Protein AF-0000000066298354 (afdb_homodimer)

Secondary structure (DSSP, 8-state):
-HHHHHHHHHHHHHHHHHTSS-HHHHHHHHHHHHHHTTSS-HHHHHH-TTTS--HHHHHHHHHHHHHHHHHHTTTHHHHHHHHHHHHTTT-HHHHHHHHHHHHHHHHHHH-HHHHHHHHHHHHHHHHHHHT--HHHHHHHHHHHHHHHHTTSSSSSHHHHHHHHHHT--HHHHHHHHHHHHHHHHHHHHHHHHHHH------HHHHHHHHT--GGGG-S-HHHHHHHHHHHHHHHHHHHTHHHH---HHHHHHHHHHHHHHHH---HHHHHTTS-HHHHHHHHHHHHHHHHHHHHTHHHHHHHHHHHHHTT-HHHHHHHHHHHHHHHHHHH-HHHHHHHHHHHHHHHHHHTTT-TTTTHHHHHHHHHHHHHTTSSTTSSHHHHHHHHHHHHTT----HHHHHHHHHHHHHHHHHHHHHHHIIIIIII--/-HHHHHHHHHHHHHHHHHTSS-HHHHHHHHHHHHHHTTSS-HHHHHH-TTTS--HHHHHHHHHHHHHHHHHHTTTHHHHHHHHHHHHTTT-HHHHHHHHHHHHHHHHHHH-HHHHHHHHHHHHHHHHHHHT--HHHHHHHHHHHHHHHHTTSSSSSHHHHHHHHHHT--HHHHHHHHHHHHHHHHHHHHHHHHHHH------HHHHHHHHT--GGGG-S-HHHHHHHHHHHHHHHHHHHTHHHH---HHHHHHHHHHHHHHHH---HHHHHTTS-HHHHHHHHHHHHHHHHHHHHTHHHHHHHHHHHHHTT-HHHHHHHHHHHHHHHHHHH-HHHHHHHHHHHHHHHHHHTTT-TTTTHHHHHHHHHHHHHTTSSTTSSHHHHHHHHHHHHTT----HHHHHHHHHHHHHHHHHHHHHHHIIIIIII--

Nearest PDB structures (foldseek):
  6ol1-assembly1_B  TM=8.106E-01  e=1.233E-12  Vibrio cholerae O1 biovar El Tor str. N16961
  5uld-assembly2_D  TM=7.979E-01  e=2.357E-11  Vibrio cholerae O1 biovar El Tor str. N16961
  8w6t-assembly1_B  TM=8.485E-01  e=2.852E-10  Homo sapiens
  4f35-assembly2_B  TM=8.113E-01  e=1.662E-10  Vibrio cholerae
  8r34-assembly1_A  TM=6.588E-01  e=2.475E-09  Saccharomyces cerevisiae

InterPro domains:
  IPR000802 Arsenical pump membrane protein, ArsB [PR00758] (102-126)
  IPR000802 Arsenical pump membrane protein, ArsB [PR00758] (217-242)
  IPR000802 Arsenical pump membrane protein, ArsB [PR00758] (274-298)
  IPR000802 Arsenical pump membrane protein, ArsB [PR00758] (363-388)
  IPR000802 Arsenical pump membrane protein, ArsB [PR00758] (396-420)
  IPR004680 Citrate transporter-like domain [PF03600] (13-367)
  IPR051475 Diverse Ion Transporter [PTHR43568] (207-427)

Organism: Mycobacterium tuberculosis (strain ATCC 25618 / H37Rv) (NCBI:txid83332)

Structure (mmCIF, N/CA/C/O backbone):
data_AF-0000000066298354-model_v1
#
loop_
_entity.id
_entity.type
_entity.pdbx_description
1 polymer 'Uncharacterized transporter Rv2684'
#
loop_
_atom_site.group_PDB
_atom_site.id
_atom_site.type_symbol
_atom_site.label_atom_id
_atom_site.label_alt_id
_atom_site.label_comp_id
_atom_site.label_asym_id
_atom_site.label_entity_id
_atom_site.label_seq_id
_atom_site.pdbx_PDB_ins_code
_atom_site.Cartn_x
_atom_site.Cartn_y
_atom_site.Cartn_z
_atom_site.occupancy
_atom_site.B_iso_or_equiv
_atom_site.auth_seq_id
_atom_site.auth_comp_id
_atom_site.auth_asym_id
_atom_site.auth_atom_id
_atom_site.pdbx_PDB_model_num
ATOM 1 N N . MET A 1 1 ? -21.062 2.848 -21.406 1 88.94 1 MET A N 1
ATOM 2 C CA . MET A 1 1 ? -20.062 2.617 -20.359 1 88.94 1 MET A CA 1
ATOM 3 C C . MET A 1 1 ? -19.547 1.182 -20.406 1 88.94 1 MET A C 1
ATOM 5 O O . MET A 1 1 ? -18.344 0.944 -20.25 1 88.94 1 MET A O 1
ATOM 9 N N . SER A 1 2 ? -20.438 0.312 -20.906 1 93.31 2 SER A N 1
ATOM 10 C CA . SER A 1 2 ? -20 -1.077 -21 1 93.31 2 SER A CA 1
ATOM 11 C C . SER A 1 2 ? -19.031 -1.268 -22.156 1 93.31 2 SER A C 1
ATOM 13 O O . SER A 1 2 ? -18.016 -1.954 -22.016 1 93.31 2 SER A O 1
ATOM 15 N N . VAL A 1 3 ? -19.281 -0.637 -23.25 1 95.12 3 VAL A N 1
ATOM 16 C CA . VAL A 1 3 ? -18.422 -0.754 -24.422 1 95.12 3 VAL A CA 1
ATOM 17 C C . VAL A 1 3 ? -17.031 -0.198 -24.109 1 95.12 3 VAL A C 1
ATOM 19 O O . VAL A 1 3 ? -16.016 -0.778 -24.516 1 95.12 3 VAL A O 1
ATOM 22 N N . VAL A 1 4 ? -17.016 0.856 -23.422 1 95.44 4 VAL A N 1
ATOM 23 C CA . VAL A 1 4 ? -15.742 1.479 -23.031 1 95.44 4 VAL A CA 1
ATOM 24 C C . VAL A 1 4 ? -14.953 0.533 -22.141 1 95.44 4 VAL A C 1
ATOM 26 O O . VAL A 1 4 ? -13.766 0.295 -22.375 1 95.44 4 VAL A O 1
ATOM 29 N N . ALA A 1 5 ? -15.648 0.033 -21.141 1 95.88 5 ALA A N 1
ATOM 30 C CA . ALA A 1 5 ? -15 -0.884 -20.219 1 95.88 5 ALA A CA 1
ATOM 31 C C . ALA A 1 5 ? -14.461 -2.113 -20.938 1 95.88 5 ALA A C 1
ATOM 33 O O . ALA A 1 5 ? -13.32 -2.525 -20.703 1 95.88 5 ALA A O 1
ATOM 34 N N . VAL A 1 6 ? -15.242 -2.637 -21.844 1 96.38 6 VAL A N 1
ATOM 35 C CA . VAL A 1 6 ? -14.852 -3.838 -22.562 1 96.38 6 VAL A CA 1
ATOM 36 C C . VAL A 1 6 ? -13.688 -3.523 -23.5 1 96.38 6 VAL A C 1
ATOM 38 O O . VAL A 1 6 ? -12.727 -4.297 -23.578 1 96.38 6 VAL A O 1
ATOM 41 N N . THR A 1 7 ? -13.742 -2.408 -24.188 1 97.38 7 THR A N 1
ATOM 42 C CA . THR A 1 7 ? -12.688 -2.021 -25.125 1 97.38 7 THR A CA 1
ATOM 43 C C . THR A 1 7 ? -11.359 -1.846 -24.391 1 97.38 7 THR A C 1
ATOM 45 O O . THR A 1 7 ? -10.328 -2.352 -24.844 1 97.38 7 THR A O 1
ATOM 48 N N . ILE A 1 8 ? -11.391 -1.161 -23.297 1 96.69 8 ILE A N 1
ATOM 49 C CA . ILE A 1 8 ? -10.18 -0.929 -22.516 1 96.69 8 ILE A CA 1
ATOM 50 C C . ILE A 1 8 ? -9.633 -2.26 -22 1 96.69 8 ILE A C 1
ATOM 52 O O . ILE A 1 8 ? -8.43 -2.516 -22.078 1 96.69 8 ILE A O 1
ATOM 56 N N . PHE A 1 9 ? -10.531 -3.049 -21.531 1 95.06 9 PHE A N 1
ATOM 57 C CA . PHE A 1 9 ? -10.141 -4.336 -20.969 1 95.06 9 PHE A CA 1
ATOM 58 C C . PHE A 1 9 ? -9.523 -5.23 -22.047 1 95.06 9 PHE A C 1
ATOM 60 O O . PHE A 1 9 ? -8.461 -5.809 -21.828 1 95.06 9 PHE A O 1
ATOM 67 N N . VAL A 1 10 ? -10.141 -5.391 -23.125 1 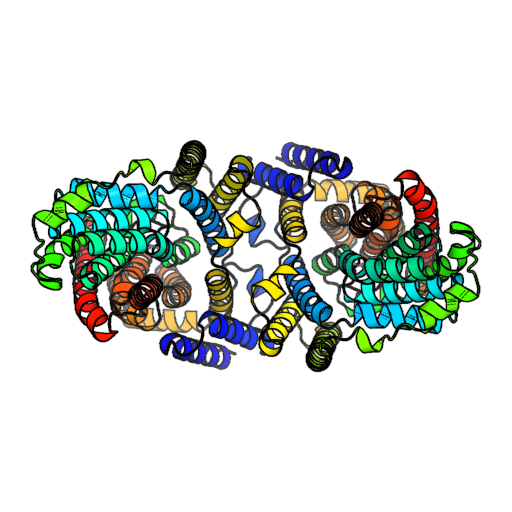95.06 10 VAL A N 1
ATOM 68 C CA . VAL A 1 10 ? -9.672 -6.242 -24.219 1 95.06 10 VAL A CA 1
ATOM 69 C C . VAL A 1 10 ? -8.336 -5.715 -24.75 1 95.06 10 VAL A C 1
ATOM 71 O O . VAL A 1 10 ? -7.41 -6.488 -24.984 1 95.06 10 VAL A O 1
ATOM 74 N N . ALA A 1 11 ? -8.211 -4.438 -24.906 1 96.19 11 ALA A N 1
ATOM 75 C CA . ALA A 1 11 ? -6.957 -3.844 -25.344 1 96.19 11 ALA A CA 1
ATOM 76 C C . ALA A 1 11 ? -5.828 -4.152 -24.375 1 96.19 11 ALA A C 1
ATOM 78 O O . ALA A 1 11 ? -4.719 -4.504 -24.781 1 96.19 11 ALA A O 1
ATOM 79 N N . ALA A 1 12 ? -6.145 -3.979 -23.125 1 94.06 12 ALA A N 1
ATOM 80 C CA . ALA A 1 12 ? -5.148 -4.27 -22.094 1 94.06 12 ALA A CA 1
ATOM 81 C C . ALA A 1 12 ? -4.719 -5.734 -22.141 1 94.06 12 ALA A C 1
ATOM 83 O O . ALA A 1 12 ? -3.527 -6.043 -22.047 1 94.06 12 ALA A O 1
ATOM 84 N N . TYR A 1 13 ? -5.645 -6.578 -22.344 1 90.81 13 TYR A N 1
ATOM 85 C CA . TYR A 1 13 ? -5.348 -8.008 -22.344 1 90.81 13 TYR A CA 1
ATOM 86 C C . TYR A 1 13 ? -4.52 -8.391 -23.562 1 90.81 13 TYR A C 1
ATOM 88 O O . TYR A 1 13 ? -3.623 -9.227 -23.484 1 90.81 13 TYR A O 1
ATOM 96 N N . VAL A 1 14 ? -4.824 -7.844 -24.641 1 92.81 14 VAL A N 1
ATOM 97 C CA . VAL A 1 14 ? -4.047 -8.094 -25.859 1 92.81 14 VAL A CA 1
ATOM 98 C C . VAL A 1 14 ? -2.605 -7.633 -25.656 1 92.81 14 VAL A C 1
ATOM 100 O O . VAL A 1 14 ? -1.665 -8.328 -26.031 1 92.81 14 VAL A O 1
ATOM 103 N N . LEU A 1 15 ? -2.459 -6.547 -25.016 1 92.62 15 LEU A N 1
ATOM 104 C CA . LEU A 1 15 ? -1.121 -6.031 -24.75 1 92.62 15 LEU A CA 1
ATOM 105 C C . LEU A 1 15 ? -0.388 -6.918 -23.75 1 92.62 15 LEU A C 1
ATOM 107 O O . LEU A 1 15 ? 0.814 -7.152 -23.875 1 92.62 15 LEU A O 1
ATOM 111 N N . ILE A 1 16 ? -1.086 -7.395 -22.781 1 87.81 16 ILE A N 1
ATOM 112 C CA . ILE A 1 16 ? -0.49 -8.273 -21.781 1 87.81 16 ILE A CA 1
ATOM 113 C C . ILE A 1 16 ? -0.058 -9.586 -22.438 1 87.81 16 ILE A C 1
ATOM 115 O O . ILE A 1 16 ? 1.053 -10.062 -22.203 1 87.81 16 ILE A O 1
ATOM 119 N N . ALA A 1 17 ? -0.875 -10.109 -23.297 1 85.06 17 ALA A N 1
ATOM 120 C CA . ALA A 1 17 ? -0.606 -11.375 -23.984 1 85.06 17 ALA A CA 1
ATOM 121 C C . ALA A 1 17 ? 0.574 -11.234 -24.938 1 85.06 17 ALA A C 1
ATOM 123 O O . ALA A 1 17 ? 1.323 -12.195 -25.156 1 85.06 17 ALA A O 1
ATOM 124 N N . SER A 1 18 ? 0.758 -10.055 -25.484 1 85.19 18 SER A N 1
ATOM 125 C CA . SER A 1 18 ? 1.836 -9.828 -26.453 1 85.19 18 SER A CA 1
ATOM 126 C C . SER A 1 18 ? 3.191 -9.781 -25.75 1 85.19 18 SER A C 1
ATOM 128 O O . SER A 1 18 ? 4.234 -9.898 -26.391 1 85.19 18 SER A O 1
ATOM 130 N N . ASP A 1 19 ? 3.197 -9.656 -24.484 1 78.94 19 ASP A N 1
ATOM 131 C CA . ASP A 1 19 ? 4.391 -9.594 -23.641 1 78.94 19 ASP A CA 1
ATOM 132 C C . ASP A 1 19 ? 5.379 -8.555 -24.172 1 78.94 19 ASP A C 1
ATOM 134 O O . ASP A 1 19 ? 6.586 -8.688 -23.984 1 78.94 19 ASP A O 1
ATOM 138 N N . ARG A 1 20 ? 4.977 -7.559 -24.938 1 85.19 20 ARG A N 1
ATOM 139 C CA . ARG A 1 20 ? 5.824 -6.512 -25.5 1 85.19 20 ARG A CA 1
ATOM 140 C C . ARG A 1 20 ? 5.926 -5.328 -24.547 1 85.19 20 ARG A C 1
ATOM 142 O O . ARG A 1 20 ? 6.887 -4.555 -24.609 1 85.19 20 ARG A O 1
ATOM 149 N N . VAL A 1 21 ? 4.879 -5.199 -23.75 1 88.12 21 VAL A N 1
ATOM 150 C CA . VAL A 1 21 ? 4.816 -4.094 -22.797 1 88.12 21 VAL A CA 1
ATOM 151 C C . VAL A 1 21 ? 4.707 -4.641 -21.375 1 88.12 21 VAL A C 1
ATOM 153 O O . VAL A 1 21 ? 4.156 -5.723 -21.156 1 88.12 21 VAL A O 1
ATOM 156 N N . ASN A 1 22 ? 5.32 -3.885 -20.484 1 89.06 22 ASN A N 1
ATOM 157 C CA . ASN A 1 22 ? 5.223 -4.277 -19.094 1 89.06 22 ASN A CA 1
ATOM 158 C C . ASN A 1 22 ? 3.77 -4.406 -18.641 1 89.06 22 ASN A C 1
ATOM 160 O O . ASN A 1 22 ? 2.984 -3.471 -18.797 1 89.06 22 ASN A O 1
ATOM 164 N N . LYS A 1 23 ? 3.479 -5.543 -18.141 1 90.44 23 LYS A N 1
ATOM 165 C CA . LYS A 1 23 ? 2.09 -5.836 -17.812 1 90.44 23 LYS A CA 1
ATOM 166 C C . LYS A 1 23 ? 1.571 -4.879 -16.734 1 90.44 23 LYS A C 1
ATOM 168 O O . LYS A 1 23 ? 0.399 -4.496 -16.75 1 90.44 23 LYS A O 1
ATOM 173 N N . THR A 1 24 ? 2.436 -4.5 -15.812 1 91.44 24 THR A N 1
ATOM 174 C CA . THR A 1 24 ? 2.043 -3.572 -14.758 1 91.44 24 THR A CA 1
ATOM 175 C C . THR A 1 24 ? 1.652 -2.219 -15.352 1 91.44 24 THR A C 1
ATOM 177 O O . THR A 1 24 ? 0.625 -1.647 -14.977 1 91.44 24 THR A O 1
ATOM 180 N N . MET A 1 25 ? 2.416 -1.734 -16.266 1 92.62 25 MET A N 1
ATOM 181 C CA . MET A 1 25 ? 2.113 -0.471 -16.922 1 92.62 25 MET A CA 1
ATOM 182 C C . MET A 1 25 ? 0.786 -0.555 -17.672 1 92.62 25 MET A C 1
ATOM 184 O O . MET A 1 25 ? -0.013 0.383 -17.641 1 92.62 25 MET A O 1
ATOM 188 N N . VAL A 1 26 ? 0.585 -1.645 -18.297 1 94.31 26 VAL A N 1
ATOM 189 C CA . VAL A 1 26 ? -0.649 -1.847 -19.047 1 94.31 26 VAL A CA 1
ATOM 190 C C . VAL A 1 26 ? -1.844 -1.816 -18.109 1 94.31 26 VAL A C 1
ATOM 192 O O . VAL A 1 26 ? -2.836 -1.134 -18.359 1 94.31 26 VAL A O 1
ATOM 195 N N . ALA A 1 27 ? -1.735 -2.539 -17.016 1 94.69 27 ALA A N 1
ATOM 196 C CA . ALA A 1 27 ? -2.832 -2.633 -16.062 1 94.69 27 ALA A CA 1
ATOM 197 C C . ALA A 1 27 ? -3.125 -1.273 -15.43 1 94.69 27 ALA A C 1
ATOM 199 O O . ALA A 1 27 ? -4.289 -0.886 -15.289 1 94.69 27 ALA A O 1
ATOM 200 N N . LEU A 1 28 ? -2.113 -0.519 -15.078 1 95 28 LEU A N 1
ATOM 201 C CA . LEU A 1 28 ? -2.297 0.777 -14.438 1 95 28 LEU A CA 1
ATOM 202 C C . LEU A 1 28 ? -2.844 1.803 -15.422 1 95 28 LEU A C 1
ATOM 204 O O . LEU A 1 28 ? -3.66 2.652 -15.055 1 95 28 LEU A O 1
ATOM 208 N N . THR A 1 29 ? -2.371 1.761 -16.656 1 96 29 THR A N 1
ATOM 209 C CA . THR A 1 29 ? -2.893 2.66 -17.672 1 96 29 THR A CA 1
ATOM 210 C C . THR A 1 29 ? -4.359 2.354 -17.969 1 96 29 THR A C 1
ATOM 212 O O . THR A 1 29 ? -5.164 3.268 -18.156 1 96 29 THR A O 1
ATOM 215 N N . GLY A 1 30 ? -4.648 1.074 -18.078 1 96.38 30 GLY A N 1
ATOM 216 C CA . GLY A 1 30 ? -6.043 0.693 -18.219 1 96.38 30 GLY A CA 1
ATOM 217 C C . GLY A 1 30 ? -6.914 1.156 -17.062 1 96.38 30 GLY A C 1
ATOM 218 O O . GLY A 1 30 ? -8.016 1.668 -17.281 1 96.38 30 GLY A O 1
ATOM 219 N N . ALA A 1 31 ? -6.418 0.983 -15.852 1 96.44 31 ALA A N 1
ATOM 220 C CA . ALA A 1 31 ? -7.121 1.463 -14.672 1 96.44 31 ALA A CA 1
ATOM 221 C C . ALA A 1 31 ? -7.328 2.973 -14.727 1 96.44 31 ALA A C 1
ATOM 223 O O . ALA A 1 31 ? -8.414 3.469 -14.422 1 96.44 31 ALA A O 1
ATOM 224 N N . ALA A 1 32 ? -6.293 3.678 -15.102 1 95.75 32 ALA A N 1
ATOM 225 C CA . ALA A 1 32 ? -6.387 5.129 -15.234 1 95.75 32 ALA A CA 1
ATOM 226 C C . ALA A 1 32 ? -7.461 5.516 -16.25 1 95.75 32 ALA A C 1
ATOM 228 O O . ALA A 1 32 ? -8.219 6.465 -16.031 1 95.75 32 ALA A O 1
ATOM 229 N N . ALA A 1 33 ? -7.555 4.809 -17.297 1 96.12 33 ALA A N 1
ATOM 230 C CA . ALA A 1 33 ? -8.508 5.109 -18.375 1 96.12 33 ALA A CA 1
ATOM 231 C C . ALA A 1 33 ? -9.945 4.969 -17.875 1 96.12 33 ALA A C 1
ATOM 233 O O . ALA A 1 33 ? -10.789 5.82 -18.172 1 96.12 33 ALA A O 1
ATOM 234 N N . VAL A 1 34 ? -10.203 3.936 -17.125 1 95.5 34 VAL A N 1
ATOM 235 C CA . VAL A 1 34 ? -11.586 3.709 -16.719 1 95.5 34 VAL A CA 1
ATOM 236 C C . VAL A 1 34 ? -11.961 4.703 -15.617 1 95.5 34 VAL A C 1
ATOM 238 O O . VAL A 1 34 ? -13.148 4.98 -15.398 1 95.5 34 VAL A O 1
ATOM 241 N N . VAL A 1 35 ? -10.969 5.223 -14.922 1 93.06 35 VAL A N 1
ATOM 242 C CA . VAL A 1 35 ? -11.219 6.238 -13.898 1 93.06 35 VAL A CA 1
ATOM 243 C C . VAL A 1 35 ? -11.5 7.582 -14.57 1 93.06 35 VAL A C 1
ATOM 245 O O . VAL A 1 35 ? -12.453 8.273 -14.219 1 93.06 35 VAL A O 1
ATOM 248 N N . VAL A 1 36 ? -10.703 7.957 -15.555 1 91.94 36 VAL A N 1
ATOM 249 C CA . VAL A 1 36 ? -10.789 9.25 -16.219 1 91.94 36 VAL A CA 1
ATOM 250 C C . VAL A 1 36 ? -12.086 9.32 -17.031 1 91.94 36 VAL A C 1
ATOM 252 O O . VAL A 1 36 ? -12.727 10.375 -17.094 1 91.94 36 VAL A O 1
ATOM 255 N N . LEU A 1 37 ? -12.539 8.25 -17.656 1 92.69 37 LEU A N 1
ATOM 256 C CA . LEU A 1 37 ? -13.805 8.18 -18.391 1 92.69 37 LEU A CA 1
ATOM 257 C C . LEU A 1 37 ? -14.953 7.832 -17.453 1 92.69 37 LEU A C 1
ATOM 259 O O . LEU A 1 37 ? -16.062 7.566 -17.906 1 92.69 37 LEU A O 1
ATOM 263 N N . PRO A 1 38 ? -14.883 8.047 -16.422 1 87.81 38 PRO A N 1
ATOM 264 C CA . PRO A 1 38 ? -15.617 7.832 -15.172 1 87.81 38 PRO A CA 1
ATOM 265 C C . PRO A 1 38 ? -16.516 6.605 -15.219 1 87.81 38 PRO A C 1
ATOM 267 O O . PRO A 1 38 ? -17.703 6.688 -14.859 1 87.81 38 PRO A O 1
ATOM 270 N N . VAL A 1 39 ? -16.016 5.48 -15.602 1 91.12 39 VAL A N 1
ATOM 271 C CA . VAL A 1 39 ? -16.734 4.207 -15.586 1 91.12 39 VAL A CA 1
ATOM 272 C C . VAL A 1 39 ? -16.906 3.721 -14.148 1 91.12 39 VAL A C 1
ATOM 274 O O . VAL A 1 39 ? -17.891 3.066 -13.82 1 91.12 39 VAL A O 1
ATOM 277 N N . ILE A 1 40 ? -15.93 3.99 -13.328 1 92.12 40 ILE A N 1
ATOM 278 C CA . ILE A 1 40 ? -15.914 3.564 -11.93 1 92.12 40 ILE A CA 1
ATOM 279 C C . ILE A 1 40 ? -15.484 4.73 -11.039 1 92.12 40 ILE A C 1
ATOM 281 O O . ILE A 1 40 ? -14.758 5.621 -11.484 1 92.12 40 ILE A O 1
ATOM 285 N N . THR A 1 41 ? -15.977 4.75 -9.805 1 90 41 THR A N 1
ATOM 286 C CA . THR A 1 41 ? -15.703 5.824 -8.852 1 90 41 THR A CA 1
ATOM 287 C C . THR A 1 41 ? -14.734 5.352 -7.773 1 90 41 THR A C 1
ATOM 289 O O . THR A 1 41 ? -14.43 4.164 -7.684 1 90 41 THR A O 1
ATOM 292 N N . SER A 1 42 ? -14.258 6.32 -6.977 1 89.75 42 SER A N 1
ATOM 293 C CA . SER A 1 42 ? -13.336 6.004 -5.895 1 89.75 42 SER A CA 1
ATOM 294 C C . SER A 1 42 ? -13.969 5.059 -4.879 1 89.75 42 SER A C 1
ATOM 296 O O . SER A 1 42 ? -13.297 4.176 -4.344 1 89.75 42 SER A O 1
ATOM 298 N N . HIS A 1 43 ? -15.195 5.297 -4.574 1 90.69 43 HIS A N 1
ATOM 299 C CA . HIS A 1 43 ? -15.875 4.422 -3.623 1 90.69 43 HIS A CA 1
ATOM 300 C C . HIS A 1 43 ? -15.898 2.982 -4.121 1 90.69 43 HIS A C 1
ATOM 302 O O . HIS A 1 43 ? -15.68 2.049 -3.346 1 90.69 43 HIS A O 1
ATOM 308 N N . ASP A 1 44 ? -16.141 2.787 -5.441 1 93.69 44 ASP A N 1
ATOM 309 C CA . ASP A 1 44 ? -16.141 1.457 -6.043 1 93.69 44 ASP A CA 1
ATOM 310 C C . ASP A 1 44 ? -14.758 0.81 -5.938 1 93.69 44 ASP A C 1
ATOM 312 O O . ASP A 1 44 ? -14.648 -0.394 -5.695 1 93.69 44 ASP A O 1
ATOM 316 N N . ILE A 1 45 ? -13.781 1.619 -6.117 1 95.12 45 ILE A N 1
ATOM 317 C CA . ILE A 1 45 ? -12.398 1.145 -6.215 1 95.12 45 ILE A CA 1
ATOM 318 C C . ILE A 1 45 ? -11.875 0.787 -4.824 1 95.12 45 ILE A C 1
ATOM 320 O O . ILE A 1 45 ? -11.281 -0.276 -4.633 1 95.12 45 ILE A O 1
ATOM 324 N N . PHE A 1 46 ? -12.164 1.591 -3.816 1 94.25 46 PHE A N 1
ATOM 325 C CA . PHE A 1 46 ? -11.43 1.511 -2.561 1 94.25 46 PHE A CA 1
ATOM 326 C C . PHE A 1 46 ? -12.25 0.801 -1.493 1 94.25 46 PHE A C 1
ATOM 328 O O . PHE A 1 46 ? -11.695 0.222 -0.557 1 94.25 46 PHE A O 1
ATOM 335 N N . TYR A 1 47 ? -13.562 0.808 -1.58 1 93.44 47 TYR A N 1
ATOM 336 C CA . TYR A 1 47 ? -14.344 0.396 -0.418 1 93.44 47 TYR A CA 1
ATOM 337 C C . TYR A 1 47 ? -15.328 -0.706 -0.785 1 93.44 47 TYR A C 1
ATOM 339 O O . TYR A 1 47 ? -16.156 -1.104 0.037 1 93.44 47 TYR A O 1
ATOM 347 N N . SER A 1 48 ? -15.32 -1.144 -2.035 1 93 48 SER A N 1
ATOM 348 C CA . SER A 1 48 ? -16.203 -2.227 -2.459 1 93 48 SER A CA 1
ATOM 349 C C . SER A 1 48 ? -15.422 -3.523 -2.662 1 93 48 SER A C 1
ATOM 351 O O . SER A 1 48 ? -14.484 -3.572 -3.463 1 93 48 SER A O 1
ATOM 353 N N . HIS A 1 49 ? -15.867 -4.488 -1.981 1 89.69 49 HIS A N 1
ATOM 354 C CA . HIS A 1 49 ? -15.242 -5.793 -2.168 1 89.69 49 HIS A CA 1
ATOM 355 C C . HIS A 1 49 ? -15.609 -6.387 -3.525 1 89.69 49 HIS A C 1
ATOM 357 O O . HIS A 1 49 ? -14.82 -7.133 -4.113 1 89.69 49 HIS A O 1
ATOM 363 N N . ASP A 1 50 ? -16.75 -6.016 -4.098 1 88.81 50 ASP A N 1
ATOM 364 C CA . ASP A 1 50 ? -17.266 -6.59 -5.332 1 88.81 50 ASP A CA 1
ATOM 365 C C . ASP A 1 50 ? -16.625 -5.938 -6.559 1 88.81 50 ASP A C 1
ATOM 367 O O . ASP A 1 50 ? -16.359 -6.613 -7.555 1 88.81 50 ASP A O 1
ATOM 371 N N . THR A 1 51 ? -16.375 -4.68 -6.445 1 91.56 51 THR A N 1
ATOM 372 C CA . THR A 1 51 ? -15.93 -3.973 -7.637 1 91.56 51 THR A CA 1
ATOM 373 C C . THR A 1 51 ? -14.523 -3.408 -7.441 1 91.56 51 THR A C 1
ATOM 375 O O . THR A 1 51 ? -13.867 -3.002 -8.406 1 91.56 51 THR A O 1
ATOM 378 N N . GLY A 1 52 ? -14.117 -3.387 -6.348 1 93.19 52 GLY A N 1
ATOM 379 C CA . GLY A 1 52 ? -12.898 -2.65 -6.07 1 93.19 52 GLY A CA 1
ATOM 380 C C . GLY A 1 52 ? -11.68 -3.547 -5.914 1 93.19 52 GLY A C 1
ATOM 381 O O . GLY A 1 52 ? -11.727 -4.727 -6.27 1 93.19 52 GLY A O 1
ATOM 382 N N . ILE A 1 53 ? -10.609 -2.93 -5.492 1 95.88 53 ILE A N 1
ATOM 383 C CA . ILE A 1 53 ? -9.375 -3.643 -5.164 1 95.88 53 ILE A CA 1
ATOM 384 C C . ILE A 1 53 ? -9.633 -4.621 -4.023 1 95.88 53 ILE A C 1
ATOM 386 O O . ILE A 1 53 ? -10.234 -4.258 -3.008 1 95.88 53 ILE A O 1
ATOM 390 N N . ASP A 1 54 ? -9.32 -5.855 -4.223 1 95.88 54 ASP A N 1
ATOM 391 C CA . ASP A 1 54 ? -9.438 -6.84 -3.152 1 95.88 54 ASP A CA 1
ATOM 392 C C . ASP A 1 54 ? -8.281 -6.703 -2.158 1 95.88 54 ASP A C 1
ATOM 394 O O . ASP A 1 54 ? -7.25 -7.363 -2.301 1 95.88 54 ASP A O 1
ATOM 398 N N . TRP A 1 55 ? -8.531 -6 -1.14 1 95.5 55 TRP A N 1
ATOM 399 C CA . TRP A 1 55 ? -7.496 -5.691 -0.162 1 95.5 55 TRP A CA 1
ATOM 400 C C . TRP A 1 55 ? -7.055 -6.949 0.576 1 95.5 55 TRP A C 1
ATOM 402 O O . TRP A 1 55 ? -5.91 -7.039 1.032 1 95.5 55 TRP A O 1
ATOM 412 N N . ASP A 1 56 ? -7.926 -7.914 0.716 1 95 56 ASP A N 1
ATOM 413 C CA . ASP A 1 56 ? -7.543 -9.18 1.327 1 95 56 ASP A CA 1
ATOM 414 C C . ASP A 1 56 ? -6.438 -9.867 0.528 1 95 56 ASP A C 1
ATOM 416 O O . ASP A 1 56 ? -5.504 -10.43 1.104 1 95 56 ASP A O 1
ATOM 420 N N . VAL A 1 57 ? -6.605 -9.797 -0.74 1 94.38 57 VAL A N 1
ATOM 421 C CA . VAL A 1 57 ? -5.613 -10.406 -1.622 1 94.38 57 VAL A CA 1
ATOM 422 C C . VAL A 1 57 ? -4.297 -9.633 -1.527 1 94.38 57 VAL A C 1
ATOM 424 O O . VAL A 1 57 ? -3.236 -10.227 -1.326 1 94.38 57 VAL A O 1
ATOM 427 N N . ILE A 1 58 ? -4.395 -8.32 -1.614 1 95.69 58 ILE A N 1
ATOM 428 C CA . ILE A 1 58 ? -3.217 -7.465 -1.643 1 95.69 58 ILE A CA 1
ATOM 429 C C . ILE A 1 58 ? -2.432 -7.621 -0.343 1 95.69 58 ILE A C 1
ATOM 431 O O . ILE A 1 58 ? -1.218 -7.844 -0.366 1 95.69 58 ILE A O 1
ATOM 435 N N . PHE A 1 59 ? -3.057 -7.605 0.763 1 95.69 59 PHE A N 1
ATOM 436 C CA . PHE A 1 59 ? -2.352 -7.59 2.039 1 95.69 59 PHE A CA 1
ATOM 437 C C . PHE A 1 59 ? -1.915 -8.992 2.438 1 95.69 59 PHE A C 1
ATOM 439 O O . PHE A 1 59 ? -0.931 -9.164 3.16 1 95.69 59 PHE A O 1
ATOM 446 N N . LEU A 1 60 ? -2.688 -9.984 1.969 1 94.62 60 LEU A N 1
ATOM 447 C CA . LEU A 1 60 ? -2.166 -11.336 2.143 1 94.62 60 LEU A CA 1
ATOM 448 C C . LEU A 1 60 ? -0.838 -11.508 1.413 1 94.62 60 LEU A C 1
ATOM 450 O O . LEU A 1 60 ? 0.123 -12.031 1.978 1 94.62 60 LEU A O 1
ATOM 454 N N . LEU A 1 61 ? -0.788 -11.047 0.192 1 93.88 61 LEU A N 1
ATOM 455 C CA . LEU A 1 61 ? 0.422 -11.148 -0.616 1 93.88 61 LEU A CA 1
ATOM 456 C C . LEU A 1 61 ? 1.567 -10.367 0.02 1 93.88 61 LEU A C 1
ATOM 458 O O . LEU A 1 61 ? 2.68 -10.891 0.153 1 93.88 61 LEU A O 1
ATOM 462 N N . VAL A 1 62 ? 1.266 -9.133 0.455 1 94.06 62 VAL A N 1
ATOM 463 C CA . VAL A 1 62 ? 2.293 -8.312 1.088 1 94.06 62 VAL A CA 1
ATOM 464 C C . VAL A 1 62 ? 2.85 -9.031 2.312 1 94.06 62 VAL A C 1
ATOM 466 O O . VAL A 1 62 ? 4.066 -9.148 2.471 1 94.06 62 VAL A O 1
ATOM 469 N N . GLY A 1 63 ? 1.997 -9.484 3.193 1 94.25 63 GLY A N 1
ATOM 470 C CA . GLY A 1 63 ? 2.42 -10.188 4.395 1 94.25 63 GLY A CA 1
ATOM 471 C C . GLY A 1 63 ? 3.283 -11.398 4.105 1 94.25 63 GLY A C 1
ATOM 472 O O . GLY A 1 63 ? 4.355 -11.562 4.695 1 94.25 63 GLY A O 1
ATOM 473 N N . MET A 1 64 ? 2.828 -12.172 3.16 1 92.81 64 MET A N 1
ATOM 474 C CA . MET A 1 64 ? 3.564 -13.391 2.83 1 92.81 64 MET A CA 1
ATOM 475 C C . MET A 1 64 ? 4.902 -13.055 2.182 1 92.81 64 MET A C 1
ATOM 477 O O . MET A 1 64 ? 5.91 -13.711 2.457 1 92.81 64 MET A O 1
ATOM 481 N N . MET A 1 65 ? 4.941 -12.094 1.295 1 91.94 65 MET A N 1
ATOM 482 C CA . MET A 1 65 ? 6.184 -11.703 0.637 1 91.94 65 MET A CA 1
ATOM 483 C C . MET A 1 65 ? 7.215 -11.234 1.658 1 91.94 65 MET A C 1
ATOM 485 O O . MET A 1 65 ? 8.406 -11.523 1.518 1 91.94 65 MET A O 1
ATOM 489 N N . ILE A 1 66 ? 6.75 -10.523 2.672 1 92.94 66 ILE A N 1
ATOM 490 C CA . ILE A 1 66 ? 7.66 -10.062 3.717 1 92.94 66 ILE A CA 1
ATOM 491 C C . ILE A 1 66 ? 8.18 -11.266 4.508 1 92.94 66 ILE A C 1
ATOM 493 O O . ILE A 1 66 ? 9.383 -11.375 4.754 1 92.94 66 ILE A O 1
ATOM 497 N N . ILE A 1 67 ? 7.332 -12.141 4.883 1 93.25 67 ILE A N 1
ATOM 498 C CA . ILE A 1 67 ? 7.719 -13.32 5.656 1 93.25 67 ILE A CA 1
ATOM 499 C C . ILE A 1 67 ? 8.758 -14.133 4.883 1 93.25 67 ILE A C 1
ATOM 501 O O . ILE A 1 67 ? 9.805 -14.484 5.422 1 93.25 67 ILE A O 1
ATOM 505 N N . VAL A 1 68 ? 8.516 -14.359 3.662 1 89.62 68 VAL A N 1
ATOM 506 C CA . VAL A 1 68 ? 9.406 -15.164 2.834 1 89.62 68 VAL A CA 1
ATOM 507 C C . VAL A 1 68 ? 10.711 -14.414 2.598 1 89.62 68 VAL A C 1
ATOM 509 O O . VAL A 1 68 ? 11.781 -15.023 2.531 1 89.62 68 VAL A O 1
ATOM 512 N N . GLY A 1 69 ? 10.578 -13.125 2.438 1 88.75 69 GLY A N 1
ATOM 513 C CA . GLY A 1 69 ? 11.773 -12.32 2.281 1 88.75 69 GLY A CA 1
ATOM 514 C C . GLY A 1 69 ? 12.742 -12.453 3.441 1 88.75 69 GLY A C 1
ATOM 515 O O . GLY A 1 69 ? 13.953 -12.508 3.238 1 88.75 69 GLY A O 1
ATOM 516 N N . VAL A 1 70 ? 12.219 -12.484 4.617 1 91.25 70 VAL A N 1
ATOM 517 C CA . VAL A 1 70 ? 13.055 -12.656 5.797 1 91.25 70 VAL A CA 1
ATOM 518 C C . VAL A 1 70 ? 13.602 -14.078 5.844 1 91.25 70 VAL A C 1
ATOM 520 O O . VAL A 1 70 ? 14.773 -14.289 6.176 1 91.25 70 VAL A O 1
ATOM 523 N N . LEU A 1 71 ? 12.836 -15.008 5.496 1 90.94 71 LEU A N 1
ATOM 524 C CA . LEU A 1 71 ? 13.242 -16.406 5.488 1 90.94 71 LEU A CA 1
ATOM 525 C C . LEU A 1 71 ? 14.383 -16.641 4.504 1 90.94 71 LEU A C 1
ATOM 527 O O . LEU A 1 71 ? 15.289 -17.438 4.773 1 90.94 71 LEU A O 1
ATOM 531 N N . ARG A 1 72 ? 14.312 -15.992 3.438 1 87.88 72 ARG A N 1
ATOM 532 C CA . ARG A 1 72 ? 15.336 -16.125 2.402 1 87.88 72 ARG A CA 1
ATOM 533 C C . ARG A 1 72 ? 16.703 -15.727 2.93 1 87.88 72 ARG A C 1
ATOM 535 O O . ARG A 1 72 ? 17.734 -16.281 2.51 1 87.88 72 ARG A O 1
ATOM 542 N N . GLN A 1 73 ? 16.703 -14.852 3.875 1 88.75 73 GLN A N 1
ATOM 543 C CA . GLN A 1 73 ? 17.953 -14.359 4.426 1 88.75 73 GLN A CA 1
ATOM 544 C C . GLN A 1 73 ? 18.656 -15.43 5.258 1 88.75 73 GLN A C 1
ATOM 546 O O . GLN A 1 73 ? 19.844 -15.32 5.551 1 88.75 73 GLN A O 1
ATOM 551 N N . THR A 1 74 ? 17.984 -16.469 5.566 1 91.69 74 THR A N 1
ATOM 552 C CA . THR A 1 74 ? 18.547 -17.5 6.434 1 91.69 74 THR A CA 1
ATOM 553 C C . THR A 1 74 ? 19.359 -18.5 5.625 1 91.69 74 THR A C 1
ATOM 555 O O . THR A 1 74 ? 20.172 -19.25 6.188 1 91.69 74 THR A O 1
ATOM 558 N N . GLY A 1 75 ? 19.125 -18.656 4.309 1 90.25 75 GLY A N 1
ATOM 559 C CA . GLY A 1 75 ? 19.797 -19.625 3.459 1 90.25 75 GLY A CA 1
ATOM 560 C C . GLY A 1 75 ? 19.125 -20.984 3.455 1 90.25 75 GLY A C 1
ATOM 561 O O . GLY A 1 75 ? 19.688 -21.953 2.949 1 90.25 75 GLY A O 1
ATOM 562 N N . VAL A 1 76 ? 18 -21.062 3.977 1 91.5 76 VAL A N 1
ATOM 563 C CA . VAL A 1 76 ? 17.312 -22.344 4.145 1 91.5 76 VAL A CA 1
ATOM 564 C C . VAL A 1 76 ? 17.016 -22.953 2.775 1 91.5 76 VAL A C 1
ATOM 566 O O . VAL A 1 76 ? 17.047 -24.172 2.609 1 91.5 76 VAL A O 1
ATOM 569 N N . PHE A 1 77 ? 16.797 -22.203 1.795 1 85.75 77 PHE A N 1
ATOM 570 C CA . PHE A 1 77 ? 16.453 -22.719 0.477 1 85.75 77 PHE A CA 1
ATOM 571 C C . PHE A 1 77 ? 17.688 -23.312 -0.209 1 85.75 77 PHE A C 1
ATOM 573 O O . PHE A 1 77 ? 17.609 -24.359 -0.837 1 85.75 77 PHE A O 1
ATOM 580 N N . GLU A 1 78 ? 18.75 -22.594 -0.082 1 87.25 78 GLU A N 1
ATOM 581 C CA . GLU A 1 78 ? 20.016 -23.141 -0.559 1 87.25 78 GLU A CA 1
ATOM 582 C C . GLU A 1 78 ? 20.344 -24.453 0.155 1 87.25 78 GLU A C 1
ATOM 584 O O . GLU A 1 78 ? 20.766 -25.422 -0.48 1 87.25 78 GLU A O 1
ATOM 589 N N . TYR A 1 79 ? 20.156 -24.453 1.439 1 92.25 79 TYR A N 1
ATOM 590 C CA . TYR A 1 79 ? 20.391 -25.656 2.227 1 92.25 79 TYR A CA 1
ATOM 591 C C . TYR A 1 79 ? 19.578 -26.828 1.686 1 92.25 79 TYR A C 1
ATOM 593 O O . TYR A 1 79 ? 20.109 -27.906 1.454 1 92.25 79 TYR A O 1
ATOM 601 N N . THR A 1 80 ? 18.312 -26.625 1.462 1 90.75 80 THR A N 1
ATOM 602 C CA . THR A 1 80 ? 17.406 -27.688 1.064 1 90.75 80 THR A CA 1
ATOM 603 C C . THR A 1 80 ? 17.734 -28.203 -0.336 1 90.75 80 THR A C 1
ATOM 605 O O . THR A 1 80 ? 17.625 -29.391 -0.61 1 90.75 80 THR A O 1
ATOM 608 N N . ALA A 1 81 ? 18.062 -27.328 -1.188 1 84.38 81 ALA A N 1
ATOM 609 C CA . ALA A 1 81 ? 18.422 -27.719 -2.551 1 84.38 81 ALA A CA 1
ATOM 610 C C . ALA A 1 81 ? 19.688 -28.547 -2.572 1 84.38 81 ALA A C 1
ATOM 612 O O . ALA A 1 81 ? 19.766 -29.562 -3.27 1 84.38 81 ALA A O 1
ATOM 613 N N . ILE A 1 82 ? 20.734 -28.156 -1.827 1 86.69 82 ILE A N 1
ATOM 614 C CA . ILE A 1 82 ? 22 -28.891 -1.738 1 86.69 82 ILE A CA 1
ATOM 615 C C . ILE A 1 82 ? 21.75 -30.25 -1.074 1 86.69 82 ILE A C 1
ATOM 617 O O . ILE A 1 82 ? 22.266 -31.266 -1.516 1 86.69 82 ILE A O 1
ATOM 621 N N . TRP A 1 83 ? 20.969 -30.156 -0.028 1 91.81 83 TRP A N 1
ATOM 622 C CA . TRP A 1 83 ? 20.609 -31.391 0.656 1 91.81 83 TRP A CA 1
ATOM 623 C C . TRP A 1 83 ? 19.953 -32.375 -0.311 1 91.81 83 TRP A C 1
ATOM 625 O O . TRP A 1 83 ? 20.297 -33.562 -0.316 1 91.81 83 TRP A O 1
ATOM 635 N N . ALA A 1 84 ? 19.031 -31.922 -1.136 1 89.5 84 ALA A N 1
ATOM 636 C CA . ALA A 1 84 ? 18.344 -32.75 -2.113 1 89.5 84 ALA A CA 1
ATOM 637 C C . ALA A 1 84 ? 19.312 -33.344 -3.135 1 89.5 84 ALA A C 1
ATOM 639 O O . ALA A 1 84 ? 19.219 -34.5 -3.504 1 89.5 84 ALA A O 1
ATOM 640 N N . ALA A 1 85 ? 20.219 -32.562 -3.566 1 85.75 85 ALA A N 1
ATOM 641 C CA . ALA A 1 85 ? 21.219 -33 -4.543 1 85.75 85 ALA A CA 1
ATOM 642 C C . ALA A 1 85 ? 22.109 -34.094 -3.965 1 85.75 85 ALA A C 1
ATOM 644 O O . ALA A 1 85 ? 22.422 -35.062 -4.652 1 85.75 85 ALA A O 1
ATOM 645 N N . LYS A 1 86 ? 22.438 -33.938 -2.754 1 89.19 86 LYS A N 1
ATOM 646 C CA . LYS A 1 86 ? 23.312 -34.906 -2.104 1 89.19 86 LYS A CA 1
ATOM 647 C C . LYS A 1 86 ? 22.562 -36.219 -1.83 1 89.19 86 LYS A C 1
ATOM 649 O O . LYS A 1 86 ? 23.141 -37.312 -1.961 1 89.19 86 LYS A O 1
ATOM 654 N N . ARG A 1 87 ? 21.422 -36.062 -1.487 1 91.19 87 ARG A N 1
ATOM 655 C CA . ARG A 1 87 ? 20.625 -37.25 -1.161 1 91.19 87 ARG A CA 1
ATOM 656 C C . ARG A 1 87 ? 20.391 -38.125 -2.396 1 91.19 87 ARG A C 1
ATOM 658 O O . ARG A 1 87 ? 20.172 -39.312 -2.283 1 91.19 87 ARG A O 1
ATOM 665 N N . ALA A 1 88 ? 20.438 -37.5 -3.572 1 89 88 ALA A N 1
ATOM 666 C CA . ALA A 1 88 ? 20.203 -38.188 -4.836 1 89 88 ALA A CA 1
ATOM 667 C C . ALA A 1 88 ? 21.359 -39.094 -5.207 1 89 88 ALA A C 1
ATOM 669 O O . ALA A 1 88 ? 21.266 -39.938 -6.125 1 89 88 ALA A O 1
ATOM 670 N N . ARG A 1 89 ? 22.438 -39.062 -4.512 1 81.31 89 ARG A N 1
ATOM 671 C CA . ARG A 1 89 ? 23.609 -39.938 -4.633 1 81.31 89 ARG A CA 1
ATOM 672 C C . ARG A 1 89 ? 24.094 -40 -6.078 1 81.31 89 ARG A C 1
ATOM 674 O O . ARG A 1 89 ? 24.328 -41.094 -6.617 1 81.31 89 ARG A O 1
ATOM 681 N N . GLY A 1 90 ? 24.016 -38.938 -6.707 1 75.38 90 GLY A N 1
ATOM 682 C CA . GLY A 1 90 ? 24.703 -38.844 -7.984 1 75.38 90 GLY A CA 1
ATOM 683 C C . GLY A 1 90 ? 23.812 -39.125 -9.172 1 75.38 90 GLY A C 1
ATOM 684 O O . GLY A 1 90 ? 24.203 -38.906 -10.32 1 75.38 90 GLY A O 1
ATOM 685 N N . SER A 1 91 ? 22.703 -39.781 -9.047 1 86.38 91 SER A N 1
ATOM 686 C CA . SER A 1 91 ? 21.797 -40 -10.172 1 86.38 91 SER A CA 1
ATOM 687 C C . SER A 1 91 ? 21.094 -38.719 -10.602 1 86.38 91 SER A C 1
ATOM 689 O O . SER A 1 91 ? 20.359 -38.125 -9.812 1 86.38 91 SER A O 1
ATOM 691 N N . PRO A 1 92 ? 21.312 -38.375 -11.859 1 88.69 92 PRO A N 1
ATOM 692 C CA . PRO A 1 92 ? 20.703 -37.125 -12.328 1 88.69 92 PRO A CA 1
ATOM 693 C C . PRO A 1 92 ? 19.188 -37.125 -12.25 1 88.69 92 PRO A C 1
ATOM 695 O O . PRO A 1 92 ? 18.562 -36.125 -11.883 1 88.69 92 PRO A O 1
ATOM 698 N N . LEU A 1 93 ? 18.641 -38.25 -12.609 1 91.56 93 LEU A N 1
ATOM 699 C CA . LEU A 1 93 ? 17.188 -38.375 -12.547 1 91.56 93 LEU A CA 1
ATOM 700 C C . LEU A 1 93 ? 16.688 -38.219 -11.109 1 91.56 93 LEU A C 1
ATOM 702 O O . LEU A 1 93 ? 15.664 -37.594 -10.859 1 91.56 93 LEU A O 1
ATOM 706 N N . ARG A 1 94 ? 17.328 -38.844 -10.195 1 93.31 94 ARG A N 1
ATOM 707 C CA . ARG A 1 94 ? 16.938 -38.75 -8.789 1 93.31 94 ARG A CA 1
ATOM 708 C C . ARG A 1 94 ? 17.094 -37.312 -8.297 1 93.31 94 ARG A C 1
ATOM 710 O O . ARG A 1 94 ? 16.297 -36.844 -7.488 1 93.31 94 ARG A O 1
ATOM 717 N N . ILE A 1 95 ? 18.156 -36.688 -8.758 1 92.31 95 ILE A N 1
ATOM 718 C CA . ILE A 1 95 ? 18.359 -35.281 -8.398 1 92.31 95 ILE A CA 1
ATOM 719 C C . ILE A 1 95 ? 17.188 -34.438 -8.922 1 92.31 95 ILE A C 1
ATOM 721 O O . ILE A 1 95 ? 16.641 -33.625 -8.188 1 92.31 95 ILE A O 1
ATOM 725 N N . MET A 1 96 ? 16.844 -34.688 -10.172 1 94.5 96 MET A N 1
ATOM 726 C CA . MET A 1 96 ? 15.742 -33.938 -10.773 1 94.5 96 MET A CA 1
ATOM 727 C C . MET A 1 96 ? 14.453 -34.156 -9.984 1 94.5 96 MET A C 1
ATOM 729 O O . MET A 1 96 ? 13.734 -33.219 -9.68 1 94.5 96 MET A O 1
ATOM 733 N N . ILE A 1 97 ? 14.203 -35.406 -9.648 1 96 97 ILE A N 1
ATOM 734 C CA . ILE A 1 97 ? 12.984 -35.75 -8.93 1 96 97 ILE A CA 1
ATOM 735 C C . ILE A 1 97 ? 12.969 -35.094 -7.562 1 96 97 ILE A C 1
ATOM 737 O O . ILE A 1 97 ? 11.953 -34.5 -7.152 1 96 97 ILE A O 1
ATOM 741 N N . LEU A 1 98 ? 14.039 -35.062 -6.883 1 95.44 98 LEU A N 1
ATOM 742 C CA . LEU A 1 98 ? 14.102 -34.469 -5.551 1 95.44 98 LEU A CA 1
ATOM 743 C C . LEU A 1 98 ? 13.953 -32.969 -5.633 1 95.44 98 LEU A C 1
ATOM 745 O O . LEU A 1 98 ? 13.289 -32.344 -4.785 1 95.44 98 LEU A O 1
ATOM 749 N N . LEU A 1 99 ? 14.555 -32.344 -6.617 1 94.75 99 LEU A N 1
ATOM 750 C CA . LEU A 1 99 ? 14.414 -30.922 -6.793 1 94.75 99 LEU A CA 1
ATOM 751 C C . LEU A 1 99 ? 12.977 -30.547 -7.156 1 94.75 99 LEU A C 1
ATOM 753 O O . LEU A 1 99 ? 12.469 -29.516 -6.723 1 94.75 99 LEU A O 1
ATOM 757 N N . VAL A 1 100 ? 12.391 -31.375 -7.957 1 96.81 100 VAL A N 1
ATOM 758 C CA . VAL A 1 100 ? 10.992 -31.203 -8.32 1 96.81 100 VAL A CA 1
ATOM 759 C C . VAL A 1 100 ? 10.117 -31.266 -7.062 1 96.81 100 VAL A C 1
ATOM 761 O O . VAL A 1 100 ? 9.25 -30.422 -6.863 1 96.81 100 VAL A O 1
ATOM 764 N N . LEU A 1 101 ? 10.367 -32.219 -6.219 1 97.12 101 LEU A N 1
ATOM 765 C CA . LEU A 1 101 ? 9.594 -32.375 -4.996 1 97.12 101 LEU A CA 1
ATOM 766 C C . LEU A 1 101 ? 9.812 -31.219 -4.047 1 97.12 101 LEU A C 1
ATOM 768 O O . LEU A 1 101 ? 8.852 -30.688 -3.469 1 97.12 101 LEU A O 1
ATOM 772 N N . VAL A 1 102 ? 11.016 -30.781 -3.934 1 95.75 102 VAL A N 1
ATOM 773 C CA . VAL A 1 102 ? 11.336 -29.641 -3.08 1 95.75 102 VAL A CA 1
ATOM 774 C C . VAL A 1 102 ? 10.656 -28.391 -3.617 1 95.75 102 VAL A C 1
ATOM 776 O O . VAL A 1 102 ? 10.102 -27.594 -2.85 1 95.75 102 VAL A O 1
ATOM 779 N N . SER A 1 103 ? 10.711 -28.219 -4.918 1 96.69 103 SER A N 1
ATOM 780 C CA . SER A 1 103 ? 10.102 -27.047 -5.547 1 96.69 103 SER A CA 1
ATOM 781 C C . SER A 1 103 ? 8.586 -27.047 -5.355 1 96.69 103 SER A C 1
ATOM 783 O O . SER A 1 103 ? 7.992 -26 -5.055 1 96.69 103 SER A O 1
ATOM 785 N N . ALA A 1 104 ? 7.984 -28.203 -5.562 1 97.69 104 ALA A N 1
ATOM 786 C CA . ALA A 1 104 ? 6.539 -28.312 -5.406 1 97.69 104 ALA A CA 1
ATOM 787 C C . ALA A 1 104 ? 6.121 -28.016 -3.967 1 97.69 104 ALA A C 1
ATOM 789 O O . ALA A 1 104 ? 5.152 -27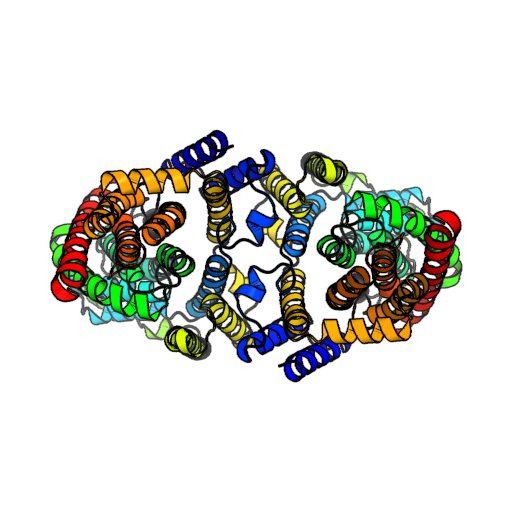.297 -3.73 1 97.69 104 ALA A O 1
ATOM 790 N N . LEU A 1 105 ? 6.82 -28.578 -3.025 1 95.81 105 LEU A N 1
ATOM 791 C CA . LEU A 1 105 ? 6.508 -28.391 -1.615 1 95.81 105 LEU A CA 1
ATOM 792 C C . LEU A 1 105 ? 6.73 -26.938 -1.208 1 95.81 105 LEU A C 1
ATOM 794 O O . LEU A 1 105 ? 5.91 -26.359 -0.494 1 95.81 105 LEU A O 1
ATOM 798 N N . ALA A 1 106 ? 7.848 -26.422 -1.632 1 94.38 106 ALA A N 1
ATOM 799 C CA . ALA A 1 106 ? 8.148 -25.016 -1.334 1 94.38 106 ALA A CA 1
ATOM 800 C C . ALA A 1 106 ? 7.086 -24.094 -1.926 1 94.38 106 ALA A C 1
ATOM 802 O O . ALA A 1 106 ? 6.664 -23.125 -1.281 1 94.38 106 ALA A O 1
ATOM 803 N N . SER A 1 107 ? 6.66 -24.391 -3.123 1 96.5 107 SER A N 1
ATOM 804 C CA . SER A 1 107 ? 5.711 -23.531 -3.828 1 96.5 107 SER A CA 1
ATOM 805 C C . SER A 1 107 ? 4.332 -23.578 -3.174 1 96.5 107 SER A C 1
ATOM 807 O O . SER A 1 107 ? 3.564 -22.625 -3.264 1 96.5 107 SER A O 1
ATOM 809 N N . ALA A 1 108 ? 3.984 -24.672 -2.541 1 95.38 108 ALA A N 1
ATOM 810 C CA . ALA A 1 108 ? 2.723 -24.781 -1.811 1 95.38 108 ALA A CA 1
ATOM 811 C C . ALA A 1 108 ? 2.682 -23.797 -0.642 1 95.38 108 ALA A C 1
ATOM 813 O O . ALA A 1 108 ? 1.604 -23.375 -0.219 1 95.38 108 ALA A O 1
ATOM 814 N N . LEU A 1 109 ? 3.883 -23.359 -0.218 1 88.69 109 LEU A N 1
ATOM 815 C CA . LEU A 1 109 ? 3.955 -22.531 0.976 1 88.69 109 LEU A CA 1
ATOM 816 C C . LEU A 1 109 ? 4.348 -21.094 0.615 1 88.69 109 LEU A C 1
ATOM 818 O O . LEU A 1 109 ? 3.932 -20.141 1.285 1 88.69 109 LEU A O 1
ATOM 822 N N . LEU A 1 110 ? 5.219 -20.797 -0.374 1 86.88 110 LEU A N 1
ATOM 823 C CA . LEU A 1 110 ? 5.84 -19.5 -0.654 1 86.88 110 LEU A CA 1
ATOM 824 C C . LEU A 1 110 ? 5.277 -18.891 -1.934 1 86.88 110 LEU A C 1
ATOM 826 O O . LEU A 1 110 ? 5.547 -17.734 -2.242 1 86.88 110 LEU A O 1
ATOM 830 N N . ASP A 1 111 ? 4.594 -19.453 -2.748 1 87 111 ASP A N 1
ATOM 831 C CA . ASP A 1 111 ? 4.082 -19.172 -4.086 1 87 111 ASP A CA 1
ATOM 832 C C . ASP A 1 111 ? 5.09 -19.578 -5.156 1 87 111 ASP A C 1
ATOM 834 O O . ASP A 1 111 ? 6.258 -19.828 -4.852 1 87 111 ASP A O 1
ATOM 838 N N . ASN A 1 112 ? 4.719 -19.516 -6.371 1 94.25 112 ASN A N 1
ATOM 839 C CA . ASN A 1 112 ? 5.461 -20.141 -7.457 1 94.25 112 ASN A CA 1
ATOM 840 C C . ASN A 1 112 ? 6.648 -19.297 -7.891 1 94.25 112 ASN A C 1
ATOM 842 O O . ASN A 1 112 ? 7.754 -19.812 -8.078 1 94.25 112 ASN A O 1
ATOM 846 N N . VAL A 1 113 ? 6.516 -17.984 -7.969 1 91.62 113 VAL A N 1
ATOM 847 C CA . VAL A 1 113 ? 7.586 -17.109 -8.43 1 91.62 113 VAL A CA 1
ATOM 848 C C . VAL A 1 113 ? 8.727 -17.109 -7.414 1 91.62 113 VAL A C 1
ATOM 850 O O . VAL A 1 113 ? 9.891 -17.281 -7.785 1 91.62 113 VAL A O 1
ATOM 853 N N . THR A 1 114 ? 8.375 -16.984 -6.203 1 89 114 THR A N 1
ATOM 854 C CA . THR A 1 114 ? 9.375 -16.953 -5.145 1 89 114 THR A CA 1
ATOM 855 C C . THR A 1 114 ? 10.156 -18.266 -5.102 1 89 114 THR A C 1
ATOM 857 O O . THR A 1 114 ? 11.375 -18.266 -4.953 1 89 114 THR A O 1
ATOM 860 N N . THR A 1 115 ? 9.484 -19.328 -5.219 1 93.81 115 THR A N 1
ATOM 861 C CA . THR A 1 115 ? 10.109 -20.656 -5.207 1 93.81 115 THR A CA 1
ATOM 862 C C . THR A 1 115 ? 11.133 -20.781 -6.336 1 93.81 115 THR A C 1
ATOM 864 O O . THR A 1 115 ? 12.266 -21.203 -6.109 1 93.81 115 THR A O 1
ATOM 867 N N . VAL A 1 116 ? 10.812 -20.344 -7.504 1 94.5 116 VAL A N 1
ATOM 868 C CA . VAL A 1 116 ? 11.695 -20.438 -8.656 1 94.5 116 VAL A CA 1
ATOM 869 C C . VAL A 1 116 ? 12.906 -19.531 -8.453 1 94.5 116 VAL A C 1
ATOM 871 O O . VAL A 1 116 ? 14.039 -19.922 -8.758 1 94.5 116 VAL A O 1
ATOM 874 N N . LEU A 1 117 ? 12.727 -18.391 -7.918 1 90.38 117 LEU A N 1
ATOM 875 C CA . LEU A 1 117 ? 13.812 -17.438 -7.684 1 90.38 117 LEU A CA 1
ATOM 876 C C . LEU A 1 117 ? 14.82 -18 -6.688 1 90.38 117 LEU A C 1
ATOM 878 O O . LEU A 1 117 ? 16.016 -17.703 -6.777 1 90.38 117 LEU A O 1
ATOM 882 N N . LEU A 1 118 ? 14.336 -18.812 -5.812 1 88.75 118 LEU A N 1
ATOM 883 C CA . LEU A 1 118 ? 15.195 -19.281 -4.727 1 88.75 118 LEU A CA 1
ATOM 884 C C . LEU A 1 118 ? 15.859 -20.609 -5.082 1 88.75 118 LEU A C 1
ATOM 886 O O . LEU A 1 118 ? 17.016 -20.844 -4.727 1 88.75 118 LEU A O 1
ATOM 890 N N . ILE A 1 119 ? 15.18 -21.422 -5.801 1 92.31 119 ILE A N 1
ATOM 891 C CA . ILE A 1 119 ? 15.672 -22.781 -6.031 1 92.31 119 ILE A CA 1
ATOM 892 C C . ILE A 1 119 ? 16.453 -22.828 -7.344 1 92.31 119 ILE A C 1
ATOM 894 O O . ILE A 1 119 ? 17.438 -23.578 -7.461 1 92.31 119 ILE A O 1
ATOM 898 N N . ALA A 1 120 ? 16.125 -21.984 -8.281 1 94.69 120 ALA A N 1
ATOM 899 C CA . ALA A 1 120 ? 16.734 -22.031 -9.609 1 94.69 120 ALA A CA 1
ATOM 900 C C . ALA A 1 120 ? 18.234 -21.797 -9.539 1 94.69 120 ALA A C 1
ATOM 902 O O . ALA A 1 120 ? 19.016 -22.516 -10.18 1 94.69 120 ALA A O 1
ATOM 903 N N . PRO A 1 121 ? 18.688 -20.828 -8.758 1 91.25 121 PRO A N 1
ATOM 904 C CA . PRO A 1 121 ? 20.141 -20.625 -8.688 1 91.25 121 PRO A CA 1
ATOM 905 C C . PRO A 1 121 ? 20.875 -21.844 -8.117 1 91.25 121 PRO A C 1
ATOM 907 O O . PRO A 1 121 ? 21.984 -22.156 -8.555 1 91.25 121 PRO A O 1
ATOM 910 N N . VAL A 1 122 ? 20.328 -22.453 -7.199 1 89.62 122 VAL A N 1
ATOM 911 C CA . VAL A 1 122 ? 20.938 -23.656 -6.621 1 89.62 122 VAL A CA 1
ATOM 912 C C . VAL A 1 122 ? 20.953 -24.781 -7.656 1 89.62 122 VAL A C 1
ATOM 914 O O . VAL A 1 122 ? 21.922 -25.531 -7.746 1 89.62 122 VAL A O 1
ATOM 917 N N . THR A 1 123 ? 19.875 -24.906 -8.375 1 93.44 123 THR A N 1
ATOM 918 C CA . THR A 1 123 ? 19.797 -25.891 -9.445 1 93.44 123 THR A CA 1
ATOM 919 C C . THR A 1 123 ? 20.891 -25.656 -10.484 1 93.44 123 THR A C 1
ATOM 921 O O . THR A 1 123 ? 21.516 -26.609 -10.945 1 93.44 123 THR A O 1
ATOM 924 N N . LEU A 1 124 ? 21.125 -24.406 -10.781 1 94.12 124 LEU A N 1
ATOM 925 C CA . LEU A 1 124 ? 22.203 -24.047 -11.711 1 94.12 124 LEU A CA 1
ATOM 926 C C . LEU A 1 124 ? 23.547 -24.5 -11.18 1 94.12 124 LEU A C 1
ATOM 928 O O . LEU A 1 124 ? 24.359 -25.047 -11.938 1 94.12 124 LEU A O 1
ATOM 932 N N . LEU A 1 125 ? 23.781 -24.312 -9.984 1 88.75 125 LEU A N 1
ATOM 933 C CA . LEU A 1 125 ? 25.047 -24.703 -9.367 1 88.75 125 LEU A CA 1
ATOM 934 C C . LEU A 1 125 ? 25.234 -26.203 -9.414 1 88.75 125 LEU A C 1
ATOM 936 O O . LEU A 1 125 ? 26.312 -26.688 -9.758 1 88.75 125 LEU A O 1
ATOM 940 N N . VAL A 1 126 ? 24.219 -26.891 -9.07 1 87.38 126 VAL A N 1
ATOM 941 C CA . VAL A 1 126 ? 24.281 -28.359 -9.055 1 87.38 126 VAL A CA 1
ATOM 942 C C . VAL A 1 126 ? 24.531 -28.875 -10.469 1 87.38 126 VAL A C 1
ATOM 944 O O . VAL A 1 126 ? 25.359 -29.75 -10.68 1 87.38 126 VAL A O 1
ATOM 947 N N . CYS A 1 127 ? 23.812 -28.344 -11.414 1 91.56 127 CYS A N 1
ATOM 948 C CA . CYS A 1 127 ? 23.969 -28.766 -12.805 1 91.56 127 CYS A CA 1
ATOM 949 C C . CYS A 1 127 ? 25.359 -28.438 -13.32 1 91.56 127 CYS A C 1
ATOM 951 O O . CYS A 1 127 ? 25.938 -29.203 -14.086 1 91.56 127 CYS A O 1
ATOM 953 N N . ASP A 1 128 ? 25.828 -27.328 -12.914 1 90.44 128 ASP A N 1
ATOM 954 C CA . ASP A 1 128 ? 27.188 -26.938 -13.32 1 90.44 128 ASP A CA 1
ATOM 955 C C . ASP A 1 128 ? 28.234 -27.906 -12.773 1 90.44 128 ASP A C 1
ATOM 957 O O . ASP A 1 128 ? 29.125 -28.328 -13.492 1 90.44 128 ASP A O 1
ATOM 961 N N . ARG A 1 129 ? 28.125 -28.266 -11.602 1 86.31 129 ARG A N 1
ATOM 962 C CA . ARG A 1 129 ? 29.078 -29.172 -10.969 1 86.31 129 ARG A CA 1
ATOM 963 C C . ARG A 1 129 ? 29.016 -30.547 -11.602 1 86.31 129 ARG A C 1
ATOM 965 O O . ARG A 1 129 ? 30.031 -31.25 -11.68 1 86.31 129 ARG A O 1
ATOM 972 N N . LEU A 1 130 ? 27.891 -30.906 -12.008 1 88.44 130 LEU A N 1
ATOM 973 C CA . LEU A 1 130 ? 27.703 -32.25 -12.586 1 88.44 130 LEU A CA 1
ATOM 974 C C . LEU A 1 130 ? 27.922 -32.219 -14.094 1 88.44 130 LEU A C 1
ATOM 976 O O . LEU A 1 130 ? 28 -33.25 -14.734 1 88.44 130 LEU A O 1
ATOM 980 N N . ASN A 1 131 ? 27.953 -31.016 -14.609 1 88.69 131 ASN A N 1
ATOM 981 C CA . ASN A 1 131 ? 28.094 -30.812 -16.047 1 88.69 131 ASN A CA 1
ATOM 982 C C . ASN A 1 131 ? 26.969 -31.469 -16.828 1 88.69 131 ASN A C 1
ATOM 984 O O . ASN A 1 131 ? 27.219 -32.25 -17.734 1 88.69 131 ASN A O 1
ATOM 988 N N . ILE A 1 132 ? 25.844 -31.219 -16.406 1 88.56 132 ILE A N 1
ATOM 989 C CA . ILE A 1 132 ? 24.672 -31.734 -17.094 1 88.56 132 ILE A CA 1
ATOM 990 C C . ILE A 1 132 ? 23.812 -30.578 -17.609 1 88.56 132 ILE A C 1
ATOM 992 O O . ILE A 1 132 ? 24.031 -29.422 -17.234 1 88.56 132 ILE A O 1
ATOM 996 N N . ASN A 1 133 ? 22.828 -30.938 -18.453 1 88.44 133 ASN A N 1
ATOM 997 C CA . ASN A 1 133 ? 21.969 -29.938 -19.078 1 88.44 133 ASN A CA 1
ATOM 998 C C . ASN A 1 133 ? 21.047 -29.266 -18.062 1 88.44 133 ASN A C 1
ATOM 1000 O O . ASN A 1 133 ? 20.172 -29.922 -17.484 1 88.44 133 ASN A O 1
ATOM 1004 N N . THR A 1 134 ? 21.172 -28.016 -17.969 1 93.38 134 THR A N 1
ATOM 1005 C CA . THR A 1 134 ? 20.484 -27.234 -16.953 1 93.38 134 THR A CA 1
ATOM 1006 C C . THR A 1 134 ? 19.047 -26.953 -17.375 1 93.38 134 THR A C 1
ATOM 1008 O O . THR A 1 134 ? 18.156 -26.859 -16.531 1 93.38 134 THR A O 1
ATOM 1011 N N . THR A 1 135 ? 18.75 -26.891 -18.656 1 95.44 135 THR A N 1
ATOM 1012 C CA . THR A 1 135 ? 17.453 -26.5 -19.172 1 95.44 135 THR A CA 1
ATOM 1013 C C . THR A 1 135 ? 16.375 -27.484 -18.75 1 95.44 135 THR A C 1
ATOM 1015 O O . THR A 1 135 ? 15.273 -27.094 -18.375 1 95.44 135 THR A O 1
ATOM 1018 N N . SER A 1 136 ? 16.719 -28.766 -18.781 1 96 136 SER A N 1
ATOM 1019 C CA . SER A 1 136 ? 15.766 -29.812 -18.406 1 96 136 SER A CA 1
ATOM 1020 C C . SER A 1 136 ? 15.383 -29.688 -16.922 1 96 136 SER A C 1
ATOM 1022 O O . SER A 1 136 ? 14.211 -29.828 -16.578 1 96 136 SER A O 1
ATOM 1024 N N . PHE A 1 137 ? 16.344 -29.359 -16.078 1 96.19 137 PHE A N 1
ATOM 1025 C CA . PHE A 1 137 ? 16.109 -29.266 -14.641 1 96.19 137 PHE A CA 1
ATOM 1026 C C . PHE A 1 137 ? 15.273 -28.031 -14.312 1 96.19 137 PHE A C 1
ATOM 1028 O O . PHE A 1 137 ? 14.352 -28.094 -13.492 1 96.19 137 PHE A O 1
ATOM 1035 N N . LEU A 1 138 ? 15.578 -26.969 -14.984 1 97.44 138 LEU A N 1
ATOM 1036 C CA . LEU A 1 138 ? 14.852 -25.734 -14.734 1 97.44 138 LEU A CA 1
ATOM 1037 C C . LEU A 1 138 ? 13.398 -25.844 -15.172 1 97.44 138 LEU A C 1
ATOM 1039 O O . LEU A 1 138 ? 12.492 -25.391 -14.477 1 97.44 138 LEU A O 1
ATOM 1043 N N . MET A 1 139 ? 13.164 -26.484 -16.328 1 98 139 MET A N 1
ATOM 1044 C CA . MET A 1 139 ? 11.789 -26.656 -16.797 1 98 139 MET A CA 1
ATOM 1045 C C . MET A 1 139 ? 11.008 -27.578 -15.859 1 98 139 MET A C 1
ATOM 1047 O O . MET A 1 139 ? 9.867 -27.281 -15.5 1 98 139 MET A O 1
ATOM 1051 N N . ALA A 1 140 ? 11.656 -28.656 -15.445 1 97.75 140 ALA A N 1
ATOM 1052 C CA . ALA A 1 140 ? 11.008 -29.578 -14.516 1 97.75 140 ALA A CA 1
ATOM 1053 C C . ALA A 1 140 ? 10.633 -28.859 -13.211 1 97.75 140 ALA A C 1
ATOM 1055 O O . ALA A 1 140 ? 9.555 -29.078 -12.664 1 97.75 140 ALA A O 1
ATOM 1056 N N . GLU A 1 141 ? 11.508 -28.047 -12.789 1 97.12 141 GLU A N 1
ATOM 1057 C CA . GLU A 1 141 ? 11.32 -27.328 -11.531 1 97.12 141 GLU A CA 1
ATOM 1058 C C . GLU A 1 141 ? 10.148 -26.359 -11.625 1 97.12 141 GLU A C 1
ATOM 1060 O O . GLU A 1 141 ? 9.328 -26.281 -10.711 1 97.12 141 GLU A O 1
ATOM 1065 N N . VAL A 1 142 ? 10.062 -25.594 -12.672 1 98.12 142 VAL A N 1
ATOM 1066 C CA . VAL A 1 142 ? 9.008 -24.594 -12.773 1 98.12 142 VAL A CA 1
ATOM 1067 C C . VAL A 1 142 ? 7.656 -25.266 -12.977 1 98.12 142 VAL A C 1
ATOM 1069 O O . VAL A 1 142 ? 6.633 -24.812 -12.469 1 98.12 142 VAL A O 1
ATOM 1072 N N . PHE A 1 143 ? 7.629 -26.422 -13.758 1 98.62 143 PHE A N 1
ATOM 1073 C CA . PHE A 1 143 ? 6.402 -27.203 -13.859 1 98.62 143 PHE A CA 1
ATOM 1074 C C . PHE A 1 143 ? 5.926 -27.641 -12.484 1 98.62 143 PHE A C 1
ATOM 1076 O O . PHE A 1 143 ? 4.742 -27.516 -12.156 1 98.62 143 PHE A O 1
ATOM 1083 N N . ALA A 1 144 ? 6.863 -28.109 -11.719 1 98.31 144 ALA A N 1
ATOM 1084 C CA . ALA A 1 144 ? 6.562 -28.594 -10.375 1 98.31 144 ALA A CA 1
ATOM 1085 C C . ALA A 1 144 ? 6.105 -27.453 -9.469 1 98.31 144 ALA A C 1
ATOM 1087 O O . ALA A 1 144 ? 5.215 -27.641 -8.633 1 98.31 144 ALA A O 1
ATOM 1088 N N . SER A 1 145 ? 6.773 -26.359 -9.586 1 98 145 SER A N 1
ATOM 1089 C CA . SER A 1 145 ? 6.414 -25.188 -8.781 1 98 145 SER A CA 1
ATOM 1090 C C . SER A 1 145 ? 4.977 -24.75 -9.055 1 98 145 SER A C 1
ATOM 1092 O O . SER A 1 145 ? 4.215 -24.5 -8.117 1 98 145 SER A O 1
ATOM 1094 N N . ASN A 1 146 ? 4.574 -24.688 -10.297 1 98.12 146 ASN A N 1
ATOM 1095 C CA . ASN A 1 146 ? 3.213 -24.312 -10.664 1 98.12 146 ASN A CA 1
ATOM 1096 C C . ASN A 1 146 ? 2.197 -25.344 -10.18 1 98.12 146 ASN A C 1
ATOM 1098 O O . ASN A 1 146 ? 1.112 -24.984 -9.719 1 98.12 146 ASN A O 1
ATOM 1102 N N . ILE A 1 147 ? 2.557 -26.594 -10.344 1 98.38 147 ILE A N 1
ATOM 1103 C CA . ILE A 1 147 ? 1.67 -27.656 -9.891 1 98.38 147 ILE A CA 1
ATOM 1104 C C . ILE A 1 147 ? 1.557 -27.641 -8.367 1 98.38 147 ILE A C 1
ATOM 1106 O O . ILE A 1 147 ? 0.451 -27.641 -7.824 1 98.38 147 ILE A O 1
ATOM 1110 N N . GLY A 1 148 ? 2.678 -27.578 -7.691 1 98.06 148 GLY A N 1
ATOM 1111 C CA . GLY A 1 148 ? 2.697 -27.562 -6.238 1 98.06 148 GLY A CA 1
ATOM 1112 C C . GLY A 1 148 ? 1.973 -26.359 -5.652 1 98.06 148 GLY A C 1
ATOM 1113 O O . GLY A 1 148 ? 1.327 -26.469 -4.609 1 98.06 148 GLY A O 1
ATOM 1114 N N . GLY A 1 149 ? 2.098 -25.25 -6.285 1 97.5 149 GLY A N 1
ATOM 1115 C CA . GLY A 1 149 ? 1.448 -24.031 -5.82 1 97.5 149 GLY A CA 1
ATOM 1116 C C . GLY A 1 149 ? -0.066 -24.141 -5.812 1 97.5 149 GLY A C 1
ATOM 1117 O O . GLY A 1 149 ? -0.738 -23.391 -5.102 1 97.5 149 GLY A O 1
ATOM 1118 N N . ALA A 1 150 ? -0.612 -25.031 -6.57 1 97.94 150 ALA A N 1
ATOM 1119 C CA . ALA A 1 150 ? -2.059 -25.203 -6.664 1 97.94 150 ALA A CA 1
ATOM 1120 C C . ALA A 1 150 ? -2.615 -25.875 -5.41 1 97.94 150 ALA A C 1
ATOM 1122 O O . ALA A 1 150 ? -3.824 -25.844 -5.172 1 97.94 150 ALA A O 1
ATOM 1123 N N . ALA A 1 151 ? -1.785 -26.375 -4.574 1 97.88 151 ALA A N 1
ATOM 1124 C CA . ALA A 1 151 ? -2.199 -27.25 -3.48 1 97.88 151 ALA A CA 1
ATOM 1125 C C . ALA A 1 151 ? -2.859 -26.453 -2.357 1 97.88 151 ALA A C 1
ATOM 1127 O O . ALA A 1 151 ? -3.738 -26.969 -1.66 1 97.88 151 ALA A O 1
ATOM 1128 N N . THR A 1 152 ? -2.412 -25.219 -2.182 1 96.62 152 THR A N 1
ATOM 1129 C CA . THR A 1 152 ? -2.896 -24.469 -1.029 1 96.62 152 THR A CA 1
ATOM 1130 C C . THR A 1 152 ? -3.406 -23.094 -1.458 1 96.62 152 THR A C 1
ATOM 1132 O O . THR A 1 152 ? -3.203 -22.672 -2.602 1 96.62 152 THR A O 1
ATOM 1135 N N . LEU A 1 153 ? -4.062 -22.438 -0.48 1 95.25 153 LEU A N 1
ATOM 1136 C CA . LEU A 1 153 ? -4.602 -21.094 -0.688 1 95.25 153 LEU A CA 1
ATOM 1137 C C . LEU A 1 153 ? -3.488 -20.109 -0.999 1 95.25 153 LEU A C 1
ATOM 1139 O O . LEU A 1 153 ? -3.65 -19.234 -1.855 1 95.25 153 LEU A O 1
ATOM 1143 N N . VAL A 1 154 ? -2.289 -20.281 -0.394 1 94.56 154 VAL A N 1
ATOM 1144 C CA . VAL A 1 154 ? -1.252 -19.25 -0.44 1 94.56 154 VAL A CA 1
ATOM 1145 C C . VAL A 1 154 ? -0.215 -19.609 -1.501 1 94.56 154 VAL A C 1
ATOM 1147 O O . VAL A 1 154 ? 0.667 -18.812 -1.814 1 94.56 154 VAL A O 1
ATOM 1150 N N . GLY A 1 155 ? -0.33 -20.781 -2.129 1 95.19 155 GLY A N 1
ATOM 1151 C CA . GLY A 1 155 ? 0.72 -21.297 -2.996 1 95.19 155 GLY A CA 1
ATOM 1152 C C . GLY A 1 155 ? 0.771 -20.609 -4.344 1 95.19 155 GLY A C 1
ATOM 1153 O O . GLY A 1 155 ? 1.793 -20.656 -5.031 1 95.19 155 GLY A O 1
ATOM 1154 N N . ASP A 1 156 ? -0.339 -20.062 -4.688 1 95.5 156 ASP A N 1
ATOM 1155 C CA . ASP A 1 156 ? -0.441 -19.359 -5.969 1 95.5 156 ASP A CA 1
ATOM 1156 C C . ASP A 1 156 ? -1.398 -18.172 -5.871 1 95.5 156 ASP A C 1
ATOM 1158 O O . ASP A 1 156 ? -2.473 -18.281 -5.277 1 95.5 156 ASP A O 1
ATOM 1162 N N . PRO A 1 157 ? -1.03 -17.062 -6.508 1 94 157 PRO A N 1
ATOM 1163 C CA . PRO A 1 157 ? -1.877 -15.875 -6.441 1 94 157 PRO A CA 1
ATOM 1164 C C . PRO A 1 157 ? -3.299 -16.125 -6.941 1 94 157 PRO A C 1
ATOM 1166 O O . PRO A 1 157 ? -4.262 -15.664 -6.328 1 94 157 PRO A O 1
ATOM 1169 N N . PRO A 1 158 ? -3.529 -16.875 -7.992 1 96.38 158 PRO A N 1
ATOM 1170 C CA . PRO A 1 158 ? -4.898 -17.172 -8.422 1 96.38 158 PRO A CA 1
ATOM 1171 C C . PRO A 1 158 ? -5.738 -17.812 -7.312 1 96.38 158 PRO A C 1
ATOM 1173 O O . PRO A 1 158 ? -6.93 -17.516 -7.195 1 96.38 158 PRO A O 1
ATOM 1176 N N . ASN A 1 159 ? -5.113 -18.672 -6.527 1 97.5 159 ASN A N 1
ATOM 1177 C CA . ASN A 1 159 ? -5.836 -19.312 -5.438 1 97.5 159 ASN A CA 1
ATOM 1178 C C . ASN A 1 159 ? -6.273 -18.297 -4.383 1 97.5 159 ASN A C 1
ATOM 1180 O O . ASN A 1 159 ? -7.34 -18.438 -3.785 1 97.5 159 ASN A O 1
ATOM 1184 N N . ILE A 1 160 ? -5.449 -17.312 -4.137 1 95.94 160 ILE A N 1
ATOM 1185 C CA . ILE A 1 160 ? -5.793 -16.266 -3.182 1 95.94 160 ILE A CA 1
ATOM 1186 C C . ILE A 1 160 ? -7.012 -15.492 -3.68 1 95.94 160 ILE A C 1
ATOM 1188 O O . ILE A 1 160 ? -7.934 -15.203 -2.912 1 95.94 160 ILE A O 1
ATOM 1192 N N . ILE A 1 161 ? -7.012 -15.172 -4.93 1 96.44 161 ILE A N 1
ATOM 1193 C CA . ILE A 1 161 ? -8.102 -14.422 -5.539 1 96.44 161 ILE A CA 1
ATOM 1194 C C . ILE A 1 161 ? -9.398 -15.227 -5.453 1 96.44 161 ILE A C 1
ATOM 1196 O O . ILE A 1 161 ? -10.43 -14.711 -5.035 1 96.44 161 ILE A O 1
ATOM 1200 N N . VAL A 1 162 ? -9.336 -16.5 -5.801 1 97.25 162 VAL A N 1
ATOM 1201 C CA . VAL A 1 162 ? -10.492 -17.391 -5.75 1 97.25 162 VAL A CA 1
ATOM 1202 C C . VAL A 1 162 ? -11 -17.484 -4.312 1 97.25 162 VAL A C 1
ATOM 1204 O O . VAL A 1 162 ? -12.203 -17.359 -4.062 1 97.25 162 VAL A O 1
ATOM 1207 N N . ALA A 1 163 ? -10.078 -17.734 -3.4 1 95.94 163 ALA A N 1
ATOM 1208 C CA . ALA A 1 163 ? -10.445 -17.891 -1.995 1 95.94 163 ALA A CA 1
ATOM 1209 C C . ALA A 1 163 ? -11.148 -16.641 -1.466 1 95.94 163 ALA A C 1
ATOM 1211 O O . ALA A 1 163 ? -12.156 -16.75 -0.764 1 95.94 163 ALA A O 1
ATOM 1212 N N . SER A 1 164 ? -10.586 -15.539 -1.771 1 94.38 164 SER A N 1
ATOM 1213 C CA . SER A 1 164 ? -11.133 -14.273 -1.289 1 94.38 164 SER A CA 1
ATOM 1214 C C . SER A 1 164 ? -12.547 -14.039 -1.816 1 94.38 164 SER A C 1
ATOM 1216 O O . SER A 1 164 ? -13.438 -13.648 -1.062 1 94.38 164 SER A O 1
ATOM 1218 N N . ARG A 1 165 ? -12.805 -14.336 -3.041 1 93.69 165 ARG A N 1
ATOM 1219 C CA . ARG A 1 165 ? -14.102 -14.078 -3.666 1 93.69 165 ARG A CA 1
ATOM 1220 C C . ARG A 1 165 ? -15.125 -15.125 -3.256 1 93.69 165 ARG A C 1
ATOM 1222 O O . ARG A 1 165 ? -16.297 -14.797 -3.029 1 93.69 165 ARG A O 1
ATOM 1229 N N . ALA A 1 166 ? -14.703 -16.328 -3.189 1 94.38 166 ALA A N 1
ATOM 1230 C CA . ALA A 1 166 ? -15.617 -17.438 -2.939 1 94.38 166 ALA A CA 1
ATOM 1231 C C . ALA A 1 166 ? -15.836 -17.641 -1.443 1 94.38 166 ALA A C 1
ATOM 1233 O O . ALA A 1 166 ? -16.75 -18.375 -1.038 1 94.38 166 ALA A O 1
ATOM 1234 N N . GLY A 1 167 ? -15.039 -17.016 -0.624 1 91.81 167 GLY A N 1
ATOM 1235 C CA . GLY A 1 167 ? -15.125 -17.219 0.812 1 91.81 167 GLY A CA 1
ATOM 1236 C C . GLY A 1 167 ? -14.617 -18.594 1.246 1 91.81 167 GLY A C 1
ATOM 1237 O O . GLY A 1 167 ? -15.172 -19.203 2.158 1 91.81 167 GLY A O 1
ATOM 1238 N N . LEU A 1 168 ? -13.672 -19.062 0.523 1 93.88 168 LEU A N 1
ATOM 1239 C CA . LEU A 1 168 ? -13.109 -20.375 0.838 1 93.88 168 LEU A CA 1
ATOM 1240 C C . LEU A 1 168 ? -11.93 -20.234 1.802 1 93.88 168 LEU A C 1
ATOM 1242 O O . LEU A 1 168 ? -11.203 -19.234 1.763 1 93.88 168 LEU A O 1
ATOM 1246 N N . THR A 1 169 ? -11.719 -21.219 2.602 1 94.81 169 THR A N 1
ATOM 1247 C CA . THR A 1 169 ? -10.695 -21.172 3.635 1 94.81 169 THR A CA 1
ATOM 1248 C C . THR A 1 169 ? -9.445 -21.938 3.191 1 94.81 169 THR A C 1
ATOM 1250 O O . THR A 1 169 ? -9.469 -22.625 2.166 1 94.81 169 THR A O 1
ATOM 1253 N N . PHE A 1 170 ? -8.391 -21.766 3.977 1 95.56 170 PHE A N 1
ATOM 1254 C CA . PHE A 1 170 ? -7.156 -22.5 3.752 1 95.56 170 PHE A CA 1
ATOM 1255 C C . PHE A 1 170 ? -7.406 -24 3.787 1 95.56 170 PHE A C 1
ATOM 1257 O O . PHE A 1 170 ? -6.906 -24.75 2.939 1 95.56 170 PHE A O 1
ATOM 1264 N N . ASN A 1 171 ? -8.188 -24.453 4.711 1 95.88 171 ASN A N 1
ATOM 1265 C CA . ASN A 1 171 ? -8.516 -25.875 4.859 1 95.88 171 ASN A CA 1
ATOM 1266 C C . ASN A 1 171 ? -9.273 -26.406 3.646 1 95.88 171 ASN A C 1
ATOM 1268 O O . ASN A 1 171 ? -9.102 -27.562 3.256 1 95.88 171 ASN A O 1
ATOM 1272 N N . ASP A 1 172 ? -10.117 -25.594 3.121 1 95.31 172 ASP A N 1
ATOM 1273 C CA . ASP A 1 172 ? -10.836 -26 1.918 1 95.31 172 ASP A CA 1
ATOM 1274 C C . ASP A 1 172 ? -9.875 -26.328 0.784 1 95.31 172 ASP A C 1
ATOM 1276 O O . ASP A 1 172 ? -10.016 -27.359 0.117 1 95.31 172 ASP A O 1
ATOM 1280 N N . PHE A 1 173 ? -8.961 -25.5 0.58 1 96.56 173 PHE A N 1
ATOM 1281 C CA . PHE A 1 173 ? -7.988 -25.75 -0.478 1 96.56 173 PHE A CA 1
ATOM 1282 C C . PHE A 1 173 ? -7.184 -27 -0.196 1 96.56 173 PHE A C 1
ATOM 1284 O O . PHE A 1 173 ? -6.98 -27.828 -1.089 1 96.56 173 PHE A O 1
ATOM 1291 N N . MET A 1 174 ? -6.746 -27.125 1.011 1 95.88 174 MET A N 1
ATOM 1292 C CA . MET A 1 174 ? -5.949 -28.297 1.367 1 95.88 174 MET A CA 1
ATOM 1293 C C . MET A 1 174 ? -6.734 -29.578 1.13 1 95.88 174 MET A C 1
ATOM 1295 O O . MET A 1 174 ? -6.203 -30.547 0.576 1 95.88 174 MET A O 1
ATOM 1299 N N . LEU A 1 175 ? -7.949 -29.562 1.503 1 95.69 175 LEU A N 1
ATOM 1300 C CA . LEU A 1 175 ? -8.781 -30.766 1.42 1 95.69 175 LEU A CA 1
ATOM 1301 C C . LEU A 1 175 ? -9.156 -31.062 -0.028 1 95.69 175 LEU A C 1
ATOM 1303 O O . LEU A 1 175 ? -9.242 -32.219 -0.42 1 95.69 175 LEU A O 1
ATOM 1307 N N . HIS A 1 176 ? -9.328 -30.047 -0.815 1 96.06 176 HIS A N 1
ATOM 1308 C CA . HIS A 1 176 ? -9.938 -30.266 -2.121 1 96.06 176 HIS A CA 1
ATOM 1309 C C . HIS A 1 176 ? -8.891 -30.281 -3.227 1 96.06 176 HIS A C 1
ATOM 1311 O O . HIS A 1 176 ? -9.094 -30.875 -4.281 1 96.06 176 HIS A O 1
ATOM 1317 N N . LEU A 1 177 ? -7.73 -29.625 -2.988 1 97.94 177 LEU A N 1
ATOM 1318 C CA 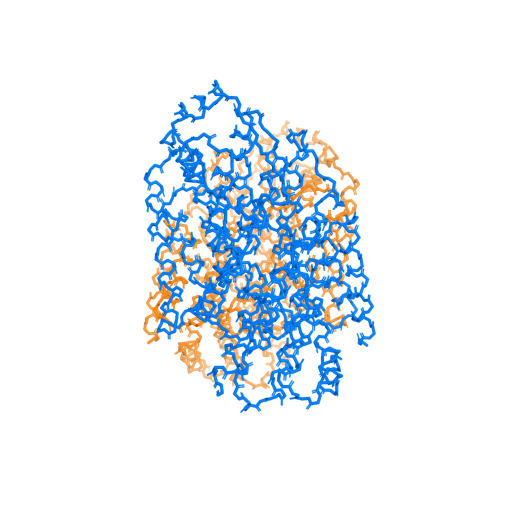. LEU A 1 177 ? -6.793 -29.5 -4.098 1 97.94 177 LEU A CA 1
ATOM 1319 C C . LEU A 1 177 ? -5.52 -30.297 -3.824 1 97.94 177 LEU A C 1
ATOM 1321 O O . LEU A 1 177 ? -4.891 -30.812 -4.75 1 97.94 177 LEU A O 1
ATOM 1325 N N . THR A 1 178 ? -5.109 -30.406 -2.588 1 98 178 THR A N 1
ATOM 1326 C CA . THR A 1 178 ? -3.836 -31.031 -2.254 1 98 178 THR A CA 1
ATOM 1327 C C . THR A 1 178 ? -3.811 -32.469 -2.736 1 98 178 THR A C 1
ATOM 1329 O O . THR A 1 178 ? -2.82 -32.938 -3.318 1 98 178 THR A O 1
ATOM 1332 N N . PRO A 1 179 ? -4.863 -33.281 -2.475 1 98.12 179 PRO A N 1
ATOM 1333 C CA . PRO A 1 179 ? -4.82 -34.688 -2.939 1 98.12 179 PRO A CA 1
ATOM 1334 C C . PRO A 1 179 ? -4.594 -34.781 -4.445 1 98.12 179 PRO A C 1
ATOM 1336 O O . PRO A 1 179 ? -3.809 -35.625 -4.895 1 98.12 179 PRO A O 1
ATOM 1339 N N . LEU A 1 180 ? -5.293 -33.969 -5.191 1 98.44 180 LEU A N 1
ATOM 1340 C CA . LEU A 1 180 ? -5.109 -34 -6.637 1 98.44 180 LEU A CA 1
ATOM 1341 C C . LEU A 1 180 ? -3.691 -33.562 -7.012 1 98.44 180 LEU A C 1
ATOM 1343 O O . LEU A 1 180 ? -3.094 -34.125 -7.93 1 98.44 180 LEU A O 1
ATOM 1347 N N . VAL A 1 181 ? -3.166 -32.531 -6.363 1 98.62 181 VAL A N 1
ATOM 1348 C CA . VAL A 1 181 ? -1.825 -32.031 -6.652 1 98.62 181 VAL A CA 1
ATOM 1349 C C . VAL A 1 181 ? -0.806 -33.156 -6.453 1 98.62 181 VAL A C 1
ATOM 1351 O O . VAL A 1 181 ? 0.132 -33.312 -7.242 1 98.62 181 VAL A O 1
ATOM 1354 N N . VAL A 1 182 ? -1.011 -33.969 -5.406 1 98.56 182 VAL A N 1
ATOM 1355 C CA . VAL A 1 182 ? -0.127 -35.094 -5.164 1 98.56 182 VAL A CA 1
ATOM 1356 C C . VAL A 1 182 ? -0.199 -36.062 -6.34 1 98.56 182 VAL A C 1
ATOM 1358 O O . VAL A 1 182 ? 0.832 -36.531 -6.832 1 98.56 182 VAL A O 1
ATOM 1361 N N . ILE A 1 183 ? -1.369 -36.344 -6.809 1 98.69 183 ILE A N 1
ATOM 1362 C CA . ILE A 1 183 ? -1.568 -37.25 -7.934 1 98.69 183 ILE A CA 1
ATOM 1363 C C . ILE A 1 183 ? -0.886 -36.688 -9.18 1 98.69 183 ILE A C 1
ATOM 1365 O O . ILE A 1 183 ? -0.189 -37.406 -9.891 1 98.69 183 ILE A O 1
ATOM 1369 N N . VAL A 1 184 ? -1.063 -35.406 -9.414 1 98.81 184 VAL A N 1
ATOM 1370 C CA . VAL A 1 184 ? -0.509 -34.781 -10.594 1 98.81 184 VAL A CA 1
ATOM 1371 C C . VAL A 1 184 ? 1.015 -34.719 -10.5 1 98.81 184 VAL A C 1
ATOM 1373 O O . VAL A 1 184 ? 1.711 -34.875 -11.508 1 98.81 184 VAL A O 1
ATOM 1376 N N . LEU A 1 185 ? 1.522 -34.469 -9.297 1 98.62 185 LEU A N 1
ATOM 1377 C CA . LEU A 1 185 ? 2.969 -34.5 -9.102 1 98.62 185 LEU A CA 1
ATOM 1378 C C . LEU A 1 185 ? 3.549 -35.875 -9.406 1 98.62 185 LEU A C 1
ATOM 1380 O O . LEU A 1 185 ? 4.621 -35.969 -10.008 1 98.62 185 LEU A O 1
ATOM 1384 N N . ILE A 1 186 ? 2.898 -36.906 -8.953 1 98.62 186 ILE A N 1
ATOM 1385 C CA . ILE A 1 186 ? 3.328 -38.25 -9.258 1 98.62 186 ILE A CA 1
ATOM 1386 C C . ILE A 1 186 ? 3.326 -38.469 -10.773 1 98.62 186 ILE A C 1
ATOM 1388 O O . ILE A 1 186 ? 4.27 -39.062 -11.328 1 98.62 186 ILE A O 1
ATOM 1392 N N . ALA A 1 187 ? 2.289 -38.031 -11.422 1 98.62 187 ALA A N 1
ATOM 1393 C CA . ALA A 1 187 ? 2.209 -38.125 -12.875 1 98.62 187 ALA A CA 1
ATOM 1394 C C . ALA A 1 187 ? 3.34 -37.344 -13.547 1 98.62 187 ALA A C 1
ATOM 1396 O O . ALA A 1 187 ? 3.914 -37.812 -14.539 1 98.62 187 ALA A O 1
ATOM 1397 N N . LEU A 1 188 ? 3.621 -36.156 -13.039 1 98.5 188 LEU A N 1
ATOM 1398 C CA . LEU A 1 188 ? 4.723 -35.375 -13.586 1 98.5 188 LEU A CA 1
ATOM 1399 C C . LEU A 1 188 ? 6.043 -36.125 -13.469 1 98.5 188 LEU A C 1
ATOM 1401 O O . LEU A 1 188 ? 6.801 -36.219 -14.43 1 98.5 188 LEU A O 1
ATOM 1405 N N . ILE A 1 189 ? 6.301 -36.625 -12.281 1 97.81 189 ILE A N 1
ATOM 1406 C CA . ILE A 1 189 ? 7.527 -37.375 -12.031 1 97.81 189 ILE A CA 1
ATOM 1407 C C . ILE A 1 189 ? 7.621 -38.562 -13 1 97.81 189 ILE A C 1
ATOM 1409 O O . ILE A 1 189 ? 8.688 -38.844 -13.539 1 97.81 189 ILE A O 1
ATOM 1413 N N . ALA A 1 190 ? 6.496 -39.219 -13.242 1 97.44 190 ALA A N 1
ATOM 1414 C CA . ALA A 1 190 ? 6.457 -40.375 -14.125 1 97.44 190 ALA A CA 1
ATOM 1415 C C . ALA A 1 190 ? 6.758 -39.969 -15.57 1 97.44 190 ALA A C 1
ATOM 1417 O O . ALA A 1 190 ? 7.309 -40.781 -16.344 1 97.44 190 ALA A O 1
ATOM 1418 N N . VAL A 1 191 ? 6.441 -38.781 -15.953 1 96.88 191 VAL A N 1
ATOM 1419 C CA . VAL A 1 191 ? 6.57 -38.375 -17.344 1 96.88 191 VAL A CA 1
ATOM 1420 C C . VAL A 1 191 ? 7.93 -37.719 -17.562 1 96.88 191 VAL A C 1
ATOM 1422 O O . VAL A 1 191 ? 8.383 -37.562 -18.703 1 96.88 191 VAL A O 1
ATOM 1425 N N . LEU A 1 192 ? 8.703 -37.344 -16.547 1 96.25 192 LEU A N 1
ATOM 1426 C CA . LEU A 1 192 ? 9.953 -36.594 -16.641 1 96.25 192 LEU A CA 1
ATOM 1427 C C . LEU A 1 192 ? 10.945 -37.312 -17.547 1 96.25 192 LEU A C 1
ATOM 1429 O O . LEU A 1 192 ? 11.531 -36.688 -18.438 1 96.25 192 LEU A O 1
ATOM 1433 N N . PRO A 1 193 ? 11.141 -38.688 -17.391 1 94 193 PRO A N 1
ATOM 1434 C CA . PRO A 1 193 ? 12.117 -39.375 -18.266 1 94 193 PRO A CA 1
ATOM 1435 C C . PRO A 1 193 ? 11.734 -39.281 -19.734 1 94 193 PRO A C 1
ATOM 1437 O O . PRO A 1 193 ? 12.609 -39.25 -20.609 1 94 193 PRO A O 1
ATOM 1440 N N . ARG A 1 194 ? 10.477 -39.312 -19.984 1 94.69 194 ARG A N 1
ATOM 1441 C CA . ARG A 1 194 ? 10.023 -39.219 -21.359 1 94.69 194 ARG A CA 1
ATOM 1442 C C . ARG A 1 194 ? 10.164 -37.781 -21.891 1 94.69 194 ARG A C 1
ATOM 1444 O O . ARG A 1 194 ? 10.445 -37.594 -23.078 1 94.69 194 ARG A O 1
ATOM 1451 N N . LEU A 1 195 ? 9.984 -36.781 -21.078 1 95.06 195 LEU A N 1
ATOM 1452 C CA . LEU A 1 195 ? 10.039 -35.375 -21.484 1 95.06 195 LEU A CA 1
ATOM 1453 C C . LEU A 1 195 ? 11.484 -34.969 -21.75 1 95.06 195 LEU A C 1
ATOM 1455 O O . LEU A 1 195 ? 11.742 -34.156 -22.641 1 95.06 195 LEU A O 1
ATOM 1459 N N . PHE A 1 196 ? 12.43 -35.438 -20.891 1 93.88 196 PHE A N 1
ATOM 1460 C CA . PHE A 1 196 ? 13.758 -34.844 -20.938 1 93.88 196 PHE A CA 1
ATOM 1461 C C . PHE A 1 196 ? 14.805 -35.875 -21.312 1 93.88 196 PHE A C 1
ATOM 1463 O O . PHE A 1 196 ? 15.969 -35.562 -21.531 1 93.88 196 PHE A O 1
ATOM 1470 N N . GLY A 1 197 ? 14.414 -37.125 -21.438 1 89 197 GLY A N 1
ATOM 1471 C CA . GLY A 1 197 ? 15.328 -38.188 -21.844 1 89 197 GLY A CA 1
ATOM 1472 C C . GLY A 1 197 ? 16.297 -38.594 -20.75 1 89 197 GLY A C 1
ATOM 1473 O O . GLY A 1 197 ? 16.172 -38.156 -19.609 1 89 197 GLY A O 1
ATOM 1474 N N . SER A 1 198 ? 17.266 -39.406 -21.125 1 84.81 198 SER A N 1
ATOM 1475 C CA . SER A 1 198 ? 18.266 -39.906 -20.172 1 84.81 198 SER A CA 1
ATOM 1476 C C . SER A 1 198 ? 19.422 -38.906 -20.031 1 84.81 198 SER A C 1
ATOM 1478 O O . SER A 1 198 ? 19.906 -38.375 -21.016 1 84.81 198 SER A O 1
ATOM 1480 N N . ILE A 1 199 ? 19.656 -38.594 -18.781 1 85 199 ILE A N 1
ATOM 1481 C CA . ILE A 1 199 ? 20.766 -37.719 -18.484 1 85 199 ILE A CA 1
ATOM 1482 C C . ILE A 1 199 ? 21.891 -38.5 -17.797 1 85 199 ILE A C 1
ATOM 1484 O O . ILE A 1 199 ? 21.641 -39.219 -16.812 1 85 199 ILE A O 1
ATOM 1488 N N . THR A 1 200 ? 23.047 -38.438 -18.328 1 79.56 200 THR A N 1
ATOM 1489 C CA . THR A 1 200 ? 24.172 -39.156 -17.781 1 79.56 200 THR A CA 1
ATOM 1490 C C . THR A 1 200 ? 25.203 -38.219 -17.172 1 79.56 200 THR A C 1
ATOM 1492 O O . THR A 1 200 ? 25.328 -37.062 -17.625 1 79.56 200 THR A O 1
ATOM 1495 N N . VAL A 1 201 ? 25.781 -38.688 -16.109 1 83.38 201 VAL A N 1
ATOM 1496 C CA . VAL A 1 201 ? 26.797 -37.906 -15.438 1 83.38 201 VAL A CA 1
ATOM 1497 C C . VAL A 1 201 ? 28.078 -38.75 -15.297 1 83.38 201 VAL A C 1
ATOM 1499 O O . VAL A 1 201 ? 28.016 -39.969 -15.148 1 83.38 201 VAL A O 1
ATOM 1502 N N . GLU A 1 202 ? 29.172 -38.031 -15.461 1 79.5 202 GLU A N 1
ATOM 1503 C CA . GLU A 1 202 ? 30.453 -38.688 -15.219 1 79.5 202 GLU A CA 1
ATOM 1504 C C . GLU A 1 202 ? 30.688 -38.906 -13.727 1 79.5 202 GLU A C 1
ATOM 1506 O O . GLU A 1 202 ? 30.297 -38.094 -12.898 1 79.5 202 GLU A O 1
ATOM 1511 N N . ALA A 1 203 ? 31.281 -40.031 -13.391 1 78.38 203 ALA A N 1
ATOM 1512 C CA . ALA A 1 203 ? 31.469 -40.469 -12 1 78.38 203 ALA A CA 1
ATOM 1513 C C . ALA A 1 203 ? 32.281 -39.438 -11.219 1 78.38 203 ALA A C 1
ATOM 1515 O O . ALA A 1 203 ? 32.031 -39.219 -10.031 1 78.38 203 ALA A O 1
ATOM 1516 N N . ASP A 1 204 ? 33.219 -38.781 -11.859 1 78.94 204 ASP A N 1
ATOM 1517 C CA . ASP A 1 204 ? 34.125 -37.875 -11.172 1 78.94 204 ASP A CA 1
ATOM 1518 C C . ASP A 1 204 ? 33.375 -36.594 -10.758 1 78.94 204 ASP A C 1
ATOM 1520 O O . ASP A 1 204 ? 33.719 -35.969 -9.758 1 78.94 204 ASP A O 1
ATOM 1524 N N . ARG A 1 205 ? 32.375 -36.344 -11.438 1 83.88 205 ARG A N 1
ATOM 1525 C CA . ARG A 1 205 ? 31.625 -35.125 -11.156 1 83.88 205 ARG A CA 1
ATOM 1526 C C . ARG A 1 205 ? 30.656 -35.344 -9.992 1 83.88 205 ARG A C 1
ATOM 1528 O O . ARG A 1 205 ? 30.297 -34.375 -9.305 1 83.88 205 ARG A O 1
ATOM 1535 N N . ILE A 1 206 ? 30.281 -36.531 -9.797 1 84 206 ILE A N 1
ATOM 1536 C CA . ILE A 1 206 ? 29.406 -36.844 -8.68 1 84 206 ILE A CA 1
ATOM 1537 C C . ILE A 1 206 ? 30.094 -36.531 -7.359 1 84 206 ILE A C 1
ATOM 1539 O O . ILE A 1 206 ? 29.453 -36.062 -6.422 1 84 206 ILE A O 1
ATOM 1543 N N . ALA A 1 207 ? 31.312 -36.688 -7.285 1 82.19 207 ALA A N 1
ATOM 1544 C CA . ALA A 1 207 ? 32.094 -36.406 -6.082 1 82.19 207 ALA A CA 1
ATOM 1545 C C . ALA A 1 207 ? 32.062 -34.938 -5.73 1 82.19 207 ALA A C 1
ATOM 1547 O O . ALA A 1 207 ? 32.094 -34.562 -4.551 1 82.19 207 ALA A O 1
ATOM 1548 N N . ASP A 1 208 ? 32 -34.156 -6.656 1 82.38 208 ASP A N 1
ATOM 1549 C CA . ASP A 1 208 ? 32 -32.719 -6.438 1 82.38 208 ASP A CA 1
ATOM 1550 C C . ASP A 1 208 ? 30.703 -32.281 -5.738 1 82.38 208 ASP A C 1
ATOM 1552 O O . ASP A 1 208 ? 30.734 -31.406 -4.883 1 82.38 208 ASP A O 1
ATOM 1556 N N . VAL A 1 209 ? 29.656 -32.844 -6.109 1 81.88 209 VAL A N 1
ATOM 1557 C CA . VAL A 1 209 ? 28.359 -32.5 -5.504 1 81.88 209 VAL A CA 1
ATOM 1558 C C . VAL A 1 209 ? 28.312 -33.062 -4.082 1 81.88 209 VAL A C 1
ATOM 1560 O O . VAL A 1 209 ? 27.781 -32.406 -3.18 1 81.88 209 VAL A O 1
ATOM 1563 N N . MET A 1 210 ? 28.891 -34.188 -3.934 1 83.62 210 MET A N 1
ATOM 1564 C CA . MET A 1 210 ? 28.906 -34.812 -2.611 1 83.62 210 MET A CA 1
ATOM 1565 C C . MET A 1 210 ? 29.797 -34.031 -1.653 1 83.62 210 MET A C 1
ATOM 1567 O O . MET A 1 210 ? 29.625 -34.094 -0.436 1 83.62 210 MET A O 1
ATOM 1571 N N . ALA A 1 211 ? 30.625 -33.219 -2.229 1 82.88 211 ALA A N 1
ATOM 1572 C CA . ALA A 1 211 ? 31.578 -32.469 -1.42 1 82.88 211 ALA A CA 1
ATOM 1573 C C . ALA A 1 211 ? 30.953 -31.172 -0.916 1 82.88 211 ALA A C 1
ATOM 1575 O O . ALA A 1 211 ? 31.484 -30.547 0.008 1 82.88 211 ALA A O 1
ATOM 1576 N N . LEU A 1 212 ? 29.844 -30.828 -1.468 1 83.12 212 LEU A N 1
ATOM 1577 C CA . LEU A 1 212 ? 29.172 -29.625 -0.992 1 83.12 212 LEU A CA 1
ATOM 1578 C C . LEU A 1 212 ? 28.688 -29.812 0.446 1 83.12 212 LEU A C 1
ATOM 1580 O O . LEU A 1 212 ? 28.359 -30.922 0.86 1 83.12 212 LEU A O 1
ATOM 1584 N N . ASP A 1 213 ? 28.812 -28.781 1.26 1 87.69 213 ASP A N 1
ATOM 1585 C CA . ASP A 1 213 ? 28.312 -28.797 2.633 1 87.69 213 ASP A CA 1
ATOM 1586 C C . ASP A 1 213 ? 27.016 -27.984 2.754 1 87.69 213 ASP A C 1
ATOM 1588 O O . ASP A 1 213 ? 27.047 -26.75 2.777 1 87.69 213 ASP A O 1
ATOM 1592 N N . GLU A 1 214 ? 25.906 -28.703 2.887 1 89.25 214 GLU A N 1
ATOM 1593 C CA . GLU A 1 214 ? 24.609 -28.031 2.971 1 89.25 214 GLU A CA 1
ATOM 1594 C C . GLU A 1 214 ? 24.516 -27.172 4.23 1 89.25 214 GLU A C 1
ATOM 1596 O O . GLU A 1 214 ? 23.812 -26.156 4.246 1 89.25 214 GLU A O 1
ATOM 1601 N N . GLY A 1 215 ? 25.156 -27.484 5.297 1 90.06 215 GLY A N 1
ATOM 1602 C CA . GLY A 1 215 ? 25.156 -26.703 6.523 1 90.06 215 GLY A CA 1
ATOM 1603 C C . GLY A 1 215 ? 25.734 -25.312 6.344 1 90.06 215 GLY A C 1
ATOM 1604 O O . GLY A 1 215 ? 25.328 -24.359 7.02 1 90.06 215 GLY A O 1
ATOM 1605 N N . GLU A 1 216 ? 26.672 -25.203 5.41 1 89.38 216 GLU A N 1
ATOM 1606 C CA . GLU A 1 216 ? 27.312 -23.922 5.152 1 89.38 216 GLU A CA 1
ATOM 1607 C C . GLU A 1 216 ? 26.359 -22.953 4.465 1 89.38 216 GLU A C 1
ATOM 1609 O O . GLU A 1 216 ? 26.594 -21.75 4.465 1 89.38 216 GLU A O 1
ATOM 1614 N N . ALA A 1 217 ? 25.328 -23.516 3.963 1 89 217 ALA A N 1
ATOM 1615 C CA . ALA A 1 217 ? 24.359 -22.672 3.26 1 89 217 ALA A CA 1
ATOM 1616 C C . ALA A 1 217 ? 23.5 -21.891 4.242 1 89 217 ALA A C 1
ATOM 1618 O O . ALA A 1 217 ? 22.984 -20.812 3.91 1 89 217 ALA A O 1
ATOM 1619 N N . ILE A 1 218 ? 23.391 -22.328 5.488 1 92.94 218 ILE A N 1
ATOM 1620 C CA . ILE A 1 218 ? 22.609 -21.625 6.504 1 92.94 218 ILE A CA 1
ATOM 1621 C C . ILE A 1 218 ? 23.422 -20.453 7.062 1 92.94 218 ILE A C 1
ATOM 1623 O O . ILE A 1 218 ? 24.438 -20.656 7.723 1 92.94 218 ILE A O 1
ATOM 1627 N N . ARG A 1 219 ? 23.047 -19.234 6.91 1 91.19 219 ARG A N 1
ATOM 1628 C CA . ARG A 1 219 ? 23.781 -18.016 7.246 1 91.19 219 ARG A CA 1
ATOM 1629 C C . ARG A 1 219 ? 23.5 -17.594 8.68 1 91.19 219 ARG A C 1
ATOM 1631 O O . ARG A 1 219 ? 24.328 -16.953 9.32 1 91.19 219 ARG A O 1
ATOM 1638 N N . ASP A 1 220 ? 22.266 -17.812 9.141 1 92.31 220 ASP A N 1
ATOM 1639 C CA . ASP A 1 220 ? 21.828 -17.391 10.469 1 92.31 220 ASP A CA 1
ATOM 1640 C C . ASP A 1 220 ? 20.859 -18.391 11.078 1 92.31 220 ASP A C 1
ATOM 1642 O O . ASP A 1 220 ? 19.641 -18.312 10.852 1 92.31 220 ASP A O 1
ATOM 1646 N N . ARG A 1 221 ? 21.281 -19.219 11.914 1 93.88 221 ARG A N 1
ATOM 1647 C CA . ARG A 1 221 ? 20.469 -20.266 12.508 1 93.88 221 ARG A CA 1
ATOM 1648 C C . ARG A 1 221 ? 19.422 -19.688 13.445 1 93.88 221 ARG A C 1
ATOM 1650 O O . ARG A 1 221 ? 18.312 -20.219 13.547 1 93.88 221 ARG A O 1
ATOM 1657 N N . GLY A 1 222 ? 19.844 -18.672 14.164 1 94.44 222 GLY A N 1
ATOM 1658 C CA . GLY A 1 222 ? 18.875 -18.016 15.031 1 94.44 222 GLY A CA 1
ATOM 1659 C C . GLY A 1 222 ? 17.688 -17.438 14.281 1 94.44 222 GLY A C 1
ATOM 1660 O O . GLY A 1 222 ? 16.547 -17.625 14.688 1 94.44 222 GLY A O 1
ATOM 1661 N N . LEU A 1 223 ? 18.016 -16.734 13.25 1 94.19 223 LEU A N 1
ATOM 1662 C CA . LEU A 1 223 ? 16.969 -16.156 12.414 1 94.19 223 LEU A CA 1
ATOM 1663 C C . LEU A 1 223 ? 16.109 -17.25 11.797 1 94.19 223 LEU A C 1
ATOM 1665 O O . LEU A 1 223 ? 14.898 -17.094 11.641 1 94.19 223 LEU A O 1
ATOM 1669 N N . LEU A 1 224 ? 16.766 -18.328 11.414 1 95.5 224 LEU A N 1
ATOM 1670 C CA . LEU A 1 224 ? 16.031 -19.453 10.836 1 95.5 224 LEU A CA 1
ATOM 1671 C C . LEU A 1 224 ? 14.992 -20 11.812 1 95.5 224 LEU A C 1
ATOM 1673 O O . LEU A 1 224 ? 13.852 -20.25 11.43 1 95.5 224 LEU A O 1
ATOM 1677 N N . VAL A 1 225 ? 15.336 -20.156 13.016 1 96.12 225 VAL A N 1
ATOM 1678 C CA . VAL A 1 225 ? 14.43 -20.672 14.039 1 96.12 225 VAL A CA 1
ATOM 1679 C C . VAL A 1 225 ? 13.289 -19.688 14.258 1 96.12 225 VAL A C 1
ATOM 1681 O O . VAL A 1 225 ? 12.125 -20.094 14.375 1 96.12 225 VAL A O 1
ATOM 1684 N N . LYS A 1 226 ? 13.609 -18.453 14.367 1 95.5 226 LYS A N 1
ATOM 1685 C CA . LYS A 1 226 ? 12.586 -17.438 14.547 1 95.5 226 LYS A CA 1
ATOM 1686 C C . LYS A 1 226 ? 11.609 -17.422 13.375 1 95.5 226 LYS A C 1
ATOM 1688 O O . LYS A 1 226 ? 10.391 -17.359 13.578 1 95.5 226 LYS A O 1
ATOM 1693 N N . CYS A 1 227 ? 12.148 -17.453 12.164 1 94.69 227 C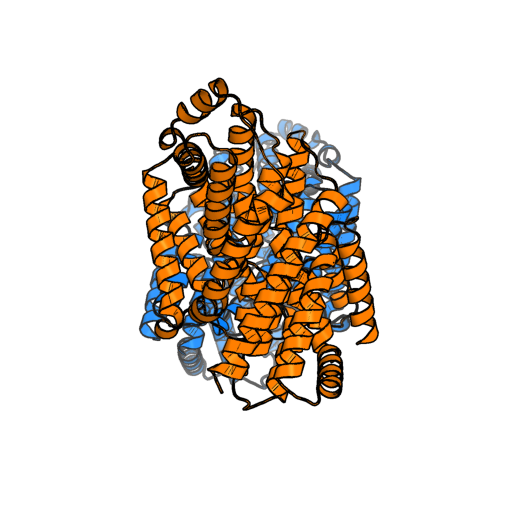YS A N 1
ATOM 1694 C CA . CYS A 1 227 ? 11.305 -17.484 10.969 1 94.69 227 CYS A CA 1
ATOM 1695 C C . CYS A 1 227 ? 10.438 -18.734 10.953 1 94.69 227 CYS A C 1
ATOM 1697 O O . CYS A 1 227 ? 9.258 -18.672 10.617 1 94.69 227 CYS A O 1
ATOM 1699 N N . GLY A 1 228 ? 11.109 -19.828 11.273 1 95.06 228 GLY A N 1
ATOM 1700 C CA . GLY A 1 228 ? 10.367 -21.078 11.336 1 95.06 228 GLY A CA 1
ATOM 1701 C C . GLY A 1 228 ? 9.219 -21.047 12.328 1 95.06 228 GLY A C 1
ATOM 1702 O O . GLY A 1 228 ? 8.117 -21.5 12.031 1 95.06 228 GLY A O 1
ATOM 1703 N N . ALA A 1 229 ? 9.445 -20.5 13.469 1 96.56 229 ALA A N 1
ATOM 1704 C CA . ALA A 1 229 ? 8.414 -20.391 14.5 1 96.56 229 ALA A CA 1
ATOM 1705 C C . ALA A 1 229 ? 7.25 -19.531 14.023 1 96.56 229 ALA A C 1
ATOM 1707 O O . ALA A 1 229 ? 6.086 -19.891 14.203 1 96.56 229 ALA A O 1
ATOM 1708 N N . VAL A 1 230 ? 7.555 -18.406 13.461 1 95.81 230 VAL A N 1
ATOM 1709 C CA . VAL A 1 230 ? 6.52 -17.5 12.984 1 95.81 230 VAL A CA 1
ATOM 1710 C C . VAL A 1 230 ? 5.73 -18.156 11.852 1 95.81 230 VAL A C 1
ATOM 1712 O O . VAL A 1 230 ? 4.508 -18.031 11.781 1 95.81 230 VAL A O 1
ATOM 1715 N N . LEU A 1 231 ? 6.449 -18.828 10.961 1 94.81 231 LEU A N 1
ATOM 1716 C CA . LEU A 1 231 ? 5.781 -19.516 9.859 1 94.81 231 LEU A CA 1
ATOM 1717 C C . LEU A 1 231 ? 4.816 -20.578 10.383 1 94.81 231 LEU A C 1
ATOM 1719 O O . LEU A 1 231 ? 3.691 -20.688 9.898 1 94.81 231 LEU A O 1
ATOM 1723 N N . VAL A 1 232 ? 5.254 -21.312 11.344 1 95.56 232 VAL A N 1
ATOM 1724 C CA . VAL A 1 232 ? 4.398 -22.344 11.938 1 95.56 232 VAL A CA 1
ATOM 1725 C C . VAL A 1 232 ? 3.172 -21.672 12.57 1 95.56 232 VAL A C 1
ATOM 1727 O O . VAL A 1 232 ? 2.053 -22.172 12.422 1 95.56 232 VAL A O 1
ATOM 1730 N N . LEU A 1 233 ? 3.365 -20.594 13.273 1 95.81 233 LEU A N 1
ATOM 1731 C CA . LEU A 1 233 ? 2.26 -19.875 13.891 1 95.81 233 LEU A CA 1
ATOM 1732 C C . LEU A 1 233 ? 1.282 -19.359 12.836 1 95.81 233 LEU A C 1
ATOM 1734 O O . LEU A 1 233 ? 0.066 -19.453 13.023 1 95.81 233 LEU A O 1
ATOM 1738 N N . VAL A 1 234 ? 1.785 -18.828 11.773 1 95.75 234 VAL A N 1
ATOM 1739 C CA . VAL A 1 234 ? 0.956 -18.297 10.688 1 95.75 234 VAL A CA 1
ATOM 1740 C C . VAL A 1 234 ? 0.13 -19.438 10.078 1 95.75 234 VAL A C 1
ATOM 1742 O O . VAL A 1 234 ? -1.081 -19.297 9.891 1 95.75 234 VAL A O 1
ATOM 1745 N N . PHE A 1 235 ? 0.748 -20.578 9.805 1 94.44 235 PHE A N 1
ATOM 1746 C CA . PHE A 1 235 ? 0.034 -21.703 9.219 1 94.44 235 PHE A CA 1
ATOM 1747 C C . PHE A 1 235 ? -0.974 -22.281 10.203 1 94.44 235 PHE A C 1
ATOM 1749 O O . PHE A 1 235 ? -2.062 -22.703 9.805 1 94.44 235 PHE A O 1
ATOM 1756 N N . ALA A 1 236 ? -0.583 -22.328 11.422 1 95.62 236 ALA A N 1
ATOM 1757 C CA . ALA A 1 236 ? -1.533 -22.766 12.445 1 95.62 236 ALA A CA 1
ATOM 1758 C C . ALA A 1 236 ? -2.756 -21.844 12.477 1 95.62 236 ALA A C 1
ATOM 1760 O O . ALA A 1 236 ? -3.887 -22.312 12.617 1 95.62 236 ALA A O 1
ATOM 1761 N N . ALA A 1 237 ? -2.482 -20.609 12.352 1 94.69 237 ALA A N 1
ATOM 1762 C CA . ALA A 1 237 ? -3.582 -19.641 12.336 1 94.69 237 ALA A CA 1
ATOM 1763 C C . ALA A 1 237 ? -4.438 -19.812 11.086 1 94.69 237 ALA A C 1
ATOM 1765 O O . ALA A 1 237 ? -5.656 -19.625 11.125 1 94.69 237 ALA A O 1
ATOM 1766 N N . PHE A 1 238 ? -3.82 -20.094 9.961 1 94.12 238 PHE A N 1
ATOM 1767 C CA . PHE A 1 238 ? -4.57 -20.375 8.742 1 94.12 238 PHE A CA 1
ATOM 1768 C C . PHE A 1 238 ? -5.516 -21.547 8.938 1 94.12 238 PHE A C 1
ATOM 1770 O O . PHE A 1 238 ? -6.68 -21.484 8.539 1 94.12 238 PHE A O 1
ATOM 1777 N N . VAL A 1 239 ? -5.016 -22.531 9.539 1 93.19 239 VAL A N 1
ATOM 1778 C CA . VAL A 1 239 ? -5.801 -23.75 9.766 1 93.19 239 VAL A CA 1
ATOM 1779 C C . VAL A 1 239 ? -6.914 -23.453 10.773 1 93.19 239 VAL A C 1
ATOM 1781 O O . VAL A 1 239 ? -8.031 -23.953 10.625 1 93.19 239 VAL A O 1
ATOM 1784 N N . ALA A 1 240 ? -6.637 -22.641 11.742 1 92.69 240 ALA A N 1
ATOM 1785 C CA . ALA A 1 240 ? -7.582 -22.359 12.812 1 92.69 240 ALA A CA 1
ATOM 1786 C C . ALA A 1 240 ? -8.516 -21.219 12.43 1 92.69 240 ALA A C 1
ATOM 1788 O O . ALA A 1 240 ? -9.352 -20.781 13.234 1 92.69 240 ALA A O 1
ATOM 1789 N N . HIS A 1 241 ? -8.352 -20.734 11.273 1 85.69 241 HIS A N 1
ATOM 1790 C CA . HIS A 1 241 ? -9.094 -19.594 10.75 1 85.69 241 HIS A CA 1
ATOM 1791 C C . HIS A 1 241 ? -10.578 -19.703 11.086 1 85.69 241 HIS A C 1
ATOM 1793 O O . HIS A 1 241 ? -11.203 -18.734 11.508 1 85.69 241 HIS A O 1
ATOM 1799 N N . PRO A 1 242 ? -11.211 -20.859 10.891 1 79.25 242 PRO A N 1
ATOM 1800 C CA . PRO A 1 242 ? -12.648 -20.953 11.148 1 79.25 242 PRO A CA 1
ATOM 1801 C C . PRO A 1 242 ? -13 -20.719 12.617 1 79.25 242 PRO A C 1
ATOM 1803 O O . PRO A 1 242 ? -14.102 -20.266 12.93 1 79.25 242 PRO A O 1
ATOM 1806 N N . VAL A 1 243 ? -12.07 -20.922 13.469 1 84.75 243 VAL A N 1
ATOM 1807 C CA . VAL A 1 243 ? -12.305 -20.781 14.906 1 84.75 243 VAL A CA 1
ATOM 1808 C C . VAL A 1 243 ? -11.867 -19.391 15.367 1 84.75 243 VAL A C 1
ATOM 1810 O O . VAL A 1 243 ? -12.57 -18.75 16.141 1 84.75 243 VAL A O 1
ATOM 1813 N N . LEU A 1 244 ? -10.828 -18.891 14.82 1 85.75 244 LEU A N 1
ATOM 1814 C CA . LEU A 1 244 ? -10.273 -17.609 15.242 1 85.75 244 LEU A CA 1
ATOM 1815 C C . LEU A 1 244 ? -10.984 -16.453 14.555 1 85.75 244 LEU A C 1
ATOM 1817 O O . LEU A 1 244 ? -10.945 -15.32 15.031 1 85.75 244 LEU A O 1
ATOM 1821 N N . HIS A 1 245 ? -11.602 -16.75 13.422 1 84.5 245 HIS A N 1
ATOM 1822 C CA . HIS A 1 245 ? -12.336 -15.766 12.625 1 84.5 245 HIS A CA 1
ATOM 1823 C C . HIS A 1 245 ? -11.43 -14.617 12.195 1 84.5 245 HIS A C 1
ATOM 1825 O O . HIS A 1 245 ? -11.852 -13.453 12.195 1 84.5 245 HIS A O 1
ATOM 1831 N N . ILE A 1 246 ? -10.203 -14.844 12.062 1 89.38 246 ILE A N 1
ATOM 1832 C CA . ILE A 1 246 ? -9.25 -13.883 11.523 1 89.38 246 ILE A CA 1
ATOM 1833 C C . ILE A 1 246 ? -8.922 -14.234 10.078 1 89.38 246 ILE A C 1
ATOM 1835 O O . ILE A 1 246 ? -8.539 -15.367 9.781 1 89.38 246 ILE A O 1
ATOM 1839 N N . GLN A 1 247 ? -9.125 -13.281 9.258 1 92.62 247 GLN A N 1
ATOM 1840 C CA . GLN A 1 247 ? -8.875 -13.523 7.84 1 92.62 247 GLN A CA 1
ATOM 1841 C C . GLN A 1 247 ? -7.391 -13.789 7.582 1 92.62 247 GLN A C 1
ATOM 1843 O O . GLN A 1 247 ? -6.531 -13.258 8.289 1 92.62 247 GLN A O 1
ATOM 1848 N N . PRO A 1 248 ? -7.109 -14.562 6.559 1 93.06 248 PRO A N 1
ATOM 1849 C CA . PRO A 1 248 ? -5.723 -14.898 6.227 1 93.06 248 PRO A CA 1
ATOM 1850 C C . PRO A 1 248 ? -4.855 -13.664 5.992 1 93.06 248 PRO A C 1
ATOM 1852 O O . PRO A 1 248 ? -3.67 -13.664 6.34 1 93.06 248 PRO A O 1
ATOM 1855 N N . SER A 1 249 ? -5.426 -12.664 5.402 1 94.69 249 SER A N 1
ATOM 1856 C CA . SER A 1 249 ? -4.66 -11.453 5.137 1 94.69 249 SER A CA 1
ATOM 1857 C C . SER A 1 249 ? -4.137 -10.836 6.43 1 94.69 249 SER A C 1
ATOM 1859 O O . SER A 1 249 ? -2.965 -10.469 6.52 1 94.69 249 SER A O 1
ATOM 1861 N N . LEU A 1 250 ? -4.93 -10.719 7.453 1 95.06 250 LEU A N 1
ATOM 1862 C CA . LEU A 1 250 ? -4.52 -10.148 8.734 1 95.06 250 LEU A CA 1
ATOM 1863 C C . LEU A 1 250 ? -3.508 -11.055 9.43 1 95.06 250 LEU A C 1
ATOM 1865 O O . LEU A 1 250 ? -2.578 -10.57 10.078 1 95.06 250 LEU A O 1
ATOM 1869 N N . VAL A 1 251 ? -3.707 -12.367 9.312 1 95.19 251 VAL A N 1
ATOM 1870 C CA . VAL A 1 251 ? -2.766 -13.328 9.883 1 95.19 251 VAL A CA 1
ATOM 1871 C C . VAL A 1 251 ? -1.386 -13.133 9.258 1 95.19 251 VAL A C 1
ATOM 1873 O O . VAL A 1 251 ? -0.377 -13.086 9.969 1 95.19 251 VAL A O 1
ATOM 1876 N N . ALA A 1 252 ? -1.39 -13.047 7.977 1 95.19 252 ALA A N 1
ATOM 1877 C CA . ALA A 1 252 ? -0.132 -12.852 7.258 1 95.19 252 ALA A CA 1
ATOM 1878 C C . ALA A 1 252 ? 0.544 -11.547 7.668 1 95.19 252 ALA A C 1
ATOM 1880 O O . ALA A 1 252 ? 1.759 -11.516 7.879 1 95.19 252 ALA A O 1
ATOM 1881 N N . LEU A 1 253 ? -0.226 -10.508 7.789 1 95.19 253 LEU A N 1
ATOM 1882 C CA . LEU A 1 253 ? 0.324 -9.219 8.188 1 95.19 253 LEU A CA 1
ATOM 1883 C C . LEU A 1 253 ? 0.875 -9.273 9.609 1 95.19 253 LEU A C 1
ATOM 1885 O O . LEU A 1 253 ? 1.933 -8.703 9.891 1 95.19 253 LEU A O 1
ATOM 1889 N N . LEU A 1 254 ? 0.166 -9.875 10.5 1 95.62 254 LEU A N 1
ATOM 1890 C CA . LEU A 1 254 ? 0.622 -10.031 11.875 1 95.62 254 LEU A CA 1
ATOM 1891 C C . LEU A 1 254 ? 1.928 -10.812 11.93 1 95.62 254 LEU A C 1
ATOM 1893 O O . LEU A 1 254 ? 2.85 -10.445 12.664 1 95.62 254 LEU A O 1
ATOM 1897 N N . GLY A 1 255 ? 1.955 -11.883 11.188 1 96 255 GLY A N 1
ATOM 1898 C CA . GLY A 1 255 ? 3.188 -12.648 11.102 1 96 255 GLY A CA 1
ATOM 1899 C C . GLY A 1 255 ? 4.355 -11.844 10.562 1 96 255 GLY A C 1
ATOM 1900 O O . GLY A 1 255 ? 5.461 -11.906 11.102 1 96 255 GLY A O 1
ATOM 1901 N N . ALA A 1 256 ? 4.113 -11.148 9.492 1 95 256 ALA A N 1
ATOM 1902 C CA . ALA A 1 256 ? 5.141 -10.273 8.922 1 95 256 ALA A CA 1
ATOM 1903 C C . ALA A 1 256 ? 5.617 -9.25 9.945 1 95 256 ALA A C 1
ATOM 1905 O O . ALA A 1 256 ? 6.82 -9.031 10.102 1 95 256 ALA A O 1
ATOM 1906 N N . GLY A 1 257 ? 4.656 -8.594 10.594 1 93.62 257 GLY A N 1
ATOM 1907 C CA . GLY A 1 257 ? 5.008 -7.641 11.633 1 93.62 257 GLY A CA 1
ATOM 1908 C C . GLY A 1 257 ? 5.863 -8.242 12.734 1 93.62 257 GLY A C 1
ATOM 1909 O O . GLY A 1 257 ? 6.84 -7.629 13.172 1 93.62 257 GLY A O 1
ATOM 1910 N N . MET A 1 258 ? 5.492 -9.398 13.172 1 94.69 258 MET A N 1
ATOM 1911 C CA . MET A 1 258 ? 6.25 -10.094 14.211 1 94.69 258 MET A CA 1
ATOM 1912 C C . MET A 1 258 ? 7.684 -10.344 13.758 1 94.69 258 MET A C 1
ATOM 1914 O O . MET A 1 258 ? 8.625 -10.133 14.516 1 94.69 258 MET A O 1
ATOM 1918 N N . LEU A 1 259 ? 7.852 -10.742 12.555 1 93.44 259 LEU A N 1
ATOM 1919 C CA . LEU A 1 259 ? 9.188 -11.047 12.047 1 93.44 259 LEU A CA 1
ATOM 1920 C C . LEU A 1 259 ? 10.016 -9.781 11.898 1 93.44 259 LEU A C 1
ATOM 1922 O O . LEU A 1 259 ? 11.234 -9.805 12.109 1 93.44 259 LEU A O 1
ATOM 1926 N N . ILE A 1 260 ? 9.383 -8.789 11.492 1 89.75 260 ILE A N 1
ATOM 1927 C CA . ILE A 1 260 ? 10.094 -7.523 11.359 1 89.75 260 ILE A CA 1
ATOM 1928 C C . ILE A 1 260 ? 10.664 -7.105 12.719 1 89.75 260 ILE A C 1
ATOM 1930 O O . ILE A 1 260 ? 11.82 -6.695 12.812 1 89.75 260 ILE A O 1
ATOM 1934 N N . VAL A 1 261 ? 9.922 -7.234 13.742 1 88.31 261 VAL A N 1
ATOM 1935 C CA . VAL A 1 261 ? 10.328 -6.816 15.078 1 88.31 261 VAL A CA 1
ATOM 1936 C C . VAL A 1 261 ? 11.43 -7.742 15.602 1 88.31 261 VAL A C 1
ATOM 1938 O O . VAL A 1 261 ? 12.445 -7.281 16.125 1 88.31 261 VAL A O 1
ATOM 1941 N N . VAL A 1 262 ? 11.305 -9.008 15.328 1 89.94 262 VAL A N 1
ATOM 1942 C CA . VAL A 1 262 ? 12.195 -9.992 15.93 1 89.94 262 VAL A CA 1
ATOM 1943 C C . VAL A 1 262 ? 13.484 -10.086 15.117 1 89.94 262 VAL A C 1
ATOM 1945 O O . VAL A 1 262 ? 14.555 -10.352 15.664 1 89.94 262 VAL A O 1
ATOM 1948 N N . SER A 1 263 ? 13.391 -9.945 13.82 1 88 263 SER A N 1
ATOM 1949 C CA . SER A 1 263 ? 14.562 -10.102 12.969 1 88 263 SER A CA 1
ATOM 1950 C C . SER A 1 263 ? 15.516 -8.93 13.109 1 88 263 SER A C 1
ATOM 1952 O O . SER A 1 263 ? 16.719 -9.07 12.883 1 88 263 SER A O 1
ATOM 1954 N N . GLY A 1 264 ? 15.016 -7.758 13.422 1 82.94 264 GLY A N 1
ATOM 1955 C CA . GLY A 1 264 ? 15.844 -6.566 13.531 1 82.94 264 GLY A CA 1
ATOM 1956 C C . GLY A 1 264 ? 16.359 -6.074 12.195 1 82.94 264 GLY A C 1
ATOM 1957 O O . GLY A 1 264 ? 17.297 -5.27 12.141 1 82.94 264 GLY A O 1
ATOM 1958 N N . LEU A 1 265 ? 15.781 -6.656 11.164 1 80.69 265 LEU A N 1
ATOM 1959 C CA . LEU A 1 265 ? 16.203 -6.254 9.828 1 80.69 265 LEU A CA 1
ATOM 1960 C C . LEU A 1 265 ? 15.773 -4.824 9.523 1 80.69 265 LEU A C 1
ATOM 1962 O O . LEU A 1 265 ? 14.789 -4.34 10.086 1 80.69 265 LEU A O 1
ATOM 1966 N N . THR A 1 266 ? 16.547 -4.211 8.719 1 79.06 266 THR A N 1
ATOM 1967 C CA . THR A 1 266 ? 16.234 -2.848 8.312 1 79.06 266 THR A CA 1
ATOM 1968 C C . THR A 1 266 ? 15.062 -2.83 7.332 1 79.06 266 THR A C 1
ATOM 1970 O O . THR A 1 266 ? 14.719 -3.863 6.754 1 79.06 266 THR A O 1
ATOM 1973 N N . ARG A 1 267 ? 14.453 -1.67 7.223 1 77.25 267 ARG A N 1
ATOM 1974 C CA . ARG A 1 267 ? 13.32 -1.466 6.332 1 77.25 267 ARG A CA 1
ATOM 1975 C C . ARG A 1 267 ? 13.664 -1.852 4.898 1 77.25 267 ARG A C 1
ATOM 1977 O O . ARG A 1 267 ? 12.875 -2.5 4.215 1 77.25 267 ARG A O 1
ATOM 1984 N N . SER A 1 268 ? 14.797 -1.484 4.543 1 73.94 268 SER A N 1
ATOM 1985 C CA . SER A 1 268 ? 15.227 -1.765 3.176 1 73.94 268 SER A CA 1
ATOM 1986 C C . SER A 1 268 ? 15.336 -3.266 2.926 1 73.94 268 SER A C 1
ATOM 1988 O O . SER A 1 268 ? 14.992 -3.744 1.842 1 73.94 268 SER A O 1
ATOM 1990 N N . GLU A 1 269 ? 15.633 -3.961 3.908 1 76.69 269 GLU A N 1
ATOM 1991 C CA . GLU A 1 269 ? 15.844 -5.398 3.752 1 76.69 269 GLU A CA 1
ATOM 1992 C C . GLU A 1 269 ? 14.516 -6.137 3.602 1 76.69 269 GLU A C 1
ATOM 1994 O O . GLU A 1 269 ? 14.367 -6.977 2.713 1 76.69 269 GLU A O 1
ATOM 1999 N N . TYR A 1 270 ? 13.633 -5.781 4.441 1 76.38 270 TYR A N 1
ATOM 2000 C CA . TYR A 1 270 ? 12.406 -6.57 4.348 1 76.38 270 TYR A CA 1
ATOM 2001 C C . TYR A 1 270 ? 11.492 -6.031 3.254 1 76.38 270 TYR A C 1
ATOM 2003 O O . TYR A 1 270 ? 10.68 -6.77 2.697 1 76.38 270 TYR A O 1
ATOM 2011 N N . LEU A 1 271 ? 11.609 -4.82 2.848 1 79 271 LEU A N 1
ATOM 2012 C CA . LEU A 1 271 ? 10.773 -4.277 1.782 1 79 271 LEU A CA 1
ATOM 2013 C C . LEU A 1 271 ? 11.328 -4.652 0.412 1 79 271 LEU A C 1
ATOM 2015 O O . LEU A 1 271 ? 10.602 -4.641 -0.582 1 79 271 LEU A O 1
ATOM 2019 N N . SER A 1 272 ? 12.602 -4.922 0.399 1 78.44 272 SER A N 1
ATOM 2020 C CA . SER A 1 272 ? 13.219 -5.297 -0.867 1 78.44 272 SER A CA 1
ATOM 2021 C C . SER A 1 272 ? 12.672 -6.625 -1.383 1 78.44 272 SER A C 1
ATOM 2023 O O . SER A 1 272 ? 12.766 -6.918 -2.576 1 78.44 272 SER A O 1
ATOM 2025 N N . SER A 1 273 ? 12.039 -7.367 -0.567 1 79.06 273 SER A N 1
ATOM 2026 C CA . SER A 1 273 ? 11.508 -8.664 -0.965 1 79.06 273 SER A CA 1
ATOM 2027 C C . SER A 1 273 ? 10.086 -8.539 -1.505 1 79.06 273 SER A C 1
ATOM 2029 O O . SER A 1 273 ? 9.562 -9.484 -2.096 1 79.06 273 SER A O 1
ATOM 2031 N N . VAL A 1 274 ? 9.508 -7.426 -1.303 1 87.56 274 VAL A N 1
ATOM 2032 C CA . VAL A 1 274 ? 8.141 -7.211 -1.764 1 87.56 274 VAL A CA 1
ATOM 2033 C C . VAL A 1 274 ? 8.141 -6.887 -3.256 1 87.56 274 VAL A C 1
ATOM 2035 O O . VAL A 1 274 ? 8.891 -6.023 -3.709 1 87.56 274 VAL A O 1
ATOM 2038 N N . GLU A 1 275 ? 7.402 -7.668 -4.004 1 87.81 275 GLU A N 1
ATOM 2039 C CA . GLU A 1 275 ? 7.27 -7.441 -5.438 1 87.81 275 GLU A CA 1
ATOM 2040 C C . GLU A 1 275 ? 6.211 -6.379 -5.73 1 87.81 275 GLU A C 1
ATOM 2042 O O . GLU A 1 275 ? 5.109 -6.699 -6.184 1 87.81 275 GLU A O 1
ATOM 2047 N N . TRP A 1 276 ? 6.59 -5.223 -5.688 1 86.94 276 TRP A N 1
ATOM 2048 C CA . TRP A 1 276 ? 5.691 -4.082 -5.836 1 86.94 276 TRP A CA 1
ATOM 2049 C C . TRP A 1 276 ? 5.039 -4.082 -7.215 1 86.94 276 TRP A C 1
ATOM 2051 O O . TRP A 1 276 ? 3.877 -3.691 -7.359 1 86.94 276 TRP A O 1
ATOM 2061 N N . ASP A 1 277 ? 5.758 -4.48 -8.203 1 87.94 277 ASP A N 1
ATOM 2062 C CA . ASP A 1 277 ? 5.215 -4.531 -9.562 1 87.94 277 ASP A CA 1
ATOM 2063 C C . ASP A 1 277 ? 4 -5.457 -9.625 1 87.94 277 ASP A C 1
ATOM 2065 O O . ASP A 1 277 ? 2.994 -5.121 -10.258 1 87.94 277 ASP A O 1
ATOM 2069 N N . THR A 1 278 ? 4.133 -6.531 -8.977 1 88.5 278 THR A N 1
ATOM 2070 C CA . THR A 1 278 ? 3.045 -7.504 -8.961 1 88.5 278 THR A CA 1
ATOM 2071 C C . THR A 1 278 ? 1.825 -6.934 -8.242 1 88.5 278 THR A C 1
ATOM 2073 O O . THR A 1 278 ? 0.698 -7.066 -8.727 1 88.5 278 THR A O 1
ATOM 2076 N N . LEU A 1 279 ? 2.068 -6.293 -7.133 1 93.06 279 LEU A N 1
ATOM 2077 C CA . LEU A 1 279 ? 0.972 -5.73 -6.352 1 93.06 279 LEU A CA 1
ATOM 2078 C C . LEU A 1 279 ? 0.27 -4.617 -7.121 1 93.06 279 LEU A C 1
ATOM 2080 O O . LEU A 1 279 ? -0.961 -4.539 -7.125 1 93.06 279 LEU A O 1
ATOM 2084 N N . LEU A 1 280 ? 1.04 -3.777 -7.781 1 93.25 280 LEU A N 1
ATOM 2085 C CA . LEU A 1 280 ? 0.477 -2.699 -8.586 1 93.25 280 LEU A CA 1
ATOM 2086 C C . LEU A 1 280 ? -0.282 -3.258 -9.789 1 93.25 280 LEU A C 1
ATOM 2088 O O . LEU A 1 280 ? -1.319 -2.717 -10.18 1 93.25 280 LEU A O 1
ATOM 2092 N N . PHE A 1 281 ? 0.32 -4.281 -10.352 1 92.88 281 PHE A N 1
ATOM 2093 C CA . PHE A 1 281 ? -0.361 -4.969 -11.445 1 92.88 281 PHE A CA 1
ATOM 2094 C C . PHE A 1 281 ? -1.733 -5.461 -11 1 92.88 281 PHE A C 1
ATOM 2096 O O . PHE A 1 281 ? -2.73 -5.246 -11.695 1 92.88 281 PHE A O 1
ATOM 2103 N N . PHE A 1 282 ? -1.819 -6.082 -9.781 1 93.69 282 PHE A N 1
ATOM 2104 C CA . PHE A 1 282 ? -3.07 -6.582 -9.227 1 93.69 282 PHE A CA 1
ATOM 2105 C C . PHE A 1 282 ? -4.062 -5.449 -9.023 1 93.69 282 PHE A C 1
ATOM 2107 O O . PHE A 1 282 ? -5.238 -5.566 -9.375 1 93.69 282 PHE A O 1
ATOM 2114 N N . ALA A 1 283 ? -3.6 -4.383 -8.438 1 95.5 283 ALA A N 1
ATOM 2115 C CA . ALA A 1 283 ? -4.469 -3.236 -8.172 1 95.5 283 ALA A CA 1
ATOM 2116 C C . ALA A 1 283 ? -5.094 -2.719 -9.469 1 95.5 283 ALA A C 1
ATOM 2118 O O . ALA A 1 283 ? -6.309 -2.506 -9.531 1 95.5 283 ALA A O 1
ATOM 2119 N N . GLY A 1 284 ? -4.262 -2.504 -10.492 1 95.88 284 GLY A N 1
ATOM 2120 C CA . GLY A 1 284 ? -4.77 -2.051 -11.773 1 95.88 284 GLY A CA 1
ATOM 2121 C C . GLY A 1 284 ? -5.762 -3.016 -12.398 1 95.88 284 GLY A C 1
ATOM 2122 O O . GLY A 1 284 ? -6.785 -2.596 -12.945 1 95.88 284 GLY A O 1
ATOM 2123 N N . LEU A 1 285 ? -5.426 -4.27 -12.297 1 95 285 LEU A N 1
ATOM 2124 C CA . LEU A 1 285 ? -6.285 -5.309 -12.852 1 95 285 LEU A CA 1
ATOM 2125 C C . LEU A 1 285 ? -7.637 -5.332 -12.148 1 95 285 LEU A C 1
ATOM 2127 O O . LEU A 1 285 ? -8.68 -5.426 -12.797 1 95 285 LEU A O 1
ATOM 2131 N N . PHE A 1 286 ? -7.668 -5.293 -10.82 1 96.25 286 PHE A N 1
ATOM 2132 C CA . PHE A 1 286 ? -8.906 -5.305 -10.047 1 96.25 286 PHE A CA 1
ATOM 2133 C C . PHE A 1 286 ? -9.789 -4.125 -10.422 1 96.25 286 PHE A C 1
ATOM 2135 O O . PHE A 1 286 ? -11.008 -4.266 -10.523 1 96.25 286 PHE A O 1
ATOM 2142 N N . ILE A 1 287 ? -9.117 -2.984 -10.625 1 96.69 287 ILE A N 1
ATOM 2143 C CA . ILE A 1 287 ? -9.883 -1.797 -11 1 96.69 287 ILE A CA 1
ATOM 2144 C C . ILE A 1 287 ? -10.523 -2.004 -12.367 1 96.69 287 ILE A C 1
ATOM 2146 O O . ILE A 1 287 ? -11.711 -1.707 -12.555 1 96.69 287 ILE A O 1
ATOM 2150 N N . MET A 1 288 ? -9.797 -2.541 -13.305 1 96.44 288 MET A N 1
ATOM 2151 C CA . MET A 1 288 ? -10.328 -2.779 -14.641 1 96.44 288 MET A CA 1
ATOM 2152 C C . MET A 1 288 ? -11.453 -3.807 -14.609 1 96.44 288 MET A C 1
ATOM 2154 O O . MET A 1 288 ? -12.492 -3.617 -15.25 1 96.44 288 MET A O 1
ATOM 2158 N N . VAL A 1 289 ? -11.242 -4.875 -13.906 1 95.56 289 VAL A N 1
ATOM 2159 C CA . VAL A 1 289 ? -12.258 -5.91 -13.773 1 95.56 289 VAL A CA 1
ATOM 2160 C C . VAL A 1 289 ? -13.492 -5.34 -13.07 1 95.56 289 VAL A C 1
ATOM 2162 O O . VAL A 1 289 ? -14.625 -5.664 -13.43 1 95.56 289 VAL A O 1
ATOM 2165 N N . GLY A 1 290 ? -13.227 -4.523 -12.031 1 95.88 290 GLY A N 1
ATOM 2166 C CA . GLY A 1 290 ? -14.32 -3.855 -11.336 1 95.88 290 GLY A CA 1
ATOM 2167 C C . GLY A 1 290 ? -15.195 -3.037 -12.266 1 95.88 290 GLY A C 1
ATOM 2168 O O . GLY A 1 290 ? -16.422 -2.99 -12.094 1 95.88 290 GLY A O 1
ATOM 2169 N N . ALA A 1 291 ? -14.57 -2.377 -13.203 1 96.25 291 ALA A N 1
ATOM 2170 C CA . ALA A 1 291 ? -15.32 -1.602 -14.18 1 96.25 291 ALA A CA 1
ATOM 2171 C C . ALA A 1 291 ? -16.25 -2.5 -14.992 1 96.25 291 ALA A C 1
ATOM 2173 O O . ALA A 1 291 ? -17.375 -2.109 -15.328 1 96.25 291 ALA A O 1
ATOM 2174 N N . LEU A 1 292 ? -15.836 -3.662 -15.32 1 95.19 292 LEU A N 1
ATOM 2175 C CA . LEU A 1 292 ? -16.672 -4.613 -16.047 1 95.19 292 LEU A CA 1
ATOM 2176 C C . LEU A 1 292 ? -17.859 -5.059 -15.188 1 95.19 292 LEU A C 1
ATOM 2178 O O . LEU A 1 292 ? -18.984 -5.188 -15.688 1 95.19 292 LEU A O 1
ATOM 2182 N N . VAL A 1 293 ? -17.609 -5.309 -13.953 1 94.69 293 VAL A N 1
ATOM 2183 C CA . VAL A 1 293 ? -18.656 -5.715 -13.031 1 94.69 293 VAL A CA 1
ATOM 2184 C C . VAL A 1 293 ? -19.688 -4.594 -12.898 1 94.69 293 VAL A C 1
ATOM 2186 O O . VAL A 1 293 ? -20.891 -4.832 -12.992 1 94.69 293 VAL A O 1
ATOM 2189 N N . LYS A 1 294 ? -19.156 -3.438 -12.719 1 94.31 294 LYS A N 1
ATOM 2190 C CA . LYS A 1 294 ? -20.016 -2.277 -12.484 1 94.31 294 LYS A CA 1
ATOM 2191 C C . LYS A 1 294 ? -20.922 -2.008 -13.68 1 94.31 294 LYS A C 1
ATOM 2193 O O . LYS A 1 294 ? -22.062 -1.585 -13.508 1 94.31 294 LYS A O 1
ATOM 2198 N N . THR A 1 295 ? -20.469 -2.297 -14.891 1 95.38 295 THR A N 1
ATOM 2199 C CA . THR A 1 295 ? -21.219 -1.964 -16.094 1 95.38 295 THR A CA 1
ATOM 2200 C C . THR A 1 295 ? -22.188 -3.092 -16.469 1 95.38 295 THR A C 1
ATOM 2202 O O . THR A 1 295 ? -22.953 -2.969 -17.422 1 95.38 295 THR A O 1
ATOM 2205 N N . GLY A 1 296 ? -22.062 -4.215 -15.828 1 93.44 296 GLY A N 1
ATOM 2206 C CA . GLY A 1 296 ? -23 -5.309 -16.047 1 93.44 296 GLY A CA 1
ATOM 2207 C C . GLY A 1 296 ? -22.5 -6.324 -17.062 1 93.44 296 GLY A C 1
ATOM 2208 O O . GLY A 1 296 ? -23.188 -7.316 -17.344 1 93.44 296 GLY A O 1
ATOM 2209 N N . VAL A 1 297 ? -21.375 -6.113 -17.547 1 94.06 297 VAL A N 1
ATOM 2210 C CA . VAL A 1 297 ? -20.812 -7.012 -18.547 1 94.06 297 VAL A CA 1
ATOM 2211 C C . VAL A 1 297 ? -20.672 -8.414 -17.969 1 94.06 297 VAL A C 1
ATOM 2213 O O . VAL A 1 297 ? -20.969 -9.406 -18.641 1 94.06 297 VAL A O 1
ATOM 2216 N N . VAL A 1 298 ? -20.281 -8.523 -16.766 1 92.38 298 VAL A N 1
ATOM 2217 C CA . VAL A 1 298 ? -20.078 -9.797 -16.094 1 92.38 298 VAL A CA 1
ATOM 2218 C C . VAL A 1 298 ? -21.406 -10.539 -15.969 1 92.38 298 VAL A C 1
ATOM 2220 O O . VAL A 1 298 ? -21.469 -11.758 -16.172 1 92.38 298 VAL A O 1
ATOM 2223 N N . ASN A 1 299 ? -22.422 -9.812 -15.641 1 92.06 299 ASN A N 1
ATOM 2224 C CA . ASN A 1 299 ? -23.75 -10.398 -15.547 1 92.06 299 ASN A CA 1
ATOM 2225 C C . ASN A 1 299 ? -24.219 -10.945 -16.891 1 92.06 299 ASN A C 1
ATOM 2227 O O . ASN A 1 299 ? -24.812 -12.016 -16.969 1 92.06 299 ASN A O 1
ATOM 2231 N N . ASP A 1 300 ? -23.938 -10.227 -17.906 1 93.56 300 ASP A N 1
ATOM 2232 C CA . ASP A 1 300 ? -24.312 -10.656 -19.25 1 93.56 300 ASP A CA 1
ATOM 2233 C C . ASP A 1 300 ? -23.562 -11.938 -19.641 1 93.56 300 ASP A C 1
ATOM 2235 O O . ASP A 1 300 ? -24.172 -12.852 -20.219 1 93.56 300 ASP A O 1
ATOM 2239 N N . LEU A 1 301 ? -22.359 -11.977 -19.328 1 91.69 301 LEU A N 1
ATOM 2240 C CA . LEU A 1 301 ? -21.562 -13.156 -19.641 1 91.69 301 LEU A CA 1
ATOM 2241 C C . LEU A 1 301 ? -22.031 -14.359 -18.828 1 91.69 301 LEU A C 1
ATOM 2243 O O . LEU A 1 301 ? -22.047 -15.484 -19.344 1 91.69 301 LEU A O 1
ATOM 2247 N N . ALA A 1 302 ? -22.344 -14.141 -17.609 1 91.31 302 ALA A N 1
ATOM 2248 C CA . ALA A 1 302 ? -22.844 -15.219 -16.75 1 91.31 302 ALA A CA 1
ATOM 2249 C C . ALA A 1 302 ? -24.156 -15.789 -17.297 1 91.31 302 ALA A C 1
ATOM 2251 O O . ALA A 1 302 ? -24.344 -17 -17.297 1 91.31 302 ALA A O 1
ATOM 2252 N N . ARG A 1 303 ? -24.984 -14.938 -17.75 1 91.94 303 ARG A N 1
ATOM 2253 C CA . ARG A 1 303 ? -26.25 -15.367 -18.344 1 91.94 303 ARG A CA 1
ATOM 2254 C C . ARG A 1 303 ? -26 -16.188 -19.609 1 91.94 303 ARG A C 1
ATOM 2256 O O . ARG A 1 303 ? -26.656 -17.219 -19.812 1 91.94 303 ARG A O 1
ATOM 2263 N N . ALA A 1 304 ? -25.156 -15.719 -20.359 1 92.56 304 ALA A N 1
ATOM 2264 C CA . ALA A 1 304 ? -24.812 -16.453 -21.578 1 92.56 304 ALA A CA 1
ATOM 2265 C C . ALA A 1 304 ? -24.266 -17.844 -21.25 1 92.56 304 ALA A C 1
ATOM 2267 O O . ALA A 1 304 ? -24.625 -18.828 -21.891 1 92.56 304 ALA A O 1
ATOM 2268 N N . ALA A 1 305 ? -23.406 -17.953 -20.297 1 91.19 305 ALA A N 1
ATOM 2269 C CA . ALA A 1 305 ? -22.844 -19.234 -19.859 1 91.19 305 ALA A CA 1
ATOM 2270 C C . ALA A 1 305 ? -23.922 -20.156 -19.312 1 91.19 305 ALA A C 1
ATOM 2272 O O . ALA A 1 305 ? -23.891 -21.375 -19.547 1 91.19 305 ALA A O 1
ATOM 2273 N N . THR A 1 306 ? -24.828 -19.594 -18.609 1 90.69 306 THR A N 1
ATOM 2274 C CA . THR A 1 306 ? -25.922 -20.375 -18.047 1 90.69 306 THR A CA 1
ATOM 2275 C C . THR A 1 306 ? -26.797 -20.938 -19.156 1 90.69 306 THR A C 1
ATOM 2277 O O . THR A 1 306 ? -27.266 -22.078 -19.078 1 90.69 306 THR A O 1
ATOM 2280 N N . GLN A 1 307 ? -27.016 -20.172 -20.141 1 92.31 307 GLN A N 1
ATOM 2281 C CA . GLN A 1 307 ? -27.797 -20.641 -21.281 1 92.31 307 GLN A CA 1
ATOM 2282 C C . GLN A 1 307 ? -27.078 -21.766 -22.016 1 92.31 307 GLN A C 1
ATOM 2284 O O . GLN A 1 307 ? -27.719 -22.734 -22.438 1 92.31 307 GLN A O 1
ATOM 2289 N N . LEU A 1 308 ? -25.859 -21.656 -22.109 1 91.25 308 LEU A N 1
ATOM 2290 C CA . LEU A 1 308 ? -25.062 -22.656 -22.812 1 91.25 308 LEU A CA 1
ATOM 2291 C C . LEU A 1 308 ? -25.031 -23.969 -22.047 1 91.25 308 LEU A C 1
ATOM 2293 O O . LEU A 1 308 ? -25.062 -25.047 -22.641 1 91.25 308 LEU A O 1
ATOM 2297 N N . THR A 1 309 ? -24.984 -23.938 -20.719 1 91.56 309 THR A N 1
ATOM 2298 C CA . THR A 1 309 ? -24.828 -25.125 -19.906 1 91.56 309 THR A CA 1
ATOM 2299 C C . THR A 1 309 ? -26.188 -25.625 -19.406 1 91.56 309 THR A C 1
ATOM 2301 O O . THR A 1 309 ? -26.281 -26.688 -18.797 1 91.56 309 THR A O 1
ATOM 2304 N N . GLY A 1 310 ? -27.266 -24.859 -19.641 1 89 310 GLY A N 1
ATOM 2305 C CA . GLY A 1 310 ? -28.594 -25.203 -19.141 1 89 310 GLY A CA 1
ATOM 2306 C C . GLY A 1 310 ? -28.703 -25.109 -17.625 1 89 310 GLY A C 1
ATOM 2307 O O . GLY A 1 310 ? -29.516 -25.812 -17.016 1 89 310 GLY A O 1
ATOM 2308 N N . GLY A 1 311 ? -27.734 -24.453 -17.125 1 85.19 311 GLY A N 1
ATOM 2309 C CA . GLY A 1 311 ? -27.766 -24.297 -15.672 1 85.19 311 GLY A CA 1
ATOM 2310 C C . GLY A 1 311 ? -27.266 -25.531 -14.93 1 85.19 311 GLY A C 1
ATOM 2311 O O . GLY A 1 311 ? -27.391 -25.609 -13.711 1 85.19 311 GLY A O 1
ATOM 2312 N N . ASN A 1 312 ? -26.719 -26.453 -15.703 1 88.75 312 ASN A N 1
ATOM 2313 C CA . ASN A 1 312 ? -26.188 -27.672 -15.117 1 88.75 312 ASN A CA 1
ATOM 2314 C C . ASN A 1 312 ? -24.812 -27.453 -14.5 1 88.75 312 ASN A C 1
ATOM 2316 O O . ASN A 1 312 ? -23.891 -27.016 -15.188 1 88.75 312 ASN A O 1
ATOM 2320 N N . ILE A 1 313 ? -24.656 -27.828 -13.266 1 88.81 313 ILE A N 1
ATOM 2321 C CA . ILE A 1 313 ? -23.438 -27.547 -12.5 1 88.81 313 ILE A CA 1
ATOM 2322 C C . ILE A 1 313 ? -22.266 -28.344 -13.07 1 88.81 313 ILE A C 1
ATOM 2324 O O . ILE A 1 313 ? -21.125 -27.875 -13.078 1 88.81 313 ILE A O 1
ATOM 2328 N N . VAL A 1 314 ? -22.547 -29.594 -13.484 1 90.31 314 VAL A N 1
ATOM 2329 C CA . VAL A 1 314 ? -21.5 -30.438 -14.055 1 90.31 314 VAL A CA 1
ATOM 2330 C C . VAL A 1 314 ? -20.969 -29.812 -15.336 1 90.31 314 VAL A C 1
ATOM 2332 O O . VAL A 1 314 ? -19.75 -29.625 -15.492 1 90.31 314 VAL A O 1
ATOM 2335 N N . ALA A 1 315 ? -21.891 -29.438 -16.203 1 91.81 315 ALA A N 1
ATOM 2336 C CA . ALA A 1 315 ? -21.516 -28.797 -17.469 1 91.81 315 ALA A CA 1
ATOM 2337 C C . ALA A 1 315 ? -20.781 -27.484 -17.219 1 91.81 315 ALA A C 1
ATOM 2339 O O . ALA A 1 315 ? -19.828 -27.156 -17.922 1 91.81 315 ALA A O 1
ATOM 2340 N N . THR A 1 316 ? -21.25 -26.781 -16.266 1 93.12 316 THR A N 1
ATOM 2341 C CA . THR A 1 316 ? -20.625 -25.5 -15.945 1 93.12 316 THR A CA 1
ATOM 2342 C C . THR A 1 316 ? -19.203 -25.703 -15.445 1 93.12 316 THR A C 1
ATOM 2344 O O . THR A 1 316 ? -18.281 -25.016 -15.891 1 93.12 316 THR A O 1
ATOM 2347 N N . ALA A 1 317 ? -18.984 -26.625 -14.531 1 94.62 317 ALA A N 1
ATOM 2348 C CA . ALA A 1 317 ? -17.656 -26.891 -13.984 1 94.62 317 ALA A CA 1
ATOM 2349 C C . ALA A 1 317 ? -16.688 -27.328 -15.086 1 94.62 317 ALA A C 1
ATOM 2351 O O . ALA A 1 317 ? -15.555 -26.859 -15.133 1 94.62 317 ALA A O 1
ATOM 2352 N N . PHE A 1 318 ? -17.109 -28.141 -15.945 1 95.62 318 PHE A N 1
ATOM 2353 C CA . PHE A 1 318 ? -16.234 -28.656 -16.984 1 95.62 318 PHE A CA 1
ATOM 2354 C C . PHE A 1 318 ? -15.992 -27.609 -18.062 1 95.62 318 PHE A C 1
ATOM 2356 O O . PHE A 1 318 ? -14.914 -27.562 -18.672 1 95.62 318 PHE A O 1
ATOM 2363 N N . LEU A 1 319 ? -17.016 -26.797 -18.328 1 95.44 319 LEU A N 1
ATOM 2364 C CA . LEU A 1 319 ? -16.797 -25.656 -19.203 1 95.44 319 LEU A CA 1
ATOM 2365 C C . LEU A 1 319 ? -15.727 -24.734 -18.641 1 95.44 319 LEU A C 1
ATOM 2367 O O . LEU A 1 319 ? -14.82 -24.312 -19.359 1 95.44 319 LEU A O 1
ATOM 2371 N N . ILE A 1 320 ? -15.836 -24.438 -17.359 1 96.75 320 ILE A N 1
ATOM 2372 C CA . ILE A 1 320 ? -14.875 -23.562 -16.703 1 96.75 320 ILE A CA 1
ATOM 2373 C C . ILE A 1 320 ? -13.484 -24.188 -16.75 1 96.75 320 ILE A C 1
ATOM 2375 O O . ILE A 1 320 ? -12.508 -23.531 -17.109 1 96.75 320 ILE A O 1
ATOM 2379 N N . LEU A 1 321 ? -13.359 -25.438 -16.422 1 97.56 321 LEU A N 1
ATOM 2380 C CA . LEU A 1 321 ? -12.078 -26.141 -16.453 1 97.56 321 LEU A CA 1
ATOM 2381 C C . LEU A 1 321 ? -11.477 -26.109 -17.859 1 97.56 321 LEU A C 1
ATOM 2383 O O . LEU A 1 321 ? -10.312 -25.75 -18.031 1 97.56 321 LEU A O 1
ATOM 2387 N N . GLY A 1 322 ? -12.258 -26.453 -18.859 1 96.56 322 GLY A N 1
ATOM 2388 C CA . GLY A 1 322 ? -11.812 -26.562 -20.25 1 96.56 322 GLY A CA 1
ATOM 2389 C C . GLY A 1 322 ? -11.398 -25.219 -20.844 1 96.56 322 GLY A C 1
ATOM 2390 O O . GLY A 1 322 ? -10.453 -25.156 -21.625 1 96.56 322 GLY A O 1
ATOM 2391 N N . VAL A 1 323 ? -12.055 -24.172 -20.453 1 95.88 323 VAL A N 1
ATOM 2392 C CA . VAL A 1 323 ? -11.766 -22.844 -20.984 1 95.88 323 VAL A CA 1
ATOM 2393 C C . VAL A 1 323 ? -10.617 -22.203 -20.219 1 95.88 323 VAL A C 1
ATOM 2395 O O . VAL A 1 323 ? -9.789 -21.5 -20.797 1 95.88 323 VAL A O 1
ATOM 2398 N N . SER A 1 324 ? -10.523 -22.453 -18.938 1 97.5 324 SER A N 1
ATOM 2399 C CA . SER A 1 324 ? -9.547 -21.797 -18.078 1 97.5 324 SER A CA 1
ATOM 2400 C C . SER A 1 324 ? -8.125 -22.25 -18.422 1 97.5 324 SER A C 1
ATOM 2402 O O . SER A 1 324 ? -7.203 -21.438 -18.438 1 97.5 324 SER A O 1
ATOM 2404 N N . ALA A 1 325 ? -7.949 -23.531 -18.734 1 96.75 325 ALA A N 1
ATOM 2405 C CA . ALA A 1 325 ? -6.605 -24.062 -18.953 1 96.75 325 ALA A CA 1
ATOM 2406 C C . ALA A 1 325 ? -5.957 -23.406 -20.172 1 96.75 325 ALA A C 1
ATOM 2408 O O . ALA A 1 325 ? -4.875 -22.828 -20.062 1 96.75 325 ALA A O 1
ATOM 2409 N N . PRO A 1 326 ? -6.562 -23.422 -21.375 1 95.94 326 PRO A N 1
ATOM 2410 C CA . PRO A 1 326 ? -5.922 -22.812 -22.531 1 95.94 326 PRO A CA 1
ATOM 2411 C C . PRO A 1 326 ? -5.812 -21.297 -22.422 1 95.94 326 PRO A C 1
ATOM 2413 O O . PRO A 1 326 ? -4.801 -20.703 -22.812 1 95.94 326 PRO A O 1
ATOM 2416 N N . ILE A 1 327 ? -6.805 -20.625 -21.844 1 94.56 327 ILE A N 1
ATOM 2417 C CA . ILE A 1 327 ? -6.781 -19.172 -21.781 1 94.56 327 ILE A CA 1
ATOM 2418 C C . ILE A 1 327 ? -5.734 -18.719 -20.766 1 94.56 327 ILE A C 1
ATOM 2420 O O . ILE A 1 327 ? -4.996 -17.766 -21.016 1 94.56 327 ILE A O 1
ATOM 2424 N N . SER A 1 328 ? -5.727 -19.359 -19.672 1 94.38 328 SER A N 1
ATOM 2425 C CA . SER A 1 328 ? -4.711 -19.047 -18.672 1 94.38 328 SER A CA 1
ATOM 2426 C C . SER A 1 328 ? -3.307 -19.281 -19.219 1 94.38 328 SER A C 1
ATOM 2428 O O . SER A 1 328 ? -2.365 -18.578 -18.844 1 94.38 328 SER A O 1
ATOM 2430 N N . GLY A 1 329 ? -3.172 -20.25 -20.078 1 93.88 329 GLY A N 1
ATOM 2431 C CA . GLY A 1 329 ? -1.89 -20.547 -20.703 1 93.88 329 GLY A CA 1
ATOM 2432 C C . GLY A 1 329 ? -1.426 -19.453 -21.656 1 93.88 329 GLY A C 1
ATOM 2433 O O . GLY A 1 329 ? -0.231 -19.328 -21.938 1 93.88 329 GLY A O 1
ATOM 2434 N N . ILE A 1 330 ? -2.332 -18.625 -22.047 1 88.94 330 ILE A N 1
ATOM 2435 C CA . ILE A 1 330 ? -2.006 -17.625 -23.047 1 88.94 330 ILE A CA 1
ATOM 2436 C C . ILE A 1 330 ? -1.885 -16.25 -22.391 1 88.94 330 ILE A C 1
ATOM 2438 O O . ILE A 1 330 ? -1.017 -15.453 -22.75 1 88.94 330 ILE A O 1
ATOM 2442 N N . ILE A 1 331 ? -2.738 -15.867 -21.438 1 87.88 331 ILE A N 1
ATOM 2443 C CA . ILE A 1 331 ? -2.797 -14.516 -20.891 1 87.88 331 ILE A CA 1
ATOM 2444 C C . ILE A 1 331 ? -2.268 -14.516 -19.469 1 87.88 331 ILE A C 1
ATOM 2446 O O . ILE A 1 331 ? -2.332 -13.5 -18.766 1 87.88 331 ILE A O 1
ATOM 2450 N N . ASP A 1 332 ? -1.752 -15.508 -19.031 1 88.44 332 ASP A N 1
ATOM 2451 C CA . ASP A 1 332 ? -1.279 -15.625 -17.656 1 88.44 332 ASP A CA 1
ATOM 2452 C C . ASP A 1 332 ? -2.426 -15.969 -16.719 1 88.44 332 ASP A C 1
ATOM 2454 O O . ASP A 1 332 ? -3.561 -15.531 -16.922 1 88.44 332 ASP A O 1
ATOM 2458 N N . ASN A 1 333 ? -2.129 -16.656 -15.75 1 93.75 333 ASN A N 1
ATOM 2459 C CA . ASN A 1 333 ? -3.186 -17.188 -14.891 1 93.75 333 ASN A CA 1
ATOM 2460 C C . ASN A 1 333 ? -3.721 -16.125 -13.938 1 93.75 333 ASN A C 1
ATOM 2462 O O . ASN A 1 333 ? -4.879 -16.188 -13.523 1 93.75 333 ASN A O 1
ATOM 2466 N N . ILE A 1 334 ? -2.988 -15.07 -13.594 1 92.38 334 ILE A N 1
ATOM 2467 C CA . ILE A 1 334 ? -3.414 -14.062 -12.625 1 92.38 334 ILE A CA 1
ATOM 2468 C C . ILE A 1 334 ? -4.504 -13.188 -13.242 1 92.38 334 ILE A C 1
ATOM 2470 O O . ILE A 1 334 ? -5.637 -13.164 -12.758 1 92.38 334 ILE A O 1
ATOM 2474 N N . PRO A 1 335 ? -4.223 -12.508 -14.328 1 91.31 335 PRO A N 1
ATOM 2475 C CA . PRO A 1 335 ? -5.297 -11.695 -14.906 1 91.31 335 PRO A CA 1
ATOM 2476 C C . PRO A 1 335 ? -6.516 -12.523 -15.297 1 91.31 335 PRO A C 1
ATOM 2478 O O . PRO A 1 335 ? -7.648 -12.047 -15.203 1 91.31 335 PRO A O 1
ATOM 2481 N N . TYR A 1 336 ? -6.305 -13.719 -15.734 1 93.88 336 TYR A N 1
ATOM 2482 C CA . TYR A 1 336 ? -7.422 -14.57 -16.125 1 93.88 336 TYR A CA 1
ATOM 2483 C C . TYR A 1 336 ? -8.344 -14.828 -14.93 1 93.88 336 TYR A C 1
ATOM 2485 O O . TYR A 1 336 ? -9.555 -14.602 -15.023 1 93.88 336 TYR A O 1
ATOM 2493 N N . VAL A 1 337 ? -7.785 -15.25 -13.828 1 96.25 337 VAL A N 1
ATOM 2494 C CA . VAL A 1 337 ? -8.586 -15.602 -12.664 1 96.25 337 VAL A CA 1
ATOM 2495 C C . VAL A 1 337 ? -9.25 -14.352 -12.094 1 96.25 337 VAL A C 1
ATOM 2497 O O . VAL A 1 337 ? -10.398 -14.398 -11.648 1 96.25 337 VAL A O 1
ATOM 2500 N N . ALA A 1 338 ? -8.539 -13.266 -12.102 1 92.62 338 ALA A N 1
ATOM 2501 C CA . ALA A 1 338 ? -9.125 -12.008 -11.633 1 92.62 338 ALA A CA 1
ATOM 2502 C C . ALA A 1 338 ? -10.383 -11.656 -12.414 1 92.62 338 ALA A C 1
ATOM 2504 O O . ALA A 1 338 ? -11.344 -11.125 -11.859 1 92.62 338 ALA A O 1
ATOM 2505 N N . THR A 1 339 ? -10.383 -11.984 -13.672 1 91 339 THR A N 1
ATOM 2506 C CA . THR A 1 339 ? -11.508 -11.656 -14.547 1 91 339 THR A CA 1
ATOM 2507 C C . THR A 1 339 ? -12.625 -12.68 -14.391 1 91 339 THR A C 1
ATOM 2509 O O . THR A 1 339 ? -13.805 -12.336 -14.469 1 91 339 THR A O 1
ATOM 2512 N N . MET A 1 340 ? -12.266 -13.852 -14.133 1 95.19 340 MET A N 1
ATOM 2513 C CA . MET A 1 340 ? -13.234 -14.938 -14.141 1 95.19 340 MET A CA 1
ATOM 2514 C C . MET A 1 340 ? -13.922 -15.078 -12.789 1 95.19 340 MET A C 1
ATOM 2516 O O . MET A 1 340 ? -15.023 -15.617 -12.695 1 95.19 340 MET A O 1
ATOM 2520 N N . THR A 1 341 ? -13.336 -14.617 -11.75 1 95.88 341 THR A N 1
ATOM 2521 C CA . THR A 1 341 ? -13.867 -14.852 -10.414 1 95.88 341 THR A CA 1
ATOM 2522 C C . THR A 1 341 ? -15.227 -14.188 -10.242 1 95.88 341 THR A C 1
ATOM 2524 O O . THR A 1 341 ? -16.156 -14.797 -9.719 1 95.88 341 THR A O 1
ATOM 2527 N N . PRO A 1 342 ? -15.367 -12.938 -10.688 1 94.44 342 PRO A N 1
ATOM 2528 C CA . PRO A 1 342 ? -16.719 -12.383 -10.578 1 94.44 342 PRO A CA 1
ATOM 2529 C C . PRO A 1 342 ? -17.734 -13.148 -11.43 1 94.44 342 PRO A C 1
ATOM 2531 O O . PRO A 1 342 ? -18.906 -13.273 -11.039 1 94.44 342 PRO A O 1
ATOM 2534 N N . LEU A 1 343 ? -17.328 -13.594 -12.586 1 94.12 343 LEU A N 1
ATOM 2535 C CA . LEU A 1 343 ? -18.219 -14.367 -13.453 1 94.12 343 LEU A CA 1
ATOM 2536 C C . LEU A 1 343 ? -18.641 -15.664 -12.766 1 94.12 343 LEU A C 1
ATOM 2538 O O . LEU A 1 343 ? -19.828 -16 -12.75 1 94.12 343 LEU A O 1
ATOM 2542 N N . VAL A 1 344 ? -17.719 -16.375 -12.211 1 95.62 344 VAL A N 1
ATOM 2543 C CA . VAL A 1 344 ? -18 -17.641 -11.539 1 95.62 344 VAL A CA 1
ATOM 2544 C C . VAL A 1 344 ? -18.875 -17.375 -10.312 1 95.62 344 VAL A C 1
ATOM 2546 O O . VAL A 1 344 ? -19.781 -18.172 -10 1 95.62 344 VAL A O 1
ATOM 2549 N N . ALA A 1 345 ? -18.594 -16.281 -9.641 1 93.81 345 ALA A N 1
ATOM 2550 C CA . ALA A 1 345 ? -19.422 -15.914 -8.492 1 93.81 345 ALA A CA 1
ATOM 2551 C C . ALA A 1 345 ? -20.891 -15.734 -8.898 1 93.81 345 ALA A C 1
ATOM 2553 O O . ALA A 1 345 ? -21.797 -16.188 -8.203 1 93.81 345 ALA A O 1
ATOM 2554 N N . GLU A 1 346 ? -21.078 -15.086 -10.016 1 90.94 346 GLU A N 1
ATOM 2555 C CA . GLU A 1 346 ? -22.422 -14.875 -10.523 1 90.94 346 GLU A CA 1
ATOM 2556 C C . GLU A 1 346 ? -23.078 -16.188 -10.93 1 90.94 346 GLU A C 1
ATOM 2558 O O . GLU A 1 346 ? -24.266 -16.422 -10.672 1 90.94 346 GLU A O 1
ATOM 2563 N N . LEU A 1 347 ? -22.359 -17 -11.547 1 91.44 347 LEU A N 1
ATOM 2564 C CA . LEU A 1 347 ? -22.875 -18.297 -11.984 1 91.44 347 LEU A CA 1
ATOM 2565 C C . LEU A 1 347 ? -23.297 -19.141 -10.797 1 91.44 347 LEU A C 1
ATOM 2567 O O . LEU A 1 347 ? -24.375 -19.75 -10.805 1 91.44 347 LEU A O 1
ATOM 2571 N N . VAL A 1 348 ? -22.406 -19.188 -9.805 1 90.81 348 VAL A N 1
ATOM 2572 C CA . VAL A 1 348 ? -22.688 -19.969 -8.609 1 90.81 348 VAL A CA 1
ATOM 2573 C C . VAL A 1 348 ? -23.906 -19.406 -7.895 1 90.81 348 VAL A C 1
ATOM 2575 O O . VAL A 1 348 ? -24.734 -20.156 -7.359 1 90.81 348 VAL A O 1
ATOM 2578 N N . ALA A 1 349 ? -24.062 -18.109 -7.867 1 86.69 349 ALA A N 1
ATOM 2579 C CA . ALA A 1 349 ? -25.188 -17.453 -7.207 1 86.69 349 ALA A CA 1
ATOM 2580 C C . ALA A 1 349 ? -26.516 -17.844 -7.867 1 86.69 349 ALA A C 1
ATOM 2582 O O . ALA A 1 349 ? -27.516 -18.031 -7.188 1 86.69 349 ALA A O 1
ATOM 2583 N N . VAL A 1 350 ? -26.484 -17.922 -9.102 1 83.12 350 VAL A N 1
ATOM 2584 C CA . VAL A 1 350 ? -27.703 -18.219 -9.852 1 83.12 350 VAL A CA 1
ATOM 2585 C C . VAL A 1 350 ? -28.047 -19.703 -9.688 1 83.12 350 VAL A C 1
ATOM 2587 O O . VAL A 1 350 ? -29.234 -20.078 -9.68 1 83.12 350 VAL A O 1
ATOM 2590 N N . MET A 1 351 ? -27.031 -20.453 -9.531 1 80 351 MET A N 1
ATOM 2591 C CA . MET A 1 351 ? -27.266 -21.891 -9.406 1 80 351 MET A CA 1
ATOM 2592 C C . MET A 1 351 ? -27.609 -22.266 -7.977 1 80 351 MET A C 1
ATOM 2594 O O . MET A 1 351 ? -27.828 -23.453 -7.676 1 80 351 MET A O 1
ATOM 2598 N N . GLY A 1 352 ? -27.719 -21.297 -7.074 1 66.69 352 GLY A N 1
ATOM 2599 C CA . GLY A 1 352 ? -28.078 -21.375 -5.664 1 66.69 352 GLY A CA 1
ATOM 2600 C C . GLY A 1 352 ? -28.828 -22.641 -5.305 1 66.69 352 GLY A C 1
ATOM 2601 O O . GLY A 1 352 ? -29.656 -23.109 -6.074 1 66.69 352 GLY A O 1
ATOM 2602 N N . GLY A 1 353 ? -28.328 -23.438 -4.258 1 61.69 353 GLY A N 1
ATOM 2603 C CA . GLY A 1 353 ? -29.047 -24.547 -3.664 1 61.69 353 GLY A CA 1
ATOM 2604 C C . GLY A 1 353 ? -28.578 -25.906 -4.156 1 61.69 353 GLY A C 1
ATOM 2605 O O . GLY A 1 353 ? -29.062 -26.938 -3.697 1 61.69 353 GLY A O 1
ATOM 2606 N N . GLN A 1 354 ? -27.781 -25.906 -5.18 1 62.91 354 GLN A N 1
ATOM 2607 C CA . GLN A 1 354 ? -27.359 -27.203 -5.668 1 62.91 354 GLN A CA 1
ATOM 2608 C C . GLN A 1 354 ? -26.203 -27.75 -4.836 1 62.91 354 GLN A C 1
ATOM 2610 O O . GLN A 1 354 ? -25.406 -26.984 -4.281 1 62.91 354 GLN A O 1
ATOM 2615 N N . PRO A 1 355 ? -26.266 -29.047 -4.574 1 62 355 PRO A N 1
ATOM 2616 C CA . PRO A 1 355 ? -25.109 -29.672 -3.93 1 62 355 PRO A CA 1
ATOM 2617 C C . PRO A 1 355 ? -23.797 -29.406 -4.664 1 62 355 PRO A C 1
ATOM 2619 O O . PRO A 1 355 ? -23.797 -29.203 -5.883 1 62 355 PRO A O 1
ATOM 2622 N N . SER A 1 356 ? -22.688 -29.109 -4.09 1 68.81 356 SER A N 1
ATOM 2623 C CA . SER A 1 356 ? -21.344 -28.969 -4.648 1 68.81 356 SER A CA 1
ATOM 2624 C C . SER A 1 356 ? -21.141 -27.578 -5.234 1 68.81 356 SER A C 1
ATOM 2626 O O . SER A 1 356 ? -20.484 -27.422 -6.262 1 68.81 356 SER A O 1
ATOM 2628 N N . THR A 1 357 ? -21.766 -26.688 -4.68 1 80 357 THR A N 1
ATOM 2629 C CA . THR A 1 357 ? -21.797 -25.328 -5.176 1 80 357 THR A CA 1
ATOM 2630 C C . THR A 1 357 ? -20.375 -24.75 -5.285 1 80 357 THR A C 1
ATOM 2632 O O . THR A 1 357 ? -20.156 -23.75 -5.969 1 80 357 THR A O 1
ATOM 2635 N N . ASP A 1 358 ? -19.359 -25.531 -4.824 1 91.69 358 ASP A N 1
ATOM 2636 C CA . ASP A 1 358 ? -18 -24.984 -4.875 1 91.69 358 ASP A CA 1
ATOM 2637 C C . ASP A 1 358 ? -17.219 -25.594 -6.027 1 91.69 358 ASP A C 1
ATOM 2639 O O . ASP A 1 358 ? -16.094 -25.156 -6.316 1 91.69 358 ASP A O 1
ATOM 2643 N N . THR A 1 359 ? -17.781 -26.547 -6.723 1 94.25 359 THR A N 1
ATOM 2644 C CA . THR A 1 359 ? -17.047 -27.297 -7.75 1 94.25 359 THR A CA 1
ATOM 2645 C C . THR A 1 359 ? -16.578 -26.359 -8.859 1 94.25 359 THR A C 1
ATOM 2647 O O . THR A 1 359 ? -15.453 -26.484 -9.352 1 94.25 359 THR A O 1
ATOM 2650 N N . PRO A 1 360 ? -17.422 -25.344 -9.289 1 95.19 360 PRO A N 1
ATOM 2651 C CA . PRO A 1 360 ? -16.938 -24.422 -10.312 1 95.19 360 PRO A CA 1
ATOM 2652 C C . PRO A 1 360 ? -15.703 -23.641 -9.859 1 95.19 360 PRO A C 1
ATOM 2654 O O . PRO A 1 360 ? -14.836 -23.312 -10.68 1 95.19 360 PRO A O 1
ATOM 2657 N N . TRP A 1 361 ? -15.586 -23.328 -8.586 1 96.75 361 TRP A N 1
ATOM 2658 C CA . TRP A 1 361 ? -14.422 -22.641 -8.047 1 96.75 361 TRP A CA 1
ATOM 2659 C C . TRP A 1 361 ? -13.172 -23.5 -8.156 1 96.75 361 TRP A C 1
ATOM 2661 O O . TRP A 1 361 ? -12.102 -23.016 -8.523 1 96.75 361 TRP A O 1
ATOM 2671 N N . TRP A 1 362 ? -13.312 -24.781 -7.84 1 97.5 362 TRP A N 1
ATOM 2672 C CA . TRP A 1 362 ? -12.188 -25.719 -7.957 1 97.5 362 TRP A CA 1
ATOM 2673 C C . TRP A 1 362 ? -11.773 -25.875 -9.414 1 97.5 362 TRP A C 1
ATOM 2675 O O . TRP A 1 362 ? -10.586 -25.953 -9.727 1 97.5 362 TRP A O 1
ATOM 2685 N N . ALA A 1 363 ? -12.797 -25.938 -10.289 1 97.69 363 ALA A N 1
ATOM 2686 C CA . ALA A 1 363 ? -12.516 -26.031 -11.727 1 97.69 363 ALA A CA 1
ATOM 2687 C C . ALA A 1 363 ? -11.727 -24.812 -12.203 1 97.69 363 ALA A C 1
ATOM 2689 O O . ALA A 1 363 ? -10.781 -24.938 -12.984 1 97.69 363 ALA A O 1
ATOM 2690 N N . LEU A 1 364 ? -12.133 -23.641 -11.719 1 97.81 364 LEU A N 1
ATOM 2691 C CA . LEU A 1 364 ? -11.438 -22.406 -12.086 1 97.81 364 LEU A CA 1
ATOM 2692 C C . LEU A 1 364 ? -10 -22.422 -11.562 1 97.81 364 LEU A C 1
ATOM 2694 O O . LEU A 1 364 ? -9.062 -22.141 -12.312 1 97.81 364 LEU A O 1
ATOM 2698 N N . ALA A 1 365 ? -9.805 -22.75 -10.297 1 98.12 365 ALA A N 1
ATOM 2699 C CA . ALA A 1 365 ? -8.484 -22.766 -9.672 1 98.12 365 ALA A CA 1
ATOM 2700 C C . ALA A 1 365 ? -7.559 -23.75 -10.375 1 98.12 365 ALA A C 1
ATOM 2702 O O . ALA A 1 365 ? -6.43 -23.406 -10.734 1 98.12 365 ALA A O 1
ATOM 2703 N N . LEU A 1 366 ? -8.047 -24.953 -10.617 1 98.25 366 LEU A N 1
ATOM 2704 C CA . LEU A 1 366 ? -7.242 -26.016 -11.227 1 98.25 366 LEU A CA 1
ATOM 2705 C C . LEU A 1 366 ? -6.938 -25.688 -12.68 1 98.25 366 LEU A C 1
ATOM 2707 O O . LEU A 1 366 ? -5.805 -25.859 -13.141 1 98.25 366 LEU A O 1
ATOM 2711 N N . GLY A 1 367 ? -7.941 -25.234 -13.398 1 98.06 367 GLY A N 1
ATOM 2712 C CA . GLY A 1 367 ? -7.727 -24.859 -14.781 1 98.06 367 GLY A CA 1
ATOM 2713 C C . GLY A 1 367 ? -6.688 -23.766 -14.945 1 98.06 367 GLY A C 1
ATOM 2714 O O . GLY A 1 367 ? -5.828 -23.844 -15.828 1 98.06 367 GLY A O 1
ATOM 2715 N N . ALA A 1 368 ? -6.785 -22.781 -14.125 1 97.62 368 ALA A N 1
ATOM 2716 C CA . ALA A 1 368 ? -5.871 -21.641 -14.203 1 97.62 368 ALA A CA 1
ATOM 2717 C C . ALA A 1 368 ? -4.469 -22.047 -13.758 1 97.62 368 ALA A C 1
ATOM 2719 O O . ALA A 1 368 ? -3.479 -21.688 -14.406 1 97.62 368 ALA A O 1
ATOM 2720 N N . ASP A 1 369 ? -4.328 -22.734 -12.68 1 97.81 369 ASP A N 1
ATOM 2721 C CA . ASP A 1 369 ? -3.027 -23.094 -12.117 1 97.81 369 ASP A CA 1
ATOM 2722 C C . ASP A 1 369 ? -2.285 -24.062 -13.047 1 97.81 369 ASP A C 1
ATOM 2724 O O . ASP A 1 369 ? -1.124 -23.828 -13.391 1 97.81 369 ASP A O 1
ATOM 2728 N N . PHE A 1 370 ? -2.98 -25.125 -13.438 1 98.38 370 PHE A N 1
ATOM 2729 C CA . PHE A 1 370 ? -2.34 -26.109 -14.305 1 98.38 370 PHE A CA 1
ATOM 2730 C C . PHE A 1 370 ? -2.166 -25.562 -15.711 1 98.38 370 PHE A C 1
ATOM 2732 O O . PHE A 1 370 ? -1.205 -25.891 -16.406 1 98.38 370 PHE A O 1
ATOM 2739 N N . GLY A 1 371 ? -3.076 -24.734 -16.109 1 97.62 371 GLY A N 1
ATOM 2740 C CA . GLY A 1 371 ? -2.953 -24.078 -17.406 1 97.62 371 GLY A CA 1
ATOM 2741 C C . GLY A 1 371 ? -1.728 -23.188 -17.516 1 97.62 371 GLY A C 1
ATOM 2742 O O . GLY A 1 371 ? -1.224 -22.938 -18.609 1 97.62 371 GLY A O 1
ATOM 2743 N N . GLY A 1 372 ? -1.283 -22.688 -16.406 1 96.62 372 GLY A N 1
ATOM 2744 C CA . GLY A 1 372 ? -0.102 -21.844 -16.375 1 96.62 372 GLY A CA 1
ATOM 2745 C C . GLY A 1 372 ? 1.138 -22.531 -16.922 1 96.62 372 GLY A C 1
ATOM 2746 O O . GLY A 1 372 ? 2.09 -21.859 -17.328 1 96.62 372 GLY A O 1
ATOM 2747 N N . ASN A 1 373 ? 1.151 -23.812 -16.984 1 98.06 373 ASN A N 1
ATOM 2748 C CA . ASN A 1 373 ? 2.289 -24.578 -17.484 1 98.06 373 ASN A CA 1
ATOM 2749 C C . ASN A 1 373 ? 2.246 -24.719 -19 1 98.06 373 ASN A C 1
ATOM 2751 O O . ASN A 1 373 ? 3.209 -25.172 -19.609 1 98.06 373 ASN A O 1
ATOM 2755 N N . LEU A 1 374 ? 1.182 -24.312 -19.641 1 97.81 374 LEU A N 1
ATOM 2756 C CA . LEU A 1 374 ? 0.945 -24.594 -21.047 1 97.81 374 LEU A CA 1
ATOM 2757 C C . LEU A 1 374 ? 2.006 -23.938 -21.922 1 97.81 374 LEU A C 1
ATOM 2759 O O . LEU A 1 374 ? 2.566 -24.562 -22.812 1 97.81 374 LEU A O 1
ATOM 2763 N N . THR A 1 375 ? 2.238 -22.672 -21.641 1 96.38 375 THR A N 1
ATOM 2764 C CA . THR A 1 375 ? 3.221 -21.938 -22.438 1 96.38 375 THR A CA 1
ATOM 2765 C C . THR A 1 375 ? 4.234 -21.234 -21.531 1 96.38 375 THR A C 1
ATOM 2767 O O . THR A 1 375 ? 4.039 -21.156 -20.312 1 96.38 375 THR A O 1
ATOM 2770 N N . ALA A 1 376 ? 5.312 -20.719 -22.219 1 93.94 376 ALA A N 1
ATOM 2771 C CA . ALA A 1 376 ? 6.395 -20.047 -21.516 1 93.94 376 ALA A CA 1
ATOM 2772 C C . ALA A 1 376 ? 5.895 -18.781 -20.828 1 93.94 376 ALA A C 1
ATOM 2774 O O . ALA A 1 376 ? 6.469 -18.344 -19.828 1 93.94 376 ALA A O 1
ATOM 2775 N N . ILE A 1 377 ? 4.758 -18.234 -21.266 1 91 377 ILE A N 1
ATOM 2776 C CA . ILE A 1 377 ? 4.285 -16.969 -20.719 1 91 377 ILE A CA 1
ATOM 2777 C C . ILE A 1 377 ? 3.033 -17.203 -19.875 1 91 377 ILE A C 1
ATOM 2779 O O . ILE A 1 377 ? 2.426 -16.25 -19.391 1 91 377 ILE A O 1
ATOM 2783 N N . GLY A 1 378 ? 2.633 -18.438 -19.734 1 93.06 378 GLY A N 1
ATOM 2784 C CA . GLY A 1 378 ? 1.374 -18.781 -19.078 1 93.06 378 GLY A CA 1
ATOM 2785 C C . GLY A 1 378 ? 1.367 -18.469 -17.594 1 93.06 378 GLY A C 1
ATOM 2786 O O . GLY A 1 378 ? 0.303 -18.328 -16.984 1 93.06 378 GLY A O 1
ATOM 2787 N N . ALA A 1 379 ? 2.547 -18.438 -17 1 94.12 379 ALA A N 1
ATOM 2788 C CA . ALA A 1 379 ? 2.697 -18.078 -15.594 1 94.12 379 ALA A CA 1
ATOM 2789 C C . ALA A 1 379 ? 3.93 -17.203 -15.375 1 94.12 379 ALA A C 1
ATOM 2791 O O . ALA A 1 379 ? 4.941 -17.359 -16.062 1 94.12 379 ALA A O 1
ATOM 2792 N N . SER A 1 380 ? 3.818 -16.344 -14.453 1 91.12 380 SER A N 1
ATOM 2793 C CA . SER A 1 380 ? 4.934 -15.461 -14.133 1 91.12 380 SER A CA 1
ATOM 2794 C C . SER A 1 380 ? 6.172 -16.25 -13.734 1 91.12 380 SER A C 1
ATOM 2796 O O . SER A 1 380 ? 7.297 -15.852 -14.039 1 91.12 380 SER A O 1
ATOM 2798 N N . ALA A 1 381 ? 6.004 -17.328 -13.055 1 95.25 381 ALA A N 1
ATOM 2799 C CA . ALA A 1 381 ? 7.129 -18.172 -12.641 1 95.25 381 ALA A CA 1
ATOM 2800 C C . ALA A 1 381 ? 7.906 -18.672 -13.852 1 95.25 381 ALA A C 1
ATOM 2802 O O . ALA A 1 381 ? 9.133 -18.812 -13.797 1 95.25 381 ALA A O 1
ATOM 2803 N N . ASN A 1 382 ? 7.215 -18.969 -14.961 1 96.69 382 ASN A N 1
ATOM 2804 C CA . ASN A 1 382 ? 7.867 -19.422 -16.188 1 96.69 382 ASN A CA 1
ATOM 2805 C C . ASN A 1 382 ? 8.781 -18.344 -16.766 1 96.69 382 ASN A C 1
ATOM 2807 O O . ASN A 1 382 ? 9.93 -18.625 -17.109 1 96.69 382 ASN A O 1
ATOM 2811 N N . VAL A 1 383 ? 8.281 -17.219 -16.797 1 92.5 383 VAL A N 1
ATOM 2812 C CA . VAL A 1 383 ? 9.016 -16.094 -17.375 1 92.5 383 VAL A CA 1
ATOM 2813 C C . VAL A 1 383 ? 10.266 -15.797 -16.547 1 92.5 383 VAL A C 1
ATOM 2815 O O . VAL A 1 383 ? 11.336 -15.555 -17.094 1 92.5 383 VAL A O 1
ATOM 2818 N N . VAL A 1 384 ? 10.094 -15.852 -15.289 1 93.25 384 VAL A N 1
ATOM 2819 C CA . VAL A 1 384 ? 11.211 -15.617 -14.391 1 93.25 384 VAL A CA 1
ATOM 2820 C C . VAL A 1 384 ? 12.273 -16.688 -14.594 1 93.25 384 VAL A C 1
ATOM 2822 O O . VAL A 1 384 ? 13.469 -16.391 -14.695 1 93.25 384 VAL A O 1
ATOM 2825 N N . MET A 1 385 ? 11.883 -17.859 -14.617 1 96.25 385 MET A N 1
ATOM 2826 C CA . MET A 1 385 ? 12.812 -18.969 -14.812 1 96.25 385 MET A CA 1
ATOM 2827 C C . MET A 1 385 ? 13.547 -18.844 -16.141 1 96.25 385 MET A C 1
ATOM 2829 O O . MET A 1 385 ? 14.75 -19.078 -16.219 1 96.25 385 MET A O 1
ATOM 2833 N N . LEU A 1 386 ? 12.852 -18.469 -17.188 1 95.94 386 LEU A N 1
ATOM 2834 C CA . LEU A 1 386 ? 13.461 -18.266 -18.5 1 95.94 386 LEU A CA 1
ATOM 2835 C C . LEU A 1 386 ? 14.516 -17.156 -18.438 1 95.94 386 LEU A C 1
ATOM 2837 O O . LEU A 1 386 ? 15.562 -17.266 -19.078 1 95.94 386 LEU A O 1
ATOM 2841 N N . GLY A 1 387 ? 14.211 -16.172 -17.719 1 94.31 387 GLY A N 1
ATOM 2842 C CA . GLY A 1 387 ? 15.188 -15.109 -17.516 1 94.31 387 GLY A CA 1
ATOM 2843 C C . GLY A 1 387 ? 16.438 -15.578 -16.797 1 94.31 387 GLY A C 1
ATOM 2844 O O . GLY A 1 387 ? 17.547 -15.227 -17.203 1 94.31 387 GLY A O 1
ATOM 2845 N N . ILE A 1 388 ? 16.25 -16.344 -15.805 1 94.56 388 ILE A N 1
ATOM 2846 C CA . ILE A 1 388 ? 17.375 -16.906 -15.055 1 94.56 388 ILE A CA 1
ATOM 2847 C C . ILE A 1 388 ? 18.203 -17.797 -15.977 1 94.56 388 ILE A C 1
ATOM 2849 O O . ILE A 1 388 ? 19.438 -17.703 -15.992 1 94.56 388 ILE A O 1
ATOM 2853 N N . ALA A 1 389 ? 17.547 -18.578 -16.719 1 96.25 389 ALA A N 1
ATOM 2854 C CA . ALA A 1 389 ? 18.219 -19.484 -17.641 1 96.25 389 ALA A CA 1
ATOM 2855 C C . ALA A 1 389 ? 19.031 -18.703 -18.672 1 96.25 389 ALA A C 1
ATOM 2857 O O . ALA A 1 389 ? 20.172 -19.062 -18.969 1 96.25 389 ALA A O 1
ATOM 2858 N N . ARG A 1 390 ? 18.469 -17.688 -19.156 1 95.75 390 ARG A N 1
ATOM 2859 C CA . ARG A 1 390 ? 19.141 -16.859 -20.141 1 95.75 390 ARG A CA 1
ATOM 2860 C C . ARG A 1 390 ? 20.391 -16.203 -19.562 1 95.75 390 ARG A C 1
ATOM 2862 O O . ARG A 1 390 ? 21.438 -16.188 -20.188 1 95.75 390 ARG A O 1
ATOM 2869 N N . ARG A 1 391 ? 20.344 -15.695 -18.406 1 94.31 391 ARG A N 1
ATOM 2870 C CA . ARG A 1 391 ? 21.453 -15.031 -17.734 1 94.31 391 ARG A CA 1
ATOM 2871 C C . ARG A 1 391 ? 22.578 -16.031 -17.422 1 94.31 391 ARG A C 1
ATOM 2873 O O . ARG A 1 391 ? 23.75 -15.656 -17.391 1 94.31 391 ARG A O 1
ATOM 2880 N N . ALA A 1 392 ? 22.141 -17.234 -17.25 1 94.31 392 ALA A N 1
ATOM 2881 C CA . ALA A 1 392 ? 23.109 -18.281 -16.922 1 94.31 392 ALA A CA 1
ATOM 2882 C C . ALA A 1 392 ? 23.719 -18.891 -18.188 1 94.31 392 ALA A C 1
ATOM 2884 O O . ALA A 1 392 ? 24.516 -19.828 -18.109 1 94.31 392 ALA A O 1
ATOM 2885 N N . GLY A 1 393 ? 23.312 -18.406 -19.312 1 93.19 393 GLY A N 1
ATOM 2886 C CA . GLY A 1 393 ? 23.859 -18.875 -20.578 1 93.19 393 GLY A CA 1
ATOM 2887 C C . GLY A 1 393 ? 23.172 -20.125 -21.094 1 93.19 393 GLY A C 1
ATOM 2888 O O . GLY A 1 393 ? 23.719 -20.828 -21.938 1 93.19 393 GLY A O 1
ATOM 2889 N N . ALA A 1 394 ? 22.031 -20.484 -20.594 1 94.12 394 ALA A N 1
ATOM 2890 C CA . ALA A 1 394 ? 21.25 -21.641 -21.031 1 94.12 394 ALA A CA 1
ATOM 2891 C C . ALA A 1 394 ? 19.844 -21.219 -21.453 1 94.12 394 ALA A C 1
ATOM 2893 O O . ALA A 1 394 ? 18.859 -21.688 -20.875 1 94.12 394 ALA A O 1
ATOM 2894 N N . PRO A 1 395 ? 19.75 -20.484 -22.516 1 95.38 395 PRO A N 1
ATOM 2895 C CA . PRO A 1 395 ? 18.438 -19.984 -22.906 1 95.38 395 PRO A CA 1
ATOM 2896 C C . PRO A 1 395 ? 17.484 -21.109 -23.344 1 95.38 395 PRO A C 1
ATOM 2898 O O . PRO A 1 395 ? 17.906 -22.078 -23.953 1 95.38 395 PRO A O 1
ATOM 2901 N N . ILE A 1 396 ? 16.281 -20.969 -22.984 1 96.19 396 ILE A N 1
ATOM 2902 C CA . ILE A 1 396 ? 15.203 -21.875 -23.359 1 96.19 396 ILE A CA 1
ATOM 2903 C C . ILE A 1 396 ? 14.242 -21.156 -24.312 1 96.19 396 ILE A C 1
ATOM 2905 O O . ILE A 1 396 ? 13.719 -20.094 -24 1 96.19 396 ILE A O 1
ATOM 2909 N N . SER A 1 397 ? 14.031 -21.719 -25.422 1 95 397 SER A N 1
ATOM 2910 C CA . SER A 1 397 ? 13.141 -21.094 -26.391 1 95 397 SER A CA 1
ATOM 2911 C C . SER A 1 397 ? 11.68 -21.25 -26 1 95 397 SER A C 1
ATOM 2913 O O . SER A 1 397 ? 11.328 -22.188 -25.266 1 95 397 SER A O 1
ATOM 2915 N N . PHE A 1 398 ? 10.812 -20.344 -26.5 1 94.19 398 PHE A N 1
ATOM 2916 C CA . PHE A 1 398 ? 9.375 -20.391 -26.25 1 94.19 398 PHE A CA 1
ATOM 2917 C C . PHE A 1 398 ? 8.781 -21.719 -26.672 1 94.19 398 PHE A C 1
ATOM 2919 O O . PHE A 1 398 ? 8.008 -22.328 -25.922 1 94.19 398 PHE A O 1
ATOM 2926 N N . TRP A 1 399 ? 9.172 -22.203 -27.75 1 95 399 TRP A N 1
ATOM 2927 C CA . TRP A 1 399 ? 8.562 -23.391 -28.328 1 95 399 TRP A CA 1
ATOM 2928 C C . TRP A 1 399 ? 9.078 -24.656 -27.625 1 95 399 TRP A C 1
ATOM 2930 O O . TRP A 1 399 ? 8.352 -25.641 -27.484 1 95 399 TRP A O 1
ATOM 2940 N N . GLU A 1 400 ? 10.312 -24.594 -27.25 1 96 400 GLU A N 1
ATOM 2941 C CA . GLU A 1 400 ? 10.844 -25.719 -26.469 1 96 400 GLU A CA 1
ATOM 2942 C C . GLU A 1 400 ? 10.078 -25.891 -25.156 1 96 400 GLU A C 1
ATOM 2944 O O . GLU A 1 400 ? 9.695 -27 -24.812 1 96 400 GLU A O 1
ATOM 2949 N N . PHE A 1 401 ? 9.883 -24.844 -24.531 1 97.25 401 PHE A N 1
ATOM 2950 C CA . PHE A 1 401 ? 9.125 -24.875 -23.281 1 97.25 401 PHE A CA 1
ATOM 2951 C C . PHE A 1 401 ? 7.691 -25.312 -23.531 1 97.25 401 PHE A C 1
ATOM 2953 O O . PHE A 1 401 ? 7.176 -26.203 -22.844 1 97.25 401 PHE A O 1
ATOM 2960 N N . THR A 1 402 ? 7.043 -24.734 -24.531 1 97 402 THR A N 1
ATOM 2961 C CA . THR A 1 402 ? 5.621 -24.922 -24.797 1 97 402 THR A CA 1
ATOM 2962 C C . THR A 1 402 ? 5.336 -26.359 -25.203 1 97 402 THR A C 1
ATOM 2964 O O . THR A 1 402 ? 4.293 -26.922 -24.844 1 97 402 THR A O 1
ATOM 2967 N N . ARG A 1 403 ? 6.18 -26.953 -25.906 1 97.25 403 ARG A N 1
ATOM 2968 C CA . ARG A 1 403 ? 5.992 -28.344 -26.312 1 97.25 403 ARG A CA 1
ATOM 2969 C C . ARG A 1 403 ? 5.938 -29.25 -25.094 1 97.25 403 ARG A C 1
ATOM 2971 O O . ARG A 1 403 ? 5.059 -30.125 -25 1 97.25 403 ARG A O 1
ATOM 2978 N N . LYS A 1 404 ? 6.82 -29.078 -24.234 1 97.88 404 LYS A N 1
ATOM 2979 C CA . LYS A 1 404 ? 6.859 -29.906 -23.016 1 97.88 404 LYS A CA 1
ATOM 2980 C C . LYS A 1 404 ? 5.77 -29.484 -22.031 1 97.88 404 LYS A C 1
ATOM 2982 O O . LYS A 1 404 ? 5.16 -30.328 -21.375 1 97.88 404 LYS A O 1
ATOM 2987 N N . GLY A 1 405 ? 5.555 -28.203 -21.953 1 98.06 405 GLY A N 1
ATOM 2988 C CA . GLY A 1 405 ? 4.496 -27.688 -21.094 1 98.06 405 GLY A CA 1
ATOM 2989 C C . GLY A 1 405 ? 3.113 -28.156 -21.516 1 98.06 405 GLY A C 1
ATOM 2990 O O . GLY A 1 405 ? 2.256 -28.391 -20.656 1 98.06 405 GLY A O 1
ATOM 2991 N N . ALA A 1 406 ? 2.928 -28.234 -22.812 1 98 406 ALA A N 1
ATOM 2992 C CA . ALA A 1 406 ? 1.646 -28.719 -23.328 1 98 406 ALA A CA 1
ATOM 2993 C C . ALA A 1 406 ? 1.349 -30.125 -22.859 1 98 406 ALA A C 1
ATOM 2995 O O . ALA A 1 406 ? 0.205 -30.453 -22.531 1 98 406 ALA A O 1
ATOM 2996 N N . VAL A 1 407 ? 2.326 -30.922 -22.812 1 98.25 407 VAL A N 1
ATOM 2997 C CA . VAL A 1 407 ? 2.164 -32.281 -22.344 1 98.25 407 VAL A CA 1
ATOM 2998 C C . VAL A 1 407 ? 1.814 -32.281 -20.859 1 98.25 407 VAL A C 1
ATOM 3000 O O . VAL A 1 407 ? 0.87 -32.969 -20.438 1 98.25 407 VAL A O 1
ATOM 3003 N N . VAL A 1 408 ? 2.572 -31.531 -20.125 1 98.5 408 VAL A N 1
ATOM 3004 C CA . VAL A 1 408 ? 2.361 -31.453 -18.672 1 98.5 408 VAL A CA 1
ATOM 3005 C C . VAL A 1 408 ? 0.956 -30.938 -18.391 1 98.5 408 VAL A C 1
ATOM 3007 O O . VAL A 1 408 ? 0.253 -31.469 -17.531 1 98.5 408 VAL A O 1
ATOM 3010 N N . THR A 1 409 ? 0.566 -29.906 -19.125 1 98.56 409 THR A N 1
ATOM 3011 C CA . THR A 1 409 ? -0.748 -29.297 -18.922 1 98.56 409 THR A CA 1
ATOM 3012 C C . THR A 1 409 ? -1.854 -30.281 -19.297 1 98.56 409 THR A C 1
ATOM 3014 O O . THR A 1 409 ? -2.836 -30.422 -18.562 1 98.56 409 THR A O 1
ATOM 3017 N N . ALA A 1 410 ? -1.683 -30.969 -20.406 1 98.19 410 ALA A N 1
ATOM 3018 C CA . ALA A 1 410 ? -2.688 -31.938 -20.859 1 98.19 410 ALA A CA 1
ATOM 3019 C C . ALA A 1 410 ? -2.887 -33.031 -19.828 1 98.19 410 ALA A C 1
ATOM 3021 O O . ALA A 1 410 ? -4.02 -33.406 -19.5 1 98.19 410 ALA A O 1
ATOM 3022 N N . VAL A 1 411 ? -1.822 -33.562 -19.297 1 98.38 411 VAL A N 1
ATOM 3023 C CA . VAL A 1 411 ? -1.886 -34.625 -18.297 1 98.38 411 VAL A CA 1
ATOM 3024 C C . VAL A 1 411 ? -2.543 -34.094 -17.031 1 98.38 411 VAL A C 1
ATOM 3026 O O . VAL A 1 411 ? -3.416 -34.75 -16.453 1 98.38 411 VAL A O 1
ATOM 3029 N N . SER A 1 412 ? -2.141 -32.938 -16.609 1 98.62 412 SER A N 1
ATOM 3030 C CA . SER A 1 412 ? -2.658 -32.344 -15.375 1 98.62 412 SER A CA 1
ATOM 3031 C C . SER A 1 412 ? -4.152 -32.062 -15.477 1 98.62 412 SER A C 1
ATOM 3033 O O . SER A 1 412 ? -4.914 -32.344 -14.555 1 98.62 412 SER A O 1
ATOM 3035 N N . ILE A 1 413 ? -4.566 -31.531 -16.609 1 98.44 413 ILE A N 1
ATOM 3036 C CA . ILE A 1 413 ? -5.965 -31.156 -16.797 1 98.44 413 ILE A CA 1
ATOM 3037 C C . ILE A 1 413 ? -6.816 -32.406 -16.922 1 98.44 413 ILE A C 1
ATOM 3039 O O . ILE A 1 413 ? -7.945 -32.469 -16.438 1 98.44 413 ILE A O 1
ATOM 3043 N N . ALA A 1 414 ? -6.316 -33.406 -17.641 1 98.44 414 ALA A N 1
ATOM 3044 C CA . ALA A 1 414 ? -7.039 -34.656 -17.734 1 98.44 414 ALA A CA 1
ATOM 3045 C C . ALA A 1 414 ? -7.273 -35.281 -16.359 1 98.44 414 ALA A C 1
ATOM 3047 O O . ALA A 1 414 ? -8.375 -35.75 -16.062 1 98.44 414 ALA A O 1
ATOM 3048 N N . LEU A 1 415 ? -6.25 -35.312 -15.578 1 98.56 415 LEU A N 1
ATOM 3049 C CA . LEU A 1 415 ? -6.371 -35.875 -14.227 1 98.56 415 LEU A CA 1
ATOM 3050 C C . LEU A 1 415 ? -7.312 -35 -13.383 1 98.56 415 LEU A C 1
ATOM 3052 O O . LEU A 1 415 ? -8.055 -35.531 -12.547 1 98.56 415 LEU A O 1
ATOM 3056 N N . ALA A 1 416 ? -7.246 -33.719 -13.562 1 98.44 416 ALA A N 1
ATOM 3057 C CA . ALA A 1 416 ? -8.148 -32.812 -12.844 1 98.44 416 ALA A CA 1
ATOM 3058 C C . ALA A 1 416 ? -9.609 -33.094 -13.219 1 98.44 416 ALA A C 1
ATOM 3060 O O . ALA A 1 416 ? -10.484 -33.094 -12.359 1 98.44 416 ALA A O 1
ATOM 3061 N N . ALA A 1 417 ? -9.844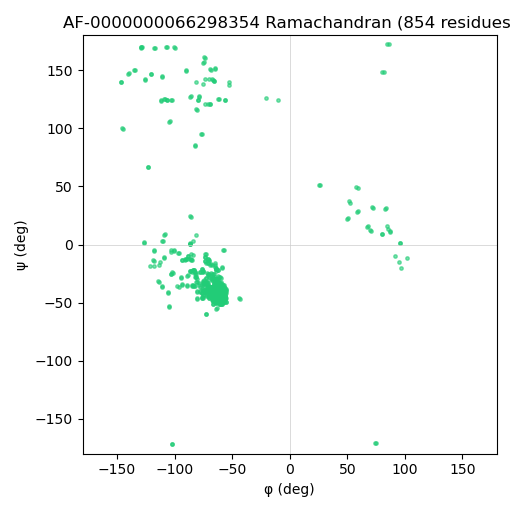 -33.281 -14.508 1 97.75 417 ALA A N 1
ATOM 3062 C CA . ALA A 1 417 ? -11.195 -33.594 -14.977 1 97.75 417 ALA A CA 1
ATOM 3063 C C . ALA A 1 417 ? -11.719 -34.875 -14.352 1 97.75 417 ALA A C 1
ATOM 3065 O O . ALA A 1 417 ? -12.859 -34.906 -13.875 1 97.75 417 ALA A O 1
ATOM 3066 N N . ILE A 1 418 ? -10.906 -35.875 -14.367 1 97.5 418 ILE A N 1
ATOM 3067 C CA . ILE A 1 418 ? -11.289 -37.156 -13.797 1 97.5 418 ILE A CA 1
ATOM 3068 C C . ILE A 1 418 ? -11.531 -37 -12.297 1 97.5 418 ILE A C 1
ATOM 3070 O O . ILE A 1 418 ? -12.516 -37.531 -11.766 1 97.5 418 ILE A O 1
ATOM 3074 N N . TYR A 1 419 ? -10.656 -36.312 -11.648 1 97.06 419 TYR A N 1
ATOM 3075 C CA . TYR A 1 419 ? -10.75 -36.094 -10.211 1 97.06 419 TYR A CA 1
ATOM 3076 C C . TYR A 1 419 ? -12.039 -35.375 -9.844 1 97.06 419 TYR A C 1
ATOM 3078 O O . TYR A 1 419 ? -12.758 -35.781 -8.945 1 97.06 419 TYR A O 1
ATOM 3086 N N . LEU A 1 420 ? -12.312 -34.219 -10.547 1 95.44 420 LEU A N 1
ATOM 3087 C CA . LEU A 1 420 ? -13.516 -33.438 -10.273 1 95.44 420 LEU A CA 1
ATOM 3088 C C . LEU A 1 420 ? -14.766 -34.281 -10.516 1 95.44 420 LEU A C 1
ATOM 3090 O O . LEU A 1 420 ? -15.719 -34.219 -9.734 1 95.44 420 LEU A O 1
ATOM 3094 N N . TRP A 1 421 ? -14.719 -35.094 -11.586 1 94.12 421 TRP A N 1
ATOM 3095 C CA . TRP A 1 421 ? -15.859 -35.906 -11.922 1 94.12 421 TRP A CA 1
ATOM 3096 C C . TRP A 1 421 ? -16.094 -36.969 -10.844 1 94.12 421 TRP A C 1
ATOM 3098 O O . TRP A 1 421 ? -17.219 -37.125 -10.367 1 94.12 421 TRP A O 1
ATOM 3108 N N . LEU A 1 422 ? -15.086 -37.656 -10.422 1 94.19 422 LEU A N 1
ATOM 3109 C CA . LEU A 1 422 ? -15.188 -38.75 -9.461 1 94.19 422 LEU A CA 1
ATOM 3110 C C . LEU A 1 422 ? -15.539 -38.219 -8.07 1 94.19 422 LEU A C 1
ATOM 3112 O O . LEU A 1 422 ? -16.438 -38.75 -7.41 1 94.19 422 LEU A O 1
ATOM 3116 N N . ARG A 1 423 ? -14.945 -37.188 -7.66 1 92.31 423 ARG A N 1
ATOM 3117 C CA . ARG A 1 423 ? -15.07 -36.719 -6.289 1 92.31 423 ARG A CA 1
ATOM 3118 C C . ARG A 1 423 ? -16.406 -36 -6.082 1 92.31 423 ARG A C 1
ATOM 3120 O O . ARG A 1 423 ? -17.047 -36.188 -5.043 1 92.31 423 ARG A O 1
ATOM 3127 N N . TYR A 1 424 ? -16.875 -35.281 -7.047 1 90.44 424 TYR A N 1
ATOM 3128 C CA . TYR A 1 424 ? -17.984 -34.406 -6.75 1 90.44 424 TYR A CA 1
ATOM 3129 C C . TYR A 1 424 ? -19.25 -34.844 -7.48 1 90.44 424 TYR A C 1
ATOM 3131 O O . TYR A 1 424 ? -20.359 -34.406 -7.121 1 90.44 424 TYR A O 1
ATOM 3139 N N . PHE A 1 425 ? -19.047 -35.656 -8.469 1 85.88 425 PHE A N 1
ATOM 3140 C CA . PHE A 1 425 ? -20.25 -36 -9.227 1 85.88 425 PHE A CA 1
ATOM 3141 C C . PHE A 1 425 ? -20.547 -37.469 -9.172 1 85.88 425 PHE A C 1
ATOM 3143 O O . PHE A 1 425 ? -21.672 -37.906 -9.414 1 85.88 425 PHE A O 1
ATOM 3150 N N . VAL A 1 426 ? -19.562 -38.188 -8.828 1 85.56 426 VAL A N 1
ATOM 3151 C CA . VAL A 1 426 ? -19.797 -39.594 -8.672 1 85.56 426 VAL A CA 1
ATOM 3152 C C . VAL A 1 426 ? -19.859 -39.969 -7.184 1 85.56 426 VAL A C 1
ATOM 3154 O O . VAL A 1 426 ? -20.812 -40.562 -6.719 1 85.56 426 VAL A O 1
ATOM 3157 N N . LEU A 1 427 ? -18.797 -39.562 -6.434 1 79.5 427 LEU A N 1
ATOM 3158 C CA . LEU A 1 427 ? -18.672 -39.969 -5.039 1 79.5 427 LEU A CA 1
ATOM 3159 C C . LEU A 1 427 ? -19.547 -39.094 -4.137 1 79.5 427 LEU A C 1
ATOM 3161 O O . LEU A 1 427 ? -20 -39.531 -3.084 1 79.5 427 LEU A O 1
ATOM 3165 N N . LEU A 1 428 ? -19.562 -37.75 -4.23 1 63.53 428 LEU A N 1
ATOM 3166 C CA . LEU A 1 428 ? -20.375 -36.906 -3.367 1 63.53 428 LEU A CA 1
ATOM 3167 C C . LEU A 1 428 ? -21.859 -37.062 -3.695 1 63.53 428 LEU A C 1
ATOM 3169 O O . LEU A 1 428 ? -22.719 -36.594 -2.949 1 63.53 428 LEU A O 1
ATOM 3173 N N . HIS A 1 429 ? -22.297 -37.656 -4.836 1 50.44 429 HIS A N 1
ATOM 3174 C CA . HIS A 1 429 ? -23.688 -38.062 -5.023 1 50.44 429 HIS A CA 1
ATOM 3175 C C . HIS A 1 429 ? -23.875 -39.562 -4.754 1 50.44 429 HIS A C 1
ATOM 3177 O O . HIS A 1 429 ? -23.031 -40.375 -5.148 1 50.44 429 HIS A O 1
ATOM 3183 N N . MET B 1 1 ? -15.727 -5.137 25.062 1 89.19 1 MET B N 1
ATOM 3184 C CA . MET B 1 1 ? -15 -4.801 23.844 1 89.19 1 MET B CA 1
ATOM 3185 C C . MET B 1 1 ? -14.672 -3.314 23.797 1 89.19 1 MET B C 1
ATOM 3187 O O . MET B 1 1 ? -13.562 -2.93 23.406 1 89.19 1 MET B O 1
ATOM 3191 N N . SER B 1 2 ? -15.547 -2.561 24.469 1 93.38 2 SER B N 1
ATOM 3192 C CA . SER B 1 2 ? -15.281 -1.127 24.5 1 93.38 2 SER B CA 1
ATOM 3193 C C . SER B 1 2 ? -14.117 -0.801 25.438 1 93.38 2 SER B C 1
ATOM 3195 O O . SER B 1 2 ? -13.25 0.008 25.109 1 93.38 2 SER B O 1
ATOM 3197 N N . VAL B 1 3 ? -14.055 -1.436 26.547 1 95.12 3 VAL B N 1
ATOM 3198 C CA . VAL B 1 3 ? -13 -1.196 27.516 1 95.12 3 VAL B CA 1
ATOM 3199 C C . VAL B 1 3 ? -11.648 -1.579 26.938 1 95.12 3 VAL B C 1
ATOM 3201 O O . VAL B 1 3 ? -10.656 -0.872 27.125 1 95.12 3 VAL B O 1
ATOM 3204 N N . VAL B 1 4 ? -11.633 -2.637 26.234 1 95.38 4 VAL B N 1
ATOM 3205 C CA . VAL B 1 4 ? -10.406 -3.098 25.594 1 95.38 4 VAL B CA 1
ATOM 3206 C C . VAL B 1 4 ? -9.945 -2.072 24.562 1 95.38 4 VAL B C 1
ATOM 3208 O O . VAL B 1 4 ? -8.773 -1.683 24.562 1 95.38 4 VAL B O 1
ATOM 3211 N N . ALA B 1 5 ? -10.883 -1.676 23.75 1 95.88 5 ALA B N 1
ATOM 3212 C CA . ALA B 1 5 ? -10.555 -0.698 22.703 1 95.88 5 ALA B CA 1
ATOM 3213 C C . ALA B 1 5 ? -10.039 0.6 23.328 1 95.88 5 ALA B C 1
ATOM 3215 O O . ALA B 1 5 ? -9.031 1.149 22.875 1 95.88 5 ALA B O 1
ATOM 3216 N N . VAL B 1 6 ? -10.68 1.034 24.375 1 96.38 6 VAL B N 1
ATOM 3217 C CA . VAL B 1 6 ? -10.305 2.285 25.016 1 96.38 6 VAL B CA 1
ATOM 3218 C C . VAL B 1 6 ? -8.945 2.133 25.688 1 96.38 6 VAL B C 1
ATOM 3220 O O . VAL B 1 6 ? -8.094 3.018 25.594 1 96.38 6 VAL B O 1
ATOM 3223 N N . THR B 1 7 ? -8.719 1.023 26.359 1 97.38 7 THR B N 1
ATOM 3224 C CA . THR B 1 7 ? -7.457 0.783 27.062 1 97.38 7 THR B CA 1
ATOM 3225 C C . THR B 1 7 ? -6.293 0.767 26.078 1 97.38 7 THR B C 1
ATOM 3227 O O . THR B 1 7 ? -5.262 1.401 26.312 1 97.38 7 THR B O 1
ATOM 3230 N N . ILE B 1 8 ? -6.461 0.068 25 1 96.69 8 ILE B N 1
ATOM 3231 C CA . ILE B 1 8 ? -5.418 -0.02 23.984 1 96.69 8 ILE B CA 1
ATOM 3232 C C . ILE B 1 8 ? -5.16 1.362 23.391 1 96.69 8 ILE B C 1
ATOM 3234 O O . ILE B 1 8 ? -4.008 1.767 23.219 1 96.69 8 ILE B O 1
ATOM 3238 N N . PHE B 1 9 ? -6.223 2.027 23.125 1 95.06 9 PHE B N 1
ATOM 3239 C CA . PHE B 1 9 ? -6.121 3.346 22.516 1 95.06 9 PHE B CA 1
ATOM 3240 C C . PHE B 1 9 ? -5.418 4.324 23.438 1 95.06 9 PHE B C 1
ATOM 3242 O O . PHE B 1 9 ? -4.496 5.031 23.031 1 95.06 9 PHE B O 1
ATOM 3249 N N . VAL B 1 10 ? -5.812 4.426 24.625 1 95.06 10 VAL B N 1
ATOM 3250 C CA . VAL B 1 10 ? -5.234 5.344 25.609 1 95.06 10 VAL B CA 1
ATOM 3251 C C . VAL B 1 10 ? -3.77 4.992 25.844 1 95.06 10 VAL B C 1
ATOM 3253 O O . VAL B 1 10 ? -2.914 5.879 25.906 1 95.06 10 VAL B O 1
ATOM 3256 N N . ALA B 1 11 ? -3.461 3.74 25.969 1 96.12 11 ALA B N 1
ATOM 3257 C CA . ALA B 1 11 ? -2.074 3.312 26.141 1 96.12 11 ALA B CA 1
ATOM 3258 C C . ALA B 1 11 ? -1.217 3.75 24.953 1 96.12 11 ALA B C 1
ATOM 3260 O O . ALA B 1 11 ? -0.099 4.238 25.125 1 96.12 11 ALA B O 1
ATOM 3261 N N . ALA B 1 12 ? -1.761 3.514 23.781 1 94.06 12 ALA B N 1
ATOM 3262 C CA . ALA B 1 12 ? -1.042 3.914 22.578 1 94.06 12 ALA B CA 1
ATOM 3263 C C . ALA B 1 12 ? -0.795 5.422 22.562 1 94.06 12 ALA B C 1
ATOM 3265 O O . ALA B 1 12 ? 0.305 5.871 22.234 1 94.06 12 ALA B O 1
ATOM 3266 N N . TYR B 1 13 ? -1.761 6.156 22.953 1 90.75 13 TYR B N 1
ATOM 3267 C CA . TYR B 1 13 ? -1.646 7.613 22.922 1 90.75 13 TYR B CA 1
ATOM 3268 C C . TYR B 1 13 ? -0.642 8.109 23.953 1 90.75 13 TYR B C 1
ATOM 3270 O O . TYR B 1 13 ? 0.106 9.055 23.688 1 90.75 13 TYR B O 1
ATOM 3278 N N . VAL B 1 14 ? -0.645 7.539 25.062 1 92.69 14 VAL B N 1
ATOM 3279 C CA . VAL B 1 14 ? 0.325 7.895 26.094 1 92.69 14 VAL B CA 1
ATOM 3280 C C . VAL B 1 14 ? 1.74 7.621 25.594 1 92.69 14 VAL B C 1
ATOM 3282 O O . VAL B 1 14 ? 2.645 8.438 25.781 1 92.69 14 VAL B O 1
ATOM 3285 N N . LEU B 1 15 ? 1.885 6.543 24.938 1 92.44 15 LEU B N 1
ATOM 3286 C CA . LEU B 1 15 ? 3.193 6.195 24.391 1 92.44 15 LEU B CA 1
ATOM 3287 C C . LEU B 1 15 ? 3.592 7.152 23.266 1 92.44 15 LEU B C 1
ATOM 3289 O O . LEU B 1 15 ? 4.758 7.535 23.156 1 92.44 15 LEU B O 1
ATOM 3293 N N . ILE B 1 16 ? 2.656 7.52 22.469 1 87.5 16 ILE B N 1
ATOM 3294 C CA . ILE B 1 16 ? 2.922 8.453 21.375 1 87.5 16 ILE B CA 1
ATOM 3295 C C . ILE B 1 16 ? 3.311 9.812 21.953 1 87.5 16 ILE B C 1
ATOM 3297 O O . ILE B 1 16 ? 4.281 10.43 21.5 1 87.5 16 ILE B O 1
ATOM 3301 N N . ALA B 1 17 ? 2.627 10.258 22.969 1 84.75 17 ALA B N 1
ATOM 3302 C CA . ALA B 1 17 ? 2.867 11.555 23.594 1 84.75 17 ALA B CA 1
ATOM 3303 C C . ALA B 1 17 ? 4.227 11.578 24.297 1 84.75 17 ALA B C 1
ATOM 3305 O O . ALA B 1 17 ? 4.875 12.625 24.359 1 84.75 17 ALA B O 1
ATO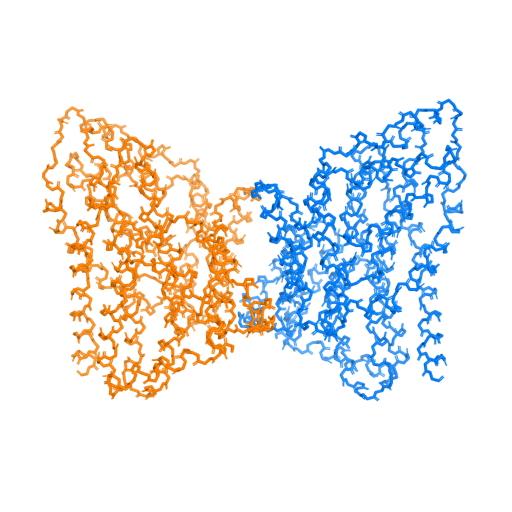M 3306 N N . SER B 1 18 ? 4.664 10.438 24.781 1 84.81 18 SER B N 1
ATOM 3307 C CA . SER B 1 18 ? 5.934 10.359 25.5 1 84.81 18 SER B CA 1
ATOM 3308 C C . SER B 1 18 ? 7.117 10.477 24.531 1 84.81 18 SER B C 1
ATOM 3310 O O . SER B 1 18 ? 8.242 10.742 24.969 1 84.81 18 SER B O 1
ATOM 3312 N N . ASP B 1 19 ? 6.871 10.344 23.297 1 78.69 19 ASP B N 1
ATOM 3313 C CA . ASP B 1 19 ? 7.867 10.414 22.234 1 78.69 19 ASP B CA 1
ATOM 3314 C C . ASP B 1 19 ? 9.062 9.516 22.531 1 78.69 19 ASP B C 1
ATOM 3316 O O . ASP B 1 19 ? 10.188 9.805 22.109 1 78.69 19 ASP B O 1
ATOM 3320 N N . ARG B 1 20 ? 8.961 8.5 23.359 1 84.19 20 ARG B N 1
ATOM 3321 C CA . ARG B 1 20 ? 10.031 7.578 23.719 1 84.19 20 ARG B CA 1
ATOM 3322 C C . ARG B 1 20 ? 10.086 6.402 22.75 1 84.19 20 ARG B C 1
ATOM 3324 O O . ARG B 1 20 ? 11.125 5.758 22.594 1 84.19 20 ARG B O 1
ATOM 3331 N N . VAL B 1 21 ? 8.93 6.125 22.172 1 88.06 21 VAL B N 1
ATOM 3332 C CA . VAL B 1 21 ? 8.812 5.008 21.234 1 88.06 21 VAL B CA 1
ATOM 3333 C C . VAL B 1 21 ? 8.352 5.52 19.875 1 88.06 21 VAL B C 1
ATOM 3335 O O . VAL B 1 21 ? 7.641 6.523 19.781 1 88.06 21 VAL B O 1
ATOM 3338 N N . ASN B 1 22 ? 8.859 4.832 18.859 1 89 22 ASN B N 1
ATOM 3339 C CA . ASN B 1 22 ? 8.43 5.188 17.516 1 89 22 ASN B CA 1
ATOM 3340 C C . ASN B 1 22 ? 6.91 5.125 17.375 1 89 22 ASN B C 1
ATOM 3342 O O . ASN B 1 22 ? 6.293 4.102 17.688 1 89 22 ASN B O 1
ATOM 3346 N N . LYS B 1 23 ? 6.379 6.207 16.969 1 90.44 23 LYS B N 1
ATOM 3347 C CA . LYS B 1 23 ? 4.926 6.32 16.922 1 90.44 23 LYS B CA 1
ATOM 3348 C C . LYS B 1 23 ? 4.324 5.293 15.977 1 90.44 23 LYS B C 1
ATOM 3350 O O . LYS B 1 23 ? 3.238 4.762 16.234 1 90.44 23 LYS B O 1
ATOM 3355 N N . THR B 1 24 ? 5.012 5.012 14.891 1 91.44 24 THR B N 1
ATOM 3356 C CA . THR B 1 24 ? 4.531 4.027 13.93 1 91.44 24 THR B CA 1
ATOM 3357 C C . THR B 1 24 ? 4.441 2.646 14.57 1 91.44 24 THR B C 1
ATOM 3359 O O . THR B 1 24 ? 3.441 1.944 14.406 1 91.44 24 THR B O 1
ATOM 3362 N N . MET B 1 25 ? 5.434 2.275 15.289 1 92.62 25 MET B N 1
ATOM 3363 C CA . MET B 1 25 ? 5.434 0.993 15.992 1 92.62 25 MET B CA 1
ATOM 3364 C C . MET B 1 25 ? 4.289 0.919 17 1 92.62 25 MET B C 1
ATOM 3366 O O . MET B 1 25 ? 3.623 -0.111 17.109 1 92.62 25 MET B O 1
ATOM 3370 N N . VAL B 1 26 ? 4.09 1.979 17.672 1 94.19 26 VAL B N 1
ATOM 3371 C CA . VAL B 1 26 ? 3.018 2.033 18.656 1 94.19 26 VAL B CA 1
ATOM 3372 C C . VAL B 1 26 ? 1.668 1.843 17.969 1 94.19 26 VAL B C 1
ATOM 3374 O O . VAL B 1 26 ? 0.843 1.044 18.422 1 94.19 26 VAL B O 1
ATOM 3377 N N . ALA B 1 27 ? 1.461 2.561 16.891 1 94.69 27 ALA B N 1
ATOM 3378 C CA . ALA B 1 27 ? 0.189 2.504 16.172 1 94.69 27 ALA B CA 1
ATOM 3379 C C . ALA B 1 27 ? -0.055 1.111 15.609 1 94.69 27 ALA B C 1
ATOM 3381 O O . ALA B 1 27 ? -1.164 0.58 15.695 1 94.69 27 ALA B O 1
ATOM 3382 N N . LEU B 1 28 ? 0.95 0.486 15.055 1 95 28 LEU B N 1
ATOM 3383 C CA . LEU B 1 28 ? 0.802 -0.83 14.438 1 95 28 LEU B CA 1
ATOM 3384 C C . LEU B 1 28 ? 0.599 -1.904 15.5 1 95 28 LEU B C 1
ATOM 3386 O O . LEU B 1 28 ? -0.165 -2.85 15.297 1 95 28 LEU B O 1
ATOM 3390 N N . THR B 1 29 ? 1.308 -1.785 16.609 1 96 29 THR B N 1
ATOM 3391 C CA . THR B 1 29 ? 1.123 -2.732 17.703 1 96 29 THR B CA 1
ATOM 3392 C C . THR B 1 29 ? -0.279 -2.607 18.297 1 96 29 THR B C 1
ATOM 3394 O O . THR B 1 29 ? -0.906 -3.613 18.625 1 96 29 THR B O 1
ATOM 3397 N N . GLY B 1 30 ? -0.697 -1.381 18.484 1 96.38 30 GLY B N 1
ATOM 3398 C CA . GLY B 1 30 ? -2.068 -1.176 18.906 1 96.38 30 GLY B CA 1
ATOM 3399 C C . GLY B 1 30 ? -3.092 -1.759 17.953 1 96.38 30 GLY B C 1
ATOM 3400 O O . GLY B 1 30 ? -4.055 -2.402 18.391 1 96.38 30 GLY B O 1
ATOM 3401 N N . ALA B 1 31 ? -2.885 -1.537 16.656 1 96.44 31 ALA B N 1
ATOM 3402 C CA . ALA B 1 31 ? -3.752 -2.115 15.641 1 96.44 31 ALA B CA 1
ATOM 3403 C C . ALA B 1 31 ? -3.75 -3.639 15.719 1 96.44 31 ALA B C 1
ATOM 3405 O O . ALA B 1 31 ? -4.805 -4.273 15.633 1 96.44 31 ALA B O 1
ATOM 3406 N N . ALA B 1 32 ? -2.582 -4.203 15.867 1 95.75 32 ALA B N 1
ATOM 3407 C CA . ALA B 1 32 ? -2.463 -5.652 16 1 95.75 32 ALA B CA 1
ATOM 3408 C C . ALA B 1 32 ? -3.25 -6.16 17.203 1 95.75 32 ALA B C 1
ATOM 3410 O O . ALA B 1 32 ? -3.91 -7.199 17.125 1 95.75 32 ALA B O 1
ATOM 3411 N N . ALA B 1 33 ? -3.201 -5.457 18.266 1 96.12 33 ALA B N 1
ATOM 3412 C CA . ALA B 1 33 ? -3.867 -5.863 19.5 1 96.12 33 ALA B CA 1
ATOM 3413 C C . ALA B 1 33 ? -5.383 -5.91 19.328 1 96.12 33 ALA B C 1
ATOM 3415 O O . ALA B 1 33 ? -6.039 -6.859 19.766 1 96.12 33 ALA B O 1
ATOM 3416 N N . VAL B 1 34 ? -5.922 -4.93 18.656 1 95.5 34 VAL B N 1
ATOM 3417 C CA . VAL B 1 34 ? -7.375 -4.883 18.531 1 95.5 34 VAL B CA 1
ATOM 3418 C C . VAL B 1 34 ? -7.84 -5.93 17.516 1 95.5 34 VAL B C 1
ATOM 3420 O O . VAL B 1 34 ? -9 -6.355 17.547 1 95.5 34 VAL B O 1
ATOM 3423 N N . VAL B 1 35 ? -6.961 -6.328 16.625 1 93.06 35 VAL B N 1
ATOM 3424 C CA . VAL B 1 35 ? -7.285 -7.383 15.672 1 93.06 35 VAL B CA 1
ATOM 3425 C C . VAL B 1 35 ? -7.246 -8.742 16.359 1 93.06 35 VAL B C 1
ATOM 3427 O O . VAL B 1 35 ? -8.156 -9.555 16.203 1 93.06 35 VAL B O 1
ATOM 3430 N N . VAL B 1 36 ? -6.219 -8.992 17.156 1 92 36 VAL B N 1
ATOM 3431 C CA . VAL B 1 36 ? -6.004 -10.273 17.812 1 92 36 VAL B CA 1
ATOM 3432 C C . VAL B 1 36 ? -7.094 -10.5 18.859 1 92 36 VAL B C 1
ATOM 3434 O O . VAL B 1 36 ? -7.559 -11.633 19.047 1 92 36 VAL B O 1
ATOM 3437 N N . LEU B 1 37 ? -7.543 -9.492 19.594 1 92.75 37 LEU B N 1
ATOM 3438 C CA . LEU B 1 37 ? -8.625 -9.57 20.562 1 92.75 37 LEU B CA 1
ATOM 3439 C C . LEU B 1 37 ? -9.977 -9.383 19.891 1 92.75 37 LEU B C 1
ATOM 3441 O O . LEU B 1 37 ? -11.008 -9.258 20.562 1 92.75 37 LEU B O 1
ATOM 3445 N N . PRO B 1 38 ? -10.094 -9.594 18.844 1 88 38 PRO B N 1
ATOM 3446 C CA . PRO B 1 38 ? -11.086 -9.5 17.781 1 88 38 PRO B CA 1
ATOM 3447 C C . PRO B 1 38 ? -12.109 -8.398 18.031 1 88 38 PRO B C 1
ATOM 3449 O O . PRO B 1 38 ? -13.32 -8.633 17.906 1 88 38 PRO B O 1
ATOM 3452 N N . VAL B 1 39 ? -11.688 -7.203 18.312 1 91.19 39 VAL B N 1
ATOM 3453 C CA . VAL B 1 39 ? -12.539 -6.031 18.469 1 91.19 39 VAL B CA 1
ATOM 3454 C C . VAL B 1 39 ? -13.055 -5.59 17.094 1 91.19 39 VAL B C 1
ATOM 3456 O O . VAL B 1 39 ? -14.164 -5.066 16.969 1 91.19 39 VAL B O 1
ATOM 3459 N N . ILE B 1 40 ? -12.25 -5.758 16.078 1 92.06 40 ILE B N 1
ATOM 3460 C CA . ILE B 1 40 ? -12.57 -5.352 14.719 1 92.06 40 ILE B CA 1
ATOM 3461 C C . ILE B 1 40 ? -12.188 -6.465 13.75 1 92.06 40 ILE B C 1
ATOM 3463 O O . ILE B 1 40 ? -11.281 -7.258 14.023 1 92.06 40 ILE B O 1
ATOM 3467 N N . THR B 1 41 ? -12.906 -6.559 12.633 1 90.06 41 THR B N 1
ATOM 3468 C CA . THR B 1 41 ? -12.703 -7.598 11.633 1 90.06 41 THR B CA 1
ATOM 3469 C C . THR B 1 41 ? -12.047 -7.023 10.383 1 90.06 41 THR B C 1
ATOM 3471 O O . THR B 1 41 ? -11.922 -5.805 10.25 1 90.06 41 THR B O 1
ATOM 3474 N N . SER B 1 42 ? -11.625 -7.93 9.484 1 89.75 42 SER B N 1
ATOM 3475 C CA . SER B 1 42 ? -10.984 -7.516 8.242 1 89.75 42 SER B CA 1
ATOM 3476 C C . SER B 1 42 ? -11.93 -6.668 7.391 1 89.75 42 SER B C 1
ATOM 3478 O O . SER B 1 42 ? -11.5 -5.711 6.746 1 89.75 42 SER B O 1
ATOM 3480 N N . HIS B 1 43 ? -13.148 -7.066 7.34 1 90.75 43 HIS B N 1
ATOM 3481 C CA . HIS B 1 43 ? -14.117 -6.301 6.562 1 90.75 43 HIS B CA 1
ATOM 3482 C C . HIS B 1 43 ? -14.227 -4.867 7.074 1 90.75 43 HIS B C 1
ATOM 3484 O O . HIS B 1 43 ? -14.281 -3.924 6.285 1 90.75 43 HIS B O 1
ATOM 3490 N N . ASP B 1 44 ? -14.219 -4.688 8.422 1 93.62 44 ASP B N 1
ATOM 3491 C CA . ASP B 1 44 ? -14.258 -3.359 9.031 1 93.62 44 ASP B CA 1
ATOM 3492 C C . ASP B 1 44 ? -13.023 -2.543 8.656 1 93.62 44 ASP B C 1
ATOM 3494 O O . ASP B 1 44 ? -13.117 -1.337 8.414 1 93.62 44 ASP B O 1
ATOM 3498 N N . ILE B 1 45 ? -11.938 -3.217 8.617 1 95.12 45 ILE B N 1
ATOM 3499 C CA . ILE B 1 45 ? -10.648 -2.57 8.445 1 95.12 45 ILE B CA 1
ATOM 3500 C C . ILE B 1 45 ? -10.469 -2.164 6.98 1 95.12 45 ILE B C 1
ATOM 3502 O O . ILE B 1 45 ? -10.062 -1.036 6.688 1 95.12 45 ILE B O 1
ATOM 3506 N N . PHE B 1 46 ? -10.852 -3.014 6.043 1 94.19 46 PHE B N 1
ATOM 3507 C CA . PHE B 1 46 ? -10.398 -2.857 4.664 1 94.19 46 PHE B CA 1
ATOM 3508 C C . PHE B 1 46 ? -11.508 -2.268 3.799 1 94.19 46 PHE B C 1
ATOM 3510 O O . PHE B 1 46 ? -11.227 -1.636 2.777 1 94.19 46 PHE B O 1
ATOM 3517 N N . TYR B 1 47 ? -12.766 -2.438 4.152 1 93.5 47 TYR B N 1
ATOM 3518 C CA . TYR B 1 47 ? -13.812 -2.139 3.178 1 93.5 47 TYR B CA 1
ATOM 3519 C C . TYR B 1 47 ? -14.836 -1.169 3.756 1 93.5 47 TYR B C 1
ATOM 3521 O O . TYR B 1 47 ? -15.859 -0.89 3.127 1 93.5 47 TYR B O 1
ATOM 3529 N N . SER B 1 48 ? -14.625 -0.717 4.98 1 92.94 48 SER B N 1
ATOM 3530 C CA . SER B 1 48 ? -15.531 0.25 5.594 1 92.94 48 SER B CA 1
ATOM 3531 C C . SER B 1 48 ? -14.898 1.638 5.652 1 92.94 48 SER B C 1
ATOM 3533 O O . SER B 1 48 ? -13.828 1.813 6.242 1 92.94 48 SER B O 1
ATOM 3535 N N . HIS B 1 49 ? -15.586 2.523 5.098 1 89.69 49 HIS B N 1
ATOM 3536 C CA . HIS B 1 49 ? -15.109 3.898 5.172 1 89.69 49 HIS B CA 1
ATOM 3537 C C . HIS B 1 49 ? -15.258 4.457 6.582 1 89.69 49 HIS B C 1
ATOM 3539 O O . HIS B 1 49 ? -14.461 5.301 7.004 1 89.69 49 HIS B O 1
ATOM 3545 N N . ASP B 1 50 ? -16.188 3.953 7.383 1 88.75 50 ASP B N 1
ATOM 3546 C CA . ASP B 1 50 ? -16.516 4.473 8.703 1 88.75 50 ASP B CA 1
ATOM 3547 C C . ASP B 1 50 ? -15.57 3.918 9.766 1 88.75 50 ASP B C 1
ATOM 3549 O O . ASP B 1 50 ? -15.18 4.629 10.695 1 88.75 50 ASP B O 1
ATOM 3553 N N . THR B 1 51 ? -15.18 2.705 9.578 1 91.5 51 THR B N 1
ATOM 3554 C CA . THR B 1 51 ? -14.422 2.07 10.648 1 91.5 51 THR B CA 1
ATOM 3555 C C . THR B 1 51 ? -13.031 1.68 10.156 1 91.5 51 THR B C 1
ATOM 3557 O O . THR B 1 51 ? -12.148 1.362 10.961 1 91.5 51 THR B O 1
ATOM 3560 N N . GLY B 1 52 ? -12.859 1.704 9 1 93.19 52 GLY B N 1
ATOM 3561 C CA . GLY B 1 52 ? -11.633 1.127 8.461 1 93.19 52 GLY B CA 1
ATOM 3562 C C . GLY B 1 52 ? -10.602 2.17 8.078 1 93.19 52 GLY B C 1
ATOM 3563 O O . GLY B 1 52 ? -10.727 3.338 8.453 1 93.19 52 GLY B O 1
ATOM 3564 N N . ILE B 1 53 ? -9.57 1.686 7.426 1 95.81 53 ILE B N 1
ATOM 3565 C CA . ILE B 1 53 ? -8.531 2.545 6.867 1 95.81 53 ILE B CA 1
ATOM 3566 C C . ILE B 1 53 ? -9.141 3.471 5.816 1 95.81 53 ILE B C 1
ATOM 3568 O O . ILE B 1 53 ? -9.875 3.02 4.938 1 95.81 53 ILE B O 1
ATOM 3572 N N . ASP B 1 54 ? -8.953 4.738 5.969 1 95.88 54 ASP B N 1
ATOM 3573 C CA . ASP B 1 54 ? -9.398 5.691 4.957 1 95.88 54 ASP B CA 1
ATOM 3574 C C . ASP B 1 54 ? -8.469 5.688 3.748 1 95.88 54 ASP B C 1
ATOM 3576 O O . ASP B 1 54 ? -7.516 6.465 3.688 1 95.88 54 ASP B O 1
ATOM 3580 N N . TRP B 1 55 ? -8.836 4.945 2.789 1 95.44 55 TRP B N 1
ATOM 3581 C CA . TRP B 1 55 ? -7.988 4.754 1.616 1 95.44 55 TRP B CA 1
ATOM 3582 C C . TRP B 1 55 ? -7.863 6.047 0.819 1 95.44 55 TRP B C 1
ATOM 3584 O O . TRP B 1 55 ? -6.859 6.27 0.14 1 95.44 55 TRP B O 1
ATOM 3594 N N . ASP B 1 56 ? -8.859 6.895 0.871 1 94.94 56 ASP B N 1
ATOM 3595 C CA . ASP B 1 56 ? -8.766 8.195 0.212 1 94.94 56 ASP B CA 1
ATOM 3596 C C . ASP B 1 56 ? -7.613 9.016 0.779 1 94.94 56 ASP B C 1
ATOM 3598 O O . ASP B 1 56 ? -6.895 9.68 0.031 1 94.94 56 ASP B O 1
ATOM 3602 N N . VAL B 1 57 ? -7.512 8.953 2.057 1 94.31 57 VAL B N 1
ATOM 3603 C CA . VAL B 1 57 ? -6.441 9.68 2.727 1 94.31 57 VAL B CA 1
ATOM 3604 C C . VAL B 1 57 ? -5.09 9.078 2.355 1 94.31 57 VAL B C 1
ATOM 3606 O O . VAL B 1 57 ? -4.168 9.797 1.954 1 94.31 57 VAL B O 1
ATOM 3609 N N . ILE B 1 58 ? -5 7.77 2.438 1 95.62 58 ILE B N 1
ATOM 3610 C CA . ILE B 1 58 ? -3.744 7.066 2.213 1 95.62 58 ILE B CA 1
ATOM 3611 C C . ILE B 1 58 ? -3.268 7.305 0.782 1 95.62 58 ILE B C 1
ATOM 3613 O O . ILE B 1 58 ? -2.113 7.68 0.561 1 95.62 58 ILE B O 1
ATOM 3617 N N . PHE B 1 59 ? -4.098 7.199 -0.17 1 95.69 59 PHE B N 1
ATOM 3618 C CA . PHE B 1 59 ? -3.674 7.25 -1.564 1 95.69 59 PHE B CA 1
ATOM 3619 C C . PHE B 1 59 ? -3.508 8.695 -2.025 1 95.69 59 PHE B C 1
ATOM 3621 O O . PHE B 1 59 ? -2.721 8.977 -2.932 1 95.69 59 PHE B O 1
ATOM 3628 N N . LEU B 1 60 ? -4.285 9.594 -1.397 1 94.62 60 LEU B N 1
ATOM 3629 C CA . LEU B 1 60 ? -3.988 11 -1.658 1 94.62 60 LEU B CA 1
ATOM 3630 C C . LEU B 1 60 ? -2.57 11.344 -1.213 1 94.62 60 LEU B C 1
ATOM 3632 O O . LEU B 1 60 ? -1.818 11.977 -1.957 1 94.62 60 LEU B O 1
ATOM 3636 N N . LEU B 1 61 ? -2.211 10.906 -0.03 1 93.75 61 LEU B N 1
ATOM 3637 C CA . LEU B 1 61 ? -0.884 11.172 0.515 1 93.75 61 LEU B CA 1
ATOM 3638 C C . LEU B 1 61 ? 0.195 10.531 -0.352 1 93.75 61 LEU B C 1
ATOM 3640 O O . LEU B 1 61 ? 1.182 11.188 -0.704 1 93.75 61 LEU B O 1
ATOM 3644 N N . VAL B 1 62 ? -0.029 9.266 -0.733 1 94 62 VAL B N 1
ATOM 3645 C CA . VAL B 1 62 ? 0.939 8.57 -1.573 1 94 62 VAL B CA 1
ATOM 3646 C C . VAL B 1 62 ? 1.14 9.336 -2.877 1 94 62 VAL B C 1
ATOM 3648 O O . VAL B 1 62 ? 2.275 9.602 -3.279 1 94 62 VAL B O 1
ATOM 3651 N N . GLY B 1 63 ? 0.076 9.664 -3.559 1 94.25 63 GLY B N 1
ATOM 3652 C CA . GLY B 1 63 ? 0.154 10.398 -4.812 1 94.25 63 GLY B CA 1
ATOM 3653 C C . GLY B 1 63 ? 0.899 11.711 -4.688 1 94.25 63 GLY B C 1
ATOM 3654 O O . GLY B 1 63 ? 1.795 12 -5.484 1 94.25 63 GLY B O 1
ATOM 3655 N N . MET B 1 64 ? 0.551 12.438 -3.664 1 92.75 64 MET B N 1
ATOM 3656 C CA . MET B 1 64 ? 1.181 13.742 -3.473 1 92.75 64 MET B CA 1
ATOM 3657 C C . MET B 1 64 ? 2.656 13.586 -3.119 1 92.75 64 MET B C 1
ATOM 3659 O O . MET B 1 64 ? 3.496 14.359 -3.586 1 92.75 64 MET B O 1
ATOM 3663 N N . MET B 1 65 ? 2.992 12.641 -2.275 1 91.94 65 MET B N 1
ATOM 3664 C CA . MET B 1 65 ? 4.383 12.414 -1.891 1 91.94 65 MET B CA 1
ATOM 3665 C C . MET B 1 65 ? 5.234 12.07 -3.107 1 91.94 65 MET B C 1
ATOM 3667 O O . MET B 1 65 ? 6.383 12.5 -3.209 1 91.94 65 MET B O 1
ATOM 3671 N N . ILE B 1 66 ? 4.664 11.305 -4.008 1 92.88 66 ILE B N 1
ATOM 3672 C CA . ILE B 1 66 ? 5.391 10.945 -5.223 1 92.88 66 ILE B CA 1
ATOM 3673 C C . ILE B 1 66 ? 5.586 12.188 -6.086 1 92.88 66 ILE B C 1
ATOM 3675 O O . ILE B 1 66 ? 6.691 12.453 -6.57 1 92.88 66 ILE B O 1
ATOM 3679 N N . ILE B 1 67 ? 4.582 12.953 -6.266 1 93.19 67 ILE B N 1
ATOM 3680 C CA . ILE B 1 67 ? 4.648 14.156 -7.09 1 93.19 67 ILE B CA 1
ATOM 3681 C C . ILE B 1 67 ? 5.711 15.102 -6.531 1 93.19 67 ILE B C 1
ATOM 3683 O O . ILE B 1 67 ? 6.578 15.578 -7.27 1 93.19 67 ILE B O 1
ATOM 3687 N N . VAL B 1 68 ? 5.695 15.305 -5.289 1 89.5 68 VAL B N 1
ATOM 3688 C CA . VAL B 1 68 ? 6.629 16.234 -4.645 1 89.5 68 VAL B CA 1
ATOM 3689 C C . VAL B 1 68 ? 8.039 15.648 -4.695 1 89.5 68 VAL B C 1
ATOM 3691 O O . VAL B 1 68 ? 9.016 16.391 -4.84 1 89.5 68 VAL B O 1
ATOM 3694 N N . GLY B 1 69 ? 8.102 14.367 -4.527 1 88.69 69 GLY B N 1
ATOM 3695 C CA . GLY B 1 69 ? 9.398 13.719 -4.633 1 88.69 69 GLY B CA 1
ATOM 3696 C C . GLY B 1 69 ? 10.086 13.961 -5.965 1 88.69 69 GLY B C 1
ATOM 3697 O O . GLY B 1 69 ? 11.297 14.172 -6.016 1 88.69 69 GLY B O 1
ATOM 3698 N N . VAL B 1 70 ? 9.336 13.914 -7.008 1 91.12 70 VAL B N 1
ATOM 3699 C CA . VAL B 1 70 ? 9.883 14.172 -8.336 1 91.12 70 VAL B CA 1
ATOM 3700 C C . VAL B 1 70 ? 10.227 15.656 -8.469 1 91.12 70 VAL B C 1
ATOM 3702 O O . VAL B 1 70 ? 11.266 16.016 -9.023 1 91.12 70 VAL B O 1
ATOM 3705 N N . LEU B 1 71 ? 9.422 16.484 -7.957 1 90.75 71 LEU B N 1
ATOM 3706 C CA . LEU B 1 71 ? 9.641 17.922 -8.016 1 90.75 71 LEU B CA 1
ATOM 3707 C C . LEU B 1 71 ? 10.922 18.312 -7.281 1 90.75 71 LEU B C 1
ATOM 3709 O O . LEU B 1 71 ? 11.641 19.219 -7.719 1 90.75 71 LEU B O 1
ATOM 3713 N N . ARG B 1 72 ? 11.156 17.672 -6.23 1 87.69 72 ARG B N 1
ATOM 3714 C CA . ARG B 1 72 ? 12.336 17.953 -5.426 1 87.69 72 ARG B CA 1
ATOM 3715 C C . ARG B 1 72 ? 13.617 17.719 -6.227 1 87.69 72 ARG B C 1
ATOM 3717 O O . ARG B 1 72 ? 14.617 18.406 -6.016 1 87.69 72 ARG B O 1
ATOM 3724 N N . GLN B 1 73 ? 13.531 16.844 -7.164 1 88.62 73 GLN B N 1
ATOM 3725 C CA . GLN B 1 73 ? 14.703 16.516 -7.965 1 88.62 73 GLN B CA 1
ATOM 3726 C C . GLN B 1 73 ? 15.07 17.656 -8.906 1 88.62 73 GLN B C 1
ATOM 3728 O O . GLN B 1 73 ? 16.188 17.688 -9.445 1 88.62 73 GLN B O 1
ATOM 3733 N N . THR B 1 74 ? 14.219 18.594 -9.062 1 91.62 74 THR B N 1
ATOM 3734 C CA . THR B 1 74 ? 14.453 19.672 -10.008 1 91.62 74 THR B CA 1
ATOM 3735 C C . THR B 1 74 ? 15.289 20.781 -9.375 1 91.62 74 THR B C 1
ATOM 3737 O O . THR B 1 74 ? 15.852 21.625 -10.078 1 91.62 74 THR B O 1
ATOM 3740 N N . GLY B 1 75 ? 15.297 20.922 -8.023 1 90.19 75 GLY B N 1
ATOM 3741 C CA . GLY B 1 75 ? 16 21.984 -7.324 1 90.19 75 GLY B CA 1
ATOM 3742 C C . GLY B 1 75 ? 15.18 23.25 -7.168 1 90.19 75 GLY B C 1
ATOM 3743 O O . GLY B 1 75 ? 15.703 24.297 -6.773 1 90.19 75 GLY B O 1
ATOM 3744 N N . VAL B 1 76 ? 13.961 23.172 -7.445 1 91.44 76 VAL B N 1
ATOM 3745 C CA . VAL B 1 76 ? 13.109 24.359 -7.457 1 91.44 76 VAL B CA 1
ATOM 3746 C C . VAL B 1 76 ? 13.016 24.938 -6.051 1 91.44 76 VAL B C 1
ATOM 3748 O O . VAL B 1 76 ? 12.922 26.156 -5.883 1 91.44 76 VAL B O 1
ATOM 3751 N N . PHE B 1 77 ? 13.109 24.188 -5.051 1 85.81 77 PHE B N 1
ATOM 3752 C CA . PHE B 1 77 ? 12.977 24.672 -3.686 1 85.81 77 PHE B CA 1
ATOM 3753 C C . PHE B 1 77 ? 14.242 25.422 -3.26 1 85.81 77 PHE B C 1
ATOM 3755 O O . PHE B 1 77 ? 14.164 26.469 -2.615 1 85.81 77 PHE B O 1
ATOM 3762 N N . GLU B 1 78 ? 15.328 24.844 -3.605 1 87.25 78 GLU B N 1
ATOM 3763 C CA . GLU B 1 78 ? 16.578 25.562 -3.391 1 87.25 78 GLU B CA 1
ATOM 3764 C C . GLU B 1 78 ? 16.594 26.891 -4.145 1 87.25 78 GLU B C 1
ATOM 3766 O O . GLU B 1 78 ? 17 27.906 -3.598 1 87.25 78 GLU B O 1
ATOM 3771 N N . TYR B 1 79 ? 16.156 26.844 -5.363 1 92.25 79 TYR B N 1
ATOM 3772 C CA . TYR B 1 79 ? 16.062 28.062 -6.168 1 92.25 79 TYR B CA 1
ATOM 3773 C C . TYR B 1 79 ? 15.227 29.125 -5.457 1 92.25 79 TYR B C 1
ATOM 3775 O O . TYR B 1 79 ? 15.656 30.281 -5.332 1 92.25 79 TYR B O 1
ATOM 3783 N N . THR B 1 80 ? 14.078 28.766 -4.984 1 90.69 80 THR B N 1
ATOM 3784 C CA . THR B 1 80 ? 13.133 29.719 -4.395 1 90.69 80 THR B CA 1
ATOM 3785 C C . THR B 1 80 ? 13.68 30.281 -3.084 1 90.69 80 THR B C 1
ATOM 3787 O O . THR B 1 80 ? 13.492 31.453 -2.781 1 90.69 80 THR B O 1
ATOM 3790 N N . ALA B 1 81 ? 14.289 29.469 -2.334 1 84.5 81 ALA B N 1
ATOM 3791 C CA . ALA B 1 81 ? 14.852 29.922 -1.066 1 84.5 81 ALA B CA 1
ATOM 3792 C C . ALA B 1 81 ? 15.992 30.906 -1.296 1 84.5 81 ALA B C 1
ATOM 3794 O O . ALA B 1 81 ? 16.078 31.922 -0.616 1 84.5 81 ALA B O 1
ATOM 3795 N N . ILE B 1 82 ? 16.906 30.641 -2.242 1 86.81 82 ILE B N 1
ATOM 3796 C CA . ILE B 1 82 ? 18.016 31.531 -2.576 1 86.81 82 ILE B CA 1
ATOM 3797 C C . ILE B 1 82 ? 17.453 32.844 -3.158 1 86.81 82 ILE B C 1
ATOM 3799 O O . ILE B 1 82 ? 17.938 33.906 -2.822 1 86.81 82 ILE B O 1
ATOM 3803 N N . TRP B 1 83 ? 16.5 32.625 -4.031 1 91.81 83 TRP B N 1
ATOM 3804 C CA . TRP B 1 83 ? 15.852 33.781 -4.609 1 91.81 83 TRP B CA 1
ATOM 3805 C C . TRP B 1 83 ? 15.297 34.688 -3.518 1 91.81 83 TRP B C 1
ATOM 3807 O O . TRP B 1 83 ? 15.477 35.906 -3.568 1 91.81 83 TRP B O 1
ATOM 3817 N N . ALA B 1 84 ? 14.625 34.156 -2.518 1 89.5 84 ALA B N 1
ATOM 3818 C CA . ALA B 1 84 ? 14.055 34.906 -1.407 1 89.5 84 ALA B CA 1
ATOM 3819 C C . ALA B 1 84 ? 15.141 35.594 -0.602 1 89.5 84 ALA B C 1
ATOM 3821 O O . ALA B 1 84 ? 14.977 36.75 -0.205 1 89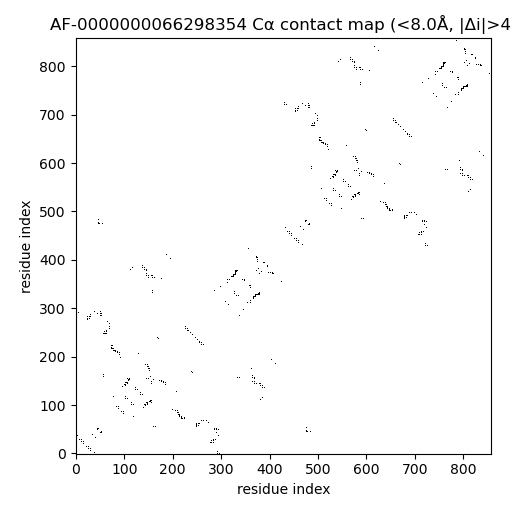.5 84 ALA B O 1
ATOM 3822 N N . ALA B 1 85 ? 16.203 34.969 -0.382 1 85.75 85 ALA B N 1
ATOM 3823 C CA . ALA B 1 85 ? 17.312 35.531 0.375 1 85.75 85 ALA B CA 1
ATOM 3824 C C . ALA B 1 85 ? 17.906 36.719 -0.36 1 85.75 85 ALA B C 1
ATOM 3826 O O . ALA B 1 85 ? 18.25 37.75 0.257 1 85.75 85 ALA B O 1
ATOM 3827 N N . LYS B 1 86 ? 18.016 36.594 -1.617 1 89.19 86 LYS B N 1
ATOM 3828 C CA . LYS B 1 86 ? 18.594 37.688 -2.42 1 89.19 86 LYS B CA 1
ATOM 3829 C C . LYS B 1 86 ? 17.656 38.875 -2.518 1 89.19 86 LYS B C 1
ATOM 3831 O O . LYS B 1 86 ? 18.094 40.031 -2.496 1 89.19 86 LYS B O 1
ATOM 3836 N N . ARG B 1 87 ? 16.484 38.562 -2.617 1 91.19 87 ARG B N 1
ATOM 3837 C CA . ARG B 1 87 ? 15.492 39.625 -2.756 1 91.19 87 ARG B CA 1
ATOM 3838 C C . ARG B 1 87 ? 15.414 40.469 -1.487 1 91.19 87 ARG B C 1
ATOM 3840 O O . ARG B 1 87 ? 15.023 41.656 -1.535 1 91.19 87 ARG B O 1
ATOM 3847 N N . ALA B 1 88 ? 15.781 39.906 -0.351 1 89.06 88 ALA B N 1
ATOM 3848 C CA . ALA B 1 88 ? 15.711 40.562 0.946 1 89.06 88 ALA B CA 1
ATOM 3849 C C . ALA B 1 88 ? 16.812 41.625 1.082 1 89.06 88 ALA B C 1
ATOM 3851 O O . ALA B 1 88 ? 16.781 42.438 2.016 1 89.06 88 ALA B O 1
ATOM 3852 N N . ARG B 1 89 ? 17.719 41.719 0.181 1 81.31 89 ARG B N 1
ATOM 3853 C CA . ARG B 1 89 ? 18.75 42.75 0.078 1 81.31 89 ARG B CA 1
ATOM 3854 C C . ARG B 1 89 ? 19.516 42.875 1.39 1 81.31 89 ARG B C 1
ATOM 3856 O O . ARG B 1 89 ? 19.734 44 1.876 1 81.31 89 ARG B O 1
ATOM 3863 N N . GLY B 1 90 ? 19.703 41.844 2.006 1 75.5 90 GLY B N 1
ATOM 3864 C CA . GLY B 1 90 ? 20.656 41.812 3.111 1 75.5 90 GLY B CA 1
ATOM 3865 C C . GLY B 1 90 ? 20 42.031 4.461 1 75.5 90 GLY B C 1
ATOM 3866 O O . GLY B 1 90 ? 20.641 41.875 5.5 1 75.5 90 GLY B O 1
ATOM 3867 N N . SER B 1 91 ? 18.812 42.5 4.574 1 86.31 91 SER B N 1
ATOM 3868 C CA . SER B 1 91 ? 18.141 42.656 5.859 1 86.31 91 SER B CA 1
ATOM 3869 C C . SER B 1 91 ? 17.703 41.281 6.41 1 86.31 91 SER B C 1
ATOM 3871 O O . SER B 1 91 ? 16.906 40.594 5.781 1 86.31 91 SER B O 1
ATOM 3873 N N . PRO B 1 92 ? 18.219 40.969 7.582 1 88.62 92 PRO B N 1
ATOM 3874 C CA . PRO B 1 92 ? 17.891 39.656 8.148 1 88.62 92 PRO B CA 1
ATOM 3875 C C . PRO B 1 92 ? 16.391 39.5 8.391 1 88.62 92 PRO B C 1
ATOM 3877 O O . PRO B 1 92 ? 15.844 38.406 8.141 1 88.62 92 PRO B O 1
ATOM 3880 N N . LEU B 1 93 ? 15.797 40.531 8.875 1 91.56 93 LEU B N 1
ATOM 3881 C CA . LEU B 1 93 ? 14.359 40.469 9.109 1 91.56 93 LEU B CA 1
ATOM 3882 C C . LEU B 1 93 ? 13.602 40.25 7.801 1 91.56 93 LEU B C 1
ATOM 3884 O O . LEU B 1 93 ? 12.641 39.469 7.754 1 91.56 93 LEU B O 1
ATOM 3888 N N . ARG B 1 94 ? 13.953 40.938 6.781 1 93.31 94 ARG B N 1
ATOM 3889 C CA . ARG B 1 94 ? 13.312 40.75 5.484 1 93.31 94 ARG B CA 1
ATOM 3890 C C . ARG B 1 94 ? 13.539 39.344 4.949 1 93.31 94 ARG B C 1
ATOM 3892 O O . ARG B 1 94 ? 12.664 38.781 4.312 1 93.31 94 ARG B O 1
ATOM 3899 N N . ILE B 1 95 ? 14.75 38.875 5.18 1 92.31 95 ILE B N 1
ATOM 3900 C CA . ILE B 1 95 ? 15.047 37.5 4.773 1 92.31 95 ILE B CA 1
ATOM 3901 C C . ILE B 1 95 ? 14.125 36.531 5.508 1 92.31 95 ILE B C 1
ATOM 3903 O O . ILE B 1 95 ? 13.547 35.625 4.895 1 92.31 95 ILE B O 1
ATOM 3907 N N . MET B 1 96 ? 14.023 36.75 6.805 1 94.5 96 MET B N 1
ATOM 3908 C CA . MET B 1 96 ? 13.156 35.875 7.609 1 94.5 96 MET B CA 1
ATOM 3909 C C . MET B 1 96 ? 11.719 35.938 7.105 1 94.5 96 MET B C 1
ATOM 3911 O O . MET B 1 96 ? 11.078 34.875 6.945 1 94.5 96 MET B O 1
ATOM 3915 N N . ILE B 1 97 ? 11.25 37.125 6.844 1 96 97 ILE B N 1
ATOM 3916 C CA . ILE B 1 97 ? 9.875 37.312 6.395 1 96 97 ILE B CA 1
ATOM 3917 C C . ILE B 1 97 ? 9.672 36.594 5.055 1 96 97 ILE B C 1
ATOM 3919 O O . ILE B 1 97 ? 8.672 35.906 4.855 1 96 97 ILE B O 1
ATOM 3923 N N . LEU B 1 98 ? 10.57 36.719 4.168 1 95.38 98 LEU B N 1
ATOM 3924 C CA . LEU B 1 98 ? 10.438 36.125 2.846 1 95.38 98 LEU B CA 1
ATOM 3925 C C . LEU B 1 98 ? 10.5 34.594 2.934 1 95.38 98 LEU B C 1
ATOM 3927 O O . LEU B 1 98 ? 9.766 33.906 2.232 1 95.38 98 LEU B O 1
ATOM 3931 N N . LEU B 1 99 ? 11.359 34.094 3.762 1 94.75 99 LEU B N 1
ATOM 3932 C CA . LEU B 1 99 ? 11.445 32.656 3.947 1 94.75 99 LEU B CA 1
ATOM 3933 C C . LEU B 1 99 ? 10.172 32.094 4.594 1 94.75 99 LEU B C 1
ATOM 3935 O O . LEU B 1 99 ? 9.719 31.016 4.262 1 94.75 99 LEU B O 1
ATOM 3939 N N . VAL B 1 100 ? 9.664 32.875 5.508 1 96.81 100 VAL B N 1
ATOM 3940 C CA . VAL B 1 100 ? 8.391 32.531 6.145 1 96.81 100 VAL B CA 1
ATOM 3941 C C . VAL B 1 100 ? 7.289 32.469 5.094 1 96.81 100 VAL B C 1
ATOM 3943 O O . VAL B 1 100 ? 6.508 31.5 5.062 1 96.81 100 VAL B O 1
ATOM 3946 N N . LEU B 1 101 ? 7.23 33.406 4.234 1 97.12 101 LEU B N 1
ATOM 3947 C CA . LEU B 1 101 ? 6.207 33.469 3.195 1 97.12 101 LEU B CA 1
ATOM 3948 C C . LEU B 1 101 ? 6.375 32.312 2.209 1 97.12 101 LEU B C 1
ATOM 3950 O O . LEU B 1 101 ? 5.398 31.672 1.83 1 97.12 101 LEU B O 1
ATOM 3954 N N . VAL B 1 102 ? 7.582 32.031 1.846 1 95.75 102 VAL B N 1
ATOM 3955 C CA . VAL B 1 102 ? 7.863 30.938 0.928 1 95.75 102 VAL B CA 1
ATOM 3956 C C . VAL B 1 102 ? 7.473 29.609 1.578 1 95.75 102 VAL B C 1
ATOM 3958 O O . VAL B 1 102 ? 6.879 28.75 0.932 1 95.75 102 VAL B O 1
ATOM 3961 N N . SER B 1 103 ? 7.812 29.469 2.838 1 96.69 103 SER B N 1
ATOM 3962 C CA . SER B 1 103 ? 7.5 28.25 3.561 1 96.69 103 SER B CA 1
ATOM 3963 C C . SER B 1 103 ? 5.992 28.047 3.684 1 96.69 103 SER B C 1
ATOM 3965 O O . SER B 1 103 ? 5.488 26.938 3.498 1 96.69 103 SER B O 1
ATOM 3967 N N . ALA B 1 104 ? 5.301 29.109 4.023 1 97.69 104 ALA B N 1
ATOM 3968 C CA . ALA B 1 104 ? 3.852 29.031 4.168 1 97.69 104 ALA B CA 1
ATOM 3969 C C . ALA B 1 104 ? 3.188 28.672 2.844 1 97.69 104 ALA B C 1
ATOM 3971 O O . ALA B 1 104 ? 2.295 27.828 2.799 1 97.69 104 ALA B O 1
ATOM 3972 N N . LEU B 1 105 ? 3.602 29.312 1.788 1 95.81 105 LEU B N 1
ATOM 3973 C CA . LEU B 1 105 ? 3.031 29.062 0.469 1 95.81 105 LEU B CA 1
ATOM 3974 C C . LEU B 1 105 ? 3.35 27.641 0.005 1 95.81 105 LEU B C 1
ATOM 3976 O O . LEU B 1 105 ? 2.48 26.953 -0.533 1 95.81 105 LEU B O 1
ATOM 3980 N N . ALA B 1 106 ? 4.59 27.281 0.182 1 94.38 106 ALA B N 1
ATOM 3981 C CA . ALA B 1 106 ? 4.996 25.922 -0.189 1 94.38 106 ALA B CA 1
ATOM 3982 C C . ALA B 1 106 ? 4.207 24.875 0.596 1 94.38 106 ALA B C 1
ATOM 3984 O O . ALA B 1 106 ? 3.787 23.859 0.041 1 94.38 106 ALA B O 1
ATOM 3985 N N . SER B 1 107 ? 3.996 25.141 1.857 1 96.44 107 SER B N 1
ATOM 3986 C CA . SER B 1 107 ? 3.328 24.172 2.732 1 96.44 107 SER B CA 1
ATOM 3987 C C . SER B 1 107 ? 1.852 24.047 2.379 1 96.44 107 SER B C 1
ATOM 3989 O O . SER B 1 107 ? 1.243 23 2.617 1 96.44 107 SER B O 1
ATOM 3991 N N . ALA B 1 108 ? 1.254 25.078 1.839 1 95.25 108 ALA B N 1
ATOM 3992 C CA . ALA B 1 108 ? -0.133 25 1.385 1 95.25 108 ALA B CA 1
ATOM 3993 C C . ALA B 1 108 ? -0.286 24.016 0.236 1 95.25 108 ALA B C 1
ATOM 3995 O O . ALA B 1 108 ? -1.363 23.453 0.036 1 95.25 108 ALA B O 1
ATOM 3996 N N . LEU B 1 109 ? 0.851 23.719 -0.426 1 88.44 109 LEU B N 1
ATOM 3997 C CA . LEU B 1 109 ? 0.786 22.891 -1.62 1 88.44 109 LEU B CA 1
ATOM 3998 C C . LEU B 1 109 ? 1.419 21.516 -1.363 1 88.44 109 LEU B C 1
ATOM 4000 O O . LEU B 1 109 ? 0.995 20.516 -1.941 1 88.44 109 LEU B O 1
ATOM 4004 N N . LEU B 1 110 ? 2.508 21.344 -0.58 1 86.81 110 LEU B N 1
ATOM 4005 C CA . LEU B 1 110 ? 3.332 20.156 -0.448 1 86.81 110 LEU B CA 1
ATOM 4006 C C . LEU B 1 110 ? 3.131 19.5 0.915 1 86.81 110 LEU B C 1
ATOM 4008 O O . LEU B 1 110 ? 3.625 18.391 1.159 1 86.81 110 LEU B O 1
ATOM 4012 N N . ASP B 1 111 ? 2.551 19.953 1.855 1 86.88 111 ASP B N 1
ATOM 4013 C CA . ASP B 1 111 ? 2.363 19.625 3.266 1 86.88 111 ASP B CA 1
ATOM 4014 C C . ASP B 1 111 ? 3.51 20.172 4.113 1 86.88 111 ASP B C 1
ATOM 4016 O O . ASP B 1 111 ? 4.547 20.578 3.578 1 86.88 111 ASP B O 1
ATOM 4020 N N . ASN B 1 112 ? 3.418 20.094 5.371 1 94.25 112 ASN B N 1
ATOM 4021 C CA . ASN B 1 112 ? 4.281 20.828 6.289 1 94.25 112 ASN B CA 1
ATOM 4022 C C . ASN B 1 112 ? 5.637 20.141 6.457 1 94.25 112 ASN B C 1
ATOM 4024 O O . ASN B 1 112 ? 6.68 20.797 6.418 1 94.25 112 ASN B O 1
ATOM 4028 N N . VAL B 1 113 ? 5.688 18.828 6.547 1 91.5 113 VAL B N 1
ATOM 4029 C CA . VAL B 1 113 ? 6.934 18.094 6.758 1 91.5 113 VAL B CA 1
ATOM 4030 C C . VAL B 1 113 ? 7.828 18.234 5.531 1 91.5 113 VAL B C 1
ATOM 4032 O O . VAL B 1 113 ? 9.016 18.547 5.652 1 91.5 113 VAL B O 1
ATOM 4035 N N . THR B 1 114 ? 7.25 18.047 4.418 1 88.94 114 THR B N 1
ATOM 4036 C CA . THR B 1 114 ? 8 18.141 3.17 1 88.94 114 THR B CA 1
ATOM 4037 C C . THR B 1 114 ? 8.578 19.547 2.99 1 88.94 114 THR B C 1
ATOM 4039 O O . THR B 1 114 ? 9.734 19.703 2.588 1 88.94 114 THR B O 1
ATOM 4042 N N . THR B 1 115 ? 7.828 20.516 3.252 1 93.75 115 THR B N 1
ATOM 4043 C CA . THR B 1 115 ? 8.266 21.906 3.133 1 93.75 115 THR B CA 1
ATOM 4044 C C . THR B 1 115 ? 9.477 22.172 4.027 1 93.75 115 THR B C 1
ATOM 4046 O O . THR B 1 115 ? 10.477 22.734 3.576 1 93.75 115 THR B O 1
ATOM 4049 N N . VAL B 1 116 ? 9.461 21.703 5.23 1 94.5 116 VAL B N 1
ATOM 4050 C CA . VAL B 1 116 ? 10.539 21.906 6.184 1 94.5 116 VAL B CA 1
ATOM 4051 C C . VAL B 1 116 ? 11.797 21.172 5.723 1 94.5 116 VAL B C 1
ATOM 4053 O O . VAL B 1 116 ? 12.898 21.703 5.789 1 94.5 116 VAL B O 1
ATOM 4056 N N . LEU B 1 117 ? 11.648 20.016 5.211 1 90.25 117 LEU B N 1
ATOM 4057 C CA . LEU B 1 117 ? 12.773 19.203 4.746 1 90.25 117 LEU B CA 1
ATOM 4058 C C . LEU B 1 117 ? 13.477 19.891 3.572 1 90.25 117 LEU B C 1
ATOM 4060 O O . LEU B 1 117 ? 14.695 19.734 3.406 1 90.25 117 LEU B O 1
ATOM 4064 N N . LEU B 1 118 ? 12.727 20.625 2.834 1 88.62 118 LEU B N 1
ATOM 4065 C CA . LEU B 1 118 ? 13.266 21.188 1.601 1 88.62 118 LEU B CA 1
ATOM 4066 C C . LEU B 1 118 ? 13.812 22.594 1.833 1 88.62 118 LEU B C 1
ATOM 4068 O O . LEU B 1 118 ? 14.836 22.969 1.25 1 88.62 118 LEU B O 1
ATOM 4072 N N . ILE B 1 119 ? 13.203 23.328 2.678 1 92.31 119 ILE B N 1
ATOM 4073 C CA . ILE B 1 119 ? 13.547 24.734 2.822 1 92.31 119 ILE B CA 1
ATOM 4074 C C . ILE B 1 119 ? 14.57 24.906 3.943 1 92.31 119 ILE B C 1
ATOM 4076 O O . ILE B 1 119 ? 15.453 25.766 3.871 1 92.31 119 ILE B O 1
ATOM 4080 N N . ALA B 1 120 ? 14.57 24.031 4.914 1 94.69 120 ALA B N 1
ATOM 4081 C CA . ALA B 1 120 ? 15.422 24.172 6.09 1 94.69 120 ALA B CA 1
ATOM 4082 C C . ALA B 1 120 ? 16.891 24.125 5.707 1 94.69 120 ALA B C 1
ATOM 4084 O O . ALA B 1 120 ? 17.688 24.953 6.18 1 94.69 120 ALA B O 1
ATOM 4085 N N . PRO B 1 121 ? 17.297 23.219 4.836 1 91.19 121 PRO B N 1
ATOM 4086 C CA . PRO B 1 121 ? 18.719 23.203 4.465 1 91.19 121 PRO B CA 1
ATOM 4087 C C . PRO B 1 121 ? 19.156 24.5 3.779 1 91.19 121 PRO B C 1
ATOM 4089 O O . PRO B 1 121 ? 20.297 24.953 3.977 1 91.19 121 PRO B O 1
ATOM 4092 N N . VAL B 1 122 ? 18.359 25.031 3.002 1 89.62 122 VAL B N 1
ATOM 4093 C CA . VAL B 1 122 ? 18.672 26.281 2.332 1 89.62 122 VAL B CA 1
ATOM 4094 C C . VAL B 1 122 ? 18.75 27.406 3.359 1 89.62 122 VAL B C 1
ATOM 4096 O O . VAL B 1 122 ? 19.625 28.281 3.26 1 89.62 122 VAL B O 1
ATOM 4099 N N . THR B 1 123 ? 17.844 27.406 4.285 1 93.5 123 THR B N 1
ATOM 4100 C CA . THR B 1 123 ? 17.859 28.391 5.367 1 93.5 123 THR B CA 1
ATOM 4101 C C . THR B 1 123 ? 19.156 28.312 6.152 1 93.5 123 THR B C 1
ATOM 4103 O O . THR B 1 123 ? 19.75 29.328 6.496 1 93.5 123 THR B O 1
ATOM 4106 N N . LEU B 1 124 ? 19.625 27.109 6.383 1 94.12 124 LEU B N 1
ATOM 4107 C CA . LEU B 1 124 ? 20.891 26.906 7.07 1 94.12 124 LEU B CA 1
ATOM 4108 C C . LEU B 1 124 ? 22.047 27.516 6.285 1 94.12 124 LEU B C 1
ATOM 4110 O O . LEU B 1 124 ? 22.906 28.172 6.863 1 94.12 124 LEU B O 1
ATOM 4114 N N . LEU B 1 125 ? 22.047 27.344 5.062 1 88.75 125 LEU B N 1
ATOM 4115 C CA . LEU B 1 125 ? 23.094 27.875 4.203 1 88.75 125 LEU B CA 1
ATOM 4116 C C . LEU B 1 125 ? 23.094 29.406 4.234 1 88.75 125 LEU B C 1
ATOM 4118 O O . LEU B 1 125 ? 24.156 30.031 4.348 1 88.75 125 LEU B O 1
ATOM 4122 N N . VAL B 1 126 ? 21.953 29.953 4.109 1 87.5 126 VAL B N 1
ATOM 4123 C CA . VAL B 1 126 ? 21.812 31.406 4.105 1 87.5 126 VAL B CA 1
ATOM 4124 C C . VAL B 1 126 ? 22.281 31.969 5.445 1 87.5 126 VAL B C 1
ATOM 4126 O O . VAL B 1 126 ? 23.031 32.969 5.488 1 87.5 126 VAL B O 1
ATOM 4129 N N . CYS B 1 127 ? 21.844 31.359 6.508 1 91.56 127 CYS B N 1
ATOM 4130 C CA . CYS B 1 127 ? 22.219 31.812 7.84 1 91.56 127 CYS B CA 1
ATOM 4131 C C . CYS B 1 127 ? 23.719 31.688 8.062 1 91.56 127 CYS B C 1
ATOM 4133 O O . CYS B 1 127 ? 24.344 32.531 8.695 1 91.56 127 CYS B O 1
ATOM 4135 N N . ASP B 1 128 ? 24.234 30.641 7.555 1 90.38 128 ASP B N 1
ATOM 4136 C CA . ASP B 1 128 ? 25.672 30.438 7.676 1 90.38 128 ASP B CA 1
ATOM 4137 C C . ASP B 1 128 ? 26.453 31.516 6.938 1 90.38 128 ASP B C 1
ATOM 4139 O O . ASP B 1 128 ? 27.438 32.062 7.469 1 90.38 128 ASP B O 1
ATOM 4143 N N . ARG B 1 129 ? 26.078 31.844 5.82 1 86.31 129 ARG B N 1
ATOM 4144 C CA . ARG B 1 129 ? 26.75 32.844 5.016 1 86.31 129 ARG B CA 1
ATOM 4145 C C . ARG B 1 129 ? 26.641 34.219 5.664 1 86.31 129 ARG B C 1
ATOM 4147 O O . ARG B 1 129 ? 27.562 35.031 5.547 1 86.31 129 ARG B O 1
ATOM 4154 N N . LEU B 1 130 ? 25.594 34.438 6.297 1 88.44 130 LEU B N 1
ATOM 4155 C CA . LEU B 1 130 ? 25.359 35.75 6.918 1 88.44 130 LEU B CA 1
ATOM 4156 C C . LEU B 1 130 ? 25.875 35.75 8.352 1 88.44 130 LEU B C 1
ATOM 4158 O O . LEU B 1 130 ? 25.969 36.812 8.977 1 88.44 130 LEU B O 1
ATOM 4162 N N . ASN B 1 131 ? 26.172 34.594 8.836 1 88.69 131 ASN B N 1
ATOM 4163 C CA . ASN B 1 131 ? 26.625 34.406 10.211 1 88.69 131 ASN B CA 1
ATOM 4164 C C . ASN B 1 131 ? 25.594 34.938 11.211 1 88.69 131 ASN B C 1
ATOM 4166 O O . ASN B 1 131 ? 25.922 35.781 12.062 1 88.69 131 ASN B O 1
ATOM 4170 N N . ILE B 1 132 ? 24.469 34.562 11.031 1 88.5 132 ILE B N 1
ATOM 4171 C CA . ILE B 1 132 ? 23.391 34.938 11.945 1 88.5 132 ILE B CA 1
ATOM 4172 C C . ILE B 1 132 ? 22.812 33.688 12.609 1 88.5 132 ILE B C 1
ATOM 4174 O O . ILE B 1 132 ? 23.109 32.562 12.195 1 88.5 132 ILE B O 1
ATOM 4178 N N . ASN B 1 133 ? 21.984 33.906 13.625 1 88.25 133 ASN B N 1
ATOM 4179 C CA . ASN B 1 133 ? 21.406 32.812 14.414 1 88.25 133 ASN B CA 1
ATOM 4180 C C . ASN B 1 133 ? 20.406 32.031 13.602 1 88.25 133 ASN B C 1
ATOM 4182 O O . ASN B 1 133 ? 19.344 32.531 13.227 1 88.25 133 ASN B O 1
ATOM 4186 N N . THR B 1 134 ? 20.656 30.812 13.461 1 93.31 134 THR B N 1
ATOM 4187 C CA . THR B 1 134 ? 19.891 29.922 12.602 1 93.31 134 THR B CA 1
ATOM 4188 C C . THR B 1 134 ? 18.609 29.469 13.297 1 93.31 134 THR B C 1
ATOM 4190 O O . THR B 1 134 ? 17.578 29.234 12.656 1 93.31 134 THR B O 1
ATOM 4193 N N . THR B 1 135 ? 18.609 29.375 14.625 1 95.38 135 THR B N 1
ATOM 4194 C CA . THR B 1 135 ? 17.5 28.812 15.383 1 95.38 135 THR B CA 1
ATOM 4195 C C . THR B 1 135 ? 16.234 29.656 15.203 1 95.38 135 THR B C 1
ATOM 4197 O O . THR B 1 135 ? 15.141 29.125 15.062 1 95.38 135 THR B O 1
ATOM 4200 N N . SER B 1 136 ? 16.406 30.969 15.18 1 96 136 SER B N 1
ATOM 4201 C CA . SER B 1 136 ? 15.273 31.875 15.023 1 96 136 SER B CA 1
ATOM 4202 C C . SER B 1 136 ? 14.617 31.688 13.656 1 96 136 SER B C 1
ATOM 4204 O O . SER B 1 136 ? 13.383 31.656 13.555 1 96 136 SER B O 1
ATOM 4206 N N . PHE B 1 137 ? 15.422 31.484 12.625 1 96.19 137 PHE B N 1
ATOM 4207 C CA . PHE B 1 137 ? 14.906 31.328 11.273 1 96.19 137 PHE B CA 1
ATOM 4208 C C . PHE B 1 137 ? 14.188 30 11.102 1 96.19 137 PHE B C 1
ATOM 4210 O O . PHE B 1 137 ? 13.117 29.938 10.492 1 96.19 137 PHE B O 1
ATOM 4217 N N . LEU B 1 138 ? 14.758 29 11.68 1 97.38 138 LEU B N 1
ATOM 4218 C CA . LEU B 1 138 ? 14.164 27.672 11.562 1 97.38 138 LEU B CA 1
ATOM 4219 C C . LEU B 1 138 ? 12.828 27.609 12.297 1 97.38 138 LEU B C 1
ATOM 4221 O O . LEU B 1 138 ? 11.867 27.031 11.797 1 97.38 138 LEU B O 1
ATOM 4225 N N . MET B 1 139 ? 12.75 28.219 13.477 1 97.94 139 MET B N 1
ATOM 4226 C CA . MET B 1 139 ? 11.492 28.219 14.219 1 97.94 139 MET B CA 1
ATOM 4227 C C . MET B 1 139 ? 10.43 29.031 13.484 1 97.94 139 MET B C 1
ATOM 4229 O O . MET B 1 139 ? 9.289 28.578 13.359 1 97.94 139 MET B O 1
ATOM 4233 N N . ALA B 1 140 ? 10.828 30.172 12.961 1 97.75 140 ALA B N 1
ATOM 4234 C CA . ALA B 1 140 ? 9.891 30.984 12.188 1 97.75 140 ALA B CA 1
ATOM 4235 C C . ALA B 1 140 ? 9.359 30.219 10.984 1 97.75 140 ALA B C 1
ATOM 4237 O O . ALA B 1 140 ? 8.172 30.281 10.672 1 97.75 140 ALA B O 1
ATOM 4238 N N . GLU B 1 141 ? 10.219 29.5 10.383 1 97.12 141 GLU B N 1
ATOM 4239 C CA . GLU B 1 141 ? 9.875 28.75 9.188 1 97.12 141 GLU B CA 1
ATOM 4240 C C . GLU B 1 141 ? 8.883 27.641 9.5 1 97.12 141 GLU B C 1
ATOM 4242 O O . GLU B 1 141 ? 7.902 27.438 8.773 1 97.12 141 GLU B O 1
ATOM 4247 N N . VAL B 1 142 ? 9.102 26.875 10.531 1 98.12 142 VAL B N 1
ATOM 4248 C CA . VAL B 1 142 ? 8.227 25.75 10.82 1 98.12 142 VAL B CA 1
ATOM 4249 C C . VAL B 1 142 ? 6.875 26.266 11.312 1 98.12 142 VAL B C 1
ATOM 4251 O O . VAL B 1 142 ? 5.836 25.656 11.023 1 98.12 142 VAL B O 1
ATOM 4254 N N . PHE B 1 143 ? 6.859 27.406 12.102 1 98.62 143 PHE B N 1
ATOM 4255 C CA . PHE B 1 143 ? 5.594 28.031 12.461 1 98.62 143 PHE B CA 1
ATOM 4256 C C . PHE B 1 143 ? 4.793 28.391 11.219 1 98.62 143 PHE B C 1
ATOM 4258 O O . PHE B 1 143 ? 3.594 28.109 11.141 1 98.62 143 PHE B O 1
ATOM 4265 N N . ALA B 1 144 ? 5.484 28.953 10.281 1 98.31 144 ALA B N 1
ATOM 4266 C CA . ALA B 1 144 ? 4.855 29.391 9.039 1 98.31 144 ALA B CA 1
ATOM 4267 C C . ALA B 1 144 ? 4.371 28.188 8.219 1 98.31 144 ALA B C 1
ATOM 4269 O O . ALA B 1 144 ? 3.314 28.25 7.59 1 98.31 144 ALA B O 1
ATOM 4270 N N . SER B 1 145 ? 5.188 27.188 8.188 1 98 145 SER B N 1
ATOM 4271 C CA . SER B 1 145 ? 4.824 25.969 7.461 1 98 145 SER B CA 1
ATOM 4272 C C . SER B 1 145 ? 3.537 25.359 8.008 1 98 145 SER B C 1
ATOM 4274 O O . SER B 1 145 ? 2.641 25 7.246 1 98 145 SER B O 1
ATOM 4276 N N . ASN B 1 146 ? 3.41 25.266 9.305 1 98.12 146 ASN B N 1
ATOM 4277 C CA . ASN B 1 146 ? 2.211 24.719 9.938 1 98.12 146 ASN B CA 1
ATOM 4278 C C . ASN B 1 146 ? 0.996 25.609 9.68 1 98.12 146 ASN B C 1
ATOM 4280 O O . ASN B 1 146 ? -0.106 25.109 9.445 1 98.12 146 ASN B O 1
ATOM 4284 N N . ILE B 1 147 ? 1.214 26.891 9.789 1 98.38 147 ILE B N 1
ATOM 4285 C CA . ILE B 1 147 ? 0.126 27.844 9.547 1 98.38 147 ILE B CA 1
ATOM 4286 C C . ILE B 1 147 ? -0.293 27.781 8.078 1 98.38 147 ILE B C 1
ATOM 4288 O O . ILE B 1 147 ? -1.479 27.641 7.77 1 98.38 147 ILE B O 1
ATOM 4292 N N . GLY B 1 148 ? 0.666 27.859 7.188 1 98.06 148 GLY B N 1
ATOM 4293 C CA . GLY B 1 148 ? 0.389 27.812 5.758 1 98.06 148 GLY B CA 1
ATOM 4294 C C . GLY B 1 148 ? -0.28 26.531 5.32 1 98.06 148 GLY B C 1
ATOM 4295 O O . GLY B 1 148 ? -1.134 26.547 4.43 1 98.06 148 GLY B O 1
ATOM 4296 N N . GLY B 1 149 ? 0.113 25.453 5.895 1 97.44 149 GLY B N 1
ATOM 4297 C CA . GLY B 1 149 ? -0.456 24.156 5.559 1 97.44 149 GLY B CA 1
ATOM 4298 C C . GLY B 1 149 ? -1.939 24.062 5.863 1 97.44 149 GLY B C 1
ATOM 4299 O O . GLY B 1 149 ? -2.643 23.219 5.293 1 97.44 149 GLY B O 1
ATOM 4300 N N . ALA B 1 150 ? -2.426 24.891 6.734 1 97.88 150 ALA B N 1
ATOM 4301 C CA . ALA B 1 150 ? -3.832 24.875 7.125 1 97.88 150 ALA B CA 1
ATOM 4302 C C . ALA B 1 150 ? -4.715 25.453 6.02 1 97.88 150 ALA B C 1
ATOM 4304 O O . ALA B 1 150 ? -5.934 25.266 6.031 1 97.88 150 ALA B O 1
ATOM 4305 N N . ALA B 1 151 ? -4.152 26.047 5.035 1 97.81 151 ALA B N 1
ATOM 4306 C CA . ALA B 1 151 ? -4.891 26.844 4.062 1 97.81 151 ALA B CA 1
ATOM 4307 C C . ALA B 1 151 ? -5.656 25.953 3.088 1 97.81 151 ALA B C 1
ATOM 4309 O O . ALA B 1 151 ? -6.719 26.344 2.594 1 97.81 151 ALA B O 1
ATOM 4310 N N . THR B 1 152 ? -5.098 24.797 2.803 1 96.56 152 THR B N 1
ATOM 4311 C CA . THR B 1 152 ? -5.707 23.969 1.764 1 96.56 152 THR B CA 1
ATOM 4312 C C . THR B 1 152 ? -5.941 22.547 2.27 1 96.56 152 THR B C 1
ATOM 4314 O O . THR B 1 152 ? -5.457 22.172 3.342 1 96.56 152 THR B O 1
ATOM 4317 N N . LEU B 1 153 ? -6.699 21.797 1.436 1 95.19 153 LEU B N 1
ATOM 4318 C CA . LEU B 1 153 ? -7.012 20.406 1.733 1 95.19 153 LEU B CA 1
ATOM 4319 C C . LEU B 1 153 ? -5.742 19.562 1.796 1 95.19 153 LEU B C 1
ATOM 4321 O O . LEU B 1 153 ? -5.613 18.688 2.656 1 95.19 153 LEU B O 1
ATOM 4325 N N . VAL B 1 154 ? -4.723 19.875 0.971 1 94.44 154 VAL B N 1
ATOM 4326 C CA . VAL B 1 154 ? -3.576 19 0.79 1 94.44 154 VAL B CA 1
ATOM 4327 C C . VAL B 1 154 ? -2.398 19.5 1.621 1 94.44 154 VAL B C 1
ATOM 4329 O O . VAL B 1 154 ? -1.38 18.812 1.741 1 94.44 154 VAL B O 1
ATOM 4332 N N . GLY B 1 155 ? -2.525 20.656 2.268 1 95.06 155 GLY B N 1
ATOM 4333 C CA . GLY B 1 155 ? -1.394 21.312 2.904 1 95.06 155 GLY B CA 1
ATOM 4334 C C . GLY B 1 155 ? -0.98 20.641 4.207 1 95.06 155 GLY B C 1
ATOM 4335 O O . GLY B 1 155 ? 0.149 20.828 4.668 1 95.06 155 GLY B O 1
ATOM 4336 N N . ASP B 1 156 ? -1.912 19.969 4.766 1 95.44 156 ASP B N 1
ATOM 4337 C CA . ASP B 1 156 ? -1.663 19.281 6.027 1 95.44 156 ASP B CA 1
ATOM 4338 C C . ASP B 1 156 ? -2.461 17.984 6.113 1 95.44 156 ASP B C 1
ATOM 4340 O O . ASP B 1 156 ? -3.639 17.953 5.754 1 95.44 156 ASP B O 1
ATOM 4344 N N . PRO B 1 157 ? -1.836 16.938 6.645 1 93.88 157 PRO B N 1
ATOM 4345 C CA . PRO B 1 157 ? -2.521 15.648 6.734 1 93.88 157 PRO B CA 1
ATOM 4346 C C . PRO B 1 157 ? -3.828 15.727 7.52 1 93.88 157 PRO B C 1
ATOM 4348 O O . PRO B 1 157 ? -4.832 15.133 7.113 1 93.88 157 PRO B O 1
ATOM 4351 N N . PRO B 1 158 ? -3.934 16.453 8.609 1 96.31 158 PRO B N 1
ATOM 4352 C CA . PRO B 1 158 ? -5.211 16.578 9.312 1 96.31 158 PRO B CA 1
ATOM 4353 C C . PRO B 1 158 ? -6.332 17.078 8.414 1 96.31 158 PRO B C 1
ATOM 4355 O O . PRO B 1 158 ? -7.48 16.641 8.539 1 96.31 158 PRO B O 1
ATOM 4358 N N . ASN B 1 159 ? -5.992 18 7.527 1 97.5 159 ASN B N 1
ATOM 4359 C CA . ASN B 1 159 ? -7.004 18.531 6.617 1 97.5 159 ASN B CA 1
ATOM 4360 C C . ASN B 1 159 ? -7.52 17.469 5.664 1 97.5 159 ASN B C 1
ATOM 4362 O O . ASN B 1 159 ? -8.695 17.453 5.305 1 97.5 159 ASN B O 1
ATOM 4366 N N . ILE B 1 160 ? -6.652 16.578 5.242 1 95.88 160 ILE B N 1
ATOM 4367 C CA . ILE B 1 160 ? -7.055 15.492 4.359 1 95.88 160 ILE B CA 1
ATOM 4368 C C . ILE B 1 160 ? -8.039 14.578 5.09 1 95.88 160 ILE B C 1
ATOM 4370 O O . ILE B 1 160 ? -9.055 14.172 4.523 1 95.88 160 ILE B O 1
ATOM 4374 N N . ILE B 1 161 ? -7.738 14.281 6.309 1 96.38 161 ILE B N 1
ATOM 4375 C CA . ILE B 1 161 ? -8.578 13.406 7.121 1 96.38 161 ILE B CA 1
ATOM 4376 C C . ILE B 1 161 ? -9.953 14.039 7.316 1 96.38 161 ILE B C 1
ATOM 4378 O O . ILE B 1 161 ? -10.977 13.391 7.109 1 96.38 161 ILE B O 1
ATOM 4382 N N . VAL B 1 162 ? -9.977 15.32 7.656 1 97.25 162 VAL B N 1
ATOM 4383 C CA . VAL B 1 162 ? -11.227 16.047 7.859 1 97.25 162 VAL B CA 1
ATOM 4384 C C . VAL B 1 162 ? -12.031 16.078 6.562 1 97.25 162 VAL B C 1
ATOM 4386 O O . VAL B 1 162 ? -13.234 15.797 6.566 1 97.25 162 VAL B O 1
ATOM 4389 N N . ALA B 1 163 ? -11.352 16.406 5.477 1 95.88 163 ALA B N 1
ATOM 4390 C CA . ALA B 1 163 ? -12.023 16.5 4.184 1 95.88 163 ALA B CA 1
ATOM 4391 C C . ALA B 1 163 ? -12.656 15.172 3.793 1 95.88 163 ALA B C 1
ATOM 4393 O O . ALA B 1 163 ? -13.789 15.141 3.312 1 95.88 163 ALA B O 1
ATOM 4394 N N . SER B 1 164 ? -11.914 14.148 3.959 1 94.38 164 SER B N 1
ATOM 4395 C CA . SER B 1 164 ? -12.383 12.82 3.582 1 94.38 164 SER B CA 1
ATOM 4396 C C . SER B 1 164 ? -13.617 12.422 4.383 1 94.38 164 SER B C 1
ATOM 4398 O O . SER B 1 164 ? -14.586 11.906 3.824 1 94.38 164 SER B O 1
ATOM 4400 N N . ARG B 1 165 ? -13.656 12.695 5.648 1 93.75 165 ARG B N 1
ATOM 4401 C CA . ARG B 1 165 ? -14.75 12.289 6.523 1 93.75 165 ARG B CA 1
ATOM 4402 C C . ARG B 1 165 ? -15.961 13.195 6.344 1 93.75 165 ARG B C 1
ATOM 4404 O O . ARG B 1 165 ? -17.109 12.727 6.355 1 93.75 165 ARG B O 1
ATOM 4411 N N . ALA B 1 166 ? -15.711 14.445 6.211 1 94.38 166 ALA B N 1
ATOM 4412 C CA . ALA B 1 166 ? -16.781 15.438 6.168 1 94.38 166 ALA B CA 1
ATOM 4413 C C . ALA B 1 166 ? -17.328 15.586 4.75 1 94.38 166 ALA B C 1
ATOM 4415 O O . ALA B 1 166 ? -18.391 16.188 4.551 1 94.38 166 ALA B O 1
ATOM 4416 N N . GLY B 1 167 ? -16.641 15.055 3.773 1 91.81 167 GLY B N 1
ATOM 4417 C CA . GLY B 1 167 ? -17.047 15.234 2.389 1 91.81 167 GLY B CA 1
ATOM 4418 C C . GLY B 1 167 ? -16.812 16.641 1.877 1 91.81 167 GLY B C 1
ATOM 4419 O O . GLY B 1 167 ? -17.625 17.172 1.108 1 91.81 167 GLY B O 1
ATOM 4420 N N . LEU B 1 168 ? -15.805 17.234 2.395 1 93.81 168 LEU B N 1
ATOM 4421 C CA . LEU B 1 168 ? -15.484 18.609 1.985 1 93.81 168 LEU B CA 1
ATOM 4422 C C . LEU B 1 168 ? -14.523 18.609 0.796 1 93.81 168 LEU B C 1
ATOM 4424 O O . LEU B 1 168 ? -13.688 17.703 0.672 1 93.81 168 LEU B O 1
ATOM 4428 N N . THR B 1 169 ? -14.609 19.578 -0.02 1 94.69 169 THR B N 1
ATOM 4429 C CA . THR B 1 169 ? -13.82 19.656 -1.244 1 94.69 169 THR B CA 1
ATOM 4430 C C . THR B 1 169 ? -12.617 20.578 -1.056 1 94.69 169 THR B C 1
ATOM 4432 O O . THR B 1 169 ? -12.516 21.266 -0.042 1 94.69 169 THR B O 1
ATOM 4435 N N . PHE B 1 170 ? -11.727 20.516 -2.047 1 95.44 170 PHE B N 1
ATOM 4436 C CA . PHE B 1 170 ? -10.57 21.406 -2.07 1 95.44 170 PHE B CA 1
ATOM 4437 C C . PHE B 1 170 ? -11.016 22.875 -2.037 1 95.44 170 PHE B C 1
ATOM 4439 O O . PHE B 1 170 ? -10.445 23.672 -1.3 1 95.44 170 PHE B O 1
ATOM 4446 N N . ASN B 1 171 ? -12.023 23.219 -2.773 1 95.81 171 ASN B N 1
ATOM 4447 C CA . ASN B 1 171 ? -12.539 24.578 -2.834 1 95.81 171 ASN B CA 1
ATOM 4448 C C . ASN B 1 171 ? -13.102 25.016 -1.485 1 95.81 171 ASN B C 1
ATOM 4450 O O . ASN B 1 171 ? -12.992 26.188 -1.125 1 95.81 171 ASN B O 1
ATOM 4454 N N . ASP B 1 172 ? -13.711 24.109 -0.803 1 95.25 172 ASP B N 1
ATOM 4455 C CA . ASP B 1 172 ? -14.219 24.438 0.525 1 95.25 172 ASP B CA 1
ATOM 4456 C C . ASP B 1 172 ? -13.086 24.906 1.442 1 95.25 172 ASP B C 1
ATOM 4458 O O . ASP B 1 172 ? -13.227 25.922 2.139 1 95.25 172 ASP B O 1
ATOM 4462 N N . PHE B 1 173 ? -12.055 24.203 1.439 1 96.5 173 PHE B N 1
ATOM 4463 C CA . PHE B 1 173 ? -10.93 24.578 2.279 1 96.5 173 PHE B CA 1
ATOM 4464 C C . PHE B 1 173 ? -10.367 25.938 1.856 1 96.5 173 PHE B C 1
ATOM 4466 O O . PHE B 1 173 ? -10.094 26.797 2.701 1 96.5 173 PHE B O 1
ATOM 4473 N N . MET B 1 174 ? -10.195 26.094 0.595 1 95.81 174 MET B N 1
ATOM 4474 C CA . MET B 1 174 ? -9.648 27.344 0.1 1 95.81 174 MET B CA 1
ATOM 4475 C C . MET B 1 174 ? -10.523 28.531 0.506 1 95.81 174 MET B C 1
ATOM 4477 O O . MET B 1 174 ? -10.016 29.562 0.954 1 95.81 174 MET B O 1
ATOM 4481 N N . LEU B 1 175 ? -11.773 28.359 0.385 1 95.69 175 LEU B N 1
ATOM 4482 C CA . LEU B 1 175 ? -12.719 29.438 0.65 1 95.69 175 LEU B CA 1
ATOM 4483 C C . LEU B 1 175 ? -12.828 29.703 2.146 1 95.69 175 LEU B C 1
ATOM 4485 O O . LEU B 1 175 ? -12.977 30.859 2.562 1 95.69 175 LEU B O 1
ATOM 4489 N N . HIS B 1 176 ? -12.703 28.688 2.936 1 96.06 176 HIS B N 1
ATOM 4490 C CA . HIS B 1 176 ? -13.055 28.844 4.34 1 96.06 176 HIS B CA 1
ATOM 4491 C C . HIS B 1 176 ? -11.805 29 5.207 1 96.06 176 HIS B C 1
ATOM 4493 O O . HIS B 1 176 ? -11.867 29.594 6.285 1 96.06 176 HIS B O 1
ATOM 4499 N N . LEU B 1 177 ? -10.648 28.5 4.734 1 97.94 177 LEU B N 1
ATOM 4500 C CA . LEU B 1 177 ? -9.5 28.516 5.629 1 97.94 177 LEU B CA 1
ATOM 4501 C C . LEU B 1 177 ? -8.414 29.453 5.109 1 97.94 177 LEU B C 1
ATOM 4503 O O . LEU B 1 177 ? -7.684 30.047 5.898 1 97.94 177 LEU B O 1
ATOM 4507 N N . THR B 1 178 ? -8.289 29.594 3.811 1 97.94 178 THR B N 1
ATOM 4508 C CA . THR B 1 178 ? -7.207 30.391 3.234 1 97.94 178 THR B CA 1
ATOM 4509 C C . THR B 1 178 ? -7.266 31.828 3.719 1 97.94 178 THR B C 1
ATOM 4511 O O . THR B 1 178 ? -6.242 32.406 4.09 1 97.94 178 THR B O 1
ATOM 4514 N N . PRO B 1 179 ? -8.438 32.5 3.689 1 98.12 179 PRO B N 1
ATOM 4515 C CA . PRO B 1 179 ? -8.477 33.875 4.156 1 98.12 179 PRO B CA 1
ATOM 4516 C C . PRO B 1 179 ? -7.965 34.031 5.586 1 98.12 179 PRO B C 1
ATOM 4518 O O . PRO B 1 179 ? -7.223 34.969 5.879 1 98.12 179 PRO B O 1
ATOM 4521 N N . LEU B 1 180 ? -8.383 33.156 6.441 1 98.44 180 LEU B N 1
ATOM 4522 C CA . LEU B 1 180 ? -7.918 33.219 7.82 1 98.44 180 LEU B CA 1
ATOM 4523 C C . LEU B 1 180 ? -6.414 32.969 7.895 1 98.44 180 LEU B C 1
ATOM 4525 O O . LEU B 1 180 ? -5.719 33.625 8.68 1 98.44 180 LEU B O 1
ATOM 4529 N N . VAL B 1 181 ? -5.91 32 7.145 1 98.62 181 VAL B N 1
ATOM 4530 C CA . VAL B 1 181 ? -4.484 31.688 7.148 1 98.62 181 VAL B CA 1
ATOM 4531 C C . VAL B 1 181 ? -3.68 32.938 6.762 1 98.62 181 VAL B C 1
ATOM 4533 O O . VAL B 1 181 ? -2.627 33.188 7.344 1 98.62 181 VAL B O 1
ATOM 4536 N N . VAL B 1 182 ? -4.188 33.688 5.785 1 98.56 182 VAL B N 1
ATOM 4537 C CA . VAL B 1 182 ? -3.523 34.906 5.383 1 98.56 182 VAL B CA 1
ATOM 4538 C C . VAL B 1 182 ? -3.48 35.875 6.559 1 98.56 182 VAL B C 1
ATOM 4540 O O . VAL B 1 182 ? -2.439 36.469 6.836 1 98.56 182 VAL B O 1
ATOM 4543 N N . ILE B 1 183 ? -4.559 36 7.258 1 98.69 183 ILE B N 1
ATOM 4544 C CA . ILE B 1 183 ? -4.641 36.906 8.414 1 98.69 183 ILE B CA 1
ATOM 4545 C C . ILE B 1 183 ? -3.652 36.438 9.484 1 98.69 183 ILE B C 1
ATOM 4547 O O . ILE B 1 183 ? -2.924 37.25 10.055 1 98.69 183 ILE B O 1
ATOM 4551 N N . VAL B 1 184 ? -3.617 35.188 9.734 1 98.81 184 VAL B N 1
ATOM 4552 C CA . VAL B 1 184 ? -2.754 34.625 10.773 1 98.81 184 VAL B CA 1
ATOM 4553 C C . VAL B 1 184 ? -1.291 34.781 10.367 1 98.81 184 VAL B C 1
ATOM 4555 O O . VAL B 1 184 ? -0.426 35 11.219 1 98.81 184 VAL B O 1
ATOM 4558 N N . LEU B 1 185 ? -1.013 34.594 9.086 1 98.62 185 LEU B N 1
ATOM 4559 C CA . LEU B 1 185 ? 0.351 34.781 8.602 1 98.62 185 LEU B CA 1
ATOM 4560 C C . LEU B 1 185 ? 0.8 36.219 8.797 1 98.62 185 LEU B C 1
ATOM 4562 O O . LEU B 1 185 ? 1.95 36.469 9.164 1 98.62 185 LEU B O 1
ATOM 4566 N N . ILE B 1 186 ? -0.051 37.156 8.492 1 98.62 186 ILE B N 1
ATOM 4567 C CA . ILE B 1 186 ? 0.254 38.562 8.727 1 98.62 186 ILE B CA 1
ATOM 4568 C C . ILE B 1 186 ? 0.533 38.781 10.211 1 98.62 186 ILE B C 1
ATOM 4570 O O . ILE B 1 186 ? 1.486 39.5 10.562 1 98.62 186 ILE B O 1
ATOM 4574 N N . ALA B 1 187 ? -0.275 38.219 11.047 1 98.62 187 ALA B N 1
ATOM 4575 C CA . ALA B 1 187 ? -0.072 38.344 12.492 1 98.62 187 ALA B CA 1
ATOM 4576 C C . ALA B 1 187 ? 1.262 37.719 12.906 1 98.62 187 ALA B C 1
ATOM 4578 O O . ALA B 1 187 ? 1.962 38.25 13.766 1 98.62 187 ALA B O 1
ATOM 4579 N N . LEU B 1 188 ? 1.58 36.562 12.344 1 98.5 188 LEU B N 1
ATOM 4580 C CA . LEU B 1 188 ? 2.861 35.906 12.641 1 98.5 188 LEU B CA 1
ATOM 4581 C C . LEU B 1 188 ? 4.02 36.844 12.266 1 98.5 188 LEU B C 1
ATOM 4583 O O . LEU B 1 188 ? 4.945 37.031 13.062 1 98.5 188 LEU B O 1
ATOM 4587 N N . ILE B 1 189 ? 3.961 37.375 11.055 1 97.81 189 ILE B N 1
ATOM 4588 C CA . ILE B 1 189 ? 5.008 38.25 10.57 1 97.81 189 ILE B CA 1
ATOM 4589 C C . ILE B 1 189 ? 5.141 39.469 11.508 1 97.81 189 ILE B C 1
ATOM 4591 O O . ILE B 1 189 ? 6.254 39.875 11.828 1 97.81 189 ILE B O 1
ATOM 4595 N N . ALA B 1 190 ? 4.02 39.969 11.984 1 97.44 190 ALA B N 1
ATOM 4596 C CA . ALA B 1 190 ? 4.016 41.125 12.875 1 97.44 190 ALA B CA 1
ATOM 4597 C C . ALA B 1 190 ? 4.652 40.781 14.219 1 97.44 190 ALA B C 1
ATOM 4599 O O . ALA B 1 190 ? 5.25 41.656 14.867 1 97.44 190 ALA B O 1
ATOM 4600 N N . VAL B 1 191 ? 4.582 39.562 14.648 1 96.81 191 VAL B N 1
ATOM 4601 C CA . VAL B 1 191 ? 5.047 39.188 15.977 1 96.81 191 VAL B CA 1
ATOM 4602 C C . VAL B 1 191 ? 6.492 38.719 15.898 1 96.81 191 VAL B C 1
ATOM 4604 O O . VAL B 1 191 ? 7.184 38.656 16.922 1 96.81 191 VAL B O 1
ATOM 4607 N N . LEU B 1 192 ? 7.074 38.438 14.75 1 96.25 192 LEU B N 1
ATOM 4608 C CA . LEU B 1 192 ? 8.398 37.844 14.57 1 96.25 192 LEU B CA 1
ATOM 4609 C C . LEU B 1 192 ? 9.461 38.688 15.266 1 96.25 192 LEU B C 1
ATOM 4611 O O . LEU B 1 192 ? 10.289 38.156 16.016 1 96.25 192 LEU B O 1
ATOM 4615 N N . PRO B 1 193 ? 9.453 40.094 15.094 1 93.94 193 PRO B N 1
ATOM 4616 C CA . PRO B 1 193 ? 10.492 40.875 15.758 1 93.94 193 PRO B CA 1
ATOM 4617 C C . PRO B 1 193 ? 10.43 40.781 17.281 1 93.94 193 PRO B C 1
ATOM 4619 O O . PRO B 1 193 ? 11.461 40.844 17.953 1 93.94 193 PRO B O 1
ATOM 4622 N N . ARG B 1 194 ? 9.266 40.625 17.766 1 94.69 194 ARG B N 1
ATOM 4623 C CA . ARG B 1 194 ? 9.109 40.5 19.219 1 94.69 194 ARG B CA 1
ATOM 4624 C C . ARG B 1 194 ? 9.539 39.125 19.688 1 94.69 194 ARG B C 1
ATOM 4626 O O . ARG B 1 194 ? 10.078 38.969 20.781 1 94.69 194 ARG B O 1
ATOM 4633 N N . LEU B 1 195 ? 9.32 38.094 18.906 1 95 195 LEU B N 1
ATOM 4634 C CA . LEU B 1 195 ? 9.641 36.719 19.266 1 95 195 LEU B CA 1
ATOM 4635 C C . LEU B 1 195 ? 11.148 36.5 19.219 1 95 195 LEU B C 1
ATOM 4637 O O . LEU B 1 195 ? 11.68 35.719 20.031 1 95 195 LEU B O 1
ATOM 4641 N N . PHE B 1 196 ? 11.828 37.062 18.203 1 93.75 196 PHE B N 1
ATOM 4642 C CA . PHE B 1 196 ? 13.211 36.656 17.969 1 93.75 196 PHE B CA 1
ATOM 4643 C C . PHE B 1 196 ? 14.164 37.812 18.141 1 93.75 196 PHE B C 1
ATOM 4645 O O . PHE B 1 196 ? 15.383 37.656 18.109 1 93.75 196 PHE B O 1
ATOM 4652 N N . GLY B 1 197 ? 13.648 39 18.359 1 89 197 GLY B N 1
ATOM 4653 C CA . GLY B 1 197 ? 14.484 40.156 18.594 1 89 197 GLY B CA 1
ATOM 4654 C C . GLY B 1 197 ? 15.148 40.688 17.328 1 89 197 GLY B C 1
ATOM 4655 O O . GLY B 1 197 ? 14.836 40.219 16.234 1 89 197 GLY B O 1
ATOM 4656 N N . SER B 1 198 ? 16.078 41.625 17.5 1 84.88 198 SER B N 1
ATOM 4657 C CA . SER B 1 198 ? 16.781 42.219 16.375 1 84.88 198 SER B CA 1
ATOM 4658 C C . SER B 1 198 ? 18 41.406 15.984 1 84.88 198 SER B C 1
ATOM 4660 O O . SER B 1 198 ? 18.75 40.938 16.844 1 84.88 198 SER B O 1
ATOM 4662 N N . ILE B 1 199 ? 18.016 41.094 14.703 1 84.81 199 ILE B N 1
ATOM 4663 C CA . ILE B 1 199 ? 19.141 40.375 14.164 1 84.81 199 ILE B CA 1
ATOM 4664 C C . ILE B 1 199 ? 19.984 41.281 13.281 1 84.81 199 ILE B C 1
ATOM 4666 O O . ILE B 1 199 ? 19.453 41.938 12.375 1 84.81 199 ILE B O 1
ATOM 4670 N N . THR B 1 200 ? 21.219 41.375 13.57 1 79.44 200 THR B N 1
ATOM 4671 C CA . THR B 1 200 ? 22.109 42.25 12.805 1 79.44 200 THR B CA 1
ATOM 4672 C C . THR B 1 200 ? 23.109 41.406 11.992 1 79.44 200 THR B C 1
ATOM 4674 O O . THR B 1 200 ? 23.469 40.312 12.391 1 79.44 200 THR B O 1
ATOM 4677 N N . VAL B 1 201 ? 23.391 41.938 10.844 1 83.5 201 VAL B N 1
ATOM 4678 C CA . VAL B 1 201 ? 24.344 41.281 9.953 1 83.5 201 VAL B CA 1
ATOM 4679 C C . VAL B 1 201 ? 25.438 42.25 9.57 1 83.5 201 VAL B C 1
ATOM 4681 O O . VAL B 1 201 ? 25.203 43.469 9.445 1 83.5 201 VAL B O 1
ATOM 4684 N N . GLU B 1 202 ? 26.625 41.719 9.5 1 79.81 202 GLU B N 1
ATOM 4685 C CA . GLU B 1 202 ? 27.75 42.5 9 1 79.81 202 GLU B CA 1
ATOM 4686 C C . GLU B 1 202 ? 27.625 42.75 7.5 1 79.81 202 GLU B C 1
ATOM 4688 O O . GLU B 1 202 ? 27.188 41.844 6.758 1 79.81 202 GLU B O 1
ATOM 4693 N N . ALA B 1 203 ? 28 43.906 7.055 1 78.44 203 ALA B N 1
ATOM 4694 C CA . ALA B 1 203 ? 27.844 44.344 5.668 1 78.44 203 ALA B CA 1
ATOM 4695 C C . ALA B 1 203 ? 28.594 43.406 4.715 1 78.44 203 ALA B C 1
ATOM 4697 O O . ALA B 1 203 ? 28.125 43.156 3.605 1 78.44 203 ALA B O 1
ATOM 4698 N N . ASP B 1 204 ? 29.734 42.906 5.145 1 79.06 204 ASP B N 1
ATOM 4699 C CA . ASP B 1 204 ? 30.562 42.094 4.277 1 79.06 204 ASP B CA 1
ATOM 4700 C C . ASP B 1 204 ? 29.906 40.75 4.012 1 79.06 204 ASP B C 1
ATOM 4702 O O . ASP B 1 204 ? 30.109 40.156 2.949 1 79.06 204 ASP B O 1
ATOM 4706 N N . ARG B 1 205 ? 29.125 40.375 4.879 1 83.88 205 ARG B N 1
ATOM 4707 C CA . ARG B 1 205 ? 28.484 39.062 4.746 1 83.88 205 ARG B CA 1
ATOM 4708 C C . ARG B 1 205 ? 27.281 39.156 3.809 1 83.88 205 ARG B C 1
ATOM 4710 O O . ARG B 1 205 ? 26.906 38.125 3.199 1 83.88 205 ARG B O 1
ATOM 4717 N N . ILE B 1 206 ? 26.734 40.281 3.717 1 84 206 ILE B N 1
ATOM 4718 C CA . ILE B 1 206 ? 25.609 40.469 2.816 1 84 206 ILE B CA 1
ATOM 4719 C C . ILE B 1 206 ? 26.047 40.219 1.374 1 84 206 ILE B C 1
ATOM 4721 O O . ILE B 1 206 ? 25.297 39.656 0.579 1 84 206 ILE B O 1
ATOM 4725 N N . ALA B 1 207 ? 27.219 40.531 1.058 1 82.06 207 ALA B N 1
ATOM 4726 C CA . ALA B 1 207 ? 27.766 40.344 -0.286 1 82.06 207 ALA B CA 1
ATOM 4727 C C . ALA B 1 207 ? 27.844 38.875 -0.644 1 82.06 207 ALA B C 1
ATOM 4729 O O . ALA B 1 207 ? 27.656 38.5 -1.803 1 82.06 207 ALA B O 1
ATOM 4730 N N . ASP B 1 208 ? 28.062 38.125 0.259 1 82.31 208 ASP B N 1
ATOM 4731 C CA . ASP B 1 208 ? 28.188 36.688 0.028 1 82.31 208 ASP B CA 1
ATOM 4732 C C . ASP B 1 208 ? 26.859 36.094 -0.4 1 82.31 208 ASP B C 1
ATOM 4734 O O . ASP B 1 208 ? 26.812 35.188 -1.26 1 82.31 208 ASP B O 1
ATOM 4738 N N . VAL B 1 209 ? 25.828 36.5 0.193 1 81.75 209 VAL B N 1
ATOM 4739 C CA . VAL B 1 209 ? 24.5 36 -0.141 1 81.75 209 VAL B CA 1
ATOM 4740 C C . VAL B 1 209 ? 24.078 36.531 -1.516 1 81.75 209 VAL B C 1
ATOM 4742 O O . VAL B 1 209 ? 23.469 35.781 -2.297 1 81.75 209 VAL B O 1
ATOM 4745 N N . MET B 1 210 ? 24.5 37.688 -1.772 1 83.5 210 MET B N 1
ATOM 4746 C CA . MET B 1 210 ? 24.156 38.281 -3.062 1 83.5 210 MET B CA 1
ATOM 4747 C C . MET B 1 210 ? 24.938 37.625 -4.191 1 83.5 210 MET B C 1
ATOM 4749 O O . MET B 1 210 ? 24.5 37.656 -5.348 1 83.5 210 MET B O 1
ATOM 4753 N N . ALA B 1 211 ? 25.938 36.938 -3.807 1 82.62 211 ALA B N 1
ATOM 4754 C CA . ALA B 1 211 ? 26.797 36.281 -4.797 1 82.62 211 ALA B CA 1
ATOM 4755 C C . ALA B 1 211 ? 26.25 34.938 -5.18 1 82.62 211 ALA B C 1
ATOM 4757 O O . ALA B 1 211 ? 26.656 34.344 -6.195 1 82.62 211 ALA B O 1
ATOM 4758 N N . LEU B 1 212 ? 25.328 34.469 -4.426 1 82.88 212 LEU B N 1
ATOM 4759 C CA . LEU B 1 212 ? 24.719 33.188 -4.766 1 82.88 212 LEU B CA 1
ATOM 4760 C C . LEU B 1 212 ? 23.938 33.281 -6.078 1 82.88 212 LEU B C 1
ATOM 4762 O O . LEU B 1 212 ? 23.406 34.344 -6.406 1 82.88 212 LEU B O 1
ATOM 4766 N N . ASP B 1 213 ? 24.016 32.25 -6.902 1 87.56 213 ASP B N 1
ATOM 4767 C CA . ASP B 1 213 ? 23.266 32.188 -8.148 1 87.56 213 ASP B CA 1
ATOM 4768 C C . ASP B 1 213 ? 22.078 31.219 -8.016 1 87.56 213 ASP B C 1
ATOM 4770 O O . ASP B 1 213 ? 22.266 30 -8.055 1 87.56 213 ASP B O 1
ATOM 4774 N N . GLU B 1 214 ? 20.891 31.781 -7.914 1 89.06 214 GLU B N 1
ATOM 4775 C CA . GLU B 1 214 ? 19.703 30.938 -7.738 1 89.06 214 GLU B CA 1
ATOM 4776 C C . GLU B 1 214 ? 19.453 30.062 -8.961 1 89.06 214 GLU B C 1
ATOM 4778 O O . GLU B 1 214 ? 18.906 28.969 -8.844 1 89.06 214 GLU B O 1
ATOM 4783 N N . GLY B 1 215 ? 19.828 30.438 -10.133 1 89.88 215 GLY B N 1
ATOM 4784 C CA . GLY B 1 215 ? 19.672 29.641 -11.336 1 89.88 215 GLY B CA 1
ATOM 4785 C C . GLY B 1 215 ? 20.453 28.344 -11.297 1 89.88 215 GLY B C 1
ATOM 4786 O O . GLY B 1 215 ? 20.031 27.344 -11.883 1 89.88 215 GLY B O 1
ATOM 4787 N N . GLU B 1 216 ? 21.562 28.375 -10.578 1 89.25 216 GLU B N 1
ATOM 4788 C CA . GLU B 1 216 ? 22.406 27.188 -10.469 1 89.25 216 GLU B CA 1
ATOM 4789 C C . GLU B 1 216 ? 21.734 26.109 -9.609 1 89.25 216 GLU B C 1
ATOM 4791 O O . GLU B 1 216 ? 22.109 24.938 -9.672 1 89.25 216 GLU B O 1
ATOM 4796 N N . ALA B 1 217 ? 20.766 26.531 -8.906 1 88.88 217 ALA B N 1
ATOM 4797 C CA . ALA B 1 217 ? 20.078 25.594 -8.031 1 88.88 217 ALA B CA 1
ATOM 4798 C C . ALA B 1 217 ? 19.141 24.688 -8.828 1 88.88 217 ALA B C 1
ATOM 4800 O O . ALA B 1 217 ? 18.859 23.562 -8.406 1 88.88 217 ALA B O 1
ATOM 4801 N N . ILE B 1 218 ? 18.734 25.078 -10 1 92.88 218 ILE B N 1
ATOM 4802 C CA . ILE B 1 218 ? 17.859 24.266 -10.844 1 92.88 218 ILE B CA 1
ATOM 4803 C C . ILE B 1 218 ? 18.688 23.219 -11.578 1 92.88 218 ILE B C 1
ATOM 4805 O O . ILE B 1 218 ? 19.516 23.547 -12.43 1 92.88 218 ILE B O 1
ATOM 4809 N N . ARG B 1 219 ? 18.5 21.969 -11.367 1 91.19 219 ARG B N 1
ATOM 4810 C CA . ARG B 1 219 ? 19.297 20.844 -11.859 1 91.19 219 ARG B CA 1
ATOM 4811 C C . ARG B 1 219 ? 18.781 20.359 -13.211 1 91.19 219 ARG B C 1
ATOM 4813 O O . ARG B 1 219 ? 19.547 19.844 -14.023 1 91.19 219 ARG B O 1
ATOM 4820 N N . ASP B 1 220 ? 17.469 20.422 -13.406 1 92.31 220 ASP B N 1
ATOM 4821 C CA . ASP B 1 220 ? 16.844 19.922 -14.625 1 92.31 220 ASP B CA 1
ATOM 4822 C C . ASP B 1 220 ? 15.641 20.781 -15.008 1 92.31 220 ASP B C 1
ATOM 4824 O O . ASP B 1 220 ? 14.523 20.547 -14.547 1 92.31 220 ASP B O 1
ATOM 4828 N N . ARG B 1 221 ? 15.781 21.641 -15.906 1 93.88 221 ARG B N 1
ATOM 4829 C CA . ARG B 1 221 ? 14.734 22.578 -16.312 1 93.88 221 ARG B CA 1
ATOM 4830 C C . ARG B 1 221 ? 13.602 21.844 -17.031 1 93.88 221 ARG B C 1
ATOM 4832 O O . ARG B 1 221 ? 12.438 22.219 -16.891 1 93.88 221 ARG B O 1
ATOM 4839 N N . GLY B 1 222 ? 13.992 20.891 -17.828 1 94.44 222 GLY B N 1
ATOM 4840 C CA . GLY B 1 222 ? 12.969 20.094 -18.484 1 94.44 222 GLY B CA 1
ATOM 4841 C C . GLY B 1 222 ? 12.047 19.375 -17.516 1 94.44 222 GLY B C 1
ATOM 4842 O O . GLY B 1 222 ? 10.828 19.406 -17.688 1 94.44 222 GLY B O 1
ATOM 4843 N N . LEU B 1 223 ? 12.648 18.734 -16.594 1 94.19 223 LEU B N 1
ATOM 4844 C CA . LEU B 1 223 ? 11.875 18.047 -15.562 1 94.19 223 LEU B CA 1
ATOM 4845 C C . LEU B 1 223 ? 11.023 19.031 -14.766 1 94.19 223 LEU B C 1
ATOM 4847 O O . LEU B 1 223 ? 9.906 18.719 -14.367 1 94.19 223 LEU B O 1
ATOM 4851 N N . LEU B 1 224 ? 11.602 20.203 -14.516 1 95.44 224 LEU B N 1
ATOM 4852 C CA . LEU B 1 224 ? 10.875 21.234 -13.789 1 95.44 224 LEU B CA 1
ATOM 4853 C C . LEU B 1 224 ? 9.594 21.609 -14.531 1 95.44 224 LEU B C 1
ATOM 4855 O O . LEU B 1 224 ? 8.531 21.734 -13.922 1 95.44 224 LEU B O 1
ATOM 4859 N N . VAL B 1 225 ? 9.664 21.797 -15.773 1 96.06 225 VAL B N 1
ATOM 4860 C CA . VAL B 1 225 ? 8.516 22.172 -16.594 1 96.06 225 VAL B CA 1
ATOM 4861 C C . VAL B 1 225 ? 7.484 21.047 -16.578 1 96.06 225 VAL B C 1
ATOM 4863 O O . VAL B 1 225 ? 6.281 21.297 -16.453 1 96.06 225 VAL B O 1
ATOM 4866 N N . LYS B 1 226 ? 7.93 19.875 -16.75 1 95.44 226 LYS B N 1
ATOM 4867 C CA . LYS B 1 226 ? 7.031 18.719 -16.734 1 95.44 226 LYS B CA 1
ATOM 4868 C C . LYS B 1 226 ? 6.316 18.609 -15.391 1 95.44 226 LYS B C 1
ATOM 4870 O O . LYS B 1 226 ? 5.105 18.391 -15.344 1 95.44 226 LYS B O 1
ATOM 4875 N N . CYS B 1 227 ? 7.082 18.719 -14.312 1 94.62 227 CYS B N 1
ATOM 4876 C CA . CYS B 1 227 ? 6.508 18.672 -12.977 1 94.62 227 CYS B CA 1
ATOM 4877 C C . CYS B 1 227 ? 5.508 19.812 -12.773 1 94.62 227 CYS B C 1
ATOM 4879 O O . CYS B 1 227 ? 4.434 19.594 -12.203 1 94.62 227 CYS B O 1
ATOM 4881 N N . GLY B 1 228 ? 5.961 20.969 -13.203 1 95 228 GLY B N 1
ATOM 4882 C CA . GLY B 1 228 ? 5.066 22.109 -13.102 1 95 228 GLY B CA 1
ATOM 4883 C C . GLY B 1 228 ? 3.756 21.906 -13.836 1 95 228 GLY B C 1
ATOM 4884 O O . GLY B 1 228 ? 2.688 22.234 -13.312 1 95 228 GLY B O 1
ATOM 4885 N N . ALA B 1 229 ? 3.812 21.391 -15.008 1 96.56 229 ALA B N 1
ATOM 4886 C CA . ALA B 1 229 ? 2.617 21.125 -15.812 1 96.56 229 ALA B CA 1
ATOM 4887 C C . ALA B 1 229 ? 1.694 20.141 -15.117 1 96.56 229 ALA B C 1
ATOM 4889 O O . ALA B 1 229 ? 0.48 20.344 -15.055 1 96.56 229 ALA B O 1
ATOM 4890 N N . VAL B 1 230 ? 2.24 19.078 -14.641 1 95.81 230 VAL B N 1
ATOM 4891 C CA . VAL B 1 230 ? 1.45 18.047 -13.977 1 95.81 230 VAL B CA 1
ATOM 4892 C C . VAL B 1 230 ? 0.83 18.625 -12.703 1 95.81 230 VAL B C 1
ATOM 4894 O O . VAL B 1 230 ? -0.329 18.344 -12.383 1 95.81 230 VAL B O 1
ATOM 4897 N N . LEU B 1 231 ? 1.628 19.391 -11.961 1 94.81 231 LEU B N 1
ATOM 4898 C CA . LEU B 1 231 ? 1.116 20 -10.742 1 94.81 231 LEU B CA 1
ATOM 4899 C C . LEU B 1 231 ? -0.06 20.922 -11.047 1 94.81 231 LEU B C 1
ATOM 4901 O O . LEU B 1 231 ? -1.066 20.906 -10.336 1 94.81 231 LEU B O 1
ATOM 4905 N N . VAL B 1 232 ? 0.078 21.703 -12.055 1 95.5 232 VAL B N 1
ATOM 4906 C CA . VAL B 1 232 ? -1.003 22.594 -12.461 1 95.5 232 VAL B CA 1
ATOM 4907 C C . VAL B 1 232 ? -2.238 21.781 -12.828 1 95.5 232 VAL B C 1
ATOM 4909 O O . VAL B 1 232 ? -3.359 22.125 -12.453 1 95.5 232 VAL B O 1
ATOM 4912 N N . LEU B 1 233 ? -2.062 20.719 -13.578 1 95.75 233 LEU B N 1
ATOM 4913 C CA . LEU B 1 233 ? -3.17 19.844 -13.961 1 95.75 233 LEU B CA 1
ATOM 4914 C C . LEU B 1 233 ? -3.84 19.25 -12.734 1 95.75 233 LEU B C 1
ATOM 4916 O O . LEU B 1 233 ? -5.07 19.172 -12.664 1 95.75 233 LEU B O 1
ATOM 4920 N N . VAL B 1 234 ? -3.064 18.781 -11.805 1 95.62 234 VAL B N 1
ATOM 4921 C CA . VAL B 1 234 ? -3.58 18.188 -10.578 1 95.62 234 VAL B CA 1
ATOM 4922 C C . VAL B 1 234 ? -4.398 19.203 -9.805 1 95.62 234 VAL B C 1
ATOM 4924 O O . VAL B 1 234 ? -5.516 18.922 -9.367 1 95.62 234 VAL B O 1
ATOM 4927 N N . PHE B 1 235 ? -3.891 20.422 -9.648 1 94.25 235 PHE B N 1
ATOM 4928 C CA . PHE B 1 235 ? -4.602 21.469 -8.906 1 94.25 235 PHE B CA 1
ATOM 4929 C C . PHE B 1 235 ? -5.855 21.891 -9.656 1 94.25 235 PHE B C 1
ATOM 4931 O O . PHE B 1 235 ? -6.887 22.188 -9.047 1 94.25 235 PHE B O 1
ATOM 4938 N N . ALA B 1 236 ? -5.738 21.969 -10.93 1 95.5 236 ALA B N 1
ATOM 4939 C CA . ALA B 1 236 ? -6.926 22.266 -11.734 1 95.5 236 ALA B CA 1
ATOM 4940 C C . ALA B 1 236 ? -8 21.203 -11.516 1 95.5 236 ALA B C 1
ATOM 4942 O O . ALA B 1 236 ? -9.188 21.516 -11.414 1 95.5 236 ALA B O 1
ATOM 4943 N N . ALA B 1 237 ? -7.551 20 -11.469 1 94.62 237 ALA B N 1
ATOM 4944 C CA . ALA B 1 237 ? -8.492 18.922 -11.234 1 94.62 237 ALA B CA 1
ATOM 4945 C C . ALA B 1 237 ? -9.086 18.984 -9.828 1 94.62 237 ALA B C 1
ATOM 4947 O O . ALA B 1 237 ? -10.258 18.656 -9.625 1 94.62 237 ALA B O 1
ATOM 4948 N N . PHE B 1 238 ? -8.297 19.375 -8.859 1 94 238 PHE B N 1
ATOM 4949 C CA . PHE B 1 238 ? -8.805 19.562 -7.508 1 94 238 PHE B CA 1
ATOM 4950 C C . PHE B 1 238 ? -9.914 20.609 -7.492 1 94 238 PHE B C 1
ATOM 4952 O O . PHE B 1 238 ? -10.945 20.406 -6.852 1 94 238 PHE B O 1
ATOM 4959 N N . VAL B 1 239 ? -9.68 21.641 -8.172 1 93 239 VAL B N 1
ATOM 4960 C CA . VAL B 1 239 ? -10.641 22.75 -8.219 1 93 239 VAL B CA 1
ATOM 4961 C C . VAL B 1 239 ? -11.891 22.297 -8.969 1 93 239 VAL B C 1
ATOM 4963 O O . VAL B 1 239 ? -13.008 22.641 -8.586 1 93 239 VAL B O 1
ATOM 4966 N N . ALA B 1 240 ? -11.727 21.516 -9.984 1 92.44 240 ALA B N 1
ATOM 4967 C CA . ALA B 1 240 ? -12.828 21.094 -10.844 1 92.44 240 ALA B CA 1
ATOM 4968 C C . ALA B 1 240 ? -13.508 19.844 -10.281 1 92.44 240 ALA B C 1
ATOM 4970 O O . ALA B 1 240 ? -14.43 19.297 -10.898 1 92.44 240 ALA B O 1
ATOM 4971 N N . HIS B 1 241 ? -13.031 19.406 -9.203 1 85.06 241 HIS B N 1
ATOM 4972 C CA . HIS B 1 241 ? -13.484 18.188 -8.547 1 85.06 241 HIS B CA 1
ATOM 4973 C C . HIS B 1 241 ? -15.008 18.094 -8.547 1 85.06 241 HIS B C 1
ATOM 4975 O O . HIS B 1 241 ? -15.57 17.031 -8.836 1 85.06 241 HIS B O 1
ATOM 4981 N N . PRO B 1 242 ? -15.734 19.156 -8.188 1 78.88 242 PRO B N 1
ATOM 4982 C CA . PRO B 1 242 ? -17.203 19.047 -8.125 1 78.88 242 PRO B CA 1
ATOM 4983 C C . PRO B 1 242 ? -17.828 18.766 -9.484 1 78.88 242 PRO B C 1
ATOM 4985 O O . PRO B 1 242 ? -18.891 18.156 -9.562 1 78.88 242 PRO B O 1
ATOM 4988 N N . VAL B 1 243 ? -17.125 19.062 -10.523 1 84.19 243 VAL B N 1
ATOM 4989 C CA . VAL B 1 243 ? -17.656 18.891 -11.867 1 84.19 243 VAL B CA 1
ATOM 4990 C C . VAL B 1 243 ? -17.156 17.562 -12.453 1 84.19 243 VAL B C 1
ATOM 4992 O O . VAL B 1 243 ? -17.922 16.828 -13.078 1 84.19 243 VAL B O 1
ATOM 4995 N N . LEU B 1 244 ? -15.969 17.203 -12.148 1 85.5 244 LEU B N 1
ATOM 4996 C CA . LEU B 1 244 ? -15.352 16.016 -12.711 1 85.5 244 LEU B CA 1
ATOM 4997 C C . LEU B 1 244 ? -15.75 14.773 -11.914 1 85.5 244 LEU B C 1
ATOM 4999 O O . LEU B 1 244 ? -15.656 13.648 -12.414 1 85.5 244 LEU B O 1
ATOM 5003 N N . HIS B 1 245 ? -16.156 14.984 -10.688 1 83.94 245 HIS B N 1
ATOM 5004 C CA . HIS B 1 245 ? -16.578 13.922 -9.781 1 83.94 245 HIS B CA 1
ATOM 5005 C C . HIS B 1 245 ? -15.461 12.906 -9.562 1 83.94 245 HIS B C 1
ATOM 5007 O O . HIS B 1 245 ? -15.719 11.703 -9.508 1 83.94 245 HIS B O 1
ATOM 5013 N N . ILE B 1 246 ? -14.281 13.312 -9.664 1 89.06 246 ILE B N 1
ATOM 5014 C CA . ILE B 1 246 ? -13.117 12.492 -9.344 1 89.06 246 ILE B CA 1
ATOM 5015 C C . ILE B 1 246 ? -12.547 12.906 -7.992 1 89.06 246 ILE B C 1
ATOM 5017 O O . ILE B 1 246 ? -12.258 14.086 -7.77 1 89.06 246 ILE B O 1
ATOM 5021 N N . GLN B 1 247 ? -12.453 11.953 -7.16 1 92.5 247 GLN B N 1
ATOM 5022 C CA . GLN B 1 247 ? -11.945 12.25 -5.824 1 92.5 247 GLN B CA 1
ATOM 5023 C C . GLN B 1 247 ? -10.484 12.703 -5.875 1 92.5 247 GLN B C 1
ATOM 5025 O O . GLN B 1 247 ? -9.734 12.281 -6.75 1 92.5 247 GLN B O 1
ATOM 5030 N N . PRO B 1 248 ? -10.094 13.516 -4.918 1 92.88 248 PRO B N 1
ATOM 5031 C CA . PRO B 1 248 ? -8.727 14.031 -4.871 1 92.88 248 PRO B CA 1
ATOM 5032 C C . PRO B 1 248 ? -7.68 12.914 -4.836 1 92.88 248 PRO B C 1
ATOM 5034 O O . PRO B 1 248 ? -6.602 13.062 -5.414 1 92.88 248 PRO B O 1
ATOM 5037 N N . SER B 1 249 ? -7.98 11.859 -4.156 1 94.56 249 SER B N 1
ATOM 5038 C CA . SER B 1 249 ? -7.035 10.75 -4.066 1 94.56 249 SER B CA 1
ATOM 5039 C C . SER B 1 249 ? -6.715 10.188 -5.449 1 94.56 249 SER B C 1
ATOM 5041 O O . SER B 1 249 ? -5.547 9.977 -5.781 1 94.56 249 SER B O 1
ATOM 5043 N N . LEU B 1 250 ? -7.684 9.961 -6.281 1 95.06 250 LEU B N 1
ATOM 5044 C CA . LEU B 1 250 ? -7.477 9.438 -7.629 1 95.06 250 LEU B CA 1
ATOM 5045 C C . LEU B 1 250 ? -6.75 10.453 -8.508 1 95.06 250 LEU B C 1
ATOM 5047 O O . LEU B 1 250 ? -5.922 10.078 -9.336 1 95.06 250 LEU B O 1
ATOM 5051 N N . VAL B 1 251 ? -7.086 11.734 -8.336 1 95.12 251 VAL B N 1
ATOM 5052 C CA . VAL B 1 251 ? -6.406 12.797 -9.07 1 95.12 251 VAL B CA 1
ATOM 5053 C C . VAL B 1 251 ? -4.914 12.781 -8.742 1 95.12 251 VAL B C 1
ATOM 5055 O O . VAL B 1 251 ? -4.074 12.859 -9.648 1 95.12 251 VAL B O 1
ATOM 5058 N N . ALA B 1 252 ? -4.641 12.703 -7.488 1 95.12 252 ALA B N 1
ATOM 5059 C CA . ALA B 1 252 ? -3.248 12.688 -7.047 1 95.12 252 ALA B CA 1
ATOM 5060 C C . ALA B 1 252 ? -2.512 11.469 -7.609 1 95.12 252 ALA B C 1
ATOM 5062 O O . ALA B 1 252 ? -1.371 11.586 -8.062 1 95.12 252 ALA B O 1
ATOM 5063 N N . LEU B 1 253 ? -3.154 10.344 -7.59 1 95.12 253 LEU B N 1
ATOM 5064 C CA . LEU B 1 253 ? -2.539 9.125 -8.109 1 95.12 253 LEU B CA 1
ATOM 5065 C C . LEU B 1 253 ? -2.305 9.234 -9.609 1 95.12 253 LEU B C 1
ATOM 5067 O O . LEU B 1 253 ? -1.264 8.797 -10.109 1 95.12 253 LEU B O 1
ATOM 5071 N N . LEU B 1 254 ? -3.254 9.734 -10.328 1 95.62 254 LEU B N 1
ATOM 5072 C CA . LEU B 1 254 ? -3.113 9.93 -11.766 1 95.62 254 LEU B CA 1
ATOM 5073 C C . LEU B 1 254 ? -1.957 10.867 -12.078 1 95.62 254 LEU B C 1
ATOM 5075 O O . LEU B 1 254 ? -1.167 10.609 -12.984 1 95.62 254 LEU B O 1
ATOM 5079 N N . GLY B 1 255 ? -1.907 11.938 -11.336 1 95.94 255 GLY B N 1
ATOM 5080 C CA . GLY B 1 255 ? -0.791 12.859 -11.5 1 95.94 255 GLY B CA 1
ATOM 5081 C C . GLY B 1 255 ? 0.555 12.219 -11.219 1 95.94 255 GLY B C 1
ATOM 5082 O O . GLY B 1 255 ? 1.511 12.414 -11.969 1 95.94 255 GLY B O 1
ATOM 5083 N N . ALA B 1 256 ? 0.623 11.492 -10.133 1 94.94 256 ALA B N 1
ATOM 5084 C CA . ALA B 1 256 ? 1.846 10.766 -9.797 1 94.94 256 ALA B CA 1
ATOM 5085 C C . ALA B 1 256 ? 2.229 9.797 -10.914 1 94.94 256 ALA B C 1
ATOM 5087 O O . ALA B 1 256 ? 3.393 9.734 -11.312 1 94.94 256 ALA B O 1
ATOM 5088 N N . GLY B 1 257 ? 1.24 9.023 -11.367 1 93.56 257 GLY B N 1
ATOM 5089 C CA . GLY B 1 257 ? 1.491 8.102 -12.469 1 93.56 257 GLY B CA 1
ATOM 5090 C C . GLY B 1 257 ? 2.018 8.797 -13.711 1 93.56 257 GLY B C 1
ATOM 5091 O O . GLY B 1 257 ? 2.955 8.312 -14.344 1 93.56 257 GLY B O 1
ATOM 5092 N N . MET B 1 258 ? 1.424 9.891 -14.047 1 94.69 258 MET B N 1
ATOM 5093 C CA . MET B 1 258 ? 1.855 10.672 -15.203 1 94.69 258 MET B CA 1
ATOM 5094 C C . MET B 1 258 ? 3.307 11.109 -15.055 1 94.69 258 MET B C 1
ATOM 5096 O O . MET B 1 258 ? 4.094 11.008 -16 1 94.69 258 MET B O 1
ATOM 5100 N N . LEU B 1 259 ? 3.66 11.547 -13.914 1 93.38 259 LEU B N 1
ATOM 5101 C CA . LEU B 1 259 ? 5.016 12.031 -13.688 1 93.38 259 LEU B CA 1
ATOM 5102 C C . LEU B 1 259 ? 6.02 10.883 -13.734 1 93.38 259 LEU B C 1
ATOM 5104 O O . LEU B 1 259 ? 7.152 11.062 -14.195 1 93.38 259 LEU B O 1
ATOM 5108 N N . ILE B 1 260 ? 5.625 9.828 -13.219 1 89.75 260 ILE B N 1
ATOM 5109 C CA . ILE B 1 260 ? 6.508 8.664 -13.258 1 89.75 260 ILE B CA 1
ATOM 5110 C C . ILE B 1 260 ? 6.828 8.305 -14.703 1 89.75 260 ILE B C 1
ATOM 5112 O O . ILE B 1 260 ? 7.988 8.047 -15.047 1 89.75 260 ILE B O 1
ATOM 5116 N N . VAL B 1 261 ? 5.879 8.312 -15.547 1 88.44 261 VAL B N 1
ATOM 5117 C CA . VAL B 1 261 ? 6.047 7.934 -16.953 1 88.44 261 VAL B CA 1
ATOM 5118 C C . VAL B 1 261 ? 6.883 8.984 -17.672 1 88.44 261 VAL B C 1
ATOM 5120 O O . VAL B 1 261 ? 7.82 8.648 -18.406 1 88.44 261 VAL B O 1
ATOM 5123 N N . VAL B 1 262 ? 6.652 10.227 -17.375 1 89.81 262 VAL B N 1
ATOM 5124 C CA . VAL B 1 262 ? 7.273 11.305 -18.141 1 89.81 262 VAL B CA 1
ATOM 5125 C C . VAL B 1 262 ? 8.68 11.57 -17.609 1 89.81 262 VAL B C 1
ATOM 5127 O O . VAL B 1 262 ? 9.57 11.969 -18.359 1 89.81 262 VAL B O 1
ATOM 5130 N N . SER B 1 263 ? 8.867 11.445 -16.312 1 87.81 263 SER B N 1
ATOM 5131 C CA . SER B 1 263 ? 10.164 11.758 -15.719 1 87.81 263 SER B CA 1
ATOM 5132 C C . SER B 1 263 ? 11.203 10.695 -16.062 1 87.81 263 SER B C 1
ATOM 5134 O O . SER B 1 263 ? 12.406 10.984 -16.094 1 87.81 263 SER B O 1
ATOM 5136 N N . GLY B 1 264 ? 10.797 9.469 -16.281 1 83.06 264 GLY B N 1
ATOM 5137 C CA . GLY B 1 264 ? 11.711 8.383 -16.562 1 83.06 264 GLY B CA 1
ATOM 5138 C C . GLY B 1 264 ? 12.555 7.977 -15.367 1 83.06 264 GLY B C 1
ATOM 5139 O O . GLY B 1 264 ? 13.562 7.285 -15.516 1 83.06 264 GLY B O 1
ATOM 5140 N N . LEU B 1 265 ? 12.133 8.492 -14.242 1 80.75 265 LEU B N 1
ATOM 5141 C CA . LEU B 1 265 ? 12.883 8.164 -13.031 1 80.75 265 LEU B CA 1
ATOM 5142 C C . LEU B 1 265 ? 12.695 6.695 -12.656 1 80.75 265 LEU B C 1
ATOM 5144 O O . LEU B 1 265 ? 11.68 6.086 -13.008 1 80.75 265 LEU B O 1
ATOM 5148 N N . THR B 1 266 ? 13.703 6.211 -12.031 1 79 266 THR B N 1
ATOM 5149 C CA . THR B 1 266 ? 13.648 4.82 -11.594 1 79 266 THR B CA 1
ATOM 5150 C C . THR B 1 266 ? 12.727 4.672 -10.383 1 79 266 THR B C 1
ATOM 5152 O O . THR B 1 266 ? 12.383 5.66 -9.734 1 79 266 THR B O 1
ATOM 5155 N N . ARG B 1 267 ? 12.297 3.428 -10.156 1 77.06 267 ARG B N 1
ATOM 5156 C CA . ARG B 1 267 ? 11.406 3.096 -9.055 1 77.06 267 ARG B CA 1
ATOM 5157 C C . ARG B 1 267 ? 11.992 3.539 -7.719 1 77.06 267 ARG B C 1
ATOM 5159 O O . ARG B 1 267 ? 11.289 4.094 -6.875 1 77.06 267 ARG B O 1
ATOM 5166 N N . SER B 1 268 ? 13.203 3.322 -7.602 1 73.69 268 SER B N 1
ATOM 5167 C CA . SER B 1 268 ? 13.867 3.668 -6.352 1 73.69 268 SER B CA 1
ATOM 5168 C C . SER B 1 268 ? 13.836 5.172 -6.105 1 73.69 268 SER B C 1
ATOM 5170 O O . SER B 1 268 ? 13.68 5.617 -4.969 1 73.69 268 SER B O 1
ATOM 5172 N N . GLU B 1 269 ? 13.844 5.891 -7.121 1 76.56 269 GLU B N 1
ATOM 5173 C CA . GLU B 1 269 ? 13.898 7.344 -6.984 1 76.56 269 GLU B CA 1
ATOM 5174 C C . GLU B 1 269 ? 12.555 7.914 -6.551 1 76.56 269 GLU B C 1
ATOM 5176 O O . GLU B 1 269 ? 12.484 8.734 -5.633 1 76.56 269 GLU B O 1
ATOM 5181 N N . TYR B 1 270 ? 11.555 7.441 -7.203 1 76.12 270 TYR B N 1
ATOM 5182 C CA . TYR B 1 270 ? 10.289 8.07 -6.848 1 76.12 270 TYR B CA 1
ATOM 5183 C C . TYR B 1 270 ? 9.695 7.438 -5.598 1 76.12 270 TYR B C 1
ATOM 5185 O O . TYR B 1 270 ? 8.922 8.078 -4.875 1 76.12 270 TYR B O 1
ATOM 5193 N N . LEU B 1 271 ? 10.047 6.258 -5.246 1 78.81 271 LEU B N 1
ATOM 5194 C CA . LEU B 1 271 ? 9.523 5.629 -4.039 1 78.81 271 LEU B CA 1
ATOM 5195 C C . LEU B 1 271 ? 10.297 6.082 -2.807 1 78.81 271 LEU B C 1
ATOM 5197 O O . LEU B 1 271 ? 9.805 5.988 -1.683 1 78.81 271 LEU B O 1
ATOM 5201 N N . SER B 1 272 ? 11.5 6.504 -3.053 1 78.31 272 SER B N 1
ATOM 5202 C CA . SER B 1 272 ? 12.32 6.969 -1.938 1 78.31 272 SER B CA 1
ATOM 5203 C C . SER B 1 272 ? 11.727 8.219 -1.298 1 78.31 272 SER B C 1
ATOM 5205 O O . SER B 1 272 ? 12.031 8.531 -0.143 1 78.31 272 SER B O 1
ATOM 5207 N N . SER B 1 273 ? 10.867 8.875 -1.961 1 78.94 273 SER B N 1
ATOM 5208 C CA . SER B 1 273 ? 10.273 10.109 -1.443 1 78.94 273 SER B CA 1
ATOM 5209 C C . SER B 1 273 ? 9.016 9.812 -0.625 1 78.94 273 SER B C 1
ATOM 5211 O O . SER B 1 273 ? 8.508 10.688 0.073 1 78.94 273 SER B O 1
ATOM 5213 N N . VAL B 1 274 ? 8.539 8.625 -0.725 1 87.5 274 VAL B N 1
ATOM 5214 C CA . VAL B 1 274 ? 7.332 8.25 0.002 1 87.5 274 VAL B CA 1
ATOM 5215 C C . VAL B 1 274 ? 7.68 7.945 1.459 1 87.5 274 VAL B C 1
ATOM 5217 O O . VAL B 1 274 ? 8.617 7.191 1.738 1 87.5 274 VAL B O 1
ATOM 5220 N N . GLU B 1 275 ? 7.012 8.641 2.348 1 87.69 275 GLU B N 1
ATOM 5221 C CA . GLU B 1 275 ? 7.203 8.414 3.777 1 87.69 275 GLU B CA 1
ATOM 5222 C C . GLU B 1 275 ? 6.371 7.234 4.266 1 87.69 275 GLU B C 1
ATOM 5224 O O . GLU B 1 275 ? 5.355 7.418 4.941 1 87.69 275 GLU B O 1
ATOM 5229 N N . TRP B 1 276 ? 6.883 6.133 4.137 1 86.88 276 TRP B N 1
ATOM 5230 C CA . TRP B 1 276 ? 6.184 4.891 4.453 1 86.88 276 TRP B CA 1
ATOM 5231 C C . TRP B 1 276 ? 5.832 4.824 5.938 1 86.88 276 TRP B C 1
ATOM 5233 O O . TRP B 1 276 ? 4.785 4.293 6.309 1 86.88 276 TRP B O 1
ATOM 5243 N N . ASP B 1 277 ? 6.68 5.32 6.766 1 87.88 277 ASP B N 1
ATOM 5244 C CA . ASP B 1 277 ? 6.418 5.324 8.203 1 87.88 277 ASP B CA 1
ATOM 5245 C C . ASP B 1 277 ? 5.141 6.086 8.531 1 87.88 277 ASP B C 1
ATOM 5247 O O . ASP B 1 277 ? 4.332 5.637 9.344 1 87.88 277 ASP B O 1
ATOM 5251 N N . THR B 1 278 ? 5.008 7.168 7.879 1 88.44 278 THR B N 1
ATOM 5252 C CA . THR B 1 278 ? 3.826 7.992 8.102 1 88.44 278 THR B CA 1
ATOM 5253 C C . THR B 1 278 ? 2.566 7.266 7.641 1 88.44 278 THR B C 1
ATOM 5255 O O . THR B 1 278 ? 1.555 7.262 8.344 1 88.44 278 THR B O 1
ATOM 5258 N N . LEU B 1 279 ? 2.658 6.637 6.488 1 93 279 LEU B N 1
ATOM 5259 C CA . LEU B 1 279 ? 1.504 5.93 5.941 1 93 279 LEU B CA 1
ATOM 5260 C C . LEU B 1 279 ? 1.12 4.75 6.824 1 93 279 LEU B C 1
ATOM 5262 O O . LEU B 1 279 ? -0.064 4.516 7.078 1 93 279 LEU B O 1
ATOM 5266 N N . LEU B 1 280 ? 2.105 4.027 7.305 1 93.25 280 LEU B N 1
ATOM 5267 C CA . LEU B 1 280 ? 1.859 2.895 8.195 1 93.25 280 LEU B CA 1
ATOM 5268 C C . LEU B 1 280 ? 1.298 3.367 9.531 1 93.25 280 LEU B C 1
ATOM 5270 O O . LEU B 1 280 ? 0.442 2.703 10.117 1 93.25 280 LEU B O 1
ATOM 5274 N N . PHE B 1 281 ? 1.868 4.469 9.977 1 92.75 281 PHE B N 1
ATOM 5275 C CA . PHE B 1 281 ? 1.343 5.078 11.188 1 92.75 281 PHE B CA 1
ATOM 5276 C C . PHE B 1 281 ? -0.142 5.387 11.047 1 92.75 281 PHE B C 1
ATOM 5278 O O . PHE B 1 281 ? -0.94 5.055 11.922 1 92.75 281 PHE B O 1
ATOM 5285 N N . PHE B 1 282 ? -0.548 5.969 9.883 1 93.62 282 PHE B N 1
ATOM 5286 C CA . PHE B 1 282 ? -1.939 6.301 9.594 1 93.62 282 PHE B CA 1
ATOM 5287 C C . PHE B 1 282 ? -2.805 5.047 9.578 1 93.62 282 PHE B C 1
ATOM 5289 O O . PHE B 1 282 ? -3.887 5.023 10.172 1 93.62 282 PHE B O 1
ATOM 5296 N N . ALA B 1 283 ? -2.334 4.043 8.898 1 95.5 283 ALA B N 1
ATOM 5297 C CA . ALA B 1 283 ? -3.084 2.793 8.805 1 95.5 283 ALA B CA 1
ATOM 5298 C C . ALA B 1 283 ? -3.365 2.215 10.188 1 95.5 283 ALA B C 1
ATOM 5300 O O . ALA B 1 283 ? -4.504 1.851 10.492 1 95.5 283 ALA B O 1
ATOM 5301 N N . GLY B 1 284 ? -2.316 2.125 11.016 1 95.81 284 GLY B N 1
ATOM 5302 C CA . GLY B 1 284 ? -2.494 1.628 12.375 1 95.81 284 GLY B CA 1
ATOM 5303 C C . GLY B 1 284 ? -3.453 2.467 13.195 1 95.81 284 GLY B C 1
ATOM 5304 O O . GLY B 1 284 ? -4.285 1.929 13.93 1 95.81 284 GLY B O 1
ATOM 5305 N N . LEU B 1 285 ? -3.301 3.756 13.047 1 94.94 285 LEU B N 1
ATOM 5306 C CA . LEU B 1 285 ? -4.152 4.684 13.781 1 94.94 285 LEU B CA 1
ATOM 5307 C C . LEU B 1 285 ? -5.613 4.527 13.375 1 94.94 285 LEU B C 1
ATOM 5309 O O . LEU B 1 285 ? -6.504 4.496 14.227 1 94.94 285 LEU B O 1
ATOM 5313 N N . PHE B 1 286 ? -5.914 4.461 12.07 1 96.19 286 PHE B N 1
ATOM 5314 C CA . PHE B 1 286 ? -7.273 4.309 11.57 1 96.19 286 PHE B CA 1
ATOM 5315 C C . PHE B 1 286 ? -7.91 3.031 12.109 1 96.19 286 PHE B C 1
ATOM 5317 O O . PHE B 1 286 ? -9.094 3.02 12.453 1 96.19 286 PHE B O 1
ATOM 5324 N N . ILE B 1 287 ? -7.078 1.986 12.156 1 96.75 287 ILE B N 1
ATOM 5325 C CA . ILE B 1 287 ? -7.59 0.718 12.656 1 96.75 287 ILE B CA 1
ATOM 5326 C C . ILE B 1 287 ? -7.965 0.862 14.133 1 96.75 287 ILE B C 1
ATOM 5328 O O . ILE B 1 287 ? -9.039 0.422 14.555 1 96.75 287 ILE B O 1
ATOM 5332 N N . MET B 1 288 ? -7.133 1.5 14.906 1 96.38 288 MET B N 1
ATOM 5333 C CA . MET B 1 288 ? -7.402 1.689 16.328 1 96.38 288 MET B CA 1
ATOM 5334 C C . MET B 1 288 ? -8.633 2.566 16.531 1 96.38 288 MET B C 1
ATOM 5336 O O . MET B 1 288 ? -9.484 2.258 17.375 1 96.38 288 MET B O 1
ATOM 5340 N N . VAL B 1 289 ? -8.703 3.643 15.82 1 95.5 289 VAL B N 1
ATOM 5341 C CA . VAL B 1 289 ? -9.844 4.539 15.922 1 95.5 289 VAL B CA 1
ATOM 5342 C C . VAL B 1 289 ? -11.109 3.812 15.469 1 95.5 289 VAL B C 1
ATOM 5344 O O . VAL B 1 289 ? -12.18 3.996 16.047 1 95.5 289 VAL B O 1
ATOM 5347 N N . GLY B 1 290 ? -10.961 3.018 14.383 1 95.88 290 GLY B N 1
ATOM 5348 C CA . GLY B 1 290 ? -12.078 2.211 13.922 1 95.88 290 GLY B CA 1
ATOM 5349 C C . GLY B 1 290 ? -12.641 1.301 15 1 95.88 290 GLY B C 1
ATOM 5350 O O . GLY B 1 290 ? -13.859 1.102 15.078 1 95.88 290 GLY B O 1
ATOM 5351 N N . ALA B 1 291 ? -11.758 0.739 15.781 1 96.31 291 ALA B N 1
ATOM 5352 C CA . ALA B 1 291 ? -12.188 -0.11 16.891 1 96.31 291 ALA B CA 1
ATOM 5353 C C . ALA B 1 291 ? -13.039 0.676 17.875 1 96.31 291 ALA B C 1
ATOM 5355 O O . ALA B 1 291 ? -14.008 0.153 18.422 1 96.31 291 ALA B O 1
ATOM 5356 N N . LEU B 1 292 ? -12.727 1.886 18.125 1 95.19 292 LEU B N 1
ATOM 5357 C CA . LEU B 1 292 ? -13.508 2.736 19.016 1 95.19 292 LEU B CA 1
ATOM 5358 C C . LEU B 1 292 ? -14.883 3.016 18.438 1 95.19 292 LEU B C 1
ATOM 5360 O O . LEU B 1 292 ? -15.883 3.008 19.156 1 95.19 292 LEU B O 1
ATOM 5364 N N . VAL B 1 293 ? -14.922 3.283 17.188 1 94.69 293 VAL B N 1
ATOM 5365 C CA . VAL B 1 293 ? -16.188 3.541 16.5 1 94.69 293 VAL B CA 1
ATOM 5366 C C . VAL B 1 293 ? -17.078 2.297 16.562 1 94.69 293 VAL B C 1
ATOM 5368 O O . VAL B 1 293 ? -18.25 2.383 16.906 1 94.69 293 VAL B O 1
ATOM 5371 N N . LYS B 1 294 ? -16.453 1.217 16.266 1 94.31 294 LYS B N 1
ATOM 5372 C CA . LYS B 1 294 ? -17.188 -0.044 16.188 1 94.31 294 LYS B CA 1
ATOM 5373 C C . LYS B 1 294 ? -17.797 -0.411 17.531 1 94.31 294 LYS B C 1
ATOM 5375 O O . LYS B 1 294 ? -18.891 -0.974 17.594 1 94.31 294 LYS B O 1
ATOM 5380 N N . THR B 1 295 ? -17.141 -0.059 18.641 1 95.38 295 THR B N 1
ATOM 5381 C CA . THR B 1 295 ? -17.578 -0.471 19.969 1 95.38 295 THR B CA 1
ATOM 5382 C C . THR B 1 295 ? -18.578 0.53 20.547 1 95.38 295 THR B C 1
ATOM 5384 O O . THR B 1 295 ? -19.125 0.321 21.625 1 95.38 295 THR B O 1
ATOM 5387 N N . GLY B 1 296 ? -18.734 1.656 19.906 1 93.44 296 GLY B N 1
ATOM 5388 C CA . GLY B 1 296 ? -19.734 2.627 20.328 1 93.44 296 GLY B CA 1
ATOM 5389 C C . GLY B 1 296 ? -19.172 3.709 21.234 1 93.44 296 GLY B C 1
ATOM 5390 O O . GLY B 1 296 ? -19.906 4.613 21.656 1 93.44 296 GLY B O 1
ATOM 5391 N N . VAL B 1 297 ? -17.953 3.643 21.469 1 94.12 297 VAL B N 1
ATOM 5392 C CA . VAL B 1 297 ? -17.312 4.617 22.344 1 94.12 297 VAL B CA 1
ATOM 5393 C C . VAL B 1 297 ? -17.469 6.02 21.766 1 94.12 297 VAL B C 1
ATOM 5395 O O . VAL B 1 297 ? -17.75 6.973 22.5 1 94.12 297 VAL B O 1
ATOM 5398 N N . VAL B 1 298 ? -17.344 6.172 20.516 1 92.5 298 VAL B N 1
ATOM 5399 C CA . VAL B 1 298 ? -17.453 7.453 19.828 1 92.5 298 VAL B CA 1
ATOM 5400 C C . VAL B 1 298 ? -18.859 8.023 19.984 1 92.5 298 VAL B C 1
ATOM 5402 O O . VAL B 1 298 ? -19.031 9.219 20.234 1 92.5 298 VAL B O 1
ATOM 5405 N N . ASN B 1 299 ? -19.812 7.16 19.875 1 92.12 299 ASN B N 1
ATOM 5406 C CA . ASN B 1 299 ? -21.203 7.578 20.062 1 92.12 299 ASN B CA 1
ATOM 5407 C C . ASN B 1 299 ? -21.453 8.078 21.484 1 92.12 299 ASN B C 1
ATOM 5409 O O . ASN B 1 299 ? -22.156 9.07 21.688 1 92.12 299 ASN B O 1
ATOM 5413 N N . ASP B 1 300 ? -20.891 7.422 22.406 1 93.62 300 ASP B N 1
ATOM 5414 C CA . ASP B 1 300 ? -21.031 7.816 23.797 1 93.62 300 ASP B CA 1
ATOM 5415 C C . ASP B 1 300 ? -20.391 9.18 24.062 1 93.62 300 ASP B C 1
ATOM 5417 O O . ASP B 1 300 ? -20.969 10.023 24.75 1 93.62 300 ASP B O 1
ATOM 5421 N N . LEU B 1 301 ? -19.281 9.367 23.5 1 91.81 301 LEU B N 1
ATOM 5422 C CA . LEU B 1 301 ? -18.594 10.633 23.656 1 91.81 301 LEU B CA 1
ATOM 5423 C C . LEU B 1 301 ? -19.359 11.766 22.984 1 91.81 301 LEU B C 1
ATOM 5425 O O . LEU B 1 301 ? -19.422 12.883 23.5 1 91.81 301 LEU B O 1
ATOM 5429 N N . ALA B 1 302 ? -19.891 11.5 21.844 1 91.44 302 ALA B N 1
ATOM 5430 C CA . ALA B 1 302 ? -20.688 12.492 21.125 1 91.44 302 ALA B CA 1
ATOM 5431 C C . ALA B 1 302 ? -21.906 12.898 21.938 1 91.44 302 ALA B C 1
ATOM 5433 O O . ALA B 1 302 ? -22.266 14.078 21.984 1 91.44 302 ALA B O 1
ATOM 5434 N N . ARG B 1 303 ? -22.531 11.953 22.531 1 92 303 ARG B N 1
ATOM 5435 C CA . ARG B 1 303 ? -23.688 12.227 23.375 1 92 303 ARG B CA 1
ATOM 5436 C C . ARG B 1 303 ? -23.297 13.094 24.562 1 92 303 ARG B C 1
ATOM 5438 O O . ARG B 1 303 ? -24.016 14.039 24.922 1 92 303 ARG B O 1
ATOM 5445 N N . ALA B 1 304 ? -22.266 12.742 25.125 1 92.69 304 ALA B N 1
ATOM 5446 C CA . ALA B 1 304 ? -21.766 13.531 26.266 1 92.69 304 ALA B CA 1
ATOM 5447 C C . ALA B 1 304 ? -21.484 14.977 25.844 1 92.69 304 ALA B C 1
ATOM 5449 O O . ALA B 1 304 ? -21.828 15.914 26.562 1 92.69 304 ALA B O 1
ATOM 5450 N N . ALA B 1 305 ? -20.859 15.18 24.734 1 91.31 305 ALA B N 1
ATOM 5451 C CA . ALA B 1 305 ? -20.547 16.516 24.219 1 91.31 305 ALA B CA 1
ATOM 5452 C C . ALA B 1 305 ? -21.828 17.281 23.906 1 91.31 305 ALA B C 1
ATOM 5454 O O . ALA B 1 305 ? -21.906 18.484 24.141 1 91.31 305 ALA B O 1
ATOM 5455 N N . THR B 1 306 ? -22.781 16.594 23.391 1 90.81 306 THR B N 1
ATOM 5456 C CA . THR B 1 306 ? -24.062 17.219 23.094 1 90.81 306 THR B CA 1
ATOM 5457 C C . THR B 1 306 ? -24.75 17.688 24.359 1 90.81 306 THR B C 1
ATOM 5459 O O . THR B 1 306 ? -25.375 18.75 24.375 1 90.81 306 THR B O 1
ATOM 5462 N N . GLN B 1 307 ? -24.656 16.906 25.344 1 92.44 307 GLN B N 1
ATOM 5463 C CA . GLN B 1 307 ? -25.25 17.297 26.625 1 92.44 307 GLN B CA 1
ATOM 5464 C C . GLN B 1 307 ? -24.547 18.516 27.219 1 92.44 307 GLN B C 1
ATOM 5466 O O . GLN B 1 307 ? -25.203 19.406 27.766 1 92.44 307 GLN B O 1
ATOM 5471 N N . LEU B 1 308 ? -23.328 18.547 27.062 1 91.44 308 LEU B N 1
ATOM 5472 C CA . LEU B 1 308 ? -22.531 19.656 27.594 1 91.44 308 LEU B CA 1
ATOM 5473 C C . LEU B 1 308 ? -22.828 20.953 26.859 1 91.44 308 LEU B C 1
ATOM 5475 O O . LEU B 1 308 ? -22.859 22.031 27.453 1 91.44 308 LEU B O 1
ATOM 5479 N N . THR B 1 309 ? -23.047 20.906 25.562 1 91.56 309 THR B N 1
ATOM 5480 C CA . THR B 1 309 ? -23.219 22.094 24.734 1 91.56 309 THR B CA 1
ATOM 5481 C C . THR B 1 309 ? -24.703 22.406 24.531 1 91.56 309 THR B C 1
ATOM 5483 O O . THR B 1 309 ? -25.047 23.453 23.969 1 91.56 309 THR B O 1
ATOM 5486 N N . GLY B 1 310 ? -25.594 21.516 24.984 1 88.94 310 GLY B N 1
ATOM 5487 C CA . GLY B 1 310 ? -27.031 21.688 24.766 1 88.94 310 GLY B CA 1
ATOM 5488 C C . GLY B 1 310 ? -27.438 21.562 23.312 1 88.94 310 GLY B C 1
ATOM 5489 O O . GLY B 1 310 ? -28.438 22.141 22.875 1 88.94 310 GLY B O 1
ATOM 5490 N N . GLY B 1 311 ? -26.516 21.031 22.594 1 85.25 311 GLY B N 1
ATOM 5491 C CA . GLY B 1 311 ? -26.812 20.844 21.188 1 85.25 311 GLY B CA 1
ATOM 5492 C C . GLY B 1 311 ? -26.641 22.109 20.375 1 85.25 311 GLY B C 1
ATOM 5493 O O . GLY B 1 311 ? -27.031 22.172 19.203 1 85.25 311 GLY B O 1
ATOM 5494 N N . ASN B 1 312 ? -26.078 23.109 21.031 1 88.81 312 ASN B N 1
ATOM 5495 C CA . ASN B 1 312 ? -25.844 24.391 20.359 1 88.81 312 ASN B CA 1
ATOM 5496 C C . ASN B 1 312 ? -24.609 24.328 19.469 1 88.81 312 ASN B C 1
ATOM 5498 O O . ASN B 1 312 ? -23.516 24.031 19.953 1 88.81 312 ASN B O 1
ATOM 5502 N N . ILE B 1 313 ? -24.75 24.703 18.234 1 88.88 313 ILE B N 1
ATOM 5503 C CA . ILE B 1 313 ? -23.703 24.562 17.234 1 88.88 313 ILE B CA 1
ATOM 5504 C C . ILE B 1 313 ? -22.547 25.516 17.562 1 88.88 313 ILE B C 1
ATOM 5506 O O . ILE B 1 313 ? -21.375 25.188 17.328 1 88.88 313 ILE B O 1
ATOM 5510 N N . VAL B 1 314 ? -22.891 26.719 18.047 1 90.5 314 VAL B N 1
ATOM 5511 C CA . VAL B 1 314 ? -21.859 27.703 18.406 1 90.5 314 VAL B CA 1
ATOM 5512 C C . VAL B 1 314 ? -21 27.172 19.531 1 90.5 314 VAL B C 1
ATOM 5514 O O . VAL B 1 314 ? -19.781 27.141 19.438 1 90.5 314 VAL B O 1
ATOM 5517 N N . ALA B 1 315 ? -21.672 26.688 20.562 1 91.94 315 ALA B N 1
ATOM 5518 C CA . ALA B 1 315 ? -20.969 26.125 21.719 1 91.94 315 ALA B CA 1
ATOM 5519 C C . ALA B 1 315 ? -20.141 24.906 21.312 1 91.94 315 ALA B C 1
ATOM 5521 O O . ALA B 1 315 ? -19.031 24.719 21.812 1 91.94 315 ALA B O 1
ATOM 5522 N N . THR B 1 316 ? -20.688 24.141 20.469 1 93.19 316 THR B N 1
ATOM 5523 C CA . THR B 1 316 ? -20 22.953 20 1 93.19 316 THR B CA 1
ATOM 5524 C C . THR B 1 316 ? -18.734 23.328 19.234 1 93.19 316 THR B C 1
ATOM 5526 O O . THR B 1 316 ? -17.672 22.75 19.469 1 93.19 316 THR B O 1
ATOM 5529 N N . ALA B 1 317 ? -18.828 24.25 18.312 1 94.75 317 ALA B N 1
ATOM 5530 C CA . ALA B 1 317 ? -17.688 24.688 17.5 1 94.75 317 ALA B CA 1
ATOM 5531 C C . ALA B 1 317 ? -16.594 25.25 18.391 1 94.75 317 ALA B C 1
ATOM 5533 O O . ALA B 1 317 ? -15.406 24.938 18.203 1 94.75 317 ALA B O 1
ATOM 5534 N N . PHE B 1 318 ? -16.922 26.016 19.328 1 95.69 318 PHE B N 1
ATOM 5535 C CA . PHE B 1 318 ? -15.93 26.656 20.172 1 95.69 318 PHE B CA 1
ATOM 5536 C C . PHE B 1 318 ? -15.344 25.656 21.172 1 95.69 318 PHE B C 1
ATOM 5538 O O . PHE B 1 318 ? -14.164 25.75 21.531 1 95.69 318 PHE B O 1
ATOM 5545 N N . LEU B 1 319 ? -16.172 24.719 21.609 1 95.5 319 LEU B N 1
ATOM 5546 C CA . LEU B 1 319 ? -15.633 23.625 22.422 1 95.5 319 LEU B CA 1
ATOM 5547 C C . LEU B 1 319 ? -14.586 22.844 21.625 1 95.5 319 LEU B C 1
ATOM 5549 O O . LEU B 1 319 ? -13.508 22.547 22.156 1 95.5 319 LEU B O 1
ATOM 5553 N N . ILE B 1 320 ? -14.922 22.516 20.406 1 96.81 320 ILE B N 1
ATOM 5554 C CA . ILE B 1 320 ? -14.008 21.766 19.547 1 96.81 320 ILE B CA 1
ATOM 5555 C C . ILE B 1 320 ? -12.727 22.562 19.328 1 96.81 320 ILE B C 1
ATOM 5557 O O . ILE B 1 320 ? -11.625 22.031 19.469 1 96.81 320 ILE B O 1
ATOM 5561 N N . LEU B 1 321 ? -12.836 23.812 18.984 1 97.56 321 LEU B N 1
ATOM 5562 C CA . LEU B 1 321 ? -11.672 24.672 18.766 1 97.56 321 LEU B CA 1
ATOM 5563 C C . LEU B 1 321 ? -10.805 24.734 20.016 1 97.56 321 LEU B C 1
ATOM 5565 O O . LEU B 1 321 ? -9.594 24.531 19.938 1 97.56 321 LEU B O 1
ATOM 5569 N N . GLY B 1 322 ? -11.398 25 21.172 1 96.56 322 GLY B N 1
ATOM 5570 C CA . GLY B 1 322 ? -10.695 25.172 22.438 1 96.56 322 GLY B CA 1
ATOM 5571 C C . GLY B 1 322 ? -10.008 23.906 22.922 1 96.56 322 GLY B C 1
ATOM 5572 O O . GLY B 1 322 ? -8.914 23.969 23.5 1 96.56 322 GLY B O 1
ATOM 5573 N N . VAL B 1 323 ? -10.586 22.781 22.656 1 95.94 323 VAL B N 1
ATOM 5574 C CA . VAL B 1 323 ? -10.023 21.5 23.109 1 95.94 323 VAL B CA 1
ATOM 5575 C C . VAL B 1 323 ? -8.984 21.016 22.109 1 95.94 323 VAL B C 1
ATOM 5577 O O . VAL B 1 323 ? -7.973 20.422 22.484 1 95.94 323 VAL B O 1
ATOM 5580 N N . SER B 1 324 ? -9.188 21.25 20.844 1 97.5 324 SER B N 1
ATOM 5581 C CA . SER B 1 324 ? -8.328 20.719 19.797 1 97.5 324 SER B CA 1
ATOM 5582 C C . SER B 1 324 ? -6.938 21.344 19.844 1 97.5 324 SER B C 1
ATOM 5584 O O . SER B 1 324 ? -5.934 20.656 19.656 1 97.5 324 SER B O 1
ATOM 5586 N N . ALA B 1 325 ? -6.871 22.656 20.125 1 96.69 325 ALA B N 1
ATOM 5587 C CA . ALA B 1 325 ? -5.59 23.359 20.078 1 96.69 325 ALA B CA 1
ATOM 5588 C C . ALA B 1 325 ? -4.625 22.812 21.125 1 96.69 325 ALA B C 1
ATOM 5590 O O . ALA B 1 325 ? -3.523 22.375 20.797 1 96.69 325 ALA B O 1
ATOM 5591 N N . PRO B 1 326 ? -4.973 22.75 22.422 1 95.81 326 PRO B N 1
ATOM 5592 C CA . PRO B 1 326 ? -4.035 22.234 23.422 1 95.81 326 PRO B CA 1
ATOM 5593 C C . PRO B 1 326 ? -3.76 20.75 23.266 1 95.81 326 PRO B C 1
ATOM 5595 O O . PRO B 1 326 ? -2.623 20.297 23.438 1 95.81 326 PRO B O 1
ATOM 5598 N N . ILE B 1 327 ? -4.754 19.953 22.906 1 94.5 327 ILE B N 1
ATOM 5599 C CA . ILE B 1 327 ? -4.559 18.516 22.797 1 94.5 327 ILE B CA 1
ATOM 5600 C C . ILE B 1 327 ? -3.689 18.188 21.594 1 94.5 327 ILE B C 1
ATOM 5602 O O . ILE B 1 327 ? -2.799 17.344 21.672 1 94.5 327 ILE B O 1
ATOM 5606 N N . SER B 1 328 ? -3.979 18.812 20.531 1 94.31 328 SER B N 1
ATOM 5607 C CA . SER B 1 328 ? -3.156 18.625 19.344 1 94.31 328 SER B CA 1
ATOM 5608 C C . SER B 1 328 ? -1.711 19.031 19.594 1 94.31 328 SER B C 1
ATOM 5610 O O . SER B 1 328 ? -0.786 18.469 19 1 94.31 328 SER B O 1
ATOM 5612 N N . GLY B 1 329 ? -1.528 20.016 20.438 1 93.69 329 GLY B N 1
ATOM 5613 C CA . GLY B 1 329 ? -0.193 20.469 20.797 1 93.69 329 GLY B CA 1
ATOM 5614 C C . GLY B 1 329 ? 0.583 19.453 21.609 1 93.69 329 GLY B C 1
ATOM 5615 O O . GLY B 1 329 ? 1.815 19.484 21.625 1 93.69 329 GLY B O 1
ATOM 5616 N N . ILE B 1 330 ? -0.115 18.516 22.156 1 88.62 330 ILE B N 1
ATOM 5617 C CA . ILE B 1 330 ? 0.528 17.562 23.062 1 88.62 330 ILE B CA 1
ATOM 5618 C C . ILE B 1 330 ? 0.68 16.219 22.359 1 88.62 330 ILE B C 1
ATOM 5620 O O . ILE B 1 330 ? 1.697 15.539 22.516 1 88.62 330 ILE B O 1
ATOM 5624 N N . ILE B 1 331 ? -0.295 15.719 21.609 1 87.56 331 ILE B N 1
ATOM 5625 C CA . ILE B 1 331 ? -0.298 14.367 21.047 1 87.56 331 ILE B CA 1
ATOM 5626 C C . ILE B 1 331 ? -0.078 14.43 19.547 1 87.56 331 ILE B C 1
ATOM 5628 O O . ILE B 1 331 ? -0.184 13.414 18.844 1 87.56 331 ILE B O 1
ATOM 5632 N N . ASP B 1 332 ? 0.23 15.453 19.031 1 88.19 332 ASP B N 1
ATOM 5633 C CA . ASP B 1 332 ? 0.395 15.617 17.594 1 88.19 332 ASP B CA 1
ATOM 5634 C C . ASP B 1 332 ? -0.956 15.797 16.906 1 88.19 332 ASP B C 1
ATOM 5636 O O . ASP B 1 332 ? -1.96 15.227 17.328 1 88.19 332 ASP B O 1
ATOM 5640 N N . ASN B 1 333 ? -0.954 16.5 15.914 1 93.56 333 ASN B N 1
ATOM 5641 C CA . ASN B 1 333 ? -2.221 16.891 15.297 1 93.56 333 ASN B CA 1
ATOM 5642 C C . ASN B 1 333 ? -2.803 15.758 14.461 1 93.56 333 ASN B C 1
ATOM 5644 O O . ASN B 1 333 ? -4.02 15.664 14.297 1 93.56 333 ASN B O 1
ATOM 5648 N N . ILE B 1 334 ? -2.029 14.805 13.961 1 92.19 334 ILE B N 1
ATOM 5649 C CA . ILE B 1 334 ? -2.514 13.742 13.086 1 92.19 334 ILE B CA 1
ATOM 5650 C C . ILE B 1 334 ? -3.34 12.742 13.891 1 92.19 334 ILE B C 1
ATOM 5652 O O . ILE B 1 334 ? -4.535 12.57 13.648 1 92.19 334 ILE B O 1
ATOM 5656 N N . PRO B 1 335 ? -2.764 12.109 14.898 1 91.12 335 PRO B N 1
ATOM 5657 C CA . PRO B 1 335 ? -3.586 11.18 15.672 1 91.12 335 PRO B CA 1
ATOM 5658 C C . PRO B 1 335 ? -4.793 11.852 16.312 1 91.12 335 PRO B C 1
ATOM 5660 O O . PRO B 1 335 ? -5.855 11.234 16.453 1 91.12 335 PRO B O 1
ATOM 5663 N N . TYR B 1 336 ? -4.648 13.07 16.719 1 93.75 336 TYR B N 1
ATOM 5664 C CA . TYR B 1 336 ? -5.762 13.781 17.328 1 93.75 336 TYR B CA 1
ATOM 5665 C C . TYR B 1 336 ? -6.93 13.906 16.359 1 93.75 336 TYR B C 1
ATOM 5667 O O . TYR B 1 336 ? -8.062 13.531 16.703 1 93.75 336 TYR B O 1
ATOM 5675 N N . VAL B 1 337 ? -6.664 14.375 15.172 1 96.25 337 VAL B N 1
ATOM 5676 C CA . VAL B 1 337 ? -7.723 14.609 14.195 1 96.25 337 VAL B CA 1
ATOM 5677 C C . VAL B 1 337 ? -8.328 13.273 13.766 1 96.25 337 VAL B C 1
ATOM 5679 O O . VAL B 1 337 ? -9.547 13.172 13.57 1 96.25 337 VAL B O 1
ATOM 5682 N N . ALA B 1 338 ? -7.508 12.289 13.617 1 92.62 338 ALA B N 1
ATOM 5683 C CA . ALA B 1 338 ? -8.016 10.969 13.258 1 92.62 338 ALA B CA 1
ATOM 5684 C C . ALA B 1 338 ? -9.031 10.469 14.281 1 92.62 338 ALA B C 1
ATOM 5686 O O . ALA B 1 338 ? -10.008 9.812 13.922 1 92.62 338 ALA B O 1
ATOM 5687 N N . THR B 1 339 ? -8.805 10.805 15.516 1 91.06 339 THR B N 1
ATOM 5688 C CA . THR B 1 339 ? -9.672 10.359 16.594 1 91.06 339 THR B CA 1
ATOM 5689 C C . THR B 1 339 ? -10.922 11.227 16.688 1 91.06 339 THR B C 1
ATOM 5691 O O . THR B 1 339 ? -12.008 10.742 17 1 91.06 339 THR B O 1
ATOM 5694 N N . MET B 1 340 ? -10.773 12.43 16.375 1 95.12 340 MET B N 1
ATOM 5695 C CA . MET B 1 340 ? -11.852 13.391 16.594 1 95.12 340 MET B CA 1
ATOM 5696 C C . MET B 1 340 ? -12.812 13.422 15.422 1 95.12 340 MET B C 1
ATOM 5698 O O . MET B 1 340 ? -13.977 13.805 15.562 1 95.12 340 MET B O 1
ATOM 5702 N N . THR B 1 341 ? -12.398 13.031 14.281 1 95.94 341 THR B N 1
ATOM 5703 C CA . THR B 1 341 ? -13.219 13.18 13.078 1 95.94 341 THR B CA 1
ATOM 5704 C C . THR B 1 341 ? -14.492 12.344 13.188 1 95.94 341 THR B C 1
ATOM 5706 O O . THR B 1 341 ? -15.578 12.82 12.875 1 95.94 341 THR B O 1
ATOM 5709 N N . PRO B 1 342 ? -14.375 11.086 13.633 1 94.44 342 PRO B N 1
ATOM 5710 C CA . PRO B 1 342 ? -15.641 10.367 13.797 1 94.44 342 PRO B CA 1
ATOM 5711 C C . PRO B 1 342 ? -16.547 11 14.844 1 94.44 342 PRO B C 1
ATOM 5713 O O . PRO B 1 342 ? -17.781 10.969 14.703 1 94.44 342 PRO B O 1
ATOM 5716 N N . LEU B 1 343 ? -15.977 11.508 15.898 1 94.12 343 LEU B N 1
ATOM 5717 C CA . LEU B 1 343 ? -16.75 12.18 16.938 1 94.12 343 LEU B CA 1
ATOM 5718 C C . LEU B 1 343 ? -17.469 13.398 16.375 1 94.12 343 LEU B C 1
ATOM 5720 O O . LEU B 1 343 ? -18.672 13.578 16.609 1 94.12 343 LEU B O 1
ATOM 5724 N N . VAL B 1 344 ? -16.781 14.219 15.656 1 95.62 344 VAL B N 1
ATOM 5725 C CA . VAL B 1 344 ? -17.359 15.422 15.07 1 95.62 344 VAL B CA 1
ATOM 5726 C C . VAL B 1 344 ? -18.438 15.039 14.055 1 95.62 344 VAL B C 1
ATOM 5728 O O . VAL B 1 344 ? -19.469 15.703 13.945 1 95.62 344 VAL B O 1
ATOM 5731 N N . ALA B 1 345 ? -18.156 13.977 13.32 1 93.88 345 ALA B N 1
ATOM 5732 C CA . ALA B 1 345 ? -19.156 13.492 12.367 1 93.88 345 ALA B CA 1
ATOM 5733 C C . ALA B 1 345 ? -20.453 13.141 13.062 1 93.88 345 ALA B C 1
ATOM 5735 O O . ALA B 1 345 ? -21.547 13.469 12.57 1 93.88 345 ALA B O 1
ATOM 5736 N N . GLU B 1 346 ? -20.328 12.484 14.18 1 90.94 346 GLU B N 1
ATOM 5737 C CA . GLU B 1 346 ? -21.516 12.109 14.953 1 90.94 346 GLU B CA 1
ATOM 5738 C C . GLU B 1 346 ? -22.219 13.344 15.508 1 90.94 346 GLU B C 1
ATOM 5740 O O . GLU B 1 346 ? -23.453 13.406 15.508 1 90.94 346 GLU B O 1
ATOM 5745 N N . LEU B 1 347 ? -21.5 14.242 15.977 1 91.56 347 LEU B N 1
ATOM 5746 C CA . LEU B 1 347 ? -22.062 15.469 16.531 1 91.56 347 LEU B CA 1
ATOM 5747 C C . LEU B 1 347 ? -22.844 16.234 15.461 1 91.56 347 LEU B C 1
ATOM 5749 O O . LEU B 1 347 ? -23.953 16.703 15.711 1 91.56 347 LEU B O 1
ATOM 5753 N N . VAL B 1 348 ? -22.188 16.375 14.312 1 90.81 348 VAL B N 1
ATOM 5754 C CA . VAL B 1 348 ? -22.812 17.109 13.211 1 90.81 348 VAL B CA 1
ATOM 5755 C C . VAL B 1 348 ? -24.078 16.391 12.758 1 90.81 348 VAL B C 1
ATOM 5757 O O . VAL B 1 348 ? -25.078 17.031 12.414 1 90.81 348 VAL B O 1
ATOM 5760 N N . ALA B 1 349 ? -24.062 15.07 12.742 1 86.88 349 ALA B N 1
ATOM 5761 C CA . ALA B 1 349 ? -25.219 14.273 12.32 1 86.88 349 ALA B CA 1
ATOM 5762 C C . ALA B 1 349 ? -26.406 14.492 13.25 1 86.88 349 ALA B C 1
ATOM 5764 O O . ALA B 1 349 ? -27.547 14.547 12.797 1 86.88 349 ALA B O 1
ATOM 5765 N N . VAL B 1 350 ? -26.141 14.586 14.461 1 83.31 350 VAL B N 1
ATOM 5766 C CA . VAL B 1 350 ? -27.188 14.742 15.453 1 83.31 350 VAL B CA 1
ATOM 5767 C C . VAL B 1 350 ? -27.766 16.156 15.383 1 83.31 350 VAL B C 1
ATOM 5769 O O . VAL B 1 350 ? -28.953 16.375 15.641 1 83.31 350 VAL B O 1
ATOM 5772 N N . MET B 1 351 ? -26.906 17.031 15.047 1 80.25 351 MET B N 1
ATOM 5773 C CA . MET B 1 351 ? -27.328 18.422 14.992 1 80.25 351 MET B CA 1
ATOM 5774 C C . MET B 1 351 ? -28.047 18.719 13.68 1 80.25 351 MET B C 1
ATOM 5776 O O . MET B 1 351 ? -28.531 19.844 13.477 1 80.25 351 MET B O 1
ATOM 5780 N N . GLY B 1 352 ? -28.344 17.766 12.875 1 65.69 352 GLY B N 1
ATOM 5781 C CA . GLY B 1 352 ? -29.094 17.734 11.633 1 65.69 352 GLY B CA 1
ATOM 5782 C C . GLY B 1 352 ? -29.828 19.031 11.344 1 65.69 352 GLY B C 1
ATOM 5783 O O . GLY B 1 352 ? -30.438 19.625 12.242 1 65.69 352 GLY B O 1
ATOM 5784 N N . GLY B 1 353 ? -29.594 19.703 10.102 1 61.91 353 GLY B N 1
ATOM 5785 C CA . GLY B 1 353 ? -30.469 20.734 9.555 1 61.91 353 GLY B CA 1
ATOM 5786 C C . GLY B 1 353 ? -30.078 22.141 9.977 1 61.91 353 GLY B C 1
ATOM 5787 O O . GLY B 1 353 ? -30.734 23.109 9.609 1 61.91 353 GLY B O 1
ATOM 5788 N N . GLN B 1 354 ? -29.188 22.25 10.898 1 63.12 354 GLN B N 1
ATOM 5789 C CA . GLN B 1 354 ? -28.828 23.609 11.312 1 63.12 354 GLN B CA 1
ATOM 5790 C C . GLN B 1 354 ? -27.938 24.281 10.273 1 63.12 354 GLN B C 1
ATOM 5792 O O . GLN B 1 354 ? -27.188 23.609 9.555 1 63.12 354 GLN B O 1
ATOM 5797 N N . PRO B 1 355 ? -28.25 25.547 10.047 1 61.88 355 PRO B N 1
ATOM 5798 C CA . PRO B 1 355 ? -27.328 26.297 9.188 1 61.88 355 PRO B CA 1
ATOM 5799 C C . PRO B 1 355 ? -25.875 26.219 9.648 1 61.88 355 PRO B C 1
ATOM 5801 O O . PRO B 1 355 ? -25.609 26.031 10.844 1 61.88 355 PRO B O 1
ATOM 5804 N N . SER B 1 356 ? -24.891 26.094 8.875 1 69.19 356 SER B N 1
ATOM 5805 C CA . SER B 1 356 ? -23.469 26.141 9.156 1 69.19 356 SER B CA 1
ATOM 5806 C C . SER B 1 356 ? -22.969 24.781 9.664 1 69.19 356 SER B C 1
ATOM 5808 O O . SER B 1 356 ? -22.094 24.734 10.539 1 69.19 356 SER B O 1
ATOM 5810 N N . THR B 1 357 ? -23.562 23.812 9.227 1 80.19 357 THR B N 1
ATOM 5811 C CA . THR B 1 357 ? -23.297 22.469 9.695 1 80.19 357 THR B CA 1
ATOM 5812 C C . THR B 1 357 ? -21.844 22.094 9.5 1 80.19 357 THR B C 1
ATOM 5814 O O . THR B 1 357 ? -21.359 21.125 10.109 1 80.19 357 THR B O 1
ATOM 5817 N N . ASP B 1 358 ? -21.047 22.984 8.859 1 91.69 358 ASP B N 1
ATOM 5818 C CA . ASP B 1 358 ? -19.656 22.625 8.617 1 91.69 358 ASP B CA 1
ATOM 5819 C C . ASP B 1 358 ? -18.734 23.344 9.602 1 91.69 358 ASP B C 1
ATOM 5821 O O . ASP B 1 358 ? -17.531 23.062 9.656 1 91.69 358 ASP B O 1
ATOM 5825 N N . THR B 1 359 ? -19.25 24.234 10.406 1 94.25 359 THR B N 1
ATOM 5826 C CA . THR B 1 359 ? -18.438 25.078 11.273 1 94.25 359 THR B CA 1
ATOM 5827 C C . THR B 1 359 ? -17.641 24.219 12.258 1 94.25 359 THR B C 1
ATOM 5829 O O . THR B 1 359 ? -16.453 24.5 12.508 1 94.25 359 THR B O 1
ATOM 5832 N N . PRO B 1 360 ? -18.234 23.125 12.828 1 95.25 360 PRO B N 1
ATOM 5833 C CA . PRO B 1 360 ? -17.438 22.281 13.719 1 95.25 360 PRO B CA 1
ATOM 5834 C C . PRO B 1 360 ? -16.234 21.641 13.016 1 95.25 360 PRO B C 1
ATOM 5836 O O . PRO B 1 360 ? -15.188 21.453 13.641 1 95.25 360 PRO B O 1
ATOM 5839 N N . TRP B 1 361 ? -16.328 21.328 11.742 1 96.75 361 TRP B N 1
ATOM 5840 C CA . TRP B 1 361 ? -15.227 20.781 10.969 1 96.75 361 TRP B CA 1
ATOM 5841 C C . TRP B 1 361 ? -14.102 21.812 10.836 1 96.75 361 TRP B C 1
ATOM 5843 O O . TRP B 1 361 ? -12.922 21.469 10.969 1 96.75 361 TRP B O 1
ATOM 5853 N N . TRP B 1 362 ? -14.469 23.062 10.562 1 97.5 362 TRP B N 1
ATOM 5854 C CA . TRP B 1 362 ? -13.477 24.125 10.461 1 97.5 362 TRP B CA 1
ATOM 5855 C C . TRP B 1 362 ? -12.789 24.359 11.805 1 97.5 362 TRP B C 1
ATOM 5857 O O . TRP B 1 362 ? -11.578 24.578 11.867 1 97.5 362 TRP B O 1
ATOM 5867 N N . ALA B 1 363 ? -13.609 24.312 12.875 1 97.75 363 ALA B N 1
ATOM 5868 C CA . ALA B 1 363 ? -13.055 24.438 14.219 1 97.75 363 ALA B CA 1
ATOM 5869 C C . ALA B 1 363 ? -12.039 23.344 14.508 1 97.75 363 ALA B C 1
ATOM 5871 O O . ALA B 1 363 ? -10.984 23.609 15.086 1 97.75 363 ALA B O 1
ATOM 5872 N N . LEU B 1 364 ? -12.375 22.125 14.109 1 97.81 364 LEU B N 1
ATOM 5873 C CA . LEU B 1 364 ? -11.477 21 14.305 1 97.81 364 LEU B CA 1
ATOM 5874 C C . LEU B 1 364 ? -10.188 21.188 13.508 1 97.81 364 LEU B C 1
ATOM 5876 O O . LEU B 1 364 ? -9.086 21.031 14.047 1 97.81 364 LEU B O 1
ATOM 5880 N N . ALA B 1 365 ? -10.297 21.516 12.234 1 98.12 365 ALA B N 1
ATOM 5881 C CA . ALA B 1 365 ? -9.148 21.688 11.352 1 98.12 365 ALA B CA 1
ATOM 5882 C C . ALA B 1 365 ? -8.227 22.781 11.867 1 98.12 365 ALA B C 1
ATOM 5884 O O . ALA B 1 365 ? -7.016 22.594 11.984 1 98.12 365 ALA B O 1
ATOM 5885 N N . LEU B 1 366 ? -8.812 23.938 12.211 1 98.25 366 LEU B N 1
ATOM 5886 C CA . LEU B 1 366 ? -8.039 25.078 12.656 1 98.25 366 LEU B CA 1
ATOM 5887 C C . LEU B 1 366 ? -7.398 24.812 14.016 1 98.25 366 LEU B C 1
ATOM 5889 O O . LEU B 1 366 ? -6.234 25.156 14.234 1 98.25 366 LEU B O 1
ATOM 5893 N N . GLY B 1 367 ? -8.172 24.266 14.914 1 98.06 367 GLY B N 1
ATOM 5894 C CA . GLY B 1 367 ? -7.629 23.938 16.219 1 98.06 367 GLY B CA 1
ATOM 5895 C C . GLY B 1 367 ? -6.453 22.984 16.156 1 98.06 367 GLY B C 1
ATOM 5896 O O . GLY B 1 367 ? -5.449 23.172 16.844 1 98.06 367 GLY B O 1
ATOM 5897 N N . ALA B 1 368 ? -6.594 21.969 15.359 1 97.62 368 ALA B N 1
ATOM 5898 C CA . ALA B 1 368 ? -5.547 20.969 15.234 1 97.62 368 ALA B CA 1
ATOM 5899 C C . ALA B 1 368 ? -4.32 21.531 14.516 1 97.62 368 ALA B C 1
ATOM 5901 O O . ALA B 1 368 ? -3.188 21.312 14.945 1 97.62 368 ALA B O 1
ATOM 5902 N N . ASP B 1 369 ? -4.496 22.219 13.438 1 97.81 369 ASP B N 1
ATOM 5903 C CA . ASP B 1 369 ? -3.393 22.734 12.641 1 97.81 369 ASP B CA 1
ATOM 5904 C C . ASP B 1 369 ? -2.605 23.797 13.406 1 97.81 369 ASP B C 1
ATOM 5906 O O . ASP B 1 369 ? -1.378 23.719 13.5 1 97.81 369 ASP B O 1
ATOM 5910 N N . PHE B 1 370 ? -3.338 24.781 13.938 1 98.38 370 PHE B N 1
ATOM 5911 C CA . PHE B 1 370 ? -2.664 25.844 14.672 1 98.38 370 PHE B CA 1
ATOM 5912 C C . PHE B 1 370 ? -2.137 25.344 16 1 98.38 370 PHE B C 1
ATOM 5914 O O . PHE B 1 370 ? -1.106 25.812 16.5 1 98.38 370 PHE B O 1
ATOM 5921 N N . GLY B 1 371 ? -2.828 24.406 16.578 1 97.62 371 GLY B N 1
ATOM 5922 C CA . GLY B 1 371 ? -2.363 23.781 17.812 1 97.62 371 GLY B CA 1
ATOM 5923 C C . GLY B 1 371 ? -1.04 23.062 17.656 1 97.62 371 GLY B C 1
ATOM 5924 O O . GLY B 1 371 ? -0.295 22.906 18.625 1 97.62 371 GLY B O 1
ATOM 5925 N N . GLY B 1 372 ? -0.777 22.609 16.469 1 96.56 372 GLY B N 1
ATOM 5926 C CA . GLY B 1 372 ? 0.471 21.922 16.188 1 96.56 372 GLY B CA 1
ATOM 5927 C C . GLY B 1 372 ? 1.698 22.766 16.469 1 96.56 372 GLY B C 1
ATOM 5928 O O . GLY B 1 372 ? 2.793 22.234 16.656 1 96.56 372 GLY B O 1
ATOM 5929 N N . ASN B 1 373 ? 1.564 24.047 16.531 1 98 373 ASN B N 1
ATOM 5930 C CA . ASN B 1 373 ? 2.672 24.969 16.797 1 98 373 ASN B CA 1
ATOM 5931 C C . ASN B 1 373 ? 2.93 25.109 18.297 1 98 373 ASN B C 1
ATOM 5933 O O . ASN B 1 373 ? 3.936 25.703 18.703 1 98 373 ASN B O 1
ATOM 5937 N N . LEU B 1 374 ? 2.086 24.594 19.141 1 97.81 374 LEU B N 1
ATOM 5938 C CA . LEU B 1 374 ? 2.109 24.859 20.562 1 97.81 374 LEU B CA 1
ATOM 5939 C C . LEU B 1 374 ? 3.402 24.344 21.203 1 97.81 374 LEU B C 1
ATOM 5941 O O . LEU B 1 374 ? 4.047 25.062 21.969 1 97.81 374 LEU B O 1
ATOM 5945 N N . THR B 1 375 ? 3.729 23.125 20.859 1 96.31 375 THR B N 1
ATOM 5946 C CA . THR B 1 375 ? 4.938 22.531 21.422 1 96.31 375 THR B CA 1
ATOM 5947 C C . THR B 1 375 ? 5.824 21.953 20.328 1 96.31 375 THR B C 1
ATOM 5949 O O . THR B 1 375 ? 5.395 21.828 19.172 1 96.31 375 THR B O 1
ATOM 5952 N N . ALA B 1 376 ? 7.078 21.578 20.766 1 93.81 376 ALA B N 1
ATOM 5953 C CA . ALA B 1 376 ? 8.07 21.031 19.844 1 93.81 376 ALA B CA 1
ATOM 5954 C C . ALA B 1 376 ? 7.602 19.703 19.266 1 93.81 376 ALA B C 1
ATOM 5956 O O . ALA B 1 376 ? 8.008 19.328 18.172 1 93.81 376 ALA B O 1
ATOM 5957 N N . ILE B 1 377 ? 6.652 19.031 19.922 1 91 377 ILE B N 1
ATOM 5958 C CA . ILE B 1 377 ? 6.246 17.703 19.469 1 91 377 ILE B CA 1
ATOM 5959 C C . ILE B 1 377 ? 4.828 17.766 18.906 1 91 377 ILE B C 1
ATOM 5961 O O . ILE B 1 377 ? 4.254 16.734 18.547 1 91 377 ILE B O 1
ATOM 5965 N N . GLY B 1 378 ? 4.254 18.938 18.859 1 92.88 378 GLY B N 1
ATOM 5966 C CA . GLY B 1 378 ? 2.855 19.094 18.484 1 92.88 378 GLY B CA 1
ATOM 5967 C C . GLY B 1 378 ? 2.584 18.766 17.031 1 92.88 378 GLY B C 1
ATOM 5968 O O . GLY B 1 378 ? 1.446 18.469 16.656 1 92.88 378 GLY B O 1
ATOM 5969 N N . ALA B 1 379 ? 3.602 18.891 16.219 1 94.06 379 ALA B N 1
ATOM 5970 C CA . ALA B 1 379 ? 3.504 18.531 14.805 1 94.06 379 ALA B CA 1
ATOM 5971 C C . ALA B 1 379 ? 4.766 17.828 14.328 1 94.06 379 ALA B C 1
ATOM 5973 O O . ALA B 1 379 ? 5.867 18.125 14.797 1 94.06 379 ALA B O 1
ATOM 5974 N N . SER B 1 380 ? 4.574 16.953 13.422 1 91 380 SER B N 1
ATOM 5975 C CA . SER B 1 380 ? 5.703 16.203 12.875 1 91 380 SER B CA 1
ATOM 5976 C C . SER B 1 380 ? 6.727 17.141 12.242 1 91 380 SER B C 1
ATOM 5978 O O . SER B 1 380 ? 7.93 16.891 12.305 1 91 380 SER B O 1
ATOM 5980 N N . ALA B 1 381 ? 6.289 18.172 11.625 1 95.19 381 ALA B N 1
ATOM 5981 C CA . ALA B 1 381 ? 7.188 19.141 11 1 95.19 381 ALA B CA 1
ATOM 5982 C C . ALA B 1 381 ? 8.125 19.766 12.031 1 95.19 381 ALA B C 1
ATOM 5984 O O . ALA B 1 381 ? 9.281 20.062 11.727 1 95.19 381 ALA B O 1
ATOM 5985 N N . ASN B 1 382 ? 7.637 19.984 13.258 1 96.69 382 ASN B N 1
ATOM 5986 C CA . ASN B 1 382 ? 8.461 20.547 14.328 1 96.69 382 ASN B CA 1
ATOM 5987 C C . ASN B 1 382 ? 9.602 19.594 14.695 1 96.69 382 ASN B C 1
ATOM 5989 O O . ASN B 1 382 ? 10.758 20.016 14.805 1 96.69 382 ASN B O 1
ATOM 5993 N N . VAL B 1 383 ? 9.273 18.406 14.82 1 92.38 383 VAL B N 1
ATOM 5994 C CA . VAL B 1 383 ? 10.242 17.406 15.227 1 92.38 383 VAL B CA 1
ATOM 5995 C C . VAL B 1 383 ? 11.32 17.266 14.156 1 92.38 383 VAL B C 1
ATOM 5997 O O . VAL B 1 383 ? 12.508 17.172 14.469 1 92.38 383 VAL B O 1
ATOM 6000 N N . VAL B 1 384 ? 10.891 17.266 12.961 1 93.19 384 VAL B N 1
ATOM 6001 C CA . VAL B 1 384 ? 11.828 17.156 11.844 1 93.19 384 VAL B CA 1
ATOM 6002 C C . VAL B 1 384 ? 12.758 18.375 11.828 1 93.19 384 VAL B C 1
ATOM 6004 O O . VAL B 1 384 ? 13.977 18.219 11.672 1 93.19 384 VAL B O 1
ATOM 6007 N N . MET B 1 385 ? 12.227 19.484 11.961 1 96.38 385 MET B N 1
ATOM 6008 C CA . MET B 1 385 ? 13.023 20.703 11.961 1 96.38 385 MET B CA 1
ATOM 6009 C C . MET B 1 385 ? 14.031 20.703 13.102 1 96.38 385 MET B C 1
ATOM 6011 O O . MET B 1 385 ? 15.18 21.109 12.93 1 96.38 385 MET B O 1
ATOM 6015 N N . LEU B 1 386 ? 13.617 20.266 14.266 1 95.62 386 LEU B N 1
ATOM 6016 C CA . LEU B 1 386 ? 14.508 20.172 15.414 1 95.62 386 LEU B CA 1
ATOM 6017 C C . LEU B 1 386 ? 15.648 19.188 15.148 1 95.62 386 LEU B C 1
ATOM 6019 O O . LEU B 1 386 ? 16.781 19.422 15.57 1 95.62 386 LEU B O 1
ATOM 6023 N N . GLY B 1 387 ? 15.336 18.172 14.492 1 94.25 387 GLY B N 1
ATOM 6024 C CA . GLY B 1 387 ? 16.375 17.234 14.094 1 94.25 387 GLY B CA 1
ATOM 6025 C C . GLY B 1 387 ? 17.391 17.844 13.141 1 94.25 387 GLY B C 1
ATOM 6026 O O . GLY B 1 387 ? 18.594 17.641 13.305 1 94.25 387 GLY B O 1
ATOM 6027 N N . ILE B 1 388 ? 16.906 18.547 12.211 1 94.44 388 ILE B N 1
ATOM 6028 C CA . ILE B 1 388 ? 17.766 19.234 11.258 1 94.44 388 ILE B CA 1
ATOM 6029 C C . ILE B 1 388 ? 18.656 20.234 11.992 1 94.44 388 ILE B C 1
ATOM 6031 O O . ILE B 1 388 ? 19.859 20.312 11.75 1 94.44 388 ILE B O 1
ATOM 6035 N N . ALA B 1 389 ? 18.062 20.938 12.844 1 96.19 389 ALA B N 1
ATOM 6036 C CA . ALA B 1 389 ? 18.797 21.938 13.625 1 96.19 389 ALA B CA 1
ATOM 6037 C C . ALA B 1 389 ? 19.891 21.297 14.461 1 96.19 389 ALA B C 1
ATOM 6039 O O . ALA B 1 389 ? 21.016 21.797 14.516 1 96.19 389 ALA B O 1
ATOM 6040 N N . ARG B 1 390 ? 19.578 20.219 15.047 1 95.69 390 ARG B N 1
ATOM 6041 C CA . ARG B 1 390 ? 20.531 19.5 15.867 1 95.69 390 ARG B CA 1
ATOM 6042 C C . ARG B 1 390 ? 21.703 18.984 15.039 1 95.69 390 ARG B C 1
ATOM 6044 O O . ARG B 1 390 ? 22.859 19.109 15.438 1 95.69 390 ARG B O 1
ATOM 6051 N N . ARG B 1 391 ? 21.484 18.469 13.922 1 94.12 391 ARG B N 1
ATOM 6052 C CA . ARG B 1 391 ? 22.516 17.938 13.039 1 94.12 391 ARG B CA 1
ATOM 6053 C C . ARG B 1 391 ? 23.406 19.047 12.508 1 94.12 391 ARG B C 1
ATOM 6055 O O . ARG B 1 391 ? 24.594 18.828 12.227 1 94.12 391 ARG B O 1
ATOM 6062 N N . ALA B 1 392 ? 22.828 20.203 12.422 1 94.25 392 ALA B N 1
ATOM 6063 C CA . ALA B 1 392 ? 23.562 21.359 11.914 1 94.25 392 ALA B CA 1
ATOM 6064 C C . ALA B 1 392 ? 24.328 22.062 13.031 1 94.25 392 ALA B C 1
ATOM 6066 O O . ALA B 1 392 ? 24.969 23.094 12.805 1 94.25 392 ALA B O 1
ATOM 6067 N N . GLY B 1 393 ? 24.234 21.547 14.211 1 93.19 393 GLY B N 1
ATOM 6068 C CA . GLY B 1 393 ? 24.969 22.109 15.328 1 93.19 393 GLY B CA 1
ATOM 6069 C C . GLY B 1 393 ? 24.234 23.266 16 1 93.19 393 GLY B C 1
ATOM 6070 O O . GLY B 1 393 ? 24.859 24.062 16.703 1 93.19 393 GLY B O 1
ATOM 6071 N N . ALA B 1 394 ? 22.984 23.469 15.734 1 94.12 394 ALA B N 1
ATOM 6072 C CA . ALA B 1 394 ? 22.156 24.516 16.328 1 94.12 394 ALA B CA 1
ATOM 6073 C C . ALA B 1 394 ? 20.938 23.938 17.016 1 94.12 394 ALA B C 1
ATOM 6075 O O . ALA B 1 394 ? 19.797 24.266 16.656 1 94.12 394 ALA B O 1
ATOM 6076 N N . PRO B 1 395 ? 21.156 23.219 18.078 1 95.31 395 PRO B N 1
ATOM 6077 C CA . PRO B 1 395 ? 20.016 22.547 18.719 1 95.31 395 PRO B CA 1
ATOM 6078 C C . PRO B 1 395 ? 19.031 23.547 19.344 1 95.31 395 PRO B C 1
ATOM 6080 O O . PRO B 1 395 ? 19.453 24.578 19.875 1 95.31 395 PRO B O 1
ATOM 6083 N N . ILE B 1 396 ? 17.812 23.25 19.25 1 96.06 396 ILE B N 1
ATOM 6084 C CA . ILE B 1 396 ? 16.719 24.016 19.859 1 96.06 396 ILE B CA 1
ATOM 6085 C C . ILE B 1 396 ? 16.078 23.203 20.984 1 96.06 396 ILE B C 1
ATOM 6087 O O . ILE B 1 396 ? 15.648 22.078 20.766 1 96.06 396 ILE B O 1
ATOM 6091 N N . SER B 1 397 ? 16.047 23.75 22.109 1 94.94 397 SER B N 1
ATOM 6092 C CA . SER B 1 397 ? 15.469 23.031 23.25 1 94.94 397 SER B CA 1
ATOM 6093 C C . SER B 1 397 ? 13.945 23 23.156 1 94.94 397 SER B C 1
ATOM 6095 O O . SER B 1 397 ? 13.336 23.875 22.531 1 94.94 397 SER B O 1
ATOM 6097 N N . PHE B 1 398 ? 13.328 22 23.844 1 94.06 398 PHE B N 1
ATOM 6098 C CA . PHE B 1 398 ? 11.883 21.844 23.891 1 94.06 398 PHE B CA 1
ATOM 6099 C C . PHE B 1 398 ? 11.219 23.094 24.438 1 94.06 398 PHE B C 1
ATOM 6101 O O . PHE B 1 398 ? 10.242 23.594 23.875 1 94.06 398 PHE B O 1
ATOM 6108 N N . TRP B 1 399 ? 11.766 23.625 25.422 1 94.94 399 TRP B N 1
ATOM 6109 C CA . TRP B 1 399 ? 11.133 24.75 26.125 1 94.94 399 TRP B CA 1
ATOM 6110 C C . TRP B 1 399 ? 11.336 26.047 25.359 1 94.94 399 TRP B C 1
ATOM 6112 O O . TRP B 1 399 ? 10.469 26.922 25.375 1 94.94 399 TRP B O 1
ATOM 6122 N N . GLU B 1 400 ? 12.445 26.141 24.719 1 95.94 400 GLU B N 1
ATOM 6123 C CA . GLU B 1 400 ? 12.648 27.312 23.875 1 95.94 400 GLU B CA 1
ATOM 6124 C C . GLU B 1 400 ? 11.625 27.375 22.75 1 95.94 400 GLU B C 1
ATOM 6126 O O . GLU B 1 400 ? 11.031 28.422 22.484 1 95.94 400 GLU B O 1
ATOM 6131 N N . PHE B 1 401 ? 11.445 26.297 22.141 1 97.19 401 PHE B N 1
ATOM 6132 C CA . PHE B 1 401 ? 10.445 26.203 21.094 1 97.19 401 PHE B CA 1
ATOM 6133 C C . PHE B 1 401 ? 9.047 26.469 21.641 1 97.19 401 PHE B C 1
ATOM 6135 O O . PHE B 1 401 ? 8.297 27.266 21.078 1 97.19 401 PHE B O 1
ATOM 6142 N N . THR B 1 402 ? 8.711 25.812 22.734 1 96.94 402 THR B N 1
ATOM 6143 C CA . THR B 1 402 ? 7.359 25.828 23.297 1 96.94 402 THR B CA 1
ATOM 6144 C C . THR B 1 402 ? 6.977 27.234 23.766 1 96.94 402 THR B C 1
ATOM 6146 O O . THR B 1 402 ? 5.816 27.641 23.625 1 96.94 402 THR B O 1
ATOM 6149 N N . ARG B 1 403 ? 7.867 27.922 24.297 1 97.19 403 ARG B N 1
ATOM 6150 C CA . ARG B 1 403 ? 7.586 29.281 24.734 1 97.19 403 ARG B CA 1
ATOM 6151 C C . ARG B 1 403 ? 7.164 30.172 23.562 1 97.19 403 ARG B C 1
ATOM 6153 O O . ARG B 1 403 ? 6.18 30.906 23.672 1 97.19 403 ARG B O 1
ATOM 6160 N N . LYS B 1 404 ? 7.871 30.094 22.531 1 97.88 404 LYS B N 1
ATOM 6161 C CA . LYS B 1 404 ? 7.555 30.906 21.359 1 97.88 404 LYS B CA 1
ATOM 6162 C C . LYS B 1 404 ? 6.352 30.328 20.609 1 97.88 404 LYS B C 1
ATOM 6164 O O . LYS B 1 404 ? 5.516 31.094 20.109 1 97.88 404 LYS B O 1
ATOM 6169 N N . GLY B 1 405 ? 6.285 29.016 20.562 1 98.06 405 GLY B N 1
ATOM 6170 C CA . GLY B 1 405 ? 5.148 28.359 19.938 1 98.06 405 GLY B CA 1
ATOM 6171 C C . GLY B 1 405 ? 3.834 28.656 20.641 1 98.06 405 GLY B C 1
ATOM 6172 O O . GLY B 1 405 ? 2.795 28.781 19.984 1 98.06 405 GLY B O 1
ATOM 6173 N N . ALA B 1 406 ? 3.912 28.75 21.953 1 98 406 ALA B N 1
ATOM 6174 C CA . ALA B 1 406 ? 2.713 29.062 22.734 1 98 406 ALA B CA 1
ATOM 6175 C C . ALA B 1 406 ? 2.148 30.422 22.344 1 98 406 ALA B C 1
ATOM 6177 O O . ALA B 1 406 ? 0.93 30.594 22.25 1 98 406 ALA B O 1
ATOM 6178 N N . VAL B 1 407 ? 2.992 31.328 22.109 1 98.25 407 VAL B N 1
ATOM 6179 C CA . VAL B 1 407 ? 2.568 32.656 21.703 1 98.25 407 VAL B CA 1
ATOM 6180 C C . VAL B 1 407 ? 1.925 32.594 20.312 1 98.25 407 VAL B C 1
ATOM 6182 O O . VAL B 1 407 ? 0.836 33.125 20.109 1 98.25 407 VAL B O 1
ATOM 6185 N N . VAL B 1 408 ? 2.602 31.922 19.422 1 98.5 408 VAL B N 1
ATOM 6186 C CA . VAL B 1 408 ? 2.109 31.797 18.062 1 98.5 408 VAL B CA 1
ATOM 6187 C C . VAL B 1 408 ? 0.752 31.109 18.047 1 98.5 408 VAL B C 1
ATOM 6189 O O . VAL B 1 408 ? -0.173 31.531 17.359 1 98.5 408 VAL B O 1
ATOM 6192 N N . THR B 1 409 ? 0.654 30.047 18.828 1 98.5 409 THR B N 1
ATOM 6193 C CA . THR B 1 409 ? -0.585 29.281 18.906 1 98.5 409 THR B CA 1
ATOM 6194 C C . THR B 1 409 ? -1.708 30.125 19.5 1 98.5 409 THR B C 1
ATOM 6196 O O . THR B 1 409 ? -2.83 30.125 18.984 1 98.5 409 THR B O 1
ATOM 6199 N N . ALA B 1 410 ? -1.397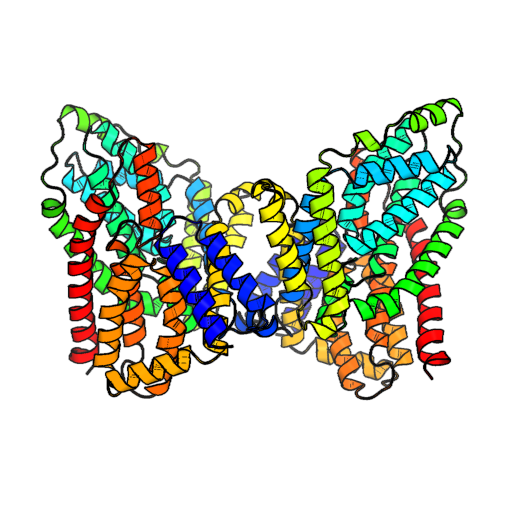 30.844 20.562 1 98.19 410 ALA B N 1
ATOM 6200 C CA . ALA B 1 410 ? -2.402 31.672 21.219 1 98.19 410 ALA B CA 1
ATOM 6201 C C . ALA B 1 410 ? -2.947 32.75 20.266 1 98.19 410 ALA B C 1
ATOM 6203 O O . ALA B 1 410 ? -4.16 32.938 20.203 1 98.19 410 ALA B O 1
ATOM 6204 N N . VAL B 1 411 ? -2.086 33.375 19.547 1 98.38 411 VAL B N 1
ATOM 6205 C CA . VAL B 1 411 ? -2.486 34.406 18.594 1 98.38 411 VAL B CA 1
ATOM 6206 C C . VAL B 1 411 ? -3.318 33.781 17.469 1 98.38 411 VAL B C 1
ATOM 6208 O O . VAL B 1 411 ? -4.363 34.312 17.094 1 98.38 411 VAL B O 1
ATOM 6211 N N . SER B 1 412 ? -2.867 32.688 16.969 1 98.62 412 SER B N 1
ATOM 6212 C CA . SER B 1 412 ? -3.547 32 15.859 1 98.62 412 SER B CA 1
ATOM 6213 C C . SER B 1 412 ? -4.938 31.531 16.266 1 98.62 412 SER B C 1
ATOM 6215 O O . SER B 1 412 ? -5.902 31.719 15.516 1 98.62 412 SER B O 1
ATOM 6217 N N . ILE B 1 413 ? -5.039 30.984 17.438 1 98.44 413 ILE B N 1
ATOM 6218 C CA . ILE B 1 413 ? -6.309 30.438 17.906 1 98.44 413 ILE B CA 1
ATOM 6219 C C . ILE B 1 413 ? -7.27 31.578 18.234 1 98.44 413 ILE B C 1
ATOM 6221 O O . ILE B 1 413 ? -8.477 31.469 17.984 1 98.44 413 ILE B O 1
ATOM 6225 N N . ALA B 1 414 ? -6.773 32.625 18.828 1 98.44 414 ALA B N 1
ATOM 6226 C CA . ALA B 1 414 ? -7.613 33.812 19.094 1 98.44 414 ALA B CA 1
ATOM 6227 C C . ALA B 1 414 ? -8.203 34.375 17.812 1 98.44 414 ALA B C 1
ATOM 6229 O O . ALA B 1 414 ? -9.391 34.656 17.734 1 98.44 414 ALA B O 1
ATOM 6230 N N . LEU B 1 415 ? -7.375 34.5 16.828 1 98.62 415 LEU B N 1
ATOM 6231 C CA . LEU B 1 415 ? -7.836 35 15.539 1 98.62 415 LEU B CA 1
ATOM 6232 C C . LEU B 1 415 ? -8.812 34.031 14.891 1 98.62 415 LEU B C 1
ATOM 6234 O O . LEU B 1 415 ? -9.773 34.438 14.234 1 98.62 415 LEU B O 1
ATOM 6238 N N . ALA B 1 416 ? -8.547 32.75 15.039 1 98.44 416 ALA B N 1
ATOM 6239 C CA . ALA B 1 416 ? -9.453 31.75 14.516 1 98.44 416 ALA B CA 1
ATOM 6240 C C . ALA B 1 416 ? -10.828 31.844 15.18 1 98.44 416 ALA B C 1
ATOM 6242 O O . ALA B 1 416 ? -11.859 31.719 14.516 1 98.44 416 ALA B O 1
ATOM 6243 N N . ALA B 1 417 ? -10.82 32.031 16.484 1 97.75 417 ALA B N 1
ATOM 6244 C CA . ALA B 1 417 ? -12.07 32.156 17.234 1 97.75 417 ALA B CA 1
ATOM 6245 C C . ALA B 1 417 ? -12.875 33.344 16.734 1 97.75 417 ALA B C 1
ATOM 6247 O O . ALA B 1 417 ? -14.086 33.25 16.516 1 97.75 417 ALA B O 1
ATOM 6248 N N . ILE B 1 418 ? -12.219 34.438 16.609 1 97.5 418 ILE B N 1
ATOM 6249 C CA . ILE B 1 418 ? -12.867 35.656 16.141 1 97.5 418 ILE B CA 1
ATOM 6250 C C . ILE B 1 418 ? -13.383 35.469 14.719 1 97.5 418 ILE B C 1
ATOM 6252 O O . ILE B 1 418 ? -14.516 35.844 14.406 1 97.5 418 ILE B O 1
ATOM 6256 N N . TYR B 1 419 ? -12.578 34.875 13.898 1 97.06 419 TYR B N 1
ATOM 6257 C CA . TYR B 1 419 ? -12.93 34.625 12.5 1 97.06 419 TYR B CA 1
ATOM 6258 C C . TYR B 1 419 ? -14.164 33.75 12.406 1 97.06 419 TYR B C 1
ATOM 6260 O O . TYR B 1 419 ? -15.109 34.062 11.672 1 97.06 419 TYR B O 1
ATOM 6268 N N . LEU B 1 420 ? -14.141 32.594 13.133 1 95.56 420 LEU B N 1
ATOM 6269 C CA . LEU B 1 420 ? -15.266 31.656 13.094 1 95.56 420 LEU B CA 1
ATOM 6270 C C . LEU B 1 420 ? -16.547 32.312 13.602 1 95.56 420 LEU B C 1
ATOM 6272 O O . LEU B 1 420 ? -17.625 32.125 13.031 1 95.56 420 LEU B O 1
ATOM 6276 N N . TRP B 1 421 ? -16.375 33.125 14.656 1 94.19 421 TRP B N 1
ATOM 6277 C CA . TRP B 1 421 ? -17.531 33.844 15.227 1 94.19 421 TRP B CA 1
ATOM 6278 C C . TRP B 1 421 ? -18.109 34.844 14.234 1 94.19 421 TRP B C 1
ATOM 6280 O O . TRP B 1 421 ? -19.312 34.844 14 1 94.19 421 TRP B O 1
ATOM 6290 N N . LEU B 1 422 ? -17.297 35.625 13.625 1 94.31 422 LEU B N 1
ATOM 6291 C CA . LEU B 1 422 ? -17.734 36.688 12.719 1 94.31 422 LEU B CA 1
ATOM 6292 C C . LEU B 1 422 ? -18.297 36.094 11.422 1 94.31 422 LEU B C 1
ATOM 6294 O O . LEU B 1 422 ? -19.359 36.5 10.961 1 94.31 422 LEU B O 1
ATOM 6298 N N . ARG B 1 423 ? -17.672 35.156 10.883 1 92.44 423 ARG B N 1
ATOM 6299 C CA . ARG B 1 423 ? -18.016 34.625 9.562 1 92.44 423 ARG B CA 1
ATOM 6300 C C . ARG B 1 423 ? -19.266 33.781 9.617 1 92.44 423 ARG B C 1
ATOM 6302 O O . ARG B 1 423 ? -20.125 33.844 8.734 1 92.44 423 ARG B O 1
ATOM 6309 N N . TYR B 1 424 ? -19.422 33 10.648 1 90.62 424 TYR B N 1
ATOM 6310 C CA . TYR B 1 424 ? -20.438 31.984 10.57 1 90.62 424 TYR B CA 1
ATOM 6311 C C . TYR B 1 424 ? -21.578 32.25 11.555 1 90.62 424 TYR B C 1
ATOM 6313 O O . TYR B 1 424 ? -22.672 31.703 11.422 1 90.62 424 TYR B O 1
ATOM 6321 N N . PHE B 1 425 ? -21.297 33.125 12.484 1 86.19 425 PHE B N 1
ATOM 6322 C CA . PHE B 1 425 ? -22.344 33.281 13.484 1 86.19 425 PHE B CA 1
ATOM 6323 C C . PHE B 1 425 ? -22.828 34.75 13.508 1 86.19 425 PHE B C 1
ATOM 6325 O O . PHE B 1 425 ? -23.922 35.031 14 1 86.19 425 PHE B O 1
ATOM 6332 N N . VAL B 1 426 ? -22.031 35.562 12.977 1 85.88 426 VAL B N 1
ATOM 6333 C CA . VAL B 1 426 ? -22.484 36.938 12.891 1 85.88 426 VAL B CA 1
ATOM 6334 C C . VAL B 1 426 ? -22.875 37.25 11.453 1 85.88 426 VAL B C 1
ATOM 6336 O O . VAL B 1 426 ? -23.984 37.75 11.195 1 85.88 426 VAL B O 1
ATOM 6339 N N . LEU B 1 427 ? -21.953 37 10.492 1 79.62 427 LEU B N 1
ATOM 6340 C CA . LEU B 1 427 ? -22.172 37.406 9.109 1 79.62 427 LEU B CA 1
ATOM 6341 C C . LEU B 1 427 ? -23.078 36.406 8.383 1 79.62 427 LEU B C 1
ATOM 6343 O O . LEU B 1 427 ? -23.797 36.781 7.453 1 79.62 427 LEU B O 1
ATOM 6347 N N . LEU B 1 428 ? -22.906 35.062 8.461 1 63.62 428 LEU B N 1
ATOM 6348 C CA . LEU B 1 428 ? -23.766 34.125 7.77 1 63.62 428 LEU B CA 1
ATOM 6349 C C . LEU B 1 428 ? -25.156 34.094 8.391 1 63.62 428 LEU B C 1
ATOM 6351 O O . LEU B 1 428 ? -26.078 33.5 7.828 1 63.62 428 LEU B O 1
ATOM 6355 N N . HIS B 1 429 ? -25.422 34.656 9.609 1 50.31 429 HIS B N 1
ATOM 6356 C CA . HIS B 1 429 ? -26.781 34.875 10.078 1 50.31 429 HIS B CA 1
ATOM 6357 C C . HIS B 1 429 ? -27.203 36.312 9.867 1 50.31 429 HIS B C 1
ATOM 6359 O O . HIS B 1 429 ? -26.422 37.25 10.086 1 50.31 429 HIS B O 1
#

Foldseek 3Di:
DQVQLVVLVVVLLVVLLVVPDQNLVSLQVSLVSCVVVPLDDPCQAPPDCQQHFPVLLLLLQLLLLLLVLLLLVQLVLLLQLLVQLQVLLLAPLSSLLSLLVSLLQVLLQRALQSSLVRNLVSLLVSCVLQVWASVLSLLSSSLSLLLSLLQFCNSHSLSVLLCSLVVNARVRSNVQRNVLSVVLSVVSSVCSCVLPNHIDTDPVSSVVSNPDDSVVSGPDVVSNVVSVVLSVVLVVCRVCCVVVVDRSSVSSNVSSVSSCVVVVDDPCSSCVSRPVSVSSSSNSLSNSLSSNVSVCVLVVVLVVLCVVQVLDPLSLLVVLLVVQLQVLLRSPLNSSSSNCSSSLVNSLVVSPPDAPSCSSSSSNSQSNSLSLQQWCSSHPSSVSSQVVCVVSVRHDDGVSSNVSSNVSSVSSSVSVSVSSCCVRPNVVD/DQVQLVVLVVVLLVVLLVVPDQNLVSLQVSLVSCVVVPLDDPCQAPPDCQQHFPVLLLLLQLLLLLLVLLLLVQLVLLLQLLVQLQVLLQAPLSSLLSLLVSLLQVLLQRALQSSLVRNLVSLLVSCVLQVWASVLSLLSSSLSLLLSLLQFCNSHSLSVLLCSLVVNARVNSNVQRNVLSVVLSVVSSVCSCVLPNHIDTDPVSSVVSNPDDSVVSGPDVVSNVVSVVLSVVLVVCRVCCVVVVDRSSVSSNVSSVSSCVVVVDDPCSSCVSRPVSVSSSSNSLSNSLSSNVSVCVLVVVLVVLCVVQVLDPLSLLVVLLVVQLQVLLRSPLNSSSSNCSSSLVNSLVVSPPDAPSCSSSSSNSQSNSLSLQQWCSSHPSSVSSQVVCVVSVRHDDGVSSNVSSNVSSVSSSVSVSVSSCCPRPNVVD

Solvent-accessible surface area (backbone atoms only — not comparable to full-atom values): 41416 Å² total; per-residue (Å²): 101,48,66,56,38,48,51,46,48,53,52,38,49,52,43,43,48,62,64,79,47,62,50,36,59,39,23,40,52,40,26,49,50,42,45,75,71,58,59,43,50,63,64,41,35,56,39,26,75,85,29,10,39,51,56,57,46,53,40,25,50,52,14,45,31,29,43,50,33,55,43,58,66,17,20,55,56,49,19,51,50,45,45,33,46,43,71,28,70,59,39,55,65,46,25,46,50,39,46,21,50,50,29,14,58,44,0,27,67,63,12,28,48,56,33,44,68,52,45,46,61,47,50,49,51,54,23,58,53,40,65,43,75,50,58,58,49,54,52,48,27,46,49,25,10,38,42,23,4,53,17,24,36,63,0,25,71,45,35,33,52,46,26,66,75,70,68,51,50,44,56,53,28,41,68,69,29,29,64,54,34,53,54,44,48,52,51,47,61,69,44,43,54,76,74,62,46,89,67,74,65,57,73,75,28,38,52,55,54,60,64,56,60,36,71,73,38,46,72,33,67,69,58,39,51,53,44,50,52,44,51,50,51,38,52,50,44,40,64,40,20,86,77,69,68,50,51,61,25,60,44,26,36,51,39,24,53,51,45,48,67,73,66,65,60,52,68,68,60,40,52,67,43,44,60,58,61,59,54,49,22,48,44,14,43,30,36,43,41,14,30,31,50,72,53,39,52,39,58,53,51,28,51,52,51,34,64,74,37,72,64,35,65,68,51,44,19,50,49,39,24,64,51,27,20,62,49,7,15,52,54,14,23,52,65,44,40,65,56,42,45,62,30,51,51,50,43,43,59,73,47,58,88,49,86,67,68,56,48,48,57,53,22,39,47,51,13,20,38,40,10,16,38,26,26,42,61,0,22,72,35,40,45,51,49,43,52,52,29,41,77,70,71,45,68,67,54,59,64,64,44,22,59,54,17,39,53,53,23,50,54,40,50,51,52,47,52,52,48,52,43,44,53,60,62,48,64,69,91,100,46,64,57,38,49,50,46,48,52,52,37,47,54,42,43,47,62,64,79,48,63,51,36,59,39,23,40,51,40,26,48,49,40,45,76,71,58,59,45,51,63,62,41,35,57,39,24,76,85,28,9,39,50,56,57,47,54,39,24,50,50,13,45,31,30,44,48,32,55,44,57,66,17,20,54,54,48,19,52,49,44,44,33,47,42,71,28,70,60,39,54,64,46,25,45,51,40,46,23,51,51,29,14,57,45,0,28,67,63,12,30,48,56,34,44,68,49,45,46,62,47,50,50,53,54,24,57,54,39,64,45,76,51,58,58,50,53,51,49,27,46,49,25,10,37,43,23,5,52,16,24,34,64,1,24,72,42,34,34,51,47,26,66,75,69,71,52,51,44,55,53,29,41,69,68,30,28,64,54,35,53,53,41,49,52,52,49,62,69,42,43,54,76,75,65,47,89,67,74,63,59,74,74,27,37,53,55,54,62,65,56,60,38,72,72,37,47,73,32,67,69,59,39,52,53,44,49,51,44,51,50,51,39,50,50,46,41,64,40,20,87,77,68,69,50,52,62,23,60,45,27,36,51,39,24,52,50,46,47,67,73,67,65,59,53,69,68,60,40,52,67,42,44,60,59,61,59,54,48,23,49,45,14,42,29,36,44,42,14,30,31,50,71,53,39,52,39,58,52,50,27,52,53,52,34,65,73,37,70,64,35,66,68,51,44,20,50,49,39,24,63,52,27,21,62,49,8,15,52,54,15,21,53,65,45,42,64,55,42,44,62,30,51,51,48,43,47,58,72,49,57,91,49,85,66,69,57,48,47,58,53,22,40,46,50,14,19,37,40,10,17,39,26,27,43,62,0,22,70,35,42,44,52,48,42,51,53,29,40,76,72,72,45,66,68,54,59,63,63,44,21,58,55,18,39,53,53,22,51,54,41,50,52,52,47,52,52,47,54,45,44,53,60,64,48,62,69,89

Radius of gyration: 30.16 Å; Cα contacts (8 Å, |Δi|>4): 1442; chains: 2; bounding box: 65×85×56 Å

pLDDT: mean 92.15, std 6.25, range [50.31, 98.81]

Sequence (858 aa):
MSVVAVTIFVAAYVLIASDRVNKTMVALTGAAAVVVLPVITSHDIFYSHDTGIDWDVIFLLVGMMIIVGVLRQTGVFEYTAIWAAKRARGSPLRIMILLVLVSALASALLDNVTTVLLIAPVTLLVCDRLNINTTSFLMAEVFASNIGGAATLVGDPPNIIVASRAGLTFNDFMLHLTPLVVIVLIALIAVLPRLFGSITVEADRIADVMALDEGEAIRDRGLLVKCGAVLVLVFAAFVAHPVLHIQPSLVALLGAGMLIVVSGLTRSEYLSSVEWDTLLFFAGLFIMVGALVKTGVVNDLARAATQLTGGNIVATAFLILGVSAPISGIIDNIPYVATMTPLVAELVAVMGGQPSTDTPWWALALGADFGGNLTAIGASANVVMLGIARRAGAPISFWEFTRKGAVVTAVSIALAAIYLWLRYFVLLHMSVVAVTIFVAAYVLIASDRVNKTMVALTGAAAVVVLPVITSHDIFYSHDTGIDWDVIFLLVGMMIIVGVLRQTGVFEYTAIWAAKRARGSPLRIMILLVLVSALASALLDNVTTVLLIAPVTLLVCDRLNINTTSFLMAEVFASNIGGAATLVGDPPNIIVASRAGLTFNDFMLHLTPLVVIVLIALIAVLPRLFGSITVEADRIADVMALDEGEAIRDRGLLVKCGAVLVLVFAAFVAHPVLHIQPSLVALLGAGMLIVVSGLTRSEYLSSVEWDTLLFFAGLFIMVGALVKTGVVNDLARAATQLTGGNIVATAFLILGVSAPISGIIDNIPYVATMTPLVAELVAVMGGQPSTDTPWWALALGADFGGNLTAIGASANVVMLGIARRAGAPISFWEFTRKGAVVTAVSIALAAIYLWLRYFVLLH